Protein AF-0000000080323022 (afdb_homodimer)

Structure (mmCIF, N/CA/C/O backbone):
data_AF-0000000080323022-model_v1
#
loop_
_entity.id
_entity.type
_entity.pdbx_description
1 polymer 'RND transporter'
#
loop_
_atom_site.group_PDB
_atom_site.id
_atom_site.type_symbol
_atom_site.label_atom_id
_atom_site.label_alt_id
_atom_site.label_comp_id
_atom_site.label_asym_id
_atom_site.label_entity_id
_atom_site.label_seq_id
_atom_site.pdbx_PDB_ins_code
_atom_site.Cartn_x
_atom_site.Cartn_y
_atom_site.Cartn_z
_atom_site.occupancy
_atom_site.B_iso_or_equiv
_atom_site.auth_seq_id
_atom_site.auth_comp_id
_atom_site.auth_asym_id
_atom_site.auth_atom_id
_atom_site.pdbx_PDB_model_num
ATOM 1 N N . MET A 1 1 ? 33.219 -50.906 -39.688 1 35.19 1 MET A N 1
ATOM 2 C CA . MET A 1 1 ? 32.062 -50.125 -40.156 1 35.19 1 MET A CA 1
ATOM 3 C C . MET A 1 1 ? 31.125 -49.781 -39 1 35.19 1 MET A C 1
ATOM 5 O O . MET A 1 1 ? 30.125 -49.125 -39.188 1 35.19 1 MET A O 1
ATOM 9 N N . LYS A 1 2 ? 31.234 -50.594 -37.938 1 50.31 2 LYS A N 1
ATOM 10 C CA . LYS A 1 2 ? 30.406 -50.469 -36.75 1 50.31 2 LYS A CA 1
ATOM 11 C C . LYS A 1 2 ? 30.719 -49.219 -35.969 1 50.31 2 LYS A C 1
ATOM 13 O O . LYS A 1 2 ? 30.078 -48.906 -34.938 1 50.31 2 LYS A O 1
ATOM 18 N N . LEU A 1 3 ? 31.922 -48.719 -36.188 1 49.91 3 LEU A N 1
ATOM 19 C CA . LEU A 1 3 ? 32.406 -47.562 -35.406 1 49.91 3 LEU A CA 1
ATOM 20 C C . LEU A 1 3 ? 31.578 -46.344 -35.719 1 49.91 3 LEU A C 1
ATOM 22 O O . LEU A 1 3 ? 31.406 -45.469 -34.844 1 49.91 3 LEU A O 1
ATOM 26 N N . ASN A 1 4 ? 31.094 -46.312 -36.969 1 44.34 4 ASN A N 1
ATOM 27 C CA . ASN A 1 4 ? 30.484 -45.062 -37.375 1 44.34 4 ASN A CA 1
ATOM 28 C C . ASN A 1 4 ? 29.141 -44.844 -36.688 1 44.34 4 ASN A C 1
ATOM 30 O O . ASN A 1 4 ? 28.516 -43.781 -36.844 1 44.34 4 ASN A O 1
ATOM 34 N N . GLN A 1 5 ? 28.547 -45.938 -36.188 1 46.19 5 GLN A N 1
ATOM 35 C CA . GLN A 1 5 ? 27.203 -45.781 -35.656 1 46.19 5 GLN A CA 1
ATOM 36 C C . GLN A 1 5 ? 27.188 -45.031 -34.344 1 46.19 5 GLN A C 1
ATOM 38 O O . GLN A 1 5 ? 26.188 -44.406 -33.969 1 46.19 5 GLN A O 1
ATOM 43 N N . TYR A 1 6 ? 28.344 -45.031 -33.656 1 47.53 6 TYR A N 1
ATOM 44 C CA . TYR A 1 6 ? 28.344 -44.375 -32.344 1 47.53 6 TYR A CA 1
ATOM 45 C C . TYR A 1 6 ? 28.453 -42.844 -32.5 1 47.53 6 TYR A C 1
ATOM 47 O O . TYR A 1 6 ? 28.297 -42.125 -31.531 1 47.53 6 TYR A O 1
ATOM 55 N N . ILE A 1 7 ? 28.922 -42.406 -33.656 1 46.38 7 ILE A N 1
ATOM 56 C CA . ILE A 1 7 ? 29.172 -41 -33.812 1 46.38 7 ILE A CA 1
ATOM 57 C C . ILE A 1 7 ? 27.844 -40.219 -33.812 1 46.38 7 ILE A C 1
ATOM 59 O O . ILE A 1 7 ? 27.797 -39.062 -33.406 1 46.38 7 ILE A O 1
ATOM 63 N N . TYR A 1 8 ? 26.781 -40.875 -34.312 1 47.12 8 TYR A N 1
ATOM 64 C CA . TYR A 1 8 ? 25.547 -40.125 -34.375 1 47.12 8 TYR A CA 1
ATOM 65 C C . TYR A 1 8 ? 24.984 -39.844 -32.969 1 47.12 8 TYR A C 1
ATOM 67 O O . TYR A 1 8 ? 24.219 -38.906 -32.781 1 47.12 8 TYR A O 1
ATOM 75 N N . LEU A 1 9 ? 25.406 -40.688 -32 1 45.41 9 LEU A N 1
ATOM 76 C CA . LEU A 1 9 ? 24.828 -40.469 -30.688 1 45.41 9 LEU A CA 1
ATOM 77 C C . LEU A 1 9 ? 25.422 -39.25 -30.031 1 45.41 9 LEU A C 1
ATOM 79 O O . LEU A 1 9 ? 24.781 -38.625 -29.188 1 45.41 9 LEU A O 1
ATOM 83 N N . ILE A 1 10 ? 26.688 -38.906 -30.375 1 45.56 10 ILE A N 1
ATOM 84 C CA . ILE A 1 10 ? 27.344 -37.812 -29.656 1 45.56 10 ILE A CA 1
ATOM 85 C C . ILE A 1 10 ? 26.844 -36.469 -30.172 1 45.56 10 ILE A C 1
ATOM 87 O O . ILE A 1 10 ? 27.016 -35.438 -29.516 1 45.56 10 ILE A O 1
ATOM 91 N N . SER A 1 11 ? 26.391 -36.406 -31.359 1 46.53 11 SER A N 1
ATOM 92 C CA . SER A 1 11 ? 26.078 -35.094 -31.891 1 46.53 11 SER A CA 1
ATOM 93 C C . SER A 1 11 ? 24.781 -34.562 -31.312 1 46.53 11 SER A C 1
ATOM 95 O O . SER A 1 11 ? 24.359 -33.438 -31.609 1 46.53 11 SER A O 1
ATOM 97 N N . ILE A 1 12 ? 24.062 -35.281 -30.562 1 46.38 12 ILE A N 1
ATOM 98 C CA . ILE A 1 12 ? 22.75 -34.875 -30.125 1 46.38 12 ILE A CA 1
ATOM 99 C C . ILE A 1 12 ? 22.891 -33.781 -29.047 1 46.38 12 ILE A C 1
ATOM 101 O O . ILE A 1 12 ? 22.062 -32.875 -28.938 1 46.38 12 ILE A O 1
ATOM 105 N N . PRO A 1 13 ? 23.953 -33.938 -28.266 1 46.69 13 PRO A N 1
ATOM 106 C CA . PRO A 1 13 ? 23.891 -32.938 -27.188 1 46.69 13 PRO A CA 1
ATOM 107 C C . PRO A 1 13 ? 24.078 -31.5 -27.688 1 46.69 13 PRO A C 1
ATOM 109 O O . PRO A 1 13 ? 23.719 -30.547 -27 1 46.69 13 PRO A O 1
ATOM 112 N N . LEU A 1 14 ? 24.875 -31.344 -28.75 1 46.28 14 LEU A N 1
ATOM 113 C CA . LEU A 1 14 ? 25.25 -29.984 -29.062 1 46.28 14 LEU A CA 1
ATOM 114 C C . LEU A 1 14 ? 24.047 -29.172 -29.531 1 46.28 14 LEU A C 1
ATOM 116 O O . LEU A 1 14 ? 24.062 -27.938 -29.5 1 46.28 14 LEU A O 1
ATOM 120 N N . VAL A 1 15 ? 23.078 -29.75 -30.203 1 46.47 15 VAL A N 1
ATOM 121 C CA . VAL A 1 15 ? 21.969 -28.969 -30.734 1 46.47 15 VAL A CA 1
ATOM 122 C C . VAL A 1 15 ? 21.047 -28.516 -29.609 1 46.47 15 VAL A C 1
ATOM 124 O O . VAL A 1 15 ? 20.172 -27.672 -29.797 1 46.47 15 VAL A O 1
ATOM 127 N N . LEU A 1 16 ? 21.172 -29.062 -28.484 1 47.84 16 LEU A N 1
ATOM 128 C CA . LEU A 1 16 ? 20.172 -28.812 -27.453 1 47.84 16 LEU A CA 1
ATOM 129 C C . LEU A 1 16 ? 20.391 -27.453 -26.797 1 47.84 16 LEU A C 1
ATOM 131 O O . LEU A 1 16 ? 19.594 -27.031 -25.938 1 47.84 16 LEU A O 1
ATOM 135 N N . SER A 1 17 ? 21.547 -26.969 -26.781 1 50.53 17 SER A N 1
ATOM 136 C CA . SER A 1 17 ? 21.766 -25.734 -26.047 1 50.53 17 SER A CA 1
ATOM 137 C C . SER A 1 17 ? 20.922 -24.594 -26.609 1 50.53 17 SER A C 1
ATOM 139 O O . SER A 1 17 ? 20.719 -23.578 -25.953 1 50.53 17 SER A O 1
ATOM 141 N N . ALA A 1 18 ? 20.641 -24.594 -27.906 1 53.94 18 ALA A N 1
ATOM 142 C CA . ALA A 1 18 ? 20.203 -23.406 -28.625 1 53.94 18 ALA A CA 1
ATOM 143 C C . ALA A 1 18 ? 18.703 -23.188 -28.469 1 53.94 18 ALA A C 1
ATOM 145 O O . ALA A 1 18 ? 18.172 -22.156 -28.875 1 53.94 18 ALA A O 1
ATOM 146 N N . CYS A 1 19 ? 17.906 -24 -27.797 1 64.81 19 CYS A N 1
ATOM 147 C CA . CYS A 1 19 ? 16.469 -23.875 -28.031 1 64.81 19 CYS A CA 1
ATOM 148 C C . CYS A 1 19 ? 15.773 -23.297 -26.812 1 64.81 19 CYS A C 1
ATOM 150 O O . CYS A 1 19 ? 14.625 -23.641 -26.516 1 64.81 19 CYS A O 1
ATOM 152 N N . LYS A 1 20 ? 16.453 -22.516 -26.047 1 77.81 20 LYS A N 1
ATOM 153 C CA . LYS A 1 20 ? 15.75 -21.906 -24.922 1 77.81 20 LYS A CA 1
ATOM 154 C C . LYS A 1 20 ? 14.672 -20.938 -25.406 1 77.81 20 LYS A C 1
ATOM 156 O O . LYS A 1 20 ? 14.977 -19.922 -26.047 1 77.81 20 LYS A O 1
ATOM 161 N N . VAL A 1 21 ? 13.445 -21.219 -25.109 1 85.56 21 VAL A N 1
ATOM 162 C CA . VAL A 1 21 ? 12.328 -20.391 -25.531 1 85.56 21 VAL A CA 1
ATOM 163 C C . VAL A 1 21 ? 12.125 -19.234 -24.562 1 85.56 21 VAL A C 1
ATOM 165 O O . VAL A 1 21 ? 12.602 -19.281 -23.422 1 85.56 21 VAL A O 1
ATOM 168 N N . GLY A 1 22 ? 11.484 -18.172 -25.031 1 85.12 22 GLY A N 1
ATOM 169 C CA . GLY A 1 22 ? 11.219 -17 -24.219 1 85.12 22 GLY A CA 1
ATOM 170 C C . GLY A 1 22 ? 12.227 -15.883 -24.438 1 85.12 22 GLY A C 1
ATOM 171 O O . GLY A 1 22 ? 13.359 -16.141 -24.859 1 85.12 22 GLY A O 1
ATOM 172 N N . LYS A 1 23 ? 11.891 -14.656 -24.172 1 87.5 23 LYS A N 1
ATOM 173 C CA . LYS A 1 23 ? 12.75 -13.5 -24.375 1 87.5 23 LYS A CA 1
ATOM 174 C C . LYS A 1 23 ? 13.523 -13.148 -23.109 1 87.5 23 LYS A C 1
ATOM 176 O O . LYS A 1 23 ? 12.977 -13.234 -22.016 1 87.5 23 LYS A O 1
ATOM 181 N N . ASN A 1 24 ? 14.781 -12.852 -23.312 1 88.62 24 ASN A N 1
ATOM 182 C CA . ASN A 1 24 ? 15.57 -12.367 -22.188 1 88.62 24 ASN A CA 1
ATOM 183 C C . ASN A 1 24 ? 15.062 -11.016 -21.688 1 88.62 24 ASN A C 1
ATOM 185 O O . ASN A 1 24 ? 14.445 -10.266 -22.438 1 88.62 24 ASN A O 1
ATOM 189 N N . TYR A 1 25 ? 15.344 -10.773 -20.5 1 91.12 25 TYR A N 1
ATOM 190 C CA . TYR A 1 25 ? 14.867 -9.555 -19.844 1 91.12 25 TYR A CA 1
ATOM 191 C C . TYR A 1 25 ? 15.523 -8.32 -20.453 1 91.12 25 TYR A C 1
ATOM 193 O O . TYR A 1 25 ? 16.734 -8.312 -20.703 1 91.12 25 TYR A O 1
ATOM 201 N N . VAL A 1 26 ? 14.68 -7.301 -20.734 1 90.25 26 VAL A N 1
ATOM 202 C CA . VAL A 1 26 ? 15.094 -5.945 -21.078 1 90.25 26 VAL A CA 1
ATOM 203 C C . VAL A 1 26 ? 14.438 -4.949 -20.125 1 90.25 26 VAL A C 1
ATOM 205 O O . VAL A 1 26 ? 13.219 -4.984 -19.906 1 90.25 26 VAL A O 1
ATOM 208 N N . ARG A 1 27 ? 15.242 -4.129 -19.625 1 89 27 ARG A N 1
ATOM 209 C CA . ARG A 1 27 ? 14.703 -3.188 -18.641 1 89 27 ARG A CA 1
ATOM 210 C C . ARG A 1 27 ? 13.664 -2.27 -19.281 1 89 27 ARG A C 1
ATOM 212 O O . ARG A 1 27 ? 13.914 -1.681 -20.344 1 89 27 ARG A O 1
ATOM 219 N N . PRO A 1 28 ? 12.5 -2.07 -18.578 1 89.44 28 PRO A N 1
ATOM 220 C CA . PRO A 1 28 ? 11.5 -1.129 -19.078 1 89.44 28 PRO A CA 1
ATOM 221 C C . PRO A 1 28 ? 12.008 0.312 -19.109 1 89.44 28 PRO A C 1
ATOM 223 O O . PRO A 1 28 ? 12.742 0.729 -18.219 1 89.44 28 PRO A O 1
ATOM 226 N N . GLN A 1 29 ? 11.586 1.03 -20.109 1 84.81 29 GLN A N 1
ATOM 227 C CA . GLN A 1 29 ? 12.016 2.416 -20.266 1 84.81 29 GLN A CA 1
ATOM 228 C C . GLN A 1 29 ? 11.398 3.309 -19.188 1 84.81 29 GLN A C 1
ATOM 230 O O . GLN A 1 29 ? 10.195 3.221 -18.922 1 84.81 29 GLN A O 1
ATOM 235 N N . THR A 1 30 ? 12.328 4.016 -18.531 1 85.5 30 THR A N 1
ATOM 236 C CA . THR A 1 30 ? 11.875 5.027 -17.578 1 85.5 30 THR A CA 1
ATOM 237 C C . THR A 1 30 ? 12.328 6.418 -18.016 1 85.5 30 THR A C 1
ATOM 239 O O . THR A 1 30 ? 13.461 6.598 -18.453 1 85.5 30 THR A O 1
ATOM 242 N N . SER A 1 31 ? 11.445 7.328 -18.203 1 84.69 31 SER A N 1
ATOM 243 C CA . SER A 1 31 ? 11.797 8.695 -18.562 1 84.69 31 SER A CA 1
ATOM 244 C C . SER A 1 31 ? 12.133 9.523 -17.328 1 84.69 31 SER A C 1
ATOM 246 O O . SER A 1 31 ? 11.234 10 -16.625 1 84.69 31 SER A O 1
ATOM 248 N N . LEU A 1 32 ? 13.445 9.547 -17.062 1 90.5 32 LEU A N 1
ATOM 249 C CA . LEU A 1 32 ? 13.898 10.305 -15.898 1 90.5 32 LEU A CA 1
ATOM 250 C C . LEU A 1 32 ? 14.555 11.609 -16.312 1 90.5 32 LEU A C 1
ATOM 252 O O . LEU A 1 32 ? 15.227 11.664 -17.359 1 90.5 32 LEU A O 1
ATOM 256 N N . PRO A 1 33 ? 14.32 12.633 -15.5 1 86.19 33 PRO A N 1
ATOM 257 C CA . PRO A 1 33 ? 15.008 13.898 -15.789 1 86.19 33 PRO A CA 1
ATOM 258 C C . PRO A 1 33 ? 16.5 13.836 -15.5 1 86.19 33 PRO A C 1
ATOM 260 O O . PRO A 1 33 ? 16.984 12.891 -14.859 1 86.19 33 PRO A O 1
ATOM 263 N N . GLU A 1 34 ? 17.234 14.891 -16 1 83.12 34 GLU A N 1
ATOM 264 C CA . GLU A 1 34 ? 18.672 14.938 -15.82 1 83.12 34 GLU A CA 1
ATOM 265 C C . GLU A 1 34 ? 19.031 15.281 -14.375 1 83.12 34 GLU A C 1
ATOM 267 O O . GLU A 1 34 ? 20.031 14.789 -13.844 1 83.12 34 GLU A O 1
ATOM 272 N N . GLN A 1 35 ? 18.234 16.188 -13.836 1 85.44 35 GLN A N 1
ATOM 273 C CA . GLN A 1 35 ? 18.469 16.609 -12.461 1 85.44 35 GLN A CA 1
ATOM 274 C C . GLN A 1 35 ? 17.172 16.641 -11.664 1 85.44 35 GLN A C 1
ATOM 276 O O . GLN A 1 35 ? 16.078 16.703 -12.242 1 85.44 35 GLN A O 1
ATOM 281 N N . PHE A 1 36 ? 17.406 16.422 -10.391 1 85.88 36 PHE A N 1
ATOM 282 C CA . PHE A 1 36 ? 16.234 16.562 -9.531 1 85.88 36 PHE A CA 1
ATOM 283 C C . PHE A 1 36 ? 15.727 18 -9.555 1 85.88 36 PHE A C 1
ATOM 285 O O . PHE A 1 36 ? 16.516 18.953 -9.578 1 85.88 36 PHE A O 1
ATOM 292 N N . ASN A 1 37 ? 14.438 18.109 -9.844 1 71.06 37 ASN A N 1
ATOM 293 C CA . ASN A 1 37 ? 13.836 19.438 -9.883 1 71.06 37 ASN A CA 1
ATOM 294 C C . ASN A 1 37 ? 13.844 20.109 -8.516 1 71.06 37 ASN A C 1
ATOM 296 O O . ASN A 1 37 ? 13.125 19.688 -7.609 1 71.06 37 ASN A O 1
ATOM 300 N N . THR A 1 38 ? 14.938 20.859 -8.352 1 65.62 38 THR A N 1
ATOM 301 C CA . THR A 1 38 ? 14.969 21.625 -7.113 1 65.62 38 THR A CA 1
ATOM 302 C C . THR A 1 38 ? 14.305 22.984 -7.297 1 65.62 38 THR A C 1
ATOM 304 O O . THR A 1 38 ? 14.469 23.625 -8.336 1 65.62 38 THR A O 1
ATOM 307 N N . ARG A 1 39 ? 13.016 23.047 -7.129 1 58.16 39 ARG A N 1
ATOM 308 C CA . ARG A 1 39 ? 12.414 24.375 -7.238 1 58.16 39 ARG A CA 1
ATOM 309 C C . ARG A 1 39 ? 13.398 25.453 -6.801 1 58.16 39 ARG A C 1
ATOM 311 O O . ARG A 1 39 ? 13.242 26.625 -7.16 1 58.16 39 ARG A O 1
ATOM 318 N N . THR A 1 40 ? 14.461 25.109 -5.938 1 52.09 40 THR A N 1
ATOM 319 C CA . THR A 1 40 ? 15.523 26.031 -5.543 1 52.09 40 THR A CA 1
ATOM 320 C C . THR A 1 40 ? 16.891 25.453 -5.898 1 52.09 40 THR A C 1
ATOM 322 O O . THR A 1 40 ? 17.094 24.234 -5.883 1 52.09 40 THR A O 1
ATOM 325 N N . VAL A 1 41 ? 17.656 26.141 -6.719 1 48.94 41 VAL A N 1
ATOM 326 C CA . VAL A 1 41 ? 18.922 26 -7.406 1 48.94 41 VAL A CA 1
ATOM 327 C C . VAL A 1 41 ? 19.984 25.453 -6.43 1 48.94 41 VAL A C 1
ATOM 329 O O . VAL A 1 41 ? 20.984 24.875 -6.848 1 48.94 41 VAL A O 1
ATOM 332 N N . ALA A 1 42 ? 20.047 25.828 -5.234 1 48.47 42 ALA A N 1
ATOM 333 C CA . ALA A 1 42 ? 21.266 25.797 -4.414 1 48.47 42 ALA A CA 1
ATOM 334 C C . ALA A 1 42 ? 21.688 24.375 -4.098 1 48.47 42 ALA A C 1
ATOM 336 O O . ALA A 1 42 ? 22.844 24.125 -3.748 1 48.47 42 ALA A O 1
ATOM 337 N N . ALA A 1 43 ? 20.891 23.469 -4.105 1 51.06 43 ALA A N 1
ATOM 338 C CA . ALA A 1 43 ? 21.266 22.281 -3.359 1 51.06 43 ALA A CA 1
ATOM 339 C C . ALA A 1 43 ? 22.016 21.281 -4.246 1 51.06 43 ALA A C 1
ATOM 341 O O . ALA A 1 43 ? 22.516 20.266 -3.768 1 51.06 43 ALA A O 1
ATOM 342 N N . VAL A 1 44 ? 21.922 21.5 -5.59 1 55.03 44 VAL A N 1
ATOM 343 C CA . VAL A 1 44 ? 22.453 20.375 -6.34 1 55.03 44 VAL A CA 1
ATOM 344 C C . VAL A 1 44 ? 23.891 20.672 -6.781 1 55.03 44 VAL A C 1
ATOM 346 O O . VAL A 1 44 ? 24.125 21.609 -7.551 1 55.03 44 VAL A O 1
ATOM 349 N N . THR A 1 45 ? 24.844 20.453 -5.824 1 58.84 45 THR A N 1
ATOM 350 C CA . THR A 1 45 ? 26.234 20.469 -6.293 1 58.84 45 THR A CA 1
ATOM 351 C C . THR A 1 45 ? 26.547 19.219 -7.102 1 58.84 45 THR A C 1
ATOM 353 O O . THR A 1 45 ? 25.953 18.156 -6.871 1 58.84 45 THR A O 1
ATOM 356 N N . ALA A 1 46 ? 27.344 19.484 -8.148 1 63.41 46 ALA A N 1
ATOM 357 C CA . ALA A 1 46 ? 27.891 18.359 -8.906 1 63.41 46 ALA A CA 1
ATOM 358 C C . ALA A 1 46 ? 28.75 17.469 -8.016 1 63.41 46 ALA A C 1
ATOM 360 O O . ALA A 1 46 ? 29.453 17.953 -7.125 1 63.41 46 ALA A O 1
ATOM 361 N N . GLY A 1 47 ? 28.344 16.141 -7.789 1 74.38 47 GLY A N 1
ATOM 362 C CA . GLY A 1 47 ? 29.141 15.188 -7.035 1 74.38 47 GLY A CA 1
ATOM 363 C C . GLY A 1 47 ? 28.422 13.867 -6.801 1 74.38 47 GLY A C 1
ATOM 364 O O . GLY A 1 47 ? 27.266 13.703 -7.195 1 74.38 47 GLY A O 1
ATOM 365 N N . PRO A 1 48 ? 29.344 13.016 -6.137 1 81.56 48 PRO A N 1
ATOM 366 C CA . PRO A 1 48 ? 28.734 11.719 -5.828 1 81.56 48 PRO A CA 1
ATOM 367 C C . PRO A 1 48 ? 27.625 11.812 -4.793 1 81.56 48 PRO A C 1
ATOM 369 O O . PRO A 1 48 ? 27.703 12.625 -3.865 1 81.56 48 PRO A O 1
ATOM 372 N N . SER A 1 49 ? 26.625 11.148 -4.973 1 88 49 SER A N 1
ATOM 373 C CA . SER A 1 49 ? 25.453 11.133 -4.094 1 88 49 SER A CA 1
ATOM 374 C C . SER A 1 49 ? 25.844 10.797 -2.658 1 88 49 SER A C 1
ATOM 376 O O . SER A 1 49 ? 26.703 9.93 -2.43 1 88 49 SER A O 1
ATOM 378 N N . ILE A 1 50 ? 25.25 11.445 -1.736 1 88.88 50 ILE A N 1
ATOM 379 C CA . ILE A 1 50 ? 25.484 11.172 -0.322 1 88.88 50 ILE A CA 1
ATOM 380 C C . ILE A 1 50 ? 25.031 9.75 0.004 1 88.88 50 ILE A C 1
ATOM 382 O O . ILE A 1 50 ? 25.359 9.211 1.065 1 88.88 50 ILE A O 1
ATOM 386 N N . ALA A 1 51 ? 24.266 9.203 -0.85 1 90.5 51 ALA A N 1
ATOM 387 C CA . ALA A 1 51 ? 23.797 7.836 -0.654 1 90.5 51 ALA A CA 1
ATOM 388 C C . ALA A 1 51 ? 24.953 6.852 -0.616 1 90.5 51 ALA A C 1
ATOM 390 O O . ALA A 1 51 ? 24.828 5.746 -0.083 1 90.5 51 ALA A O 1
ATOM 391 N N . ASN A 1 52 ? 26.078 7.215 -1.175 1 90.38 52 ASN A N 1
ATOM 392 C CA . ASN A 1 52 ? 27.234 6.336 -1.246 1 90.38 52 ASN A CA 1
ATOM 393 C C . ASN A 1 52 ? 28.031 6.352 0.057 1 90.38 52 ASN A C 1
ATOM 395 O O . ASN A 1 52 ? 28.922 5.52 0.258 1 90.38 52 ASN A O 1
ATOM 399 N N . ILE A 1 53 ? 27.703 7.297 0.894 1 91.94 53 ILE A N 1
ATOM 400 C CA . ILE A 1 53 ? 28.359 7.359 2.197 1 91.94 53 ILE A CA 1
ATOM 401 C C . ILE A 1 53 ? 27.734 6.32 3.133 1 91.94 53 ILE A C 1
ATOM 403 O O . ILE A 1 53 ? 26.516 6.273 3.305 1 91.94 53 ILE A O 1
ATOM 407 N N . ALA A 1 54 ? 28.609 5.504 3.754 1 94.56 54 ALA A N 1
ATOM 408 C CA . ALA A 1 54 ? 28.109 4.531 4.727 1 94.56 54 ALA A CA 1
ATOM 409 C C . ALA A 1 54 ? 27.438 5.23 5.902 1 94.56 54 ALA A C 1
ATOM 411 O O . ALA A 1 54 ? 27.844 6.32 6.305 1 94.56 54 ALA A O 1
ATOM 412 N N . TYR A 1 55 ? 26.391 4.527 6.414 1 95.31 55 TYR A N 1
ATOM 413 C CA . TYR A 1 55 ? 25.625 5.184 7.469 1 95.31 55 TYR A CA 1
ATOM 414 C C . TYR A 1 55 ? 26.516 5.516 8.656 1 95.31 55 TYR A C 1
ATOM 416 O O . TYR A 1 55 ? 26.312 6.516 9.344 1 95.31 55 TYR A O 1
ATOM 424 N N . LYS A 1 56 ? 27.594 4.75 8.883 1 94.25 56 LYS A N 1
ATOM 425 C CA . LYS A 1 56 ? 28.516 4.977 9.992 1 94.25 56 LYS A CA 1
ATOM 426 C C . LYS A 1 56 ? 29.328 6.258 9.781 1 94.25 56 LYS A C 1
ATOM 428 O O . LYS A 1 56 ? 29.719 6.91 10.75 1 94.25 56 LYS A O 1
ATOM 433 N N . ASP A 1 57 ? 29.547 6.629 8.531 1 93.75 57 ASP A N 1
ATOM 434 C CA . ASP A 1 57 ? 30.297 7.832 8.203 1 93.75 57 ASP A CA 1
ATOM 435 C C . ASP A 1 57 ? 29.375 9.039 8.062 1 93.75 57 ASP A C 1
ATOM 437 O O . ASP A 1 57 ? 29.828 10.188 8.172 1 93.75 57 ASP A O 1
ATOM 441 N N . PHE A 1 58 ? 28.125 8.789 7.812 1 93.94 58 PHE A N 1
ATOM 442 C CA . PHE A 1 58 ? 27.156 9.867 7.703 1 93.94 58 PHE A CA 1
ATOM 443 C C . PHE A 1 58 ? 26.719 10.336 9.086 1 93.94 58 PHE A C 1
ATOM 445 O O . PHE A 1 58 ? 26.594 11.539 9.328 1 93.94 58 PHE A O 1
ATOM 452 N N . PHE A 1 59 ? 26.469 9.344 9.93 1 94.94 59 PHE A N 1
ATOM 453 C CA . PHE A 1 59 ? 26.141 9.633 11.328 1 94.94 59 PHE A CA 1
ATOM 454 C C . PHE A 1 59 ? 27.375 9.43 12.211 1 94.94 59 PHE A C 1
ATOM 456 O O . PHE A 1 59 ? 27.703 8.297 12.586 1 94.94 59 PHE A O 1
ATOM 463 N N . THR A 1 60 ? 27.922 10.5 12.711 1 91.94 60 THR A N 1
ATOM 464 C CA . THR A 1 60 ? 29.25 10.383 13.32 1 91.94 60 THR A CA 1
ATOM 465 C C . THR A 1 60 ? 29.156 10.484 14.844 1 91.94 60 THR A C 1
ATOM 467 O O . THR A 1 60 ? 30.078 10.094 15.555 1 91.94 60 THR A O 1
ATOM 470 N N . GLU A 1 61 ? 28.062 11.039 15.305 1 94.69 61 GLU A N 1
ATOM 471 C CA . GLU A 1 61 ? 27.938 11.164 16.75 1 94.69 61 GLU A CA 1
ATOM 472 C C . GLU A 1 61 ? 27.906 9.797 17.438 1 94.69 61 GLU A C 1
ATOM 474 O O . GLU A 1 61 ? 27.109 8.938 17.062 1 94.69 61 GLU A O 1
ATOM 479 N N . PRO A 1 62 ? 28.703 9.594 18.453 1 94.81 62 PRO A N 1
ATOM 480 C CA . PRO A 1 62 ? 28.938 8.258 19 1 94.81 62 PRO A CA 1
ATOM 481 C C . PRO A 1 62 ? 27.672 7.605 19.547 1 94.81 62 PRO A C 1
ATOM 483 O O . PRO A 1 62 ? 27.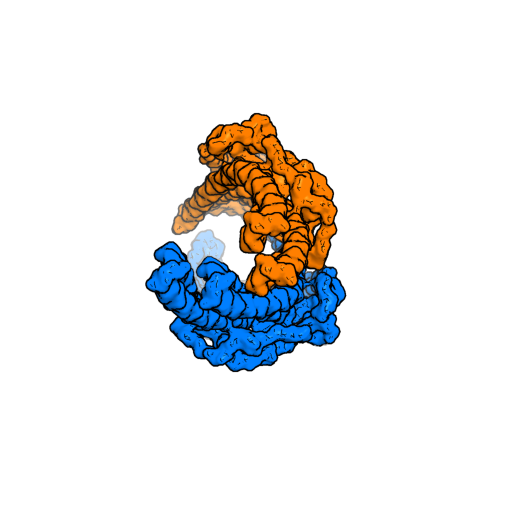438 6.418 19.312 1 94.81 62 PRO A O 1
ATOM 486 N N . THR A 1 63 ? 26.875 8.289 20.281 1 95 63 THR A N 1
ATOM 487 C CA . THR A 1 63 ? 25.672 7.703 20.844 1 95 63 THR A CA 1
ATOM 488 C C . THR A 1 63 ? 24.703 7.285 19.734 1 95 63 THR A C 1
ATOM 490 O O . THR A 1 63 ? 24.125 6.191 19.781 1 95 63 THR A O 1
ATOM 493 N N . LEU A 1 64 ? 24.531 8.148 18.766 1 96.44 64 LEU A N 1
ATOM 494 C CA . LEU A 1 64 ? 23.672 7.836 17.625 1 96.44 64 LEU A CA 1
ATOM 495 C C . LEU A 1 64 ? 24.203 6.633 16.859 1 96.44 64 LEU A C 1
ATOM 497 O O . LEU A 1 64 ? 23.438 5.73 16.5 1 96.44 64 LEU A O 1
ATOM 501 N N . LYS A 1 65 ? 25.469 6.602 16.688 1 95.56 65 LYS A N 1
ATOM 502 C CA . LYS A 1 65 ? 26.109 5.484 15.984 1 95.56 65 LYS A CA 1
ATOM 503 C C . LYS A 1 65 ? 25.844 4.168 16.703 1 95.56 65 LYS A C 1
ATOM 505 O O . LYS A 1 65 ? 25.531 3.158 16.078 1 95.56 65 LYS A O 1
ATOM 510 N N . GLN A 1 66 ? 26 4.195 17.969 1 95.12 66 GLN A N 1
ATOM 511 C CA . GLN A 1 66 ? 25.797 2.994 18.781 1 95.12 66 GLN A CA 1
ATOM 512 C C . GLN A 1 66 ? 24.344 2.527 18.703 1 95.12 66 GLN A C 1
ATOM 514 O O . GLN A 1 66 ? 24.078 1.326 18.609 1 95.12 66 GLN A O 1
ATOM 519 N N . LEU A 1 67 ? 23.406 3.43 18.734 1 96.75 67 LEU A N 1
ATOM 520 C CA . LEU A 1 67 ? 21.984 3.088 18.625 1 96.75 67 LEU A CA 1
ATOM 521 C C . LEU A 1 67 ? 21.672 2.473 17.281 1 96.75 67 LEU A C 1
ATOM 523 O O . LEU A 1 67 ? 20.953 1.477 17.188 1 96.75 67 LEU A O 1
ATOM 527 N N . ILE A 1 68 ? 22.234 3.043 16.234 1 97.75 68 ILE A N 1
ATOM 528 C CA . ILE A 1 68 ? 22.016 2.535 14.883 1 97.75 68 ILE A CA 1
ATOM 529 C C . ILE A 1 68 ? 22.609 1.141 14.75 1 97.75 68 ILE A C 1
ATOM 531 O O . ILE A 1 68 ? 21.969 0.221 14.242 1 97.75 68 ILE A O 1
ATOM 535 N N . ASP A 1 69 ? 23.812 0.966 15.281 1 96.31 69 ASP A N 1
ATOM 536 C CA . ASP A 1 69 ? 24.484 -0.331 15.211 1 96.31 69 ASP A CA 1
ATOM 537 C C . ASP A 1 69 ? 23.672 -1.399 15.945 1 96.31 69 ASP A C 1
ATOM 539 O O . ASP A 1 69 ? 23.531 -2.52 15.453 1 96.31 69 ASP A O 1
ATOM 543 N N . SER A 1 70 ? 23.219 -0.997 17.078 1 96.5 70 SER A N 1
ATOM 544 C CA . SER A 1 70 ? 22.406 -1.92 17.859 1 96.5 70 SER A CA 1
ATOM 545 C C . SER A 1 70 ? 21.125 -2.295 17.125 1 96.5 70 SER A C 1
ATOM 547 O O . SER A 1 70 ? 20.734 -3.465 17.094 1 96.5 70 SER A O 1
ATOM 549 N N . ALA A 1 71 ? 20.469 -1.35 16.516 1 97.62 71 ALA A N 1
ATOM 550 C CA . ALA A 1 71 ? 19.234 -1.608 15.781 1 97.62 71 ALA A CA 1
ATOM 551 C C . ALA A 1 71 ? 19.5 -2.473 14.547 1 97.62 71 ALA A C 1
ATOM 553 O O . ALA A 1 71 ? 18.734 -3.391 14.25 1 97.62 71 ALA A O 1
ATOM 554 N N . VAL A 1 72 ? 20.562 -2.201 13.828 1 97.31 72 VAL A N 1
ATOM 555 C CA . VAL A 1 72 ? 20.906 -2.957 12.625 1 97.31 72 VAL A CA 1
ATOM 556 C C . VAL A 1 72 ? 21.156 -4.418 12.992 1 97.31 72 VAL A C 1
ATOM 558 O O . VAL A 1 72 ? 20.828 -5.324 12.227 1 97.31 72 VAL A O 1
ATOM 561 N N . SER A 1 73 ? 21.672 -4.648 14.195 1 95.56 73 SER A N 1
ATOM 562 C CA . SER A 1 73 ? 22.031 -5.996 14.617 1 95.56 73 SER A CA 1
ATOM 563 C C . SER A 1 73 ? 20.844 -6.727 15.227 1 95.56 73 SER A C 1
ATOM 565 O O . SER A 1 73 ? 20.75 -7.953 15.148 1 95.56 73 SER A O 1
ATOM 567 N N . HIS A 1 74 ? 19.875 -5.898 15.844 1 96.56 74 HIS A N 1
ATOM 568 C CA . HIS A 1 74 ? 18.922 -6.586 16.719 1 96.56 74 HIS A CA 1
ATOM 569 C C . HIS A 1 74 ? 17.484 -6.273 16.312 1 96.56 74 HIS A C 1
ATOM 571 O O . HIS A 1 74 ? 16.547 -6.812 16.906 1 96.56 74 HIS A O 1
ATOM 577 N N . ASN A 1 75 ? 17.25 -5.441 15.359 1 97.12 75 ASN A N 1
ATOM 578 C CA . ASN A 1 75 ? 15.891 -5.133 14.938 1 97.12 75 ASN A CA 1
ATOM 579 C C . ASN A 1 75 ? 15.172 -6.367 14.406 1 97.12 75 ASN A C 1
ATOM 581 O O . ASN A 1 75 ? 15.719 -7.09 13.562 1 97.12 75 ASN A O 1
ATOM 585 N N . PHE A 1 76 ? 13.922 -6.535 14.844 1 96.38 76 PHE A N 1
ATOM 586 C CA . PHE A 1 76 ? 13.211 -7.77 14.539 1 96.38 76 PHE A CA 1
ATOM 587 C C . PHE A 1 76 ? 12.797 -7.801 13.07 1 96.38 76 PHE A C 1
ATOM 589 O O . PHE A 1 76 ? 12.773 -8.867 12.453 1 96.38 76 PHE A O 1
ATOM 596 N N . ASP A 1 77 ? 12.445 -6.691 12.531 1 96.38 77 ASP A N 1
ATOM 597 C CA . ASP A 1 77 ? 12.086 -6.656 11.117 1 96.38 77 ASP A CA 1
ATOM 598 C C . ASP A 1 77 ? 13.273 -7.047 10.242 1 96.38 77 ASP A C 1
ATOM 600 O O . ASP A 1 77 ? 13.109 -7.734 9.227 1 96.38 77 ASP A O 1
ATOM 604 N N . LEU A 1 78 ? 14.438 -6.539 10.555 1 96.5 78 LEU A N 1
ATOM 605 C CA . LEU A 1 78 ? 15.633 -6.875 9.797 1 96.5 78 LEU A CA 1
ATOM 606 C C . LEU A 1 78 ? 15.984 -8.352 9.953 1 96.5 78 LEU A C 1
ATOM 608 O O . LEU A 1 78 ? 16.375 -9.008 8.984 1 96.5 78 LEU A O 1
ATOM 612 N N . GLN A 1 79 ? 15.852 -8.906 11.125 1 96.56 79 GLN A N 1
ATOM 613 C CA . GLN A 1 79 ? 16.078 -10.328 11.344 1 96.56 79 GLN A CA 1
ATOM 614 C C . GLN A 1 79 ? 15.125 -11.172 10.5 1 96.56 79 GLN A C 1
ATOM 616 O O . GLN A 1 79 ? 15.539 -12.18 9.922 1 96.56 79 GLN A O 1
ATOM 621 N N . PHE A 1 80 ? 13.883 -10.734 10.477 1 96.25 80 PHE A N 1
ATOM 622 C CA . PHE A 1 80 ? 12.898 -11.422 9.656 1 96.25 80 PHE A CA 1
ATOM 623 C C . PHE A 1 80 ? 13.289 -11.383 8.188 1 96.25 80 PHE A C 1
ATOM 625 O O . PHE A 1 80 ? 13.18 -12.391 7.48 1 96.25 80 PHE A O 1
ATOM 632 N N . ALA A 1 81 ? 13.789 -10.25 7.711 1 96.62 81 ALA A N 1
ATOM 633 C CA . ALA A 1 81 ? 14.219 -10.102 6.324 1 96.62 81 ALA A CA 1
ATOM 634 C C . ALA A 1 81 ? 15.398 -11.016 6.004 1 96.62 81 ALA A C 1
ATOM 636 O O . ALA A 1 81 ? 15.469 -11.594 4.918 1 96.62 81 ALA A O 1
ATOM 637 N N . ILE A 1 82 ? 16.297 -11.195 6.91 1 96.75 82 ILE A N 1
ATOM 638 C CA . ILE A 1 82 ? 17.453 -12.078 6.73 1 96.75 82 ILE A CA 1
ATOM 639 C C . ILE A 1 82 ? 16.969 -13.523 6.602 1 96.75 82 ILE A C 1
ATOM 641 O O . ILE A 1 82 ? 17.484 -14.281 5.77 1 96.75 82 ILE A O 1
ATOM 645 N N . LYS A 1 83 ? 15.953 -13.914 7.414 1 97.06 83 LYS A N 1
ATOM 646 C CA . LYS A 1 83 ? 15.414 -15.266 7.328 1 97.06 83 LYS A CA 1
ATOM 647 C C . LYS A 1 83 ? 14.711 -15.492 5.992 1 97.06 83 LYS A C 1
ATOM 649 O O . LYS A 1 83 ? 14.734 -16.609 5.453 1 97.06 83 LYS A O 1
ATOM 654 N N . ASN A 1 84 ? 14.156 -14.484 5.465 1 97 84 ASN A N 1
ATOM 655 C CA . ASN A 1 84 ? 13.562 -14.594 4.137 1 97 84 ASN A CA 1
ATOM 656 C C . ASN A 1 84 ? 14.625 -14.867 3.074 1 97 84 ASN A C 1
ATOM 658 O O . ASN A 1 84 ? 14.383 -15.633 2.135 1 97 84 ASN A O 1
ATOM 662 N N . ILE A 1 85 ? 15.781 -14.227 3.172 1 97.44 85 ILE A N 1
ATOM 663 C CA . ILE A 1 85 ? 16.891 -14.492 2.264 1 97.44 85 ILE A CA 1
ATOM 664 C C . ILE A 1 85 ? 17.297 -15.961 2.348 1 97.44 85 ILE A C 1
ATOM 666 O O . ILE A 1 85 ? 17.469 -16.625 1.32 1 97.44 85 ILE A O 1
ATOM 670 N N . GLU A 1 86 ? 17.328 -16.453 3.566 1 97.31 86 GLU A N 1
ATOM 671 C CA . GLU A 1 86 ? 17.688 -17.859 3.773 1 97.31 86 GLU A CA 1
ATOM 672 C C . GLU A 1 86 ? 16.656 -18.797 3.146 1 97.31 86 GLU A C 1
ATOM 674 O O . GLU A 1 86 ? 17.016 -19.797 2.518 1 97.31 86 GLU A O 1
ATOM 679 N N . SER A 1 87 ? 15.438 -18.453 3.363 1 97.62 87 SER A N 1
ATOM 680 C CA . SER A 1 87 ? 14.367 -19.234 2.766 1 97.62 87 SER A CA 1
ATOM 681 C C . SER A 1 87 ? 14.484 -19.266 1.245 1 97.62 87 SER A C 1
ATOM 683 O O . SER A 1 87 ? 14.422 -20.328 0.633 1 97.62 87 SER A O 1
ATOM 685 N N . ALA A 1 88 ? 14.695 -18.125 0.635 1 97.56 88 ALA A N 1
ATOM 686 C CA . ALA A 1 88 ? 14.812 -18.031 -0.818 1 97.56 88 ALA A CA 1
ATOM 687 C C . ALA A 1 88 ? 16.062 -18.766 -1.314 1 97.56 88 ALA A C 1
ATOM 689 O O . ALA A 1 88 ? 16.047 -19.344 -2.4 1 97.56 88 ALA A O 1
ATOM 690 N N . ARG A 1 89 ? 17.062 -18.75 -0.507 1 96.81 89 ARG A N 1
ATOM 691 C CA . ARG A 1 89 ? 18.297 -19.469 -0.855 1 96.81 89 ARG A CA 1
ATOM 692 C C . ARG A 1 89 ? 18.047 -20.969 -0.932 1 96.81 89 ARG A C 1
ATOM 694 O O . ARG A 1 89 ? 18.562 -21.641 -1.827 1 96.81 89 ARG A O 1
ATOM 701 N N . GLN A 1 90 ? 17.266 -21.5 0.044 1 96.62 90 GLN A N 1
ATOM 702 C CA . GLN A 1 90 ? 16.922 -22.906 0.013 1 96.62 90 GLN A CA 1
ATOM 703 C C . GLN A 1 90 ? 16.109 -23.25 -1.233 1 96.62 90 GLN A C 1
ATOM 705 O O . GLN A 1 90 ? 16.344 -24.281 -1.87 1 96.62 90 GLN A O 1
ATOM 710 N N . SER A 1 91 ? 15.211 -22.406 -1.628 1 96.75 91 SER A N 1
ATOM 711 C CA . SER A 1 91 ? 14.414 -22.625 -2.834 1 96.75 91 SER A CA 1
ATOM 712 C C . SER A 1 91 ? 15.289 -22.578 -4.086 1 96.75 91 SER A C 1
ATOM 714 O O . SER A 1 91 ? 15.062 -23.344 -5.027 1 96.75 91 SER A O 1
ATOM 716 N N . LEU A 1 92 ? 16.281 -21.688 -4.102 1 96 92 LEU A N 1
ATOM 717 C CA . LEU A 1 92 ? 17.203 -21.609 -5.219 1 96 92 LEU A CA 1
ATOM 718 C C . LEU A 1 92 ? 18.031 -22.891 -5.328 1 96 92 LEU A C 1
ATOM 720 O O . LEU A 1 92 ? 18.234 -23.406 -6.426 1 96 92 LEU A O 1
ATOM 724 N N . LYS A 1 93 ? 18.453 -23.422 -4.188 1 96.12 93 LYS A N 1
ATOM 725 C CA . LYS A 1 93 ? 19.203 -24.688 -4.18 1 96.12 93 LYS A CA 1
ATOM 726 C C . LYS A 1 93 ? 18.359 -25.828 -4.758 1 96.12 93 LYS A C 1
ATOM 728 O O . LYS A 1 93 ? 18.859 -26.641 -5.523 1 96.12 93 LYS A O 1
ATOM 733 N N . GLN A 1 94 ? 17.109 -25.812 -4.438 1 94.56 94 GLN A N 1
ATOM 734 C CA . GLN A 1 94 ? 16.203 -26.812 -4.98 1 94.56 94 GLN A CA 1
ATOM 735 C C . GLN A 1 94 ? 16.031 -26.656 -6.488 1 94.56 94 GLN A C 1
ATOM 737 O O . GLN A 1 94 ? 16.078 -27.641 -7.23 1 94.56 94 GLN A O 1
ATOM 742 N N . ALA A 1 95 ? 15.875 -25.453 -6.926 1 94.25 95 ALA A N 1
ATOM 743 C CA . ALA A 1 95 ? 15.719 -25.188 -8.352 1 94.25 95 ALA A CA 1
ATOM 744 C C . ALA A 1 95 ? 16.969 -25.609 -9.133 1 94.25 95 ALA A C 1
ATOM 746 O O . ALA A 1 95 ? 16.859 -26.172 -10.227 1 94.25 95 ALA A O 1
ATOM 747 N N . ASN A 1 96 ? 18.109 -25.406 -8.516 1 93.94 96 ASN A N 1
ATOM 748 C CA . ASN A 1 96 ? 19.375 -25.797 -9.141 1 93.94 96 ASN A CA 1
ATOM 749 C C . ASN A 1 96 ? 19.469 -27.312 -9.273 1 93.94 96 ASN A C 1
ATOM 751 O O . ASN A 1 96 ? 20.078 -27.828 -10.219 1 93.94 96 ASN A O 1
ATOM 755 N N . SER A 1 97 ? 18.797 -28.031 -8.367 1 93.62 97 SER A N 1
ATOM 756 C CA . SER A 1 97 ? 18.875 -29.484 -8.352 1 93.62 97 SER A CA 1
ATOM 757 C C . SER A 1 97 ? 17.828 -30.109 -9.266 1 93.62 97 SER A C 1
ATOM 759 O O . SER A 1 97 ? 17.812 -31.328 -9.469 1 93.62 97 SER A O 1
ATOM 761 N N . SER A 1 98 ? 16.969 -29.266 -9.852 1 91.38 98 SER A N 1
ATOM 762 C CA . SER A 1 98 ? 15.883 -29.766 -10.68 1 91.38 98 SER A CA 1
ATOM 763 C C . SER A 1 98 ? 16.406 -30.281 -12.016 1 91.38 98 SER A C 1
ATOM 765 O O . SER A 1 98 ? 15.68 -30.953 -12.758 1 91.38 98 SER A O 1
ATOM 767 N N . LEU A 1 99 ? 17.672 -30.047 -12.32 1 90.31 99 LEU A N 1
ATOM 768 C CA . LEU A 1 99 ? 18.281 -30.516 -13.555 1 90.31 99 LEU A CA 1
ATOM 769 C C . LEU A 1 99 ? 18.703 -31.969 -13.438 1 90.31 99 LEU A C 1
ATOM 771 O O . LEU A 1 99 ? 18.984 -32.625 -14.445 1 90.31 99 LEU A O 1
ATOM 775 N N . PHE A 1 100 ? 18.672 -32.469 -12.18 1 90.62 100 PHE A N 1
ATOM 776 C CA . PHE A 1 100 ? 19.109 -33.844 -11.961 1 90.62 100 PHE A CA 1
ATOM 777 C C . PHE A 1 100 ? 17.938 -34.812 -11.922 1 90.62 100 PHE A C 1
ATOM 779 O O . PHE A 1 100 ? 16.812 -34.406 -11.594 1 90.62 100 PHE A O 1
ATOM 786 N N . PRO A 1 101 ? 18.156 -36.094 -12.258 1 91.19 101 PRO A N 1
ATOM 787 C CA . PRO A 1 101 ? 17.078 -37.094 -12.188 1 91.19 101 PRO A CA 1
ATOM 788 C C . PRO A 1 101 ? 16.656 -37.406 -10.75 1 91.19 101 PRO A C 1
ATOM 790 O O . PRO A 1 101 ? 17.438 -37.188 -9.82 1 91.19 101 PRO A O 1
ATOM 793 N N . ASP A 1 102 ? 15.508 -37.781 -10.57 1 91.12 102 ASP A N 1
ATOM 794 C CA . ASP A 1 102 ? 15.07 -38.344 -9.289 1 91.12 102 ASP A CA 1
ATOM 795 C C . ASP A 1 102 ? 15.383 -39.812 -9.211 1 91.12 102 ASP A C 1
ATOM 797 O O . ASP A 1 102 ? 15.391 -40.5 -10.234 1 91.12 102 ASP A O 1
ATOM 801 N N . LEU A 1 103 ? 15.766 -40.312 -8.07 1 88.88 103 LEU A N 1
ATOM 802 C CA . LEU A 1 103 ? 16.062 -41.688 -7.793 1 88.88 103 LEU A CA 1
ATOM 803 C C . LEU A 1 103 ? 15.227 -42.219 -6.633 1 88.88 103 LEU A C 1
ATOM 805 O O . LEU A 1 103 ? 15.211 -41.625 -5.555 1 88.88 103 LEU A O 1
ATOM 809 N N . ASN A 1 104 ? 14.469 -43.344 -6.898 1 89.31 104 ASN A N 1
ATOM 810 C CA . ASN A 1 104 ? 13.617 -43.906 -5.871 1 89.31 104 ASN A CA 1
ATOM 811 C C . ASN A 1 104 ? 13.883 -45.406 -5.691 1 89.31 104 ASN A C 1
ATOM 813 O O . ASN A 1 104 ? 14.148 -46.094 -6.664 1 89.31 104 ASN A O 1
ATOM 817 N N . LEU A 1 105 ? 13.82 -45.844 -4.449 1 86.38 105 LEU A N 1
ATOM 818 C CA . LEU A 1 105 ? 13.852 -47.281 -4.102 1 86.38 105 LEU A CA 1
ATOM 819 C C . LEU A 1 105 ? 12.453 -47.812 -3.834 1 86.38 105 LEU A C 1
ATOM 821 O O . LEU A 1 105 ? 11.68 -47.188 -3.094 1 86.38 105 LEU A O 1
ATOM 825 N N . GLN A 1 106 ? 12.125 -48.812 -4.605 1 86.19 106 GLN A N 1
ATOM 826 C CA . GLN A 1 106 ? 10.836 -49.469 -4.387 1 86.19 106 GLN A CA 1
ATOM 827 C C . GLN A 1 106 ? 11.016 -50.938 -4.02 1 86.19 106 GLN A C 1
ATOM 829 O O . GLN A 1 106 ? 11.727 -51.688 -4.707 1 86.19 106 GLN A O 1
ATOM 834 N N . VAL A 1 107 ? 10.422 -51.406 -2.918 1 82.25 107 VAL A N 1
ATOM 835 C CA . VAL A 1 107 ? 10.383 -52.781 -2.48 1 82.25 107 VAL A CA 1
ATOM 836 C C . VAL A 1 107 ? 8.93 -53.219 -2.254 1 82.25 107 VAL A C 1
ATOM 838 O O . VAL A 1 107 ? 8.211 -52.594 -1.469 1 82.25 107 VAL A O 1
ATOM 841 N N . ASN A 1 108 ? 8.578 -54.188 -3.074 1 83.94 108 ASN A N 1
ATOM 842 C CA . ASN A 1 108 ? 7.191 -54.625 -2.998 1 83.94 108 ASN A CA 1
ATOM 843 C C . ASN A 1 108 ? 7.098 -56.156 -3.043 1 83.94 108 ASN A C 1
ATOM 845 O O . ASN A 1 108 ? 7.934 -56.812 -3.66 1 83.94 108 ASN A O 1
ATOM 849 N N . ALA A 1 109 ? 6.094 -56.812 -2.389 1 78.62 109 ALA A N 1
ATOM 850 C CA . ALA A 1 109 ? 5.66 -58.219 -2.467 1 78.62 109 ALA A CA 1
ATOM 851 C C . ALA A 1 109 ? 4.145 -58.312 -2.594 1 78.62 109 ALA A C 1
ATOM 853 O O . ALA A 1 109 ? 3.41 -57.562 -1.925 1 78.62 109 ALA A O 1
ATOM 854 N N . SER A 1 110 ? 3.783 -59.062 -3.621 1 83.12 110 SER A N 1
ATOM 855 C CA . SER A 1 110 ? 2.344 -59.219 -3.793 1 83.12 110 SER A CA 1
ATOM 856 C C . SER A 1 110 ? 1.979 -60.656 -4.152 1 83.12 110 SER A C 1
ATOM 858 O O . SER A 1 110 ? 2.832 -61.406 -4.602 1 83.12 110 SER A O 1
ATOM 860 N N . SER A 1 111 ? 0.708 -61.094 -3.91 1 79.56 111 SER A N 1
ATOM 861 C CA . SER A 1 111 ? 0.072 -62.344 -4.352 1 79.56 111 SER A CA 1
ATOM 862 C C . SER A 1 111 ? -1.268 -62.062 -5.027 1 79.56 111 SER A C 1
ATOM 864 O O . SER A 1 111 ? -2.066 -61.25 -4.531 1 79.56 111 SER A O 1
ATOM 866 N N . ASN A 1 112 ? -1.286 -62.5 -6.293 1 81.31 112 ASN A N 1
ATOM 867 C CA . ASN A 1 112 ? -2.52 -62.312 -7.055 1 81.31 112 ASN A CA 1
ATOM 868 C C . ASN A 1 112 ? -3.146 -63.656 -7.41 1 81.31 112 ASN A C 1
ATOM 870 O O . ASN A 1 112 ? -2.482 -64.562 -7.98 1 81.31 112 ASN A O 1
ATOM 874 N N . ARG A 1 113 ? -4.449 -63.844 -7.195 1 81.56 113 ARG A N 1
ATOM 875 C CA . ARG A 1 113 ? -5.195 -65 -7.609 1 81.56 113 ARG A CA 1
ATOM 876 C C . ARG A 1 113 ? -6.273 -64.688 -8.625 1 81.56 113 ARG A C 1
ATOM 878 O O . ARG A 1 113 ? -7.391 -64.312 -8.25 1 81.56 113 ARG A O 1
ATOM 885 N N . PRO A 1 114 ? -5.832 -64.625 -9.852 1 77.81 114 PRO A N 1
ATOM 886 C CA . PRO A 1 114 ? -6.852 -64.375 -10.859 1 77.81 114 PRO A CA 1
ATOM 887 C C . PRO A 1 114 ? -7.992 -65.375 -10.852 1 77.81 114 PRO A C 1
ATOM 889 O O . PRO A 1 114 ? -7.82 -66.5 -10.359 1 77.81 114 PRO A O 1
ATOM 892 N N . SER A 1 115 ? -9.047 -64.875 -11.383 1 77 115 SER A N 1
ATOM 893 C CA . SER A 1 115 ? -10.188 -65.75 -11.508 1 77 115 SER A CA 1
ATOM 894 C C . SER A 1 115 ? -9.859 -67 -12.398 1 77 115 SER A C 1
ATOM 896 O O . SER A 1 115 ? -9.188 -66.812 -13.422 1 77 115 SER A O 1
ATOM 898 N N . ASP A 1 116 ? -10.422 -68.125 -12.078 1 75.31 116 ASP A N 1
ATOM 899 C CA . ASP A 1 116 ? -10.234 -69.312 -12.875 1 75.31 116 ASP A CA 1
ATOM 900 C C . ASP A 1 116 ? -10.891 -69.188 -14.25 1 75.31 116 ASP A C 1
ATOM 902 O O . ASP A 1 116 ? -10.531 -69.938 -15.188 1 75.31 116 ASP A O 1
ATOM 906 N N . ASN A 1 117 ? -11.82 -68.188 -14.195 1 74.75 117 ASN A N 1
ATOM 907 C CA . ASN A 1 117 ? -12.562 -68 -15.438 1 74.75 117 ASN A CA 1
ATOM 908 C C . ASN A 1 117 ? -11.992 -66.875 -16.266 1 74.75 117 ASN A C 1
ATOM 910 O O . ASN A 1 117 ? -12.625 -66.438 -17.219 1 74.75 117 ASN A O 1
ATOM 914 N N . SER A 1 118 ? -10.828 -66.438 -15.883 1 68.5 118 SER A N 1
ATOM 915 C CA . SER A 1 118 ? -10.18 -65.375 -16.672 1 68.5 118 SER A CA 1
ATOM 916 C C . SER A 1 118 ? -9.016 -65.938 -17.484 1 68.5 118 SER A C 1
ATOM 918 O O . SER A 1 118 ? -8.477 -67 -17.141 1 68.5 118 SER A O 1
ATOM 920 N N . LEU A 1 119 ? -8.625 -65.25 -18.641 1 65.81 119 LEU A N 1
ATOM 921 C CA . LEU A 1 119 ? -7.488 -65.688 -19.453 1 65.81 119 LEU A CA 1
ATOM 922 C C . LEU A 1 119 ? -6.215 -65.75 -18.625 1 65.81 119 LEU A C 1
ATOM 924 O O . LEU A 1 119 ? -5.406 -66.625 -18.797 1 65.81 119 LEU A O 1
ATOM 928 N N . ASN A 1 120 ? -6.074 -64.875 -17.734 1 71 120 ASN A N 1
ATOM 929 C CA . ASN A 1 120 ? -4.891 -64.812 -16.875 1 71 120 ASN A CA 1
ATOM 930 C C . ASN A 1 120 ? -4.859 -66 -15.914 1 71 120 ASN A C 1
ATOM 932 O O . ASN A 1 120 ? -3.793 -66.562 -15.625 1 71 120 ASN A O 1
ATOM 936 N N . GLY A 1 121 ? -6.039 -66.312 -15.414 1 68.12 121 GLY A N 1
ATOM 937 C CA . GLY A 1 121 ? -6.109 -67.5 -14.562 1 68.12 121 GLY A CA 1
ATOM 938 C C . GLY A 1 121 ? -5.758 -68.75 -15.281 1 68.12 121 GLY A C 1
ATOM 939 O O . GLY A 1 121 ? -5.008 -69.562 -14.75 1 68.12 121 GLY A O 1
ATOM 940 N N . MET A 1 122 ? -6.312 -68.812 -16.484 1 70.69 122 MET A N 1
ATOM 941 C CA . MET A 1 122 ? -6.012 -70.062 -17.266 1 70.69 122 MET A CA 1
ATOM 942 C C . MET A 1 122 ? -4.523 -70.125 -17.578 1 70.69 122 MET A C 1
ATOM 944 O O . MET A 1 122 ? -3.926 -71.188 -17.469 1 70.69 122 MET A O 1
ATOM 948 N N . SER A 1 123 ? -3.93 -69 -17.906 1 71.81 123 SER A N 1
ATOM 949 C CA . SER A 1 123 ? -2.512 -69 -18.234 1 71.81 123 SER A CA 1
ATOM 950 C C . SER A 1 123 ? -1.644 -69.25 -17.016 1 71.81 123 SER A C 1
ATOM 952 O O . SER A 1 123 ? -0.632 -69.938 -17.109 1 71.81 123 SER A O 1
ATOM 954 N N . THR A 1 124 ? -2.043 -68.75 -15.945 1 73 124 THR A N 1
ATOM 955 C CA . THR A 1 124 ? -1.298 -68.938 -14.703 1 73 124 THR A CA 1
ATOM 956 C C . THR A 1 124 ? -1.278 -70.375 -14.32 1 73 124 THR A C 1
ATOM 958 O O . THR A 1 124 ? -0.237 -70.938 -13.938 1 73 124 THR A O 1
ATOM 961 N N . ALA A 1 125 ? -2.492 -71 -14.406 1 71.75 125 ALA A N 1
ATOM 962 C CA . ALA A 1 125 ? -2.582 -72.438 -14.094 1 71.75 125 ALA A CA 1
ATOM 963 C C . ALA A 1 125 ? -1.694 -73.25 -15.031 1 71.75 125 ALA A C 1
ATOM 965 O O . ALA A 1 125 ? -1.013 -74.188 -14.586 1 71.75 125 ALA A O 1
ATOM 966 N N . MET A 1 126 ? -1.628 -72.875 -16.234 1 69.62 126 MET A N 1
ATOM 967 C CA . MET A 1 126 ? -0.876 -73.625 -17.234 1 69.62 126 MET A CA 1
ATOM 968 C C . MET A 1 126 ? 0.623 -73.375 -17.078 1 69.62 126 MET A C 1
ATOM 970 O O . MET A 1 126 ? 1.412 -74.312 -17.141 1 69.62 126 MET A O 1
ATOM 974 N N . PHE A 1 127 ? 0.981 -72.125 -16.781 1 66.75 127 PHE A N 1
ATOM 975 C CA . PHE A 1 127 ? 2.4 -71.812 -16.844 1 66.75 127 PHE A CA 1
ATOM 976 C C . PHE A 1 127 ? 3.039 -71.875 -15.461 1 66.75 127 PHE A C 1
ATOM 978 O O . PHE A 1 127 ? 4.195 -72.312 -15.336 1 66.75 127 PHE A O 1
ATOM 985 N N . ALA A 1 128 ? 2.301 -71.438 -14.43 1 67 128 ALA A N 1
ATOM 986 C CA . ALA A 1 128 ? 2.906 -71.438 -13.102 1 67 128 ALA A CA 1
ATOM 987 C C . ALA A 1 128 ? 2.521 -72.625 -12.273 1 67 128 ALA A C 1
ATOM 989 O O . ALA A 1 128 ? 3.146 -72.938 -11.258 1 67 128 ALA A O 1
ATOM 990 N N . GLY A 1 129 ? 1.577 -73.562 -12.773 1 70.75 129 GLY A N 1
ATOM 991 C CA . GLY A 1 129 ? 1.095 -74.75 -12.031 1 70.75 129 GLY A CA 1
ATOM 992 C C . GLY A 1 129 ? 0.459 -74.375 -10.703 1 70.75 129 GLY A C 1
ATOM 993 O O . GLY A 1 129 ? 0.489 -75.125 -9.758 1 70.75 129 GLY A O 1
ATOM 994 N N . SER A 1 130 ? 0.146 -73.062 -10.547 1 76.38 130 SER A N 1
ATOM 995 C CA . SER A 1 130 ? -0.466 -72.562 -9.32 1 76.38 130 SER A CA 1
ATOM 996 C C . SER A 1 130 ? -1.682 -71.688 -9.633 1 76.38 130 SER A C 1
ATOM 998 O O . SER A 1 130 ? -1.864 -71.25 -10.766 1 76.38 130 SER A O 1
ATOM 1000 N N . LYS A 1 131 ? -2.645 -71.625 -8.562 1 79 131 LYS A N 1
ATOM 1001 C CA . LYS A 1 131 ? -3.836 -70.812 -8.734 1 79 131 LYS A CA 1
ATOM 1002 C C . LYS A 1 131 ? -3.564 -69.375 -8.344 1 79 131 LYS A C 1
ATOM 1004 O O . LYS A 1 131 ? -4.418 -68.5 -8.531 1 79 131 LYS A O 1
ATOM 1009 N N . HIS A 1 132 ? -2.406 -69.25 -7.637 1 81.25 132 HIS A N 1
ATOM 1010 C CA . HIS A 1 132 ? -2.027 -67.875 -7.324 1 81.25 132 HIS A CA 1
ATOM 1011 C C . HIS A 1 132 ? -0.632 -67.562 -7.852 1 81.25 132 HIS A C 1
ATOM 1013 O O . HIS A 1 132 ? 0.159 -68.438 -8.117 1 81.25 132 HIS A O 1
ATOM 1019 N N . ILE A 1 133 ? -0.382 -66.25 -8.172 1 79.12 133 ILE A N 1
ATOM 1020 C CA . ILE A 1 133 ? 0.916 -65.75 -8.641 1 79.12 133 ILE A CA 1
ATOM 1021 C C . ILE A 1 133 ? 1.492 -64.75 -7.645 1 79.12 133 ILE A C 1
ATOM 1023 O O . ILE A 1 133 ? 0.812 -63.812 -7.242 1 79.12 133 ILE A O 1
ATOM 1027 N N . GLU A 1 134 ? 2.674 -65.125 -7.074 1 80.38 134 GLU A N 1
ATOM 1028 C CA . GLU A 1 134 ? 3.398 -64.188 -6.23 1 80.38 134 GLU A CA 1
ATOM 1029 C C . GLU A 1 134 ? 4.332 -63.281 -7.062 1 80.38 134 GLU A C 1
ATOM 1031 O O . GLU A 1 134 ? 4.695 -63.656 -8.18 1 80.38 134 GLU A O 1
ATOM 1036 N N . ASP A 1 135 ? 4.547 -62.094 -6.625 1 82.62 135 ASP A N 1
ATOM 1037 C CA . ASP A 1 135 ? 5.48 -61.156 -7.273 1 82.62 135 ASP A CA 1
ATOM 1038 C C . ASP A 1 135 ? 6.336 -60.438 -6.242 1 82.62 135 ASP A C 1
ATOM 1040 O O . ASP A 1 135 ? 5.82 -59.656 -5.43 1 82.62 135 ASP A O 1
ATOM 1044 N N . TYR A 1 136 ? 7.668 -60.812 -6.16 1 80.19 136 TYR A N 1
ATOM 1045 C CA . TYR A 1 136 ? 8.648 -60.156 -5.309 1 80.19 136 TYR A CA 1
ATOM 1046 C C . TYR A 1 136 ? 9.547 -59.219 -6.125 1 80.19 136 TYR A C 1
ATOM 1048 O O . TYR A 1 136 ? 10.266 -59.688 -7.02 1 80.19 136 TYR A O 1
ATOM 1056 N N . ASN A 1 137 ? 9.453 -57.938 -5.711 1 84.06 137 ASN A N 1
ATOM 1057 C CA . ASN A 1 137 ? 10.172 -56.938 -6.512 1 84.06 137 ASN A CA 1
ATOM 1058 C C . ASN A 1 137 ? 10.992 -56 -5.641 1 84.06 137 ASN A C 1
ATOM 1060 O O . ASN A 1 137 ? 10.516 -55.562 -4.59 1 84.06 137 ASN A O 1
ATOM 1064 N N . ALA A 1 138 ? 12.32 -55.781 -5.867 1 83.12 138 ALA A N 1
ATOM 1065 C CA . ALA A 1 138 ? 13.188 -54.688 -5.375 1 83.12 138 ALA A CA 1
ATOM 1066 C C . ALA A 1 138 ? 13.875 -53.969 -6.527 1 83.12 138 ALA A C 1
ATOM 1068 O O . ALA A 1 138 ? 14.664 -54.562 -7.258 1 83.12 138 ALA A O 1
ATOM 1069 N N . SER A 1 139 ? 13.523 -52.719 -6.602 1 88.5 139 SER A N 1
ATOM 1070 C CA . SER A 1 139 ? 14.031 -52.031 -7.789 1 88.5 139 SER A CA 1
ATOM 1071 C C . SER A 1 139 ? 14.406 -50.594 -7.492 1 88.5 139 SER A C 1
ATOM 1073 O O . SER A 1 139 ? 13.867 -50 -6.559 1 88.5 139 SER A O 1
ATOM 1075 N N . LEU A 1 140 ? 15.445 -50.031 -8.211 1 86.62 140 LEU A N 1
ATOM 1076 C CA . LEU A 1 140 ? 15.773 -48.625 -8.289 1 86.62 140 LEU A CA 1
ATOM 1077 C C . LEU A 1 140 ? 15.188 -48 -9.555 1 86.62 140 LEU A C 1
ATOM 1079 O O . LEU A 1 140 ? 15.375 -48.5 -10.656 1 86.62 140 LEU A O 1
ATOM 1083 N N . GLY A 1 141 ? 14.367 -47.031 -9.281 1 87.5 141 GLY A N 1
ATOM 1084 C CA . GLY A 1 141 ? 13.766 -46.312 -10.398 1 87.5 141 GLY A CA 1
ATOM 1085 C C . GLY A 1 141 ? 14.32 -44.906 -10.578 1 87.5 141 GLY A C 1
ATOM 1086 O O . GLY A 1 141 ? 14.453 -44.156 -9.609 1 87.5 141 GLY A O 1
ATOM 1087 N N . LEU A 1 142 ? 14.766 -44.562 -11.766 1 87.69 142 LEU A N 1
ATOM 1088 C CA . LEU A 1 142 ? 15.281 -43.25 -12.156 1 87.69 142 LEU A CA 1
ATOM 1089 C C . LEU A 1 142 ? 14.32 -42.531 -13.109 1 87.69 142 LEU A C 1
ATOM 1091 O O . LEU A 1 142 ? 13.766 -43.188 -14.008 1 87.69 142 LEU A O 1
ATOM 1095 N N . SER A 1 143 ? 13.984 -41.344 -12.828 1 90.5 143 SER A N 1
ATOM 1096 C CA . SER A 1 143 ? 13.195 -40.5 -13.727 1 90.5 143 SER A CA 1
ATOM 1097 C C . SER A 1 143 ? 13.875 -39.156 -13.977 1 90.5 143 SER A C 1
ATOM 1099 O O . SER A 1 143 ? 14.344 -38.5 -13.031 1 90.5 143 SER A O 1
ATOM 1101 N N . TRP A 1 144 ? 14.008 -38.688 -15.219 1 89.94 144 TRP A N 1
ATOM 1102 C CA . TRP A 1 144 ? 14.727 -37.469 -15.602 1 89.94 144 TRP A CA 1
ATOM 1103 C C . TRP A 1 144 ? 14.016 -36.75 -16.75 1 89.94 144 TRP A C 1
ATOM 1105 O O . TRP A 1 144 ? 13.539 -37.406 -17.688 1 89.94 144 TRP A O 1
ATOM 1115 N N . GLU A 1 145 ? 13.914 -35.5 -16.641 1 89 145 GLU A N 1
ATOM 1116 C CA . GLU A 1 145 ? 13.43 -34.656 -17.75 1 89 145 GLU A CA 1
ATOM 1117 C C . GLU A 1 145 ? 14.562 -33.844 -18.344 1 89 145 GLU A C 1
ATOM 1119 O O . GLU A 1 145 ? 15.234 -33.094 -17.641 1 89 145 GLU A O 1
ATOM 1124 N N . ALA A 1 146 ? 14.742 -34 -19.672 1 88.31 146 ALA A N 1
ATOM 1125 C CA . ALA A 1 146 ? 15.734 -33.188 -20.359 1 88.31 146 ALA A CA 1
ATOM 1126 C C . ALA A 1 146 ? 15.227 -31.766 -20.562 1 88.31 146 ALA A C 1
ATOM 1128 O O . ALA A 1 146 ? 14.086 -31.562 -20.984 1 88.31 146 ALA A O 1
ATOM 1129 N N . ASP A 1 147 ? 16.047 -30.812 -20.266 1 89.75 147 ASP A N 1
ATOM 1130 C CA . ASP A 1 147 ? 15.648 -29.422 -20.406 1 89.75 147 ASP A CA 1
ATOM 1131 C C . ASP A 1 147 ? 15.93 -28.906 -21.812 1 89.75 147 ASP A C 1
ATOM 1133 O O . ASP A 1 147 ? 16.688 -27.938 -21.984 1 89.75 147 ASP A O 1
ATOM 1137 N N . ILE A 1 148 ? 15.234 -29.359 -22.688 1 88.5 148 ILE A N 1
ATOM 1138 C CA . ILE A 1 148 ? 15.469 -29.109 -24.109 1 88.5 148 ILE A CA 1
ATOM 1139 C C . ILE A 1 148 ? 15.062 -27.688 -24.453 1 88.5 148 ILE A C 1
ATOM 1141 O O . ILE A 1 148 ? 15.781 -26.984 -25.156 1 88.5 148 ILE A O 1
ATOM 1145 N N . TRP A 1 149 ? 13.992 -27.188 -23.906 1 90.88 149 TRP A N 1
ATOM 1146 C CA . TRP A 1 149 ? 13.43 -25.906 -24.281 1 90.88 149 TRP A CA 1
ATOM 1147 C C . TRP A 1 149 ? 13.734 -24.844 -23.234 1 90.88 149 TRP A C 1
ATOM 1149 O O . TRP A 1 149 ? 13.281 -23.703 -23.359 1 90.88 149 TRP A O 1
ATOM 1159 N N . GLY A 1 150 ? 14.453 -25.203 -22.141 1 92.31 150 GLY A N 1
ATOM 1160 C CA . GLY A 1 150 ? 14.891 -24.25 -21.141 1 92.31 150 GLY A CA 1
ATOM 1161 C C . GLY A 1 150 ? 13.875 -24.031 -20.031 1 92.31 150 GLY A C 1
ATOM 1162 O O . GLY A 1 150 ? 13.898 -23 -19.359 1 92.31 150 GLY A O 1
ATOM 1163 N N . LYS A 1 151 ? 12.914 -24.938 -19.875 1 93.44 151 LYS A N 1
ATOM 1164 C CA . LYS A 1 151 ? 11.93 -24.844 -18.797 1 93.44 151 LYS A CA 1
ATOM 1165 C C . LYS A 1 151 ? 12.602 -24.781 -17.438 1 93.44 151 LYS A C 1
ATOM 1167 O O . LYS A 1 151 ? 12.359 -23.859 -16.656 1 93.44 151 LYS A O 1
ATOM 1172 N N . ILE A 1 152 ? 13.43 -25.719 -17.141 1 93.19 152 ILE A N 1
ATOM 1173 C CA . ILE A 1 152 ? 14.117 -25.812 -15.859 1 93.19 152 ILE A CA 1
ATOM 1174 C C . ILE A 1 152 ? 15.094 -24.641 -15.727 1 93.19 152 ILE A C 1
ATOM 1176 O O . ILE A 1 152 ? 15.242 -24.078 -14.641 1 93.19 152 ILE A O 1
ATOM 1180 N N . GLY A 1 153 ? 15.75 -24.344 -16.859 1 94.06 153 GLY A N 1
ATOM 1181 C CA . GLY A 1 153 ? 16.609 -23.172 -16.859 1 94.06 153 GLY A CA 1
ATOM 1182 C C . GLY A 1 153 ? 15.883 -21.891 -16.453 1 94.06 153 GLY A C 1
ATOM 1183 O O . GLY A 1 153 ? 16.406 -21.109 -15.664 1 94.06 153 GLY A O 1
ATOM 1184 N N . ARG A 1 154 ? 14.703 -21.719 -17 1 95.56 154 ARG A N 1
ATOM 1185 C CA . ARG A 1 154 ? 13.914 -20.531 -16.688 1 95.56 154 ARG A CA 1
ATOM 1186 C C . ARG A 1 154 ? 13.438 -20.578 -15.234 1 95.56 154 ARG A C 1
ATOM 1188 O O . ARG A 1 154 ? 13.367 -19.547 -14.562 1 95.56 154 ARG A O 1
ATOM 1195 N N . GLN A 1 155 ? 13.086 -21.719 -14.703 1 95.06 155 GLN A N 1
ATOM 1196 C CA . GLN A 1 155 ? 12.719 -21.875 -13.305 1 95.06 155 GLN A CA 1
ATOM 1197 C C . GLN A 1 155 ? 13.875 -21.484 -12.383 1 95.06 155 GLN A C 1
ATOM 1199 O O . GLN A 1 155 ? 13.656 -20.797 -11.375 1 95.06 155 GLN A O 1
ATOM 1204 N N . LYS A 1 156 ? 15.055 -21.922 -12.727 1 95.88 156 LYS A N 1
ATOM 1205 C CA . LYS A 1 156 ? 16.25 -21.547 -11.977 1 95.88 156 LYS A CA 1
ATOM 1206 C C . LYS A 1 156 ? 16.469 -20.031 -12.016 1 95.88 156 LYS A C 1
ATOM 1208 O O . LYS A 1 156 ? 16.797 -19.422 -10.992 1 95.88 156 LYS A O 1
ATOM 1213 N N . GLU A 1 157 ? 16.328 -19.5 -13.195 1 96.12 157 GLU A N 1
ATOM 1214 C CA . GLU A 1 157 ? 16.484 -18.062 -13.367 1 96.12 157 GLU A CA 1
ATOM 1215 C C . GLU A 1 157 ? 15.492 -17.281 -12.5 1 96.12 157 GLU A C 1
ATOM 1217 O O . GLU A 1 157 ? 15.859 -16.312 -11.852 1 96.12 157 GLU A O 1
ATOM 1222 N N . ALA A 1 158 ? 14.195 -17.719 -12.484 1 97 158 ALA A N 1
ATOM 1223 C CA . ALA A 1 158 ? 13.172 -17.094 -11.641 1 97 158 ALA A CA 1
ATOM 1224 C C . ALA A 1 158 ? 13.547 -17.172 -10.164 1 97 158 ALA A C 1
ATOM 1226 O O . ALA A 1 158 ? 13.43 -16.188 -9.43 1 97 158 ALA A O 1
ATOM 1227 N N . ALA A 1 159 ? 14.008 -18.328 -9.75 1 96.56 159 ALA A N 1
ATOM 1228 C CA . ALA A 1 159 ? 14.406 -18.531 -8.359 1 96.56 159 ALA A CA 1
ATOM 1229 C C . ALA A 1 159 ? 15.586 -17.641 -7.992 1 96.56 159 ALA A C 1
ATOM 1231 O O . ALA A 1 159 ? 15.641 -17.078 -6.891 1 96.56 159 ALA A O 1
ATOM 1232 N N . LEU A 1 160 ? 16.594 -17.562 -8.875 1 97.31 160 LEU A N 1
ATOM 1233 C CA . LEU A 1 160 ? 17.75 -16.703 -8.656 1 97.31 160 LEU A CA 1
ATOM 1234 C C . LEU A 1 160 ? 17.328 -15.25 -8.438 1 97.31 160 LEU A C 1
ATOM 1236 O O . LEU A 1 160 ? 17.75 -14.617 -7.469 1 97.31 160 LEU A O 1
ATOM 1240 N N . HIS A 1 161 ? 16.5 -14.758 -9.344 1 97.94 161 HIS A N 1
ATOM 1241 C CA . HIS A 1 161 ? 16.062 -13.375 -9.234 1 97.94 161 HIS A CA 1
ATOM 1242 C C . HIS A 1 161 ? 15.219 -13.148 -7.988 1 97.94 161 HIS A C 1
ATOM 1244 O O . HIS A 1 161 ? 15.281 -12.086 -7.371 1 97.94 161 HIS A O 1
ATOM 1250 N N . THR A 1 162 ? 14.414 -14.156 -7.582 1 97.88 162 THR A N 1
ATOM 1251 C CA . THR A 1 162 ? 13.664 -14.062 -6.336 1 97.88 162 THR A CA 1
ATOM 1252 C C . THR A 1 162 ? 14.602 -13.992 -5.137 1 97.88 162 THR A C 1
ATOM 1254 O O . THR A 1 162 ? 14.391 -13.195 -4.219 1 97.88 162 THR A O 1
ATOM 1257 N N . TYR A 1 163 ? 15.695 -14.781 -5.176 1 97.62 163 TYR A N 1
ATOM 1258 C CA . TYR A 1 163 ? 16.703 -14.758 -4.129 1 97.62 163 TYR A CA 1
ATOM 1259 C C . TYR A 1 163 ? 17.375 -13.383 -4.047 1 97.62 163 TYR A C 1
ATOM 1261 O O . TYR A 1 163 ? 17.469 -12.797 -2.967 1 97.62 163 TYR A O 1
ATOM 1269 N N . LEU A 1 164 ? 17.766 -12.844 -5.145 1 97.94 164 LEU A N 1
ATOM 1270 C CA . LEU A 1 164 ? 18.391 -11.531 -5.195 1 97.94 164 LEU A CA 1
ATOM 1271 C C . LEU A 1 164 ? 17.438 -10.438 -4.734 1 97.94 164 LEU A C 1
ATOM 1273 O O . LEU A 1 164 ? 17.844 -9.469 -4.094 1 97.94 164 LEU A O 1
ATOM 1277 N N . GLN A 1 165 ? 16.109 -10.57 -5.09 1 97.81 165 GLN A N 1
ATOM 1278 C CA . GLN A 1 165 ? 15.062 -9.641 -4.676 1 97.81 165 GLN A CA 1
ATOM 1279 C C . GLN A 1 165 ? 14.977 -9.555 -3.154 1 97.81 165 GLN A C 1
ATOM 1281 O O . GLN A 1 165 ? 14.828 -8.461 -2.596 1 97.81 165 GLN A O 1
ATOM 1286 N N . THR A 1 166 ? 15.047 -10.719 -2.461 1 97.62 166 THR A N 1
ATOM 1287 C CA . THR A 1 166 ? 14.977 -10.734 -1.004 1 97.62 166 THR A CA 1
ATOM 1288 C C . THR A 1 166 ? 16.188 -10.016 -0.401 1 97.62 166 THR A C 1
ATOM 1290 O O . THR A 1 166 ? 16.062 -9.375 0.644 1 97.62 166 THR A O 1
ATOM 1293 N N . GLY A 1 167 ? 17.344 -10.133 -1.03 1 97.5 167 GLY A N 1
ATOM 1294 C CA . GLY A 1 167 ? 18.5 -9.367 -0.596 1 97.5 167 GLY A CA 1
ATOM 1295 C C . GLY A 1 167 ? 18.281 -7.867 -0.688 1 97.5 167 GLY A C 1
ATOM 1296 O O . GLY A 1 167 ? 18.578 -7.133 0.255 1 97.5 167 GLY A O 1
ATOM 1297 N N . ALA A 1 168 ? 17.797 -7.406 -1.824 1 97.06 168 ALA A N 1
ATOM 1298 C CA . ALA A 1 168 ? 17.484 -5.992 -2.012 1 97.06 168 ALA A CA 1
ATOM 1299 C C . ALA A 1 168 ? 16.438 -5.52 -1.016 1 97.06 168 ALA A C 1
ATOM 1301 O O . ALA A 1 168 ? 16.531 -4.418 -0.474 1 97.06 168 ALA A O 1
ATOM 1302 N N . ALA A 1 169 ? 15.453 -6.344 -0.727 1 97.06 169 ALA A N 1
ATOM 1303 C CA . ALA A 1 169 ? 14.398 -6.016 0.229 1 97.06 169 ALA A CA 1
ATOM 1304 C C . ALA A 1 169 ? 14.961 -5.863 1.638 1 97.06 169 ALA A C 1
ATOM 1306 O O . ALA A 1 169 ? 14.539 -4.984 2.391 1 97.06 169 ALA A O 1
ATOM 1307 N N . ALA A 1 170 ? 15.867 -6.688 1.959 1 97.5 170 ALA A N 1
ATOM 1308 C CA . ALA A 1 170 ? 16.516 -6.59 3.266 1 97.5 170 ALA A CA 1
ATOM 1309 C C . ALA A 1 170 ? 17.281 -5.277 3.402 1 97.5 170 ALA A C 1
ATOM 1311 O O . ALA A 1 170 ? 17.25 -4.645 4.461 1 97.5 170 ALA A O 1
ATOM 1312 N N . ARG A 1 171 ? 17.984 -4.895 2.398 1 97 171 ARG A N 1
ATOM 1313 C CA . ARG A 1 171 ? 18.703 -3.619 2.404 1 97 171 ARG A CA 1
ATOM 1314 C C . ARG A 1 171 ? 17.719 -2.455 2.576 1 97 171 ARG A C 1
ATOM 1316 O O . ARG A 1 171 ? 18.031 -1.475 3.256 1 97 171 ARG A O 1
ATOM 1323 N N . ALA A 1 172 ? 16.547 -2.498 1.909 1 96.94 172 ALA A N 1
ATOM 1324 C CA . ALA A 1 172 ? 15.516 -1.468 2.066 1 96.94 172 ALA A CA 1
ATOM 1325 C C . ALA A 1 172 ? 15.047 -1.376 3.516 1 96.94 172 ALA A C 1
ATOM 1327 O O . ALA A 1 172 ? 14.859 -0.278 4.043 1 96.94 172 ALA A O 1
ATOM 1328 N N . VAL A 1 173 ? 14.891 -2.516 4.164 1 97.31 173 VAL A N 1
ATOM 1329 C CA . VAL A 1 173 ? 14.492 -2.549 5.566 1 97.31 173 VAL A CA 1
ATOM 1330 C C . VAL A 1 173 ? 15.57 -1.901 6.426 1 97.31 173 VAL A C 1
ATOM 1332 O O . VAL A 1 173 ? 15.273 -1.105 7.32 1 97.31 173 VAL A O 1
ATOM 1335 N N . GLN A 1 174 ? 16.812 -2.227 6.152 1 97.56 174 GLN A N 1
ATOM 1336 C CA . GLN A 1 174 ? 17.906 -1.649 6.914 1 97.56 174 GLN A CA 1
ATOM 1337 C C . GLN A 1 174 ? 17.938 -0.13 6.773 1 97.56 174 GLN A C 1
ATOM 1339 O O . GLN A 1 174 ? 18.109 0.587 7.762 1 97.56 174 GLN A O 1
ATOM 1344 N N . THR A 1 175 ? 17.844 0.335 5.535 1 97.25 175 THR A N 1
ATOM 1345 C CA . THR A 1 175 ? 17.797 1.769 5.273 1 97.25 175 THR A CA 1
ATOM 1346 C C . THR A 1 175 ? 16.703 2.434 6.105 1 97.25 175 THR A C 1
ATOM 1348 O O . THR A 1 175 ? 16.922 3.486 6.703 1 97.25 175 THR A O 1
ATOM 1351 N N . GLN A 1 176 ? 15.547 1.807 6.211 1 97.62 176 GLN A N 1
ATOM 1352 C CA . GLN A 1 176 ? 14.422 2.344 6.969 1 97.62 176 GLN A CA 1
ATOM 1353 C C . GLN A 1 176 ? 14.711 2.332 8.469 1 97.62 176 GLN A C 1
ATOM 1355 O O . GLN A 1 176 ? 14.398 3.291 9.172 1 97.62 176 GLN A O 1
ATOM 1360 N N . VAL A 1 177 ? 15.289 1.306 8.922 1 97.88 177 VAL A N 1
ATOM 1361 C CA . VAL A 1 177 ? 15.625 1.181 10.336 1 97.88 177 VAL A CA 1
ATOM 1362 C C . VAL A 1 177 ? 16.625 2.27 10.734 1 97.88 177 VAL A C 1
ATOM 1364 O O . VAL A 1 177 ? 16.438 2.945 11.75 1 97.88 177 VAL A O 1
ATOM 1367 N N . VAL A 1 178 ? 17.609 2.453 9.914 1 98.12 178 VAL A N 1
ATOM 1368 C CA . VAL A 1 178 ? 18.625 3.467 10.172 1 98.12 178 VAL A CA 1
ATOM 1369 C C . VAL A 1 178 ? 17.969 4.848 10.234 1 98.12 178 VAL A C 1
ATOM 1371 O O . VAL A 1 178 ? 18.234 5.621 11.164 1 98.12 178 VAL A O 1
ATOM 1374 N N . ALA A 1 179 ? 17.094 5.156 9.305 1 98.12 179 ALA A N 1
ATOM 1375 C CA . ALA A 1 179 ? 16.422 6.445 9.258 1 98.12 179 ALA A CA 1
ATOM 1376 C C . ALA A 1 179 ? 15.516 6.633 10.477 1 98.12 179 ALA A C 1
ATOM 1378 O O . ALA A 1 179 ? 15.5 7.703 11.094 1 98.12 179 ALA A O 1
ATOM 1379 N N . ASN A 1 180 ? 14.789 5.594 10.859 1 98.19 180 ASN A N 1
ATOM 1380 C CA . ASN A 1 180 ? 13.875 5.668 11.992 1 98.19 180 ASN A CA 1
ATOM 1381 C C . ASN A 1 180 ? 14.617 5.926 13.297 1 98.19 180 ASN A C 1
ATOM 1383 O O . ASN A 1 180 ? 14.164 6.711 14.133 1 98.19 180 ASN A O 1
ATOM 1387 N N . VAL A 1 181 ? 15.734 5.293 13.461 1 98.31 181 VAL A N 1
ATOM 1388 C CA . VAL A 1 181 ? 16.531 5.492 14.664 1 98.31 181 VAL A CA 1
ATOM 1389 C C . VAL A 1 181 ? 17.062 6.922 14.703 1 98.31 181 VAL A C 1
ATOM 1391 O O . VAL A 1 181 ? 16.969 7.598 15.727 1 98.31 181 VAL A O 1
ATOM 1394 N N . ALA A 1 182 ? 17.625 7.359 13.609 1 98.19 182 ALA A N 1
ATOM 1395 C CA . ALA A 1 182 ? 18.172 8.711 13.547 1 98.19 182 ALA A CA 1
ATOM 1396 C C . ALA A 1 182 ? 17.094 9.758 13.844 1 98.19 182 ALA A C 1
ATOM 1398 O O . ALA A 1 182 ? 17.297 10.648 14.68 1 98.19 182 ALA A O 1
ATOM 1399 N N . GLN A 1 183 ? 15.945 9.625 13.211 1 98.38 183 GLN A N 1
ATOM 1400 C CA . GLN A 1 183 ? 14.852 10.57 13.422 1 98.38 183 GLN A CA 1
ATOM 1401 C C . GLN A 1 183 ? 14.336 10.5 14.852 1 98.38 183 GLN A C 1
ATOM 1403 O O . GLN A 1 183 ? 14.008 11.523 15.453 1 98.38 183 GLN A O 1
ATOM 1408 N N . GLY A 1 184 ? 14.258 9.289 15.336 1 98.31 184 GLY A N 1
ATOM 1409 C CA . GLY A 1 184 ? 13.859 9.133 16.719 1 98.31 184 GLY A CA 1
ATOM 1410 C C . GLY A 1 184 ? 14.828 9.766 17.703 1 98.31 184 GLY A C 1
ATOM 1411 O O . GLY A 1 184 ? 14.422 10.367 18.688 1 98.31 184 GLY A O 1
ATOM 1412 N N . PHE A 1 185 ? 16.094 9.672 17.438 1 98.12 185 PHE A N 1
ATOM 1413 C CA . PHE A 1 185 ? 17.125 10.266 18.297 1 98.12 185 PHE A CA 1
ATOM 1414 C C . PHE A 1 185 ? 17.047 11.789 18.25 1 98.12 185 PHE A C 1
ATOM 1416 O O . PHE A 1 185 ? 17.141 12.445 19.297 1 98.12 185 PHE A O 1
ATOM 1423 N N . PHE A 1 186 ? 16.875 12.352 17.094 1 98.44 186 PHE A N 1
ATOM 1424 C CA . PHE A 1 186 ? 16.734 13.797 16.984 1 98.44 186 PHE A CA 1
ATOM 1425 C C . PHE A 1 186 ? 15.477 14.281 17.703 1 98.44 186 PHE A C 1
ATOM 1427 O O . PHE A 1 186 ? 15.469 15.359 18.297 1 98.44 186 PHE A O 1
ATOM 1434 N N . ASN A 1 187 ? 14.406 13.492 17.609 1 98.5 187 ASN A N 1
ATOM 1435 C CA . ASN A 1 187 ? 13.211 13.828 18.375 1 98.5 187 ASN A CA 1
ATOM 1436 C C . ASN A 1 187 ? 13.477 13.828 19.875 1 98.5 187 ASN A C 1
ATOM 1438 O O . ASN A 1 187 ? 13.008 14.719 20.594 1 98.5 187 ASN A O 1
ATOM 1442 N N . LEU A 1 188 ? 14.227 12.875 20.312 1 98.44 188 LEU A N 1
ATOM 1443 C CA . LEU A 1 188 ? 14.586 12.781 21.719 1 98.44 188 LEU A CA 1
ATOM 1444 C C . LEU A 1 188 ? 15.383 14.008 22.156 1 98.44 188 LEU A C 1
ATOM 1446 O O . LEU A 1 188 ? 15.102 14.594 23.203 1 98.44 188 LEU A O 1
ATOM 1450 N N . LEU A 1 189 ? 16.328 14.422 21.359 1 98.5 189 LEU A N 1
ATOM 1451 C CA . LEU A 1 189 ? 17.141 15.586 21.688 1 98.5 189 LEU A CA 1
ATOM 1452 C C . LEU A 1 189 ? 16.297 16.859 21.672 1 98.5 189 LEU A C 1
ATOM 1454 O O . LEU A 1 189 ? 16.531 17.766 22.469 1 98.5 189 LEU A O 1
ATOM 1458 N N . MET A 1 190 ? 15.336 16.922 20.719 1 98.56 190 MET A N 1
ATOM 1459 C CA . MET A 1 190 ? 14.414 18.062 20.703 1 98.56 190 MET A CA 1
ATOM 1460 C C . MET A 1 190 ? 13.617 18.125 22 1 98.56 190 MET A C 1
ATOM 1462 O O . MET A 1 190 ? 13.492 19.203 22.594 1 98.56 190 MET A O 1
ATOM 1466 N N . LEU A 1 191 ? 13.125 16.984 22.453 1 98.56 191 LEU A N 1
ATOM 1467 C CA . LEU A 1 191 ? 12.352 16.938 23.688 1 98.56 191 LEU A CA 1
ATOM 1468 C C . LEU A 1 191 ? 13.211 17.328 24.891 1 98.56 191 LEU A C 1
ATOM 1470 O O . LEU A 1 191 ? 12.742 18.031 25.781 1 98.56 191 LEU A O 1
ATOM 1474 N N . ASP A 1 192 ? 14.461 16.984 24.922 1 98.38 192 ASP A N 1
ATOM 1475 C CA . ASP A 1 192 ? 15.398 17.422 25.969 1 98.38 192 ASP A CA 1
ATOM 1476 C C . ASP A 1 192 ? 15.555 18.938 25.969 1 98.38 192 ASP A C 1
ATOM 1478 O O . ASP A 1 192 ? 15.508 19.562 27.031 1 98.38 192 ASP A O 1
ATOM 1482 N N . ALA A 1 193 ? 15.781 19.422 24.781 1 98.19 193 ALA A N 1
ATOM 1483 C CA . ALA A 1 193 ? 15.953 20.859 24.656 1 98.19 193 ALA A CA 1
ATOM 1484 C C . ALA A 1 193 ? 14.695 21.609 25.109 1 98.19 193 ALA A C 1
ATOM 1486 O O . ALA A 1 193 ? 14.773 22.609 25.812 1 98.19 193 ALA A O 1
ATOM 1487 N N . GLN A 1 194 ? 13.531 21.094 24.75 1 98.25 194 GLN A N 1
ATOM 1488 C CA . GLN A 1 194 ? 12.266 21.703 25.141 1 98.25 194 GLN A CA 1
ATOM 1489 C C . GLN A 1 194 ? 12.039 21.578 26.656 1 98.25 194 GLN A C 1
ATOM 1491 O O . GLN A 1 194 ? 11.477 22.484 27.266 1 98.25 194 GLN A O 1
ATOM 1496 N N . LEU A 1 195 ? 12.469 20.5 27.219 1 98 195 LEU A N 1
ATOM 1497 C CA . LEU A 1 195 ? 12.359 20.328 28.672 1 98 195 LEU A CA 1
ATOM 1498 C C . LEU A 1 195 ? 13.203 21.375 29.406 1 98 195 LEU A C 1
ATOM 1500 O O . LEU A 1 195 ? 12.75 21.969 30.375 1 98 195 LEU A O 1
ATOM 1504 N N . GLU A 1 196 ? 14.367 21.625 28.938 1 97.88 196 GLU A N 1
ATOM 1505 C CA . GLU A 1 196 ? 15.227 22.641 29.547 1 97.88 196 GLU A CA 1
ATOM 1506 C C . GLU A 1 196 ? 14.594 24.031 29.438 1 97.88 196 GLU A C 1
ATOM 1508 O O . GLU A 1 196 ? 14.633 24.812 30.391 1 97.88 196 GLU A O 1
ATOM 1513 N N . ILE A 1 197 ? 14.047 24.234 28.281 1 97.44 197 ILE A N 1
ATOM 1514 C CA . ILE A 1 197 ? 13.359 25.516 28.062 1 97.44 197 ILE A CA 1
ATOM 1515 C C . ILE A 1 197 ? 12.172 25.625 29.016 1 97.44 197 ILE A C 1
ATOM 1517 O O . ILE A 1 197 ? 11.961 26.672 29.625 1 97.44 197 ILE A O 1
ATOM 1521 N N . ALA A 1 198 ? 11.438 24.578 29.156 1 96.88 198 ALA A N 1
ATOM 1522 C CA . ALA A 1 198 ? 10.266 24.562 30.031 1 96.88 198 ALA A CA 1
ATOM 1523 C C . ALA A 1 198 ? 10.664 24.797 31.484 1 96.88 198 ALA A C 1
ATOM 1525 O O . ALA A 1 198 ? 10.031 25.578 32.188 1 96.88 198 ALA A O 1
ATOM 1526 N N . LYS A 1 199 ? 11.688 24.203 31.969 1 97.19 199 LYS A N 1
ATOM 1527 C CA . LYS A 1 199 ? 12.164 24.375 33.344 1 97.19 199 LYS A CA 1
ATOM 1528 C C . LYS A 1 199 ? 12.641 25.797 33.594 1 97.19 199 LYS A C 1
ATOM 1530 O O . LYS A 1 199 ? 12.359 26.391 34.625 1 97.19 199 LYS A O 1
ATOM 1535 N N . HIS A 1 200 ? 13.344 26.266 32.625 1 96 200 HIS A N 1
ATOM 1536 C CA . HIS A 1 200 ? 13.781 27.656 32.719 1 96 200 HIS A CA 1
ATOM 1537 C C . HIS A 1 200 ? 12.594 28.609 32.812 1 96 200 HIS A C 1
ATOM 1539 O O . HIS A 1 200 ? 12.617 29.578 33.594 1 96 200 HIS A O 1
ATOM 1545 N N . ASN A 1 201 ? 11.586 28.359 32.031 1 95.06 201 ASN A N 1
ATOM 1546 C CA . ASN A 1 201 ? 10.391 29.188 32 1 95.06 201 ASN A CA 1
ATOM 1547 C C . ASN A 1 201 ? 9.641 29.125 33.344 1 95.06 201 ASN A C 1
ATOM 1549 O O . ASN A 1 201 ? 9.062 30.109 33.781 1 95.06 201 ASN A O 1
ATOM 1553 N N . VAL A 1 202 ? 9.602 28 33.969 1 95.12 202 VAL A N 1
ATOM 1554 C CA . VAL A 1 202 ? 8.984 27.875 35.281 1 95.12 202 VAL A CA 1
ATOM 1555 C C . VAL A 1 202 ? 9.695 28.766 36.281 1 95.12 202 VAL A C 1
ATOM 1557 O O . VAL A 1 202 ? 9.055 29.5 37.031 1 95.12 202 VAL A O 1
ATOM 1560 N N . ARG A 1 203 ? 10.945 28.797 36.281 1 95.19 203 ARG A N 1
ATOM 1561 C CA . ARG A 1 203 ? 11.719 29.625 37.188 1 95.19 203 ARG A CA 1
ATOM 1562 C C . ARG A 1 203 ? 11.461 31.109 36.938 1 95.19 203 ARG A C 1
ATOM 1564 O O . ARG A 1 203 ? 11.344 31.891 37.875 1 95.19 203 ARG A O 1
ATOM 1571 N N . LEU A 1 204 ? 11.414 31.391 35.688 1 92.12 204 LEU A N 1
ATOM 1572 C CA . LEU A 1 204 ? 11.125 32.781 35.312 1 92.12 204 LEU A CA 1
ATOM 1573 C C . LEU A 1 204 ? 9.75 33.188 35.844 1 92.12 204 LEU A C 1
ATOM 1575 O O . LEU A 1 204 ? 9.594 34.312 36.375 1 92.12 204 LEU A O 1
ATOM 1579 N N . ASN A 1 205 ? 8.758 32.375 35.656 1 93.81 205 ASN A N 1
ATOM 1580 C CA . ASN A 1 205 ? 7.402 32.656 36.125 1 93.81 205 ASN A CA 1
ATOM 1581 C C . ASN A 1 205 ? 7.332 32.719 37.656 1 93.81 205 ASN A C 1
ATOM 1583 O O . ASN A 1 205 ? 6.562 33.5 38.219 1 93.81 205 ASN A O 1
ATOM 1587 N N . ASP A 1 206 ? 8.125 31.938 38.344 1 94 206 ASP A N 1
ATOM 1588 C CA . ASP A 1 206 ? 8.227 32 39.781 1 94 206 ASP A CA 1
ATOM 1589 C C . ASP A 1 206 ? 8.719 33.375 40.25 1 94 206 ASP A C 1
ATOM 1591 O O . ASP A 1 206 ? 8.148 33.969 41.156 1 94 206 ASP A O 1
ATOM 1595 N N . SER A 1 207 ? 9.75 33.75 39.594 1 92.44 207 SER A N 1
ATOM 1596 C CA . SER A 1 207 ? 10.328 35.062 39.938 1 92.44 207 SER A CA 1
ATOM 1597 C C . SER A 1 207 ? 9.328 36.188 39.688 1 92.44 207 SER A C 1
ATOM 1599 O O . SER A 1 207 ? 9.211 37.125 40.5 1 92.44 207 SER A O 1
ATOM 1601 N N . THR A 1 208 ? 8.656 36.062 38.594 1 92.31 208 THR A N 1
ATOM 1602 C CA . THR A 1 208 ? 7.668 37.062 38.25 1 92.31 208 THR A CA 1
ATOM 1603 C C . THR A 1 208 ? 6.52 37.094 39.25 1 92.31 208 THR A C 1
ATOM 1605 O O . THR A 1 208 ? 6.047 38.156 39.656 1 92.31 208 THR A O 1
ATOM 1608 N N . LEU A 1 209 ? 6.07 35.906 39.656 1 94.12 209 LEU A N 1
ATOM 1609 C CA . LEU A 1 209 ? 4.992 35.781 40.625 1 94.12 209 LEU A CA 1
ATOM 1610 C C . LEU A 1 209 ? 5.387 36.406 41.969 1 94.12 209 LEU A C 1
ATOM 1612 O O . LEU A 1 209 ? 4.574 37.094 42.594 1 94.12 209 LEU A O 1
ATOM 1616 N N . ILE A 1 210 ? 6.574 36.281 42.375 1 94.38 210 ILE A N 1
ATOM 1617 C CA . ILE A 1 210 ? 7.074 36.844 43.625 1 94.38 210 ILE A CA 1
ATOM 1618 C C . ILE A 1 210 ? 7.016 38.375 43.531 1 94.38 210 ILE A C 1
ATOM 1620 O O . ILE A 1 210 ? 6.551 39.031 44.469 1 94.38 210 ILE A O 1
ATOM 1624 N N . VAL A 1 211 ? 7.453 38.875 42.406 1 91.88 211 VAL A N 1
ATOM 1625 C CA . VAL A 1 211 ? 7.469 40.344 42.219 1 91.88 211 VAL A CA 1
ATOM 1626 C C . VAL A 1 211 ? 6.039 40.875 42.25 1 91.88 211 VAL A C 1
ATOM 1628 O O . VAL A 1 211 ? 5.762 41.875 42.875 1 91.88 211 VAL A O 1
ATOM 1631 N N . ILE A 1 212 ? 5.098 40.188 41.625 1 93.44 212 ILE A N 1
ATOM 1632 C CA . ILE A 1 212 ? 3.713 40.656 41.531 1 93.44 212 ILE A CA 1
ATOM 1633 C C . ILE A 1 212 ? 3.059 40.594 42.906 1 93.44 212 ILE A C 1
ATOM 1635 O O . ILE A 1 212 ? 2.27 41.469 43.281 1 93.44 212 ILE A O 1
ATOM 1639 N N . ARG A 1 213 ? 3.426 39.656 43.688 1 94.31 213 ARG A N 1
ATOM 1640 C CA . ARG A 1 213 ? 2.928 39.562 45.062 1 94.31 213 ARG A CA 1
ATOM 1641 C C . ARG A 1 213 ? 3.426 40.719 45.938 1 94.31 213 ARG A C 1
ATOM 1643 O O . ARG A 1 213 ? 2.668 41.281 46.719 1 94.31 213 ARG A O 1
ATOM 1650 N N . LEU A 1 214 ? 4.652 41.031 45.719 1 92.38 214 LEU A N 1
ATOM 1651 C CA . LEU A 1 214 ? 5.223 42.156 46.438 1 92.38 214 LEU A CA 1
ATOM 1652 C C . LEU A 1 214 ? 4.539 43.469 46.031 1 92.38 214 LEU A C 1
ATOM 1654 O O . LEU A 1 214 ? 4.273 44.312 46.875 1 92.38 214 LEU A O 1
ATOM 1658 N N . GLN A 1 215 ? 4.262 43.562 44.812 1 92.19 215 GLN A N 1
ATOM 1659 C CA . GLN A 1 215 ? 3.58 44.75 44.344 1 92.19 215 GLN A CA 1
ATOM 1660 C C . GLN A 1 215 ? 2.15 44.844 44.875 1 92.19 215 GLN A C 1
ATOM 1662 O O . GLN A 1 215 ? 1.634 45.906 45.125 1 92.19 215 GLN A O 1
ATOM 1667 N N . LYS A 1 216 ? 1.479 43.688 44.938 1 92.56 216 LYS A N 1
ATOM 1668 C CA . LYS A 1 216 ? 0.144 43.656 45.531 1 92.56 216 LYS A CA 1
ATOM 1669 C C . LYS A 1 216 ? 0.172 44.094 47 1 92.56 216 LYS A C 1
ATOM 1671 O O . LYS A 1 216 ? -0.665 44.906 47.438 1 92.56 216 LYS A O 1
ATOM 1676 N N . ASP A 1 217 ? 1.128 43.688 47.656 1 93.75 217 ASP A N 1
ATOM 1677 C CA . ASP A 1 217 ? 1.27 44.031 49.062 1 93.75 217 ASP A CA 1
ATOM 1678 C C . ASP A 1 217 ? 1.562 45.531 49.25 1 93.75 217 ASP A C 1
ATOM 1680 O O . ASP A 1 217 ? 1.173 46.125 50.25 1 93.75 217 ASP A O 1
ATOM 1684 N N . ALA A 1 218 ? 2.174 46.094 48.219 1 92.56 218 ALA A N 1
ATOM 1685 C CA . ALA A 1 218 ? 2.49 47.5 48.219 1 92.56 218 ALA A CA 1
ATOM 1686 C C . ALA A 1 218 ? 1.327 48.312 47.656 1 92.56 218 ALA A C 1
ATOM 1688 O O . ALA A 1 218 ? 1.4 49.562 47.594 1 92.56 218 ALA A O 1
ATOM 1689 N N . GLY A 1 219 ? 0.208 47.625 47.219 1 90.94 219 GLY A N 1
ATOM 1690 C CA . GLY A 1 219 ? -0.993 48.281 46.719 1 90.94 219 GLY A CA 1
ATOM 1691 C C . GLY A 1 219 ? -0.865 48.781 45.312 1 90.94 219 GLY A C 1
ATOM 1692 O O . GLY A 1 219 ? -1.654 49.625 44.844 1 90.94 219 GLY A O 1
ATOM 1693 N N . GLN A 1 220 ? 0.074 48.219 44.656 1 89.06 220 GLN A N 1
ATOM 1694 C CA . GLN A 1 220 ? 0.358 48.719 43.312 1 89.06 220 GLN A CA 1
ATOM 1695 C C . GLN A 1 220 ? -0.394 47.906 42.25 1 89.06 220 GLN A C 1
ATOM 1697 O O . GLN A 1 220 ? -0.613 48.375 41.125 1 89.06 220 GLN A O 1
ATOM 1702 N N . VAL A 1 221 ? -0.666 46.625 42.531 1 90.62 221 VAL A N 1
ATOM 1703 C CA . VAL A 1 221 ? -1.484 45.781 41.688 1 90.62 221 VAL A CA 1
ATOM 1704 C C . VAL A 1 221 ? -2.582 45.125 42.5 1 90.62 221 VAL A C 1
ATOM 1706 O O . VAL A 1 221 ? -2.588 45.188 43.719 1 90.62 221 VAL A O 1
ATOM 1709 N N . ASN A 1 222 ? -3.613 44.594 41.844 1 91.62 222 ASN A N 1
ATOM 1710 C CA . ASN A 1 222 ? -4.727 43.969 42.562 1 91.62 222 ASN A CA 1
ATOM 1711 C C . ASN A 1 222 ? -4.594 42.469 42.594 1 91.62 222 ASN A C 1
ATOM 1713 O O . ASN A 1 222 ? -3.592 41.906 42.125 1 91.62 222 ASN A O 1
ATOM 1717 N N . ILE A 1 223 ? -5.613 41.875 43.188 1 92.44 223 ILE A N 1
ATOM 1718 C CA . ILE A 1 223 ? -5.574 40.438 43.438 1 92.44 223 ILE A CA 1
ATOM 1719 C C . ILE A 1 223 ? -5.695 39.688 42.094 1 92.44 223 ILE A C 1
ATOM 1721 O O . ILE A 1 223 ? -5.207 38.562 41.969 1 92.44 223 ILE A O 1
ATOM 1725 N N . LEU A 1 224 ? -6.355 40.219 41.156 1 91 224 LEU A N 1
ATOM 1726 C CA . LEU A 1 224 ? -6.488 39.625 39.844 1 91 224 LEU A CA 1
ATOM 1727 C C . LEU A 1 224 ? -5.117 39.438 39.188 1 91 224 LEU A C 1
ATOM 1729 O O . LEU A 1 224 ? -4.883 38.406 38.531 1 91 224 LEU A O 1
ATOM 1733 N N . ALA A 1 225 ? -4.211 40.375 39.375 1 92.12 225 ALA A N 1
ATOM 1734 C CA . ALA A 1 225 ? -2.857 40.281 38.844 1 92.12 225 ALA A CA 1
ATOM 1735 C C . ALA A 1 225 ? -2.135 39.062 39.406 1 92.12 225 ALA A C 1
ATOM 1737 O O . ALA A 1 225 ? -1.462 38.344 38.688 1 92.12 225 ALA A O 1
ATOM 1738 N N . VAL A 1 226 ? -2.258 38.875 40.688 1 93.69 226 VAL A N 1
ATOM 1739 C CA . VAL A 1 226 ? -1.619 37.719 41.344 1 93.69 226 VAL A CA 1
ATOM 1740 C C . VAL A 1 226 ? -2.209 36.438 40.812 1 93.69 226 VAL A C 1
ATOM 1742 O O . VAL A 1 226 ? -1.474 35.5 40.5 1 93.69 226 VAL A O 1
ATOM 1745 N N . GLN A 1 227 ? -3.492 36.375 40.656 1 94.25 227 GLN A N 1
ATOM 1746 C CA . GLN A 1 227 ? -4.164 35.156 40.219 1 94.25 227 GLN A CA 1
ATOM 1747 C C . GLN A 1 227 ? -3.789 34.844 38.75 1 94.25 227 GLN A C 1
ATOM 1749 O O . GLN A 1 227 ? -3.609 33.656 38.406 1 94.25 227 GLN A O 1
ATOM 1754 N N . GLN A 1 228 ? -3.676 35.781 37.938 1 92.56 228 GLN A N 1
ATOM 1755 C CA . GLN A 1 228 ? -3.266 35.594 36.531 1 92.56 228 GLN A CA 1
ATOM 1756 C C . GLN A 1 228 ? -1.821 35.125 36.469 1 92.56 228 GLN A C 1
ATOM 1758 O O . GLN A 1 228 ? -1.5 34.25 35.656 1 92.56 228 GLN A O 1
ATOM 1763 N N . ALA A 1 229 ? -1.003 35.688 37.281 1 93.12 229 ALA A N 1
ATOM 1764 C CA . ALA A 1 229 ? 0.394 35.25 37.312 1 93.12 229 ALA A CA 1
ATOM 1765 C C . ALA A 1 229 ? 0.517 33.812 37.812 1 93.12 229 ALA A C 1
ATOM 1767 O O . ALA A 1 229 ? 1.335 33.031 37.312 1 93.12 229 ALA A O 1
ATOM 1768 N N . GLU A 1 230 ? -0.294 33.5 38.781 1 94.56 230 GLU A N 1
ATOM 1769 C CA . GLU A 1 230 ? -0.312 32.156 39.281 1 94.56 230 GLU A CA 1
ATOM 1770 C C . GLU A 1 230 ? -0.775 31.156 38.219 1 94.56 230 GLU A C 1
ATOM 1772 O O . GLU A 1 230 ? -0.202 30.078 38.094 1 94.56 230 GLU A O 1
ATOM 1777 N N . ALA A 1 231 ? -1.834 31.469 37.562 1 93.56 231 ALA A N 1
ATOM 1778 C CA . ALA A 1 231 ? -2.34 30.641 36.469 1 93.56 231 ALA A CA 1
ATOM 1779 C C . ALA A 1 231 ? -1.275 30.422 35.406 1 93.56 231 ALA A C 1
ATOM 1781 O O . ALA A 1 231 ? -1.139 29.328 34.844 1 93.56 231 ALA A O 1
ATOM 1782 N N . GLN A 1 232 ? -0.548 31.438 35.062 1 92.31 232 GLN A N 1
ATOM 1783 C CA . GLN A 1 232 ? 0.513 31.359 34.062 1 92.31 232 GLN A CA 1
ATOM 1784 C C . GLN A 1 232 ? 1.655 30.469 34.531 1 92.31 232 GLN A C 1
ATOM 1786 O O . GLN A 1 232 ? 2.219 29.688 33.781 1 92.31 232 GLN A O 1
ATOM 1791 N N . GLN A 1 233 ? 2.049 30.688 35.812 1 93.62 233 GLN A N 1
ATOM 1792 C CA . GLN A 1 233 ? 3.08 29.844 36.406 1 93.62 233 GLN A CA 1
ATOM 1793 C C . GLN A 1 233 ? 2.676 28.359 36.344 1 93.62 233 GLN A C 1
ATOM 1795 O O . GLN A 1 233 ? 3.496 27.5 36.031 1 93.62 233 GLN A O 1
ATOM 1800 N N . LEU A 1 234 ? 1.441 28.062 36.594 1 94.38 234 LEU A N 1
ATOM 1801 C CA . LEU A 1 234 ? 0.952 26.688 36.562 1 94.38 234 LEU A CA 1
ATOM 1802 C C . LEU A 1 234 ? 0.933 26.141 35.156 1 94.38 234 LEU A C 1
ATOM 1804 O O . LEU A 1 234 ? 1.206 24.969 34.938 1 94.38 234 LEU A O 1
ATOM 1808 N N . SER A 1 235 ? 0.548 26.969 34.188 1 92.69 235 SER A N 1
ATOM 1809 C CA . SER A 1 235 ? 0.602 26.578 32.781 1 92.69 235 SER A CA 1
ATOM 1810 C C . SER A 1 235 ? 2.018 26.188 32.375 1 92.69 235 SER A C 1
ATOM 1812 O O . SER A 1 235 ? 2.215 25.219 31.656 1 92.69 235 SER A O 1
ATOM 1814 N N . ALA A 1 236 ? 3.008 26.969 32.781 1 92.44 236 ALA A N 1
ATOM 1815 C CA . ALA A 1 236 ? 4.41 26.656 32.5 1 92.44 236 ALA A CA 1
ATOM 1816 C C . ALA A 1 236 ? 4.832 25.359 33.188 1 92.44 236 ALA A C 1
ATOM 1818 O O . ALA A 1 236 ? 5.531 24.531 32.594 1 92.44 236 ALA A O 1
ATOM 1819 N N . ALA A 1 237 ? 4.383 25.188 34.406 1 94.56 237 ALA A N 1
ATOM 1820 C CA . ALA A 1 237 ? 4.75 24.016 35.188 1 94.56 237 ALA A CA 1
ATOM 1821 C C . ALA A 1 237 ? 4.168 22.75 3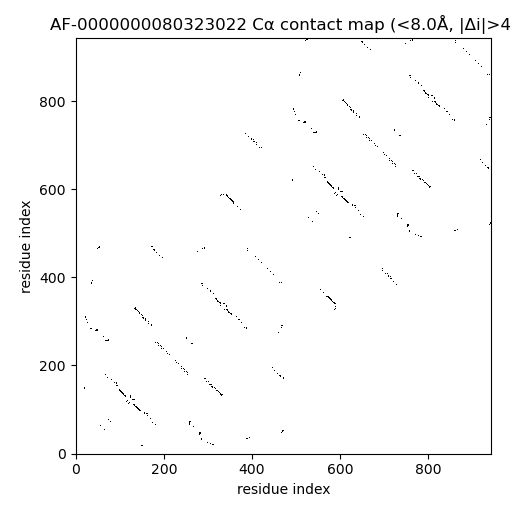4.562 1 94.56 237 ALA A C 1
ATOM 1823 O O . ALA A 1 237 ? 4.777 21.672 34.656 1 94.56 237 ALA A O 1
ATOM 1824 N N . LEU A 1 238 ? 3.002 22.844 33.969 1 95.56 238 LEU A N 1
ATOM 1825 C CA . LEU A 1 238 ? 2.312 21.719 33.375 1 95.56 238 LEU A CA 1
ATOM 1826 C C . LEU A 1 238 ? 3.121 21.141 32.219 1 95.56 238 LEU A C 1
ATOM 1828 O O . LEU A 1 238 ? 3.035 19.953 31.906 1 95.56 238 LEU A O 1
ATOM 1832 N N . LEU A 1 239 ? 3.918 21.922 31.531 1 96.62 239 LEU A N 1
ATOM 1833 C CA . LEU A 1 239 ? 4.684 21.516 30.359 1 96.62 239 LEU A CA 1
ATOM 1834 C C . LEU A 1 239 ? 5.801 20.547 30.75 1 96.62 239 LEU A C 1
ATOM 1836 O O . LEU A 1 239 ? 6.18 19.688 29.953 1 96.62 239 LEU A O 1
ATOM 1840 N N . VAL A 1 240 ? 6.34 20.703 31.969 1 97.12 240 VAL A N 1
ATOM 1841 C CA . VAL A 1 240 ? 7.484 19.922 32.406 1 97.12 240 VAL A CA 1
ATOM 1842 C C . VAL A 1 240 ? 7.105 18.438 32.469 1 97.12 240 VAL A C 1
ATOM 1844 O O . VAL A 1 240 ? 7.711 17.609 31.766 1 97.12 240 VAL A O 1
ATOM 1847 N N . PRO A 1 241 ? 6.016 18.016 33.188 1 97.56 241 PRO A N 1
ATOM 1848 C CA . PRO A 1 241 ? 5.66 16.594 33.188 1 97.56 241 PRO A CA 1
ATOM 1849 C C . PRO A 1 241 ? 5.191 16.109 31.828 1 97.56 241 PRO A C 1
ATOM 1851 O O . PRO A 1 241 ? 5.367 14.93 31.5 1 97.56 241 PRO A O 1
ATOM 1854 N N . GLN A 1 242 ? 4.625 16.938 31.016 1 97 242 GLN A N 1
ATOM 1855 C CA . GLN A 1 242 ? 4.238 16.578 29.656 1 97 242 GLN A CA 1
ATOM 1856 C C . GLN A 1 242 ? 5.453 16.172 28.828 1 97 242 GLN A C 1
ATOM 1858 O O . GLN A 1 242 ? 5.426 15.148 28.125 1 97 242 GLN A O 1
ATOM 1863 N N . LEU A 1 243 ? 6.504 16.953 28.922 1 98.25 243 LEU A N 1
ATOM 1864 C CA . LEU A 1 243 ? 7.719 16.688 28.156 1 98.25 243 LEU A CA 1
ATOM 1865 C C . LEU A 1 243 ? 8.461 15.477 28.734 1 98.25 243 LEU A C 1
ATOM 1867 O O . LEU A 1 243 ? 9.023 14.68 27.969 1 98.25 243 LEU A O 1
ATOM 1871 N N . GLU A 1 244 ? 8.461 15.359 30.031 1 97.81 244 GLU A N 1
ATOM 1872 C CA . GLU A 1 244 ? 9.078 14.195 30.656 1 97.81 244 GLU A CA 1
ATOM 1873 C C . GLU A 1 244 ? 8.406 12.898 30.203 1 97.81 244 GLU A C 1
ATOM 1875 O O . GLU A 1 244 ? 9.078 11.898 29.953 1 97.81 244 GLU A O 1
ATOM 1880 N N . GLN A 1 245 ? 7.113 12.922 30.109 1 97.38 245 GLN A N 1
ATOM 1881 C CA . GLN A 1 245 ? 6.359 11.781 29.594 1 97.38 245 GLN A CA 1
ATOM 1882 C C . GLN A 1 245 ? 6.785 11.445 28.172 1 97.38 245 GLN A C 1
ATOM 1884 O O . GLN A 1 245 ? 7.023 10.281 27.844 1 97.38 245 GLN A O 1
ATOM 1889 N N . GLN A 1 246 ? 6.887 12.422 27.328 1 98.06 246 GLN A N 1
ATOM 1890 C CA . GLN A 1 246 ? 7.25 12.227 25.922 1 98.06 246 GLN A CA 1
ATOM 1891 C C . GLN A 1 246 ? 8.672 11.688 25.797 1 98.06 246 GLN A C 1
ATOM 1893 O O . GLN A 1 246 ? 8.953 10.867 24.922 1 98.06 246 GLN A O 1
ATOM 1898 N N . ILE A 1 247 ? 9.531 12.203 26.641 1 98.38 247 ILE A N 1
ATOM 1899 C CA . ILE A 1 247 ? 10.922 11.758 26.641 1 98.38 247 ILE A CA 1
ATOM 1900 C C . ILE A 1 247 ? 10.992 10.266 26.969 1 98.38 247 ILE A C 1
ATOM 1902 O O . ILE A 1 247 ? 11.633 9.492 26.266 1 98.38 247 ILE A O 1
ATOM 1906 N N . ALA A 1 248 ? 10.289 9.859 28.016 1 97.75 248 ALA A N 1
ATOM 1907 C CA . ALA A 1 248 ? 10.297 8.461 28.422 1 97.75 248 ALA A CA 1
ATOM 1908 C C . ALA A 1 248 ? 9.734 7.562 27.328 1 97.75 248 ALA A C 1
ATOM 1910 O O . ALA A 1 248 ? 10.297 6.5 27.047 1 97.75 248 ALA A O 1
ATOM 1911 N N . ILE A 1 249 ? 8.68 7.953 26.719 1 97.62 249 ILE A N 1
ATOM 1912 C CA . ILE A 1 249 ? 8.039 7.184 25.656 1 97.62 249 ILE A CA 1
ATOM 1913 C C . ILE A 1 249 ? 8.984 7.074 24.453 1 97.62 249 ILE A C 1
ATOM 1915 O O . ILE A 1 249 ? 9.109 6.008 23.844 1 97.62 249 ILE A O 1
ATOM 1919 N N . GLN A 1 250 ? 9.664 8.172 24.109 1 98.25 250 GLN A N 1
ATOM 1920 C CA . GLN A 1 250 ? 10.594 8.18 22.984 1 98.25 250 GLN A CA 1
ATOM 1921 C C . GLN A 1 250 ? 11.789 7.277 23.266 1 98.25 250 GLN A C 1
ATOM 1923 O O . GLN A 1 250 ? 12.281 6.598 22.359 1 98.25 250 GLN A O 1
ATOM 1928 N N . GLU A 1 251 ? 12.258 7.316 24.484 1 98.06 251 GLU A N 1
ATOM 1929 C CA . GLU A 1 251 ? 13.344 6.41 24.859 1 98.06 251 GLU A CA 1
ATOM 1930 C C . GLU A 1 251 ? 12.93 4.953 24.688 1 98.06 251 GLU A C 1
ATOM 1932 O O . GLU A 1 251 ? 13.688 4.156 24.125 1 98.06 251 GLU A O 1
ATOM 1937 N N . ASN A 1 252 ? 11.734 4.605 25.141 1 97.69 252 ASN A N 1
ATOM 1938 C CA . ASN A 1 252 ? 11.219 3.252 24.969 1 97.69 252 ASN A CA 1
ATOM 1939 C C . ASN A 1 252 ? 11.094 2.871 23.5 1 97.69 252 ASN A C 1
ATOM 1941 O O . ASN A 1 252 ? 11.414 1.745 23.125 1 97.69 252 ASN A O 1
ATOM 1945 N N . ALA A 1 253 ? 10.641 3.787 22.703 1 97.75 253 ALA A N 1
ATOM 1946 C CA . ALA A 1 253 ? 10.469 3.525 21.281 1 97.75 253 ALA A CA 1
ATOM 1947 C C . ALA A 1 253 ? 11.805 3.217 20.625 1 97.75 253 ALA A C 1
ATOM 1949 O O . ALA A 1 253 ? 11.898 2.312 19.781 1 97.75 253 ALA A O 1
ATOM 1950 N N . LEU A 1 254 ? 12.836 3.975 20.969 1 98 254 LEU A N 1
ATOM 1951 C CA . LEU A 1 254 ? 14.164 3.76 20.406 1 98 254 LEU A CA 1
ATOM 1952 C C . LEU A 1 254 ? 14.727 2.408 20.828 1 98 254 LEU A C 1
ATOM 1954 O O . LEU A 1 254 ? 15.336 1.702 20.031 1 98 254 LEU A O 1
ATOM 1958 N N . ARG A 1 255 ? 14.5 2.072 22.109 1 97.12 255 ARG A N 1
ATOM 1959 C CA . ARG A 1 255 ? 14.945 0.775 22.609 1 97.12 255 ARG A CA 1
ATOM 1960 C C . ARG A 1 255 ? 14.25 -0.365 21.875 1 97.12 255 ARG A C 1
ATOM 1962 O O . ARG A 1 255 ? 14.883 -1.352 21.5 1 97.12 255 ARG A O 1
ATOM 1969 N N . THR A 1 256 ? 12.992 -0.235 21.672 1 96.38 256 THR A N 1
ATOM 1970 C CA . THR A 1 256 ? 12.219 -1.249 20.969 1 96.38 256 THR A CA 1
ATOM 1971 C C . THR A 1 256 ? 12.727 -1.425 19.531 1 96.38 256 THR A C 1
ATOM 1973 O O . THR A 1 256 ? 12.82 -2.549 19.031 1 96.38 256 THR A O 1
ATOM 1976 N N . LEU A 1 257 ? 13.07 -0.309 18.812 1 96.44 257 LEU A N 1
ATOM 1977 C CA . LEU A 1 257 ? 13.625 -0.376 17.469 1 96.44 257 LEU A CA 1
ATOM 1978 C C . LEU A 1 257 ? 14.914 -1.192 17.453 1 96.44 257 LEU A C 1
ATOM 1980 O O . LEU A 1 257 ? 15.242 -1.828 16.453 1 96.44 257 LEU A O 1
ATOM 1984 N N . ALA A 1 258 ? 15.609 -1.154 18.594 1 94.56 258 ALA A N 1
ATOM 1985 C CA . ALA A 1 258 ? 16.875 -1.866 18.703 1 94.56 258 ALA A CA 1
ATOM 1986 C C . ALA A 1 258 ? 16.672 -3.273 19.266 1 94.56 258 ALA A C 1
ATOM 1988 O O . ALA A 1 258 ? 17.641 -3.951 19.625 1 94.56 258 ALA A O 1
ATOM 1989 N N . GLY A 1 259 ? 15.383 -3.732 19.453 1 93.69 259 GLY A N 1
ATOM 1990 C CA . GLY A 1 259 ? 15.094 -5.07 19.938 1 93.69 259 GLY A CA 1
ATOM 1991 C C . GLY A 1 259 ? 15.414 -5.254 21.406 1 93.69 259 GLY A C 1
ATOM 1992 O O . GLY A 1 259 ? 15.773 -6.352 21.844 1 93.69 259 GLY A O 1
ATOM 1993 N N . ALA A 1 260 ? 15.438 -4.164 22.094 1 95 260 ALA A N 1
ATOM 1994 C CA . ALA A 1 260 ? 15.789 -4.191 23.516 1 95 260 ALA A CA 1
ATOM 1995 C C . ALA A 1 260 ? 14.602 -3.789 24.391 1 95 260 ALA A C 1
ATOM 1997 O O . ALA A 1 260 ? 13.672 -3.131 23.906 1 95 260 ALA A O 1
ATOM 1998 N N . LEU A 1 261 ? 14.609 -4.137 25.594 1 96.44 261 LEU A N 1
ATOM 1999 C CA . LEU A 1 261 ? 13.586 -3.758 26.562 1 96.44 261 LEU A CA 1
ATOM 2000 C C . LEU A 1 261 ? 13.68 -2.277 26.906 1 96.44 261 LEU A C 1
ATOM 2002 O O . LEU A 1 261 ? 14.766 -1.688 26.828 1 96.44 261 LEU A O 1
ATOM 2006 N N . PRO A 1 262 ? 12.586 -1.625 27.312 1 96.31 262 PRO A N 1
ATOM 2007 C CA . PRO A 1 262 ? 12.578 -0.199 27.641 1 96.31 262 PRO A CA 1
ATOM 2008 C C . PRO A 1 262 ? 13.57 0.157 28.75 1 96.31 262 PRO A C 1
ATOM 2010 O O . PRO A 1 262 ? 13.719 -0.591 29.719 1 96.31 262 PRO A O 1
ATOM 2013 N N . SER A 1 263 ? 14.328 1.201 28.547 1 94.62 263 SER A N 1
ATOM 2014 C CA . SER A 1 263 ? 15.281 1.767 29.5 1 94.62 263 SER A CA 1
ATOM 2015 C C . SER A 1 263 ? 15.719 3.164 29.078 1 94.62 263 SER A C 1
ATOM 2017 O O . SER A 1 263 ? 15.508 3.568 27.938 1 94.62 263 SER A O 1
ATOM 2019 N N . LYS A 1 264 ? 16.344 3.828 29.984 1 96 264 LYS A N 1
ATOM 2020 C CA . LYS A 1 264 ? 16.859 5.164 29.703 1 96 264 LYS A CA 1
ATOM 2021 C C . LYS A 1 264 ? 18 5.105 28.688 1 96 264 LYS A C 1
ATOM 2023 O O . LYS A 1 264 ? 18.75 4.129 28.625 1 96 264 LYS A O 1
ATOM 2028 N N . ILE A 1 265 ? 18.094 6.043 27.828 1 96.31 265 ILE A N 1
ATOM 2029 C CA . ILE A 1 265 ? 19.188 6.207 26.891 1 96.31 265 ILE A CA 1
ATOM 2030 C C . ILE A 1 265 ? 20.109 7.336 27.359 1 96.31 265 ILE A C 1
ATOM 2032 O O . ILE A 1 265 ? 19.688 8.492 27.422 1 96.31 265 ILE A O 1
ATOM 2036 N N . GLU A 1 266 ? 21.312 6.98 27.656 1 93.62 266 GLU A N 1
ATOM 2037 C CA . GLU A 1 266 ? 22.281 7.992 28.094 1 93.62 266 GLU A CA 1
ATOM 2038 C C . GLU A 1 266 ? 22.766 8.82 26.906 1 93.62 266 GLU A C 1
ATOM 2040 O O . GLU A 1 266 ? 23.094 8.266 25.844 1 93.62 266 GLU A O 1
ATOM 2045 N N . ARG A 1 267 ? 22.641 10.086 27.094 1 92.06 267 ARG A N 1
ATOM 2046 C CA . ARG A 1 267 ? 23.109 10.992 26.047 1 92.06 267 ARG A CA 1
ATOM 2047 C C . ARG A 1 267 ? 23.672 12.273 26.656 1 92.06 267 ARG A C 1
ATOM 2049 O O . ARG A 1 267 ? 23.156 12.773 27.656 1 92.06 267 ARG A O 1
ATOM 2056 N N . LYS A 1 268 ? 24.797 12.703 26.078 1 90.62 268 LYS A N 1
ATOM 2057 C CA . LYS A 1 268 ? 25.469 13.906 26.578 1 90.62 268 LYS A CA 1
ATOM 2058 C C . LYS A 1 268 ? 25.422 15.023 25.531 1 90.62 268 LYS A C 1
ATOM 2060 O O . LYS A 1 268 ? 25.719 16.172 25.828 1 90.62 268 LYS A O 1
ATOM 2065 N N . VAL A 1 269 ? 25 14.695 24.391 1 93.56 269 VAL A N 1
ATOM 2066 C CA . VAL A 1 269 ? 25 15.656 23.297 1 93.56 269 VAL A CA 1
ATOM 2067 C C . VAL A 1 269 ? 23.656 16.375 23.25 1 93.56 269 VAL A C 1
ATOM 2069 O O . VAL A 1 269 ? 22.625 15.805 23.625 1 93.56 269 VAL A O 1
ATOM 2072 N N . SER A 1 270 ? 23.672 17.641 22.781 1 95.81 270 SER A N 1
ATOM 2073 C CA . SER A 1 270 ? 22.453 18.422 22.625 1 95.81 270 SER A CA 1
ATOM 2074 C C . SER A 1 270 ? 22.078 18.562 21.141 1 95.81 270 SER A C 1
ATOM 2076 O O . SER A 1 270 ? 22.875 18.25 20.266 1 95.81 270 SER A O 1
ATOM 2078 N N . LEU A 1 271 ? 20.812 18.938 20.953 1 96.25 271 LEU A N 1
ATOM 2079 C CA . LEU A 1 271 ? 20.297 19.094 19.609 1 96.25 271 LEU A CA 1
ATOM 2080 C C . LEU A 1 271 ? 21.125 20.109 18.812 1 96.25 271 LEU A C 1
ATOM 2082 O O . LEU A 1 271 ? 21.344 19.938 17.625 1 96.25 271 LEU A O 1
ATOM 2086 N N . SER A 1 272 ? 21.609 21.141 19.5 1 92.62 272 SER A N 1
ATOM 2087 C CA . SER A 1 272 ? 22.328 22.25 18.875 1 92.62 272 SER A CA 1
ATOM 2088 C C . SER A 1 272 ? 23.688 21.797 18.359 1 92.62 272 SER A C 1
ATOM 2090 O O . SER A 1 272 ? 24.328 22.5 17.578 1 92.62 272 SER A O 1
ATOM 2092 N N . ALA A 1 273 ? 24.109 20.641 18.812 1 92.5 273 ALA A N 1
ATOM 2093 C CA . ALA A 1 273 ? 25.406 20.109 18.375 1 92.5 273 ALA A CA 1
ATOM 2094 C C . ALA A 1 273 ? 25.312 19.562 16.953 1 92.5 273 ALA A C 1
ATOM 2096 O O . ALA A 1 273 ? 26.344 19.312 16.312 1 92.5 273 ALA A O 1
ATOM 2097 N N . PHE A 1 274 ? 24.156 19.391 16.5 1 93.38 274 PHE A N 1
ATOM 2098 C CA . PHE A 1 274 ? 23.953 18.875 15.156 1 93.38 274 PHE A CA 1
ATOM 2099 C C . PHE A 1 274 ? 23.609 19.984 14.188 1 93.38 274 PHE A C 1
ATOM 2101 O O . PHE A 1 274 ? 22.875 20.922 14.523 1 93.38 274 PHE A O 1
ATOM 2108 N N . ALA A 1 275 ? 24.25 19.922 13.039 1 88.88 275 ALA A N 1
ATOM 2109 C CA . ALA A 1 275 ? 23.938 20.875 11.969 1 88.88 275 ALA A CA 1
ATOM 2110 C C . ALA A 1 275 ? 23.641 20.141 10.664 1 88.88 275 ALA A C 1
ATOM 2112 O O . ALA A 1 275 ? 24.156 19.047 10.43 1 88.88 275 ALA A O 1
ATOM 2113 N N . VAL A 1 276 ? 22.703 20.766 9.977 1 88.69 276 VAL A N 1
ATOM 2114 C CA . VAL A 1 276 ? 22.484 20.25 8.625 1 88.69 276 VAL A CA 1
ATOM 2115 C C . VAL A 1 276 ? 23.703 20.562 7.758 1 88.69 276 VAL A C 1
ATOM 2117 O O . VAL A 1 276 ? 24.219 21.672 7.777 1 88.69 276 VAL A O 1
ATOM 2120 N N . ALA A 1 277 ? 24.062 19.547 7.062 1 83.19 277 ALA A N 1
ATOM 2121 C CA . ALA A 1 277 ? 25.219 19.75 6.191 1 83.19 277 ALA A CA 1
ATOM 2122 C C . ALA A 1 277 ? 24.938 20.828 5.141 1 83.19 277 ALA A C 1
ATOM 2124 O O . ALA A 1 277 ? 23.828 20.906 4.609 1 83.19 277 ALA A O 1
ATOM 2125 N N . GLU A 1 278 ? 25.906 21.656 4.898 1 76.81 278 GLU A N 1
ATOM 2126 C CA . GLU A 1 278 ? 25.75 22.766 3.969 1 76.81 278 GLU A CA 1
ATOM 2127 C C . GLU A 1 278 ? 25.641 22.281 2.529 1 76.81 278 GLU A C 1
ATOM 2129 O O . GLU A 1 278 ? 24.906 22.859 1.722 1 76.81 278 GLU A O 1
ATOM 2134 N N . HIS A 1 279 ? 26.438 21.203 2.328 1 79.5 279 HIS A N 1
ATOM 2135 C CA . HIS A 1 279 ? 26.438 20.688 0.964 1 79.5 279 HIS A CA 1
ATOM 2136 C C . HIS A 1 279 ? 26.031 19.219 0.929 1 79.5 279 HIS A C 1
ATOM 2138 O O . HIS A 1 279 ? 26.719 18.359 1.487 1 79.5 279 HIS A O 1
ATOM 2144 N N . LEU A 1 280 ? 24.844 18.969 0.458 1 86.12 280 LEU A N 1
ATOM 2145 C CA . LEU A 1 280 ? 24.344 17.609 0.261 1 86.12 280 LEU A CA 1
ATOM 2146 C C . LEU A 1 280 ? 24.219 17.281 -1.225 1 86.12 280 LEU A C 1
ATOM 2148 O O . LEU A 1 280 ? 23.375 17.875 -1.923 1 86.12 280 LEU A O 1
ATOM 2152 N N . THR A 1 281 ? 25.094 16.406 -1.707 1 87.38 281 THR A N 1
ATOM 2153 C CA . THR A 1 281 ? 25.078 16.031 -3.115 1 87.38 281 THR A CA 1
ATOM 2154 C C . THR A 1 281 ? 24.047 14.938 -3.367 1 87.38 281 THR A C 1
ATOM 2156 O O . THR A 1 281 ? 24.047 13.906 -2.697 1 87.38 281 THR A O 1
ATOM 2159 N N . THR A 1 282 ? 23.219 15.148 -4.309 1 88.44 282 THR A N 1
ATOM 2160 C CA . THR A 1 282 ? 22.125 14.211 -4.551 1 88.44 282 THR A CA 1
ATOM 2161 C C . THR A 1 282 ? 22.484 13.242 -5.672 1 88.44 282 THR A C 1
ATOM 2163 O O . THR A 1 282 ? 21.844 12.203 -5.832 1 88.44 282 THR A O 1
ATOM 2166 N N . GLY A 1 283 ? 23.484 13.531 -6.461 1 88.5 283 GLY A N 1
ATOM 2167 C CA . GLY A 1 283 ? 23.656 12.812 -7.711 1 88.5 283 GLY A CA 1
ATOM 2168 C C . GLY A 1 283 ? 22.562 13.102 -8.719 1 88.5 283 GLY A C 1
ATOM 2169 O O . GLY A 1 283 ? 22.016 14.211 -8.758 1 88.5 283 GLY A O 1
ATOM 2170 N N . ILE A 1 284 ? 22.344 12.102 -9.664 1 87.44 284 ILE A N 1
ATOM 2171 C CA . ILE A 1 284 ? 21.344 12.297 -10.703 1 87.44 284 ILE A CA 1
ATOM 2172 C C . ILE A 1 284 ? 20.234 11.266 -10.539 1 87.44 284 ILE A C 1
ATOM 2174 O O . ILE A 1 284 ? 20.453 10.188 -9.977 1 87.44 284 ILE A O 1
ATOM 2178 N N . PRO A 1 285 ? 19.031 11.586 -11.031 1 90.38 285 PRO A N 1
ATOM 2179 C CA . PRO A 1 285 ? 17.891 10.68 -10.875 1 90.38 285 PRO A CA 1
ATOM 2180 C C . PRO A 1 285 ? 18.172 9.281 -11.406 1 90.38 285 PRO A C 1
ATOM 2182 O O . PRO A 1 285 ? 17.703 8.289 -10.836 1 90.38 285 PRO A O 1
ATOM 2185 N N . ALA A 1 286 ? 18.953 9.141 -12.375 1 88.19 286 ALA A N 1
ATOM 2186 C CA . ALA A 1 286 ? 19.25 7.84 -12.969 1 88.19 286 ALA A CA 1
ATOM 2187 C C . ALA A 1 286 ? 19.938 6.918 -11.961 1 88.19 286 ALA A C 1
ATOM 2189 O O . ALA A 1 286 ? 19.812 5.695 -12.039 1 88.19 286 ALA A O 1
ATOM 2190 N N . ASP A 1 287 ? 20.625 7.496 -10.961 1 87.75 287 ASP A N 1
ATOM 2191 C CA . ASP A 1 287 ? 21.312 6.73 -9.93 1 87.75 287 ASP A CA 1
ATOM 2192 C C . ASP A 1 287 ? 20.328 5.945 -9.07 1 87.75 287 ASP A C 1
ATOM 2194 O O . ASP A 1 287 ? 20.688 4.926 -8.484 1 87.75 287 ASP A O 1
ATOM 2198 N N . ILE A 1 288 ? 19.125 6.418 -9.016 1 88.25 288 ILE A N 1
ATOM 2199 C CA . ILE A 1 288 ? 18.109 5.824 -8.172 1 88.25 288 ILE A CA 1
ATOM 2200 C C . ILE A 1 288 ? 17.828 4.391 -8.609 1 88.25 288 ILE A C 1
ATOM 2202 O O . ILE A 1 288 ? 17.578 3.512 -7.781 1 88.25 288 ILE A O 1
ATOM 2206 N N . LEU A 1 289 ? 18 4.164 -9.859 1 87.69 289 LEU A N 1
ATOM 2207 C CA . LEU A 1 289 ? 17.703 2.859 -10.445 1 87.69 289 LEU A CA 1
ATOM 2208 C C . LEU A 1 289 ? 18.688 1.807 -9.945 1 87.69 289 LEU A C 1
ATOM 2210 O O . LEU A 1 289 ? 18.344 0.631 -9.828 1 87.69 289 LEU A O 1
ATOM 2214 N N . SER A 1 290 ? 19.891 2.236 -9.594 1 86.06 290 SER A N 1
ATOM 2215 C CA . SER A 1 290 ? 20.922 1.281 -9.219 1 86.06 290 SER A CA 1
ATOM 2216 C C . SER A 1 290 ? 21.172 1.299 -7.715 1 86.06 290 SER A C 1
ATOM 2218 O O . SER A 1 290 ? 21.547 0.279 -7.129 1 86.06 290 SER A O 1
ATOM 2220 N N . ILE A 1 291 ? 20.859 2.379 -7.098 1 89 291 ILE A N 1
ATOM 2221 C CA . ILE A 1 291 ? 21.328 2.547 -5.727 1 89 291 ILE A CA 1
ATOM 2222 C C . ILE A 1 291 ? 20.188 2.258 -4.754 1 89 291 ILE A C 1
ATOM 2224 O O . ILE A 1 291 ? 20.406 1.655 -3.699 1 89 291 ILE A O 1
ATOM 2228 N N . ARG A 1 292 ? 18.953 2.68 -5.051 1 94.44 292 ARG A N 1
ATOM 2229 C CA . ARG A 1 292 ? 17.844 2.551 -4.105 1 94.44 292 ARG A CA 1
ATOM 2230 C C . ARG A 1 292 ? 17.359 1.106 -4.023 1 94.44 292 ARG A C 1
ATOM 2232 O O . ARG A 1 292 ? 16.875 0.548 -5.012 1 94.44 292 ARG A O 1
ATOM 2239 N N . PRO A 1 293 ? 17.359 0.527 -2.799 1 96.62 293 PRO A N 1
ATOM 2240 C CA . PRO A 1 293 ? 17.094 -0.908 -2.658 1 96.62 293 PRO A CA 1
ATOM 2241 C C . PRO A 1 293 ? 15.672 -1.29 -3.039 1 96.62 293 PRO A C 1
ATOM 2243 O O . PRO A 1 293 ? 15.445 -2.352 -3.625 1 96.62 293 PRO A O 1
ATOM 2246 N N . ASP A 1 294 ? 14.695 -0.488 -2.732 1 96.5 294 ASP A N 1
ATOM 2247 C CA . ASP A 1 294 ? 13.312 -0.834 -3.047 1 96.5 294 ASP A CA 1
ATOM 2248 C C . ASP A 1 294 ? 13.07 -0.821 -4.555 1 96.5 294 ASP A C 1
ATOM 2250 O O . ASP A 1 294 ? 12.305 -1.642 -5.074 1 96.5 294 ASP A O 1
ATOM 2254 N N . VAL A 1 295 ? 13.688 0.113 -5.289 1 96.94 295 VAL A N 1
ATOM 2255 C CA . VAL A 1 295 ? 13.594 0.161 -6.742 1 96.94 295 VAL A CA 1
ATOM 2256 C C . VAL A 1 295 ? 14.273 -1.068 -7.348 1 96.94 295 VAL A C 1
ATOM 2258 O O . VAL A 1 295 ? 13.727 -1.697 -8.258 1 96.94 295 VAL A O 1
ATOM 2261 N N . LYS A 1 296 ? 15.438 -1.417 -6.781 1 96.62 296 LYS A N 1
ATOM 2262 C CA . LYS A 1 296 ? 16.141 -2.609 -7.238 1 96.62 296 LYS A CA 1
ATOM 2263 C C . LYS A 1 296 ? 15.312 -3.867 -7.004 1 96.62 296 LYS A C 1
ATOM 2265 O O . LYS A 1 296 ? 15.234 -4.738 -7.871 1 96.62 296 LYS A O 1
ATOM 2270 N N . ALA A 1 297 ? 14.688 -3.971 -5.832 1 97.5 297 ALA A N 1
ATOM 2271 C CA . ALA A 1 297 ? 13.828 -5.113 -5.527 1 97.5 297 ALA A CA 1
ATOM 2272 C C . ALA A 1 297 ? 12.688 -5.223 -6.535 1 97.5 297 ALA A C 1
ATOM 2274 O O . ALA A 1 297 ? 12.367 -6.316 -7 1 97.5 297 ALA A O 1
ATOM 2275 N N . ALA A 1 298 ? 12.07 -4.086 -6.879 1 97.31 298 ALA A N 1
ATOM 2276 C CA . ALA A 1 298 ? 10.977 -4.074 -7.844 1 97.31 298 ALA A CA 1
ATOM 2277 C C . ALA A 1 298 ? 11.453 -4.52 -9.219 1 97.31 298 ALA A C 1
ATOM 2279 O O . ALA A 1 298 ? 10.75 -5.246 -9.93 1 97.31 298 ALA A O 1
ATOM 2280 N N . GLU A 1 299 ? 12.672 -4.066 -9.633 1 96.81 299 GLU A N 1
ATOM 2281 C CA . GLU A 1 299 ? 13.227 -4.484 -10.922 1 96.81 299 GLU A CA 1
ATOM 2282 C C . GLU A 1 299 ? 13.484 -5.988 -10.945 1 96.81 299 GLU A C 1
ATOM 2284 O O . GLU A 1 299 ? 13.172 -6.66 -11.93 1 96.81 299 GLU A O 1
ATOM 2289 N N . LEU A 1 300 ? 14.023 -6.527 -9.828 1 97.62 300 LEU A N 1
ATOM 2290 C CA . LEU A 1 300 ? 14.297 -7.953 -9.734 1 97.62 300 LEU A CA 1
ATOM 2291 C C . LEU A 1 300 ? 13.008 -8.766 -9.797 1 97.62 300 LEU A C 1
ATOM 2293 O O . LEU A 1 300 ? 12.992 -9.875 -10.336 1 97.62 300 LEU A O 1
ATOM 2297 N N . ASN A 1 301 ? 11.945 -8.219 -9.305 1 97.5 301 ASN A N 1
ATOM 2298 C CA . ASN A 1 301 ? 10.641 -8.867 -9.438 1 97.5 301 ASN A CA 1
ATOM 2299 C C . ASN A 1 301 ? 10.203 -8.969 -10.891 1 97.5 301 ASN A C 1
ATOM 2301 O O . ASN A 1 301 ? 9.609 -9.961 -11.305 1 97.5 301 ASN A O 1
ATOM 2305 N N . VAL A 1 302 ? 10.477 -7.891 -11.734 1 97.62 302 VAL A N 1
ATOM 2306 C CA . VAL A 1 302 ? 10.18 -7.926 -13.164 1 97.62 302 VAL A CA 1
ATOM 2307 C C . VAL A 1 302 ? 11 -9.031 -13.828 1 97.62 302 VAL A C 1
ATOM 2309 O O . VAL A 1 302 ? 10.477 -9.773 -14.664 1 97.62 302 VAL A O 1
ATOM 2312 N N . MET A 1 303 ? 12.234 -9.164 -13.422 1 97.75 303 MET A N 1
ATOM 2313 C CA . MET A 1 303 ? 13.109 -10.18 -14 1 97.75 303 MET A CA 1
ATOM 2314 C C . MET A 1 303 ? 12.609 -11.578 -13.664 1 97.75 303 MET A C 1
ATOM 2316 O O . MET A 1 303 ? 12.594 -12.461 -14.531 1 97.75 303 MET A O 1
ATOM 2320 N N . ALA A 1 304 ? 12.195 -11.773 -12.406 1 98 304 ALA A N 1
ATOM 2321 C CA . ALA A 1 304 ? 11.633 -13.062 -12.008 1 98 304 ALA A CA 1
ATOM 2322 C C . ALA A 1 304 ? 10.375 -13.375 -12.805 1 98 304 ALA A C 1
ATOM 2324 O O . ALA A 1 304 ? 10.203 -14.5 -13.289 1 98 304 ALA A O 1
ATOM 2325 N N . ALA A 1 305 ? 9.5 -12.383 -12.938 1 97.44 305 ALA A N 1
ATOM 2326 C CA . ALA A 1 305 ? 8.258 -12.562 -13.688 1 97.44 305 ALA A CA 1
ATOM 2327 C C . ALA A 1 305 ? 8.547 -12.867 -15.156 1 97.44 305 ALA A C 1
ATOM 2329 O O . ALA A 1 305 ? 7.844 -13.664 -15.781 1 97.44 305 ALA A O 1
ATOM 2330 N N . ASN A 1 306 ? 9.57 -12.195 -15.727 1 97.06 306 ASN A N 1
ATOM 2331 C CA . ASN A 1 306 ? 9.977 -12.461 -17.109 1 97.06 306 ASN A CA 1
ATOM 2332 C C . ASN A 1 306 ? 10.406 -13.914 -17.297 1 97.06 306 ASN A C 1
ATOM 2334 O O . ASN A 1 306 ? 10.055 -14.547 -18.281 1 97.06 306 ASN A O 1
ATOM 2338 N N . ALA A 1 307 ? 11.156 -14.398 -16.328 1 96.94 307 ALA A N 1
ATOM 2339 C CA . ALA A 1 307 ? 11.578 -15.797 -16.375 1 96.94 307 ALA A CA 1
ATOM 2340 C C . ALA A 1 307 ? 10.383 -16.734 -16.297 1 96.94 307 ALA A C 1
ATOM 2342 O O . ALA A 1 307 ? 10.352 -17.766 -16.984 1 96.94 307 ALA A O 1
ATOM 2343 N N . LYS A 1 308 ? 9.422 -16.422 -15.547 1 97.19 308 LYS A N 1
ATOM 2344 C CA . LYS A 1 308 ? 8.219 -17.234 -15.406 1 97.19 308 LYS A CA 1
ATOM 2345 C C . LYS A 1 308 ? 7.426 -17.266 -16.719 1 97.19 308 LYS A C 1
ATOM 2347 O O . LYS A 1 308 ? 6.793 -18.281 -17.031 1 97.19 308 LYS A O 1
ATOM 2352 N N . VAL A 1 309 ? 7.445 -16.141 -17.469 1 96.75 309 VAL A N 1
ATOM 2353 C CA . VAL A 1 309 ? 6.84 -16.141 -18.797 1 96.75 309 VAL A CA 1
ATOM 2354 C C . VAL A 1 309 ? 7.551 -17.156 -19.688 1 96.75 309 VAL A C 1
ATOM 2356 O O . VAL A 1 309 ? 6.906 -17.938 -20.406 1 96.75 309 VAL A O 1
ATOM 2359 N N . GLY A 1 310 ? 8.883 -17.172 -19.609 1 95.94 310 GLY A N 1
ATOM 2360 C CA . GLY A 1 310 ? 9.641 -18.156 -20.359 1 95.94 310 GLY A CA 1
ATOM 2361 C C . GLY A 1 310 ? 9.328 -19.578 -19.953 1 95.94 310 GLY A C 1
ATOM 2362 O O . GLY A 1 310 ? 9.211 -20.469 -20.812 1 95.94 310 GLY A O 1
ATOM 2363 N N . GLU A 1 311 ? 9.172 -19.797 -18.672 1 95.19 311 GLU A N 1
ATOM 2364 C CA . GLU A 1 311 ? 8.781 -21.109 -18.172 1 95.19 311 GLU A CA 1
ATOM 2365 C C . GLU A 1 311 ? 7.422 -21.531 -18.703 1 95.19 311 GLU A C 1
ATOM 2367 O O . GLU A 1 311 ? 7.258 -22.672 -19.172 1 95.19 311 GLU A O 1
ATOM 2372 N N . ALA A 1 312 ? 6.457 -20.672 -18.609 1 95.12 312 ALA A N 1
ATOM 2373 C CA . ALA A 1 312 ? 5.113 -20.969 -19.109 1 95.12 312 ALA A CA 1
ATOM 2374 C C . ALA A 1 312 ? 5.137 -21.234 -20.609 1 95.12 312 ALA A C 1
ATOM 2376 O O . ALA A 1 312 ? 4.414 -22.109 -21.094 1 95.12 312 ALA A O 1
ATOM 2377 N N . GLN A 1 313 ? 5.961 -20.5 -21.375 1 94.5 313 GLN A N 1
ATOM 2378 C CA . GLN A 1 313 ? 6.098 -20.734 -22.797 1 94.5 313 GLN A CA 1
ATOM 2379 C C . GLN A 1 313 ? 6.711 -22.109 -23.062 1 94.5 313 GLN A C 1
ATOM 2381 O O . GLN A 1 313 ? 6.254 -22.844 -23.953 1 94.5 313 GLN A O 1
ATOM 2386 N N . ALA A 1 314 ? 7.707 -22.453 -22.281 1 92.94 314 ALA A N 1
ATOM 2387 C CA . ALA A 1 314 ? 8.359 -23.75 -22.438 1 92.94 314 ALA A CA 1
ATOM 2388 C C . ALA A 1 314 ? 7.391 -24.891 -22.156 1 92.94 314 ALA A C 1
ATOM 2390 O O . ALA A 1 314 ? 7.488 -25.953 -22.766 1 92.94 314 ALA A O 1
ATOM 2391 N N . ASN A 1 315 ? 6.438 -24.703 -21.297 1 91.5 315 ASN A N 1
ATOM 2392 C CA . ASN A 1 315 ? 5.457 -25.734 -20.953 1 91.5 315 ASN A CA 1
ATOM 2393 C C . ASN A 1 315 ? 4.559 -26.078 -22.141 1 91.5 315 ASN A C 1
ATOM 2395 O O . ASN A 1 315 ? 3.883 -27.109 -22.141 1 91.5 315 ASN A O 1
ATOM 2399 N N . MET A 1 316 ? 4.535 -25.234 -23.188 1 90.62 316 MET A N 1
ATOM 2400 C CA . MET A 1 316 ? 3.693 -25.469 -24.359 1 90.62 316 MET A CA 1
ATOM 2401 C C . MET A 1 316 ? 4.387 -26.391 -25.359 1 90.62 316 MET A C 1
ATOM 2403 O O . MET A 1 316 ? 3.77 -26.859 -26.312 1 90.62 316 MET A O 1
ATOM 2407 N N . TYR A 1 317 ? 5.652 -26.688 -25.094 1 88.19 317 TYR A N 1
ATOM 2408 C CA . TYR A 1 317 ? 6.43 -27.547 -25.984 1 88.19 317 TYR A CA 1
ATOM 2409 C C . TYR A 1 317 ? 6.527 -28.969 -25.438 1 88.19 317 TYR A C 1
ATOM 2411 O O . TYR A 1 317 ? 6.219 -29.203 -24.281 1 88.19 317 TYR A O 1
ATOM 2419 N N . PRO A 1 318 ? 6.91 -30 -26.25 1 88.44 318 PRO A N 1
ATOM 2420 C CA . PRO A 1 318 ? 6.977 -31.391 -25.781 1 88.44 318 PRO A CA 1
ATOM 2421 C C . PRO A 1 318 ? 7.973 -31.594 -24.641 1 88.44 318 PRO A C 1
ATOM 2423 O O . PRO A 1 318 ? 9.008 -30.922 -24.609 1 88.44 318 PRO A O 1
ATOM 2426 N N . SER A 1 319 ? 7.652 -32.438 -23.797 1 87.5 319 SER A N 1
ATOM 2427 C CA . SER A 1 319 ? 8.57 -32.812 -22.734 1 87.5 319 SER A CA 1
ATOM 2428 C C . SER A 1 319 ? 9.211 -34.156 -23 1 87.5 319 SER A C 1
ATOM 2430 O O . SER A 1 319 ? 8.523 -35.125 -23.391 1 87.5 319 SER A O 1
ATOM 2432 N N . LEU A 1 320 ? 10.477 -34.188 -22.891 1 86.69 320 LEU A N 1
ATOM 2433 C CA . LEU A 1 320 ? 11.219 -35.438 -23.016 1 86.69 320 LEU A CA 1
ATOM 2434 C C . LEU A 1 320 ? 11.547 -36 -21.656 1 86.69 320 LEU A C 1
ATOM 2436 O O . LEU A 1 320 ? 12.312 -35.406 -20.891 1 86.69 320 LEU A O 1
ATOM 2440 N N . ASN A 1 321 ? 10.969 -37.125 -21.438 1 87.56 321 ASN A N 1
ATOM 2441 C CA . ASN A 1 321 ? 11.195 -37.812 -20.172 1 87.56 321 ASN A CA 1
ATOM 2442 C C . ASN A 1 321 ? 11.914 -39.125 -20.391 1 87.56 321 ASN A C 1
ATOM 2444 O O . ASN A 1 321 ? 11.594 -39.875 -21.312 1 87.56 321 ASN A O 1
ATOM 2448 N N . ILE A 1 322 ? 12.891 -39.344 -19.594 1 85.94 322 ILE A N 1
ATOM 2449 C CA . ILE A 1 322 ? 13.633 -40.594 -19.594 1 85.94 322 ILE A CA 1
ATOM 2450 C C . ILE A 1 322 ? 13.453 -41.281 -18.25 1 85.94 322 ILE A C 1
ATOM 2452 O O . ILE A 1 322 ? 13.633 -40.688 -17.203 1 85.94 322 ILE A O 1
ATOM 2456 N N . THR A 1 323 ? 13.055 -42.5 -18.312 1 87.19 323 THR A N 1
ATOM 2457 C CA . THR A 1 323 ? 12.914 -43.312 -17.109 1 87.19 323 THR A CA 1
ATOM 2458 C C . THR A 1 323 ? 13.727 -44.594 -17.219 1 87.19 323 THR A C 1
ATOM 2460 O O . THR A 1 323 ? 13.938 -45.125 -18.312 1 87.19 323 THR A O 1
ATOM 2463 N N . ALA A 1 324 ? 14.281 -45.031 -16.188 1 82.75 324 ALA A N 1
ATOM 2464 C CA . ALA A 1 324 ? 14.992 -46.312 -16.078 1 82.75 324 ALA A CA 1
ATOM 2465 C C . ALA A 1 324 ? 14.727 -46.969 -14.734 1 82.75 324 ALA A C 1
ATOM 2467 O O . ALA A 1 324 ? 14.5 -46.281 -13.734 1 82.75 324 ALA A O 1
ATOM 2468 N N . SER A 1 325 ? 14.586 -48.25 -14.75 1 87.06 325 SER A N 1
ATOM 2469 C CA . SER A 1 325 ? 14.445 -49.031 -13.523 1 87.06 325 SER A CA 1
ATOM 2470 C C . SER A 1 325 ? 15.188 -50.375 -13.609 1 87.06 325 SER A C 1
ATOM 2472 O O . SER A 1 325 ? 15.305 -50.938 -14.695 1 87.06 325 SER A O 1
ATOM 2474 N N . GLY A 1 326 ? 15.867 -50.75 -12.57 1 83.81 326 GLY A N 1
ATOM 2475 C CA . GLY A 1 326 ? 16.547 -52 -12.461 1 83.81 326 GLY A CA 1
ATOM 2476 C C . GLY A 1 326 ? 16.531 -52.562 -11.047 1 83.81 326 GLY A C 1
ATOM 2477 O O . GLY A 1 326 ? 16.406 -51.812 -10.078 1 83.81 326 GLY A O 1
ATOM 2478 N N . GLY A 1 327 ? 16.531 -53.969 -11.047 1 88.19 327 GLY A N 1
ATOM 2479 C CA . GLY A 1 327 ? 16.531 -54.625 -9.75 1 88.19 327 GLY A CA 1
ATOM 2480 C C . GLY A 1 327 ? 16.359 -56.125 -9.852 1 88.19 327 GLY A C 1
ATOM 2481 O O . GLY A 1 327 ? 16.906 -56.75 -10.766 1 88.19 327 GLY A O 1
ATOM 2482 N N . ILE A 1 328 ? 15.758 -56.75 -8.82 1 80.94 328 ILE A N 1
ATOM 2483 C CA . ILE A 1 328 ? 15.516 -58.188 -8.766 1 80.94 328 ILE A CA 1
ATOM 2484 C C . ILE A 1 328 ? 14.016 -58.438 -8.664 1 80.94 328 ILE A C 1
ATOM 2486 O O . ILE A 1 328 ? 13.289 -57.719 -7.984 1 80.94 328 ILE A O 1
ATOM 2490 N N . ASN A 1 329 ? 13.562 -59.344 -9.438 1 85.06 329 ASN A N 1
ATOM 2491 C CA . ASN A 1 329 ? 12.156 -59.75 -9.477 1 85.06 329 ASN A CA 1
ATOM 2492 C C . ASN A 1 329 ? 12.008 -61.25 -9.625 1 85.06 329 ASN A C 1
ATOM 2494 O O . ASN A 1 329 ? 12.742 -61.875 -10.375 1 85.06 329 ASN A O 1
ATOM 2498 N N . ALA A 1 330 ? 11.156 -61.844 -8.82 1 73 330 ALA A N 1
ATOM 2499 C CA . ALA A 1 330 ? 10.852 -63.281 -8.906 1 73 330 ALA A CA 1
ATOM 2500 C C . ALA A 1 330 ? 9.406 -63.562 -8.516 1 73 330 ALA A C 1
ATOM 2502 O O . ALA A 1 330 ? 8.812 -62.812 -7.738 1 73 330 ALA A O 1
ATOM 2503 N N . PHE A 1 331 ? 8.836 -64.562 -9.117 1 76.88 331 PHE A N 1
ATOM 2504 C CA . PHE A 1 331 ? 7.473 -64.938 -8.758 1 76.88 331 PHE A CA 1
ATOM 2505 C C . PHE A 1 331 ? 7.469 -65.938 -7.625 1 76.88 331 PHE A C 1
ATOM 2507 O O . PHE A 1 331 ? 6.406 -66.375 -7.211 1 76.88 331 PHE A O 1
ATOM 2514 N N . LYS A 1 332 ? 8.555 -66.438 -7.219 1 74.25 332 LYS A N 1
ATOM 2515 C CA . LYS A 1 332 ? 8.711 -67.312 -6.047 1 74.25 332 LYS A CA 1
ATOM 2516 C C . LYS A 1 332 ? 9.711 -66.688 -5.059 1 74.25 332 LYS A C 1
ATOM 2518 O O . LYS A 1 332 ? 10.742 -66.125 -5.461 1 74.25 332 LYS A O 1
ATOM 2523 N N . ALA A 1 333 ? 9.375 -66.875 -3.857 1 78.06 333 ALA A N 1
ATOM 2524 C CA . ALA A 1 333 ? 10.211 -66.312 -2.797 1 78.06 333 ALA A CA 1
ATOM 2525 C C . ALA A 1 333 ? 11.609 -66.875 -2.814 1 78.06 333 ALA A C 1
ATOM 2527 O O . ALA A 1 333 ? 12.594 -66.188 -2.576 1 78.06 333 ALA A O 1
ATOM 2528 N N . SER A 1 334 ? 11.766 -68.188 -3.059 1 78.56 334 SER A N 1
ATOM 2529 C CA . SER A 1 334 ? 13.031 -68.875 -3.004 1 78.56 334 SER A CA 1
ATOM 2530 C C . SER A 1 334 ? 14.008 -68.375 -4.055 1 78.56 334 SER A C 1
ATOM 2532 O O . SER A 1 334 ? 15.227 -68.5 -3.9 1 78.56 334 SER A O 1
ATOM 2534 N N . ASN A 1 335 ? 13.461 -67.688 -5.051 1 77.75 335 ASN A N 1
ATOM 2535 C CA . ASN A 1 335 ? 14.297 -67.25 -6.156 1 77.75 335 ASN A CA 1
ATOM 2536 C C . ASN A 1 335 ? 14.508 -65.75 -6.125 1 77.75 335 ASN A C 1
ATOM 2538 O O . ASN A 1 335 ? 15.125 -65.188 -7.027 1 77.75 335 ASN A O 1
ATOM 2542 N N . TRP A 1 336 ? 13.984 -65.062 -5.262 1 79.88 336 TRP A N 1
ATOM 2543 C CA . TRP A 1 336 ? 13.953 -63.625 -5.262 1 79.88 336 TRP A CA 1
ATOM 2544 C C . TRP A 1 336 ? 15.359 -63.031 -5.395 1 79.88 336 TRP A C 1
ATOM 2546 O O . TRP A 1 336 ? 15.609 -62.188 -6.242 1 79.88 336 TRP A O 1
ATOM 2556 N N . PHE A 1 337 ? 16.391 -63.656 -4.66 1 82.12 337 PHE A N 1
ATOM 2557 C CA . PHE A 1 337 ? 17.734 -63.094 -4.699 1 82.12 337 PHE A CA 1
ATOM 2558 C C . PHE A 1 337 ? 18.672 -64 -5.496 1 82.12 337 PHE A C 1
ATOM 2560 O O . PHE A 1 337 ? 19.891 -63.969 -5.297 1 82.12 337 PHE A O 1
ATOM 2567 N N . ASN A 1 338 ? 18 -64.75 -6.316 1 78.62 338 ASN A N 1
ATOM 2568 C CA . ASN A 1 338 ? 18.812 -65.625 -7.195 1 78.62 338 ASN A CA 1
ATOM 2569 C C . ASN A 1 338 ? 19.422 -64.812 -8.344 1 78.62 338 ASN A C 1
ATOM 2571 O O . ASN A 1 338 ? 18.75 -64.562 -9.344 1 78.62 338 ASN A O 1
ATOM 2575 N N . ILE A 1 339 ? 20.641 -64.438 -8.305 1 82.38 339 ILE A N 1
ATOM 2576 C CA . ILE A 1 339 ? 21.359 -63.625 -9.305 1 82.38 339 ILE A CA 1
ATOM 2577 C C . ILE A 1 339 ? 22.234 -64.562 -10.156 1 82.38 339 ILE A C 1
ATOM 2579 O O . ILE A 1 339 ? 22.938 -65.375 -9.625 1 82.38 339 ILE A O 1
ATOM 2583 N N . PRO A 1 340 ? 22.219 -64.312 -11.461 1 79.5 340 PRO A N 1
ATOM 2584 C CA . PRO A 1 340 ? 21.656 -63.219 -12.227 1 79.5 340 PRO A CA 1
ATOM 2585 C C . PRO A 1 340 ? 20.219 -63.469 -12.68 1 79.5 340 PRO A C 1
ATOM 2587 O O . PRO A 1 340 ? 19.625 -62.625 -13.336 1 79.5 340 PRO A O 1
ATOM 2590 N N . GLY A 1 341 ? 19.719 -64.625 -12.414 1 75.75 341 GLY A N 1
ATOM 2591 C CA . GLY A 1 341 ? 18.422 -65 -12.953 1 75.75 341 GLY A CA 1
ATOM 2592 C C . GLY A 1 341 ? 17.312 -64.062 -12.594 1 75.75 341 GLY A C 1
ATOM 2593 O O . GLY A 1 341 ? 16.375 -63.875 -13.367 1 75.75 341 GLY A O 1
ATOM 2594 N N . SER A 1 342 ? 17.391 -63.406 -11.492 1 79.06 342 SER A N 1
ATOM 2595 C CA . SER A 1 342 ? 16.312 -62.562 -11.008 1 79.06 342 SER A CA 1
ATOM 2596 C C . SER A 1 342 ? 16.516 -61.094 -11.406 1 79.06 342 SER A C 1
ATOM 2598 O O . SER A 1 342 ? 15.648 -60.25 -11.172 1 79.06 342 SER A O 1
ATOM 2600 N N . LEU A 1 343 ? 17.578 -60.812 -12.078 1 80.94 343 LEU A N 1
ATOM 2601 C CA . LEU A 1 343 ? 17.828 -59.438 -12.484 1 80.94 343 LEU A CA 1
ATOM 2602 C C . LEU A 1 343 ? 16.875 -59 -13.594 1 80.94 343 LEU A C 1
ATOM 2604 O O . LEU A 1 343 ? 16.578 -59.781 -14.492 1 80.94 343 LEU A O 1
ATOM 2608 N N . PHE A 1 344 ? 16.359 -57.812 -13.43 1 77.06 344 PHE A N 1
ATOM 2609 C CA . PHE A 1 344 ? 15.594 -57.188 -14.516 1 77.06 344 PHE A CA 1
ATOM 2610 C C . PHE A 1 344 ? 16.031 -55.75 -14.727 1 77.06 344 PHE A C 1
ATOM 2612 O O . PHE A 1 344 ? 16.719 -55.188 -13.883 1 77.06 344 PHE A O 1
ATOM 2619 N N . GLY A 1 345 ? 15.797 -55.125 -15.914 1 82 345 GLY A N 1
ATOM 2620 C CA . GLY A 1 345 ? 16.047 -53.719 -16.25 1 82 345 GLY A CA 1
ATOM 2621 C C . GLY A 1 345 ? 15.109 -53.188 -17.312 1 82 345 GLY A C 1
ATOM 2622 O O . GLY A 1 345 ? 14.695 -53.938 -18.203 1 82 345 GLY A O 1
ATOM 2623 N N . THR A 1 346 ? 14.688 -52.094 -17.078 1 84.38 346 THR A N 1
ATOM 2624 C CA . THR A 1 346 ? 13.883 -51.406 -18.078 1 84.38 346 THR A CA 1
ATOM 2625 C C . THR A 1 346 ? 14.406 -50 -18.312 1 84.38 346 THR A C 1
ATOM 2627 O O . THR A 1 346 ? 14.852 -49.312 -17.375 1 84.38 346 THR A O 1
ATOM 2630 N N . VAL A 1 347 ? 14.492 -49.5 -19.547 1 81.94 347 VAL A N 1
ATOM 2631 C CA . VAL A 1 347 ? 14.781 -48.094 -19.938 1 81.94 347 VAL A CA 1
ATOM 2632 C C . VAL A 1 347 ? 13.734 -47.625 -20.938 1 81.94 347 VAL A C 1
ATOM 2634 O O . VAL A 1 347 ? 13.305 -48.375 -21.812 1 81.94 347 VAL A O 1
ATOM 2637 N N . ALA A 1 348 ? 13.242 -46.469 -20.703 1 83.06 348 ALA A N 1
ATOM 2638 C CA . ALA A 1 348 ? 12.234 -45.906 -21.594 1 83.06 348 ALA A CA 1
ATOM 2639 C C . ALA A 1 348 ? 12.453 -44.406 -21.797 1 83.06 348 ALA A C 1
ATOM 2641 O O . ALA A 1 348 ? 12.891 -43.719 -20.875 1 83.06 348 ALA A O 1
ATOM 2642 N N . GLY A 1 349 ? 12.234 -43.938 -22.984 1 82.62 349 GLY A N 1
ATOM 2643 C CA . GLY A 1 349 ? 12.141 -42.531 -23.359 1 82.62 349 GLY A CA 1
ATOM 2644 C C . GLY A 1 349 ? 10.797 -42.156 -23.938 1 82.62 349 GLY A C 1
ATOM 2645 O O . GLY A 1 349 ? 10.211 -42.938 -24.703 1 82.62 349 GLY A O 1
ATOM 2646 N N . GLY A 1 350 ? 10.336 -41.125 -23.469 1 86.62 350 GLY A N 1
ATOM 2647 C CA . GLY A 1 350 ? 9.031 -40.688 -23.953 1 86.62 350 GLY A CA 1
ATOM 2648 C C . GLY A 1 350 ? 8.938 -39.188 -24.203 1 86.62 350 GLY A C 1
ATOM 2649 O O . GLY A 1 350 ? 9.516 -38.406 -23.469 1 86.62 350 GLY A O 1
ATOM 2650 N N . LEU A 1 351 ? 8.297 -38.844 -25.344 1 84.56 351 LEU A N 1
ATOM 2651 C CA . LEU A 1 351 ? 7.973 -37.469 -25.703 1 84.56 351 LEU A CA 1
ATOM 2652 C C . LEU A 1 351 ? 6.469 -37.25 -25.609 1 84.56 351 LEU A C 1
ATOM 2654 O O . LEU A 1 351 ? 5.68 -37.969 -26.203 1 84.56 351 LEU A O 1
ATOM 2658 N N . THR A 1 352 ? 6.098 -36.312 -24.797 1 85.19 352 THR A N 1
ATOM 2659 C CA . THR A 1 352 ? 4.691 -35.969 -24.672 1 85.19 352 THR A CA 1
ATOM 2660 C C . THR A 1 352 ? 4.473 -34.5 -25.062 1 85.19 352 THR A C 1
ATOM 2662 O O . THR A 1 352 ? 5.211 -33.625 -24.625 1 85.19 352 THR A O 1
ATOM 2665 N N . GLN A 1 353 ? 3.516 -34.219 -25.922 1 85.25 353 GLN A N 1
ATOM 2666 C CA . GLN A 1 353 ? 3.158 -32.875 -26.359 1 85.25 353 GLN A CA 1
ATOM 2667 C C . GLN A 1 353 ? 1.658 -32.656 -26.219 1 85.25 353 GLN A C 1
ATOM 2669 O O . GLN A 1 353 ? 0.857 -33.25 -26.938 1 85.25 353 GLN A O 1
ATOM 2674 N N . PRO A 1 354 ? 1.318 -31.812 -25.281 1 83.5 354 PRO A N 1
ATOM 2675 C CA . PRO A 1 354 ? -0.091 -31.406 -25.266 1 83.5 354 PRO A CA 1
ATOM 2676 C C . PRO A 1 354 ? -0.501 -30.672 -26.531 1 83.5 354 PRO A C 1
ATOM 2678 O O . PRO A 1 354 ? 0.136 -29.672 -26.906 1 83.5 354 PRO A O 1
ATOM 2681 N N . LEU A 1 355 ? -1.487 -31.188 -27.219 1 85.19 355 LEU A N 1
ATOM 2682 C CA . LEU A 1 355 ? -1.957 -30.562 -28.453 1 85.19 355 LEU A CA 1
ATOM 2683 C C . LEU A 1 355 ? -3.121 -29.625 -28.172 1 85.19 355 LEU A C 1
ATOM 2685 O O . LEU A 1 355 ? -3.172 -28.516 -28.719 1 85.19 355 LEU A O 1
ATOM 2689 N N . PHE A 1 356 ? -4.051 -30.125 -27.406 1 86.94 356 PHE A N 1
ATOM 2690 C CA . PHE A 1 356 ? -5.203 -29.328 -27 1 86.94 356 PHE A CA 1
ATOM 2691 C C . PHE A 1 356 ? -5.559 -29.594 -25.531 1 86.94 356 PHE A C 1
ATOM 2693 O O . PHE A 1 356 ? -5.969 -30.688 -25.188 1 86.94 356 PHE A O 1
ATOM 2700 N N . GLN A 1 357 ? -5.406 -28.594 -24.641 1 89.62 357 GLN A N 1
ATOM 2701 C CA . GLN A 1 357 ? -5.641 -28.719 -23.203 1 89.62 357 GLN A CA 1
ATOM 2702 C C . GLN A 1 357 ? -6.664 -27.688 -22.719 1 89.62 357 GLN A C 1
ATOM 2704 O O . GLN A 1 357 ? -6.461 -27.031 -21.703 1 89.62 357 GLN A O 1
ATOM 2709 N N . ARG A 1 358 ? -7.676 -27.484 -23.578 1 92.12 358 ARG A N 1
ATOM 2710 C CA . ARG A 1 358 ? -8.789 -26.609 -23.219 1 92.12 358 ARG A CA 1
ATOM 2711 C C . ARG A 1 358 ? -8.281 -25.25 -22.75 1 92.12 358 ARG A C 1
ATOM 2713 O O . ARG A 1 358 ? -8.742 -24.719 -21.734 1 92.12 358 ARG A O 1
ATOM 2720 N N . ARG A 1 359 ? -7.242 -24.781 -23.422 1 92.06 359 ARG A N 1
ATOM 2721 C CA . ARG A 1 359 ? -6.668 -23.453 -23.297 1 92.06 359 ARG A CA 1
ATOM 2722 C C . ARG A 1 359 ? -5.906 -23.297 -21.984 1 92.06 359 ARG A C 1
ATOM 2724 O O . ARG A 1 359 ? -5.57 -22.188 -21.578 1 92.06 359 ARG A O 1
ATOM 2731 N N . GLN A 1 360 ? -5.719 -24.312 -21.172 1 93 360 GLN A N 1
ATOM 2732 C CA . GLN A 1 360 ? -5.047 -24.234 -19.875 1 93 360 GLN A CA 1
ATOM 2733 C C . GLN A 1 360 ? -3.635 -23.672 -20.031 1 93 360 GLN A C 1
ATOM 2735 O O . GLN A 1 360 ? -3.271 -22.703 -19.359 1 93 360 GLN A O 1
ATOM 2740 N N . LEU A 1 361 ? -2.844 -24.266 -20.953 1 92.94 361 LEU A N 1
ATOM 2741 C CA . LEU A 1 361 ? -1.458 -23.844 -21.125 1 92.94 361 LEU A CA 1
ATOM 2742 C C . LEU A 1 361 ? -1.384 -22.438 -21.703 1 92.94 361 LEU A C 1
ATOM 2744 O O . LEU A 1 361 ? -0.552 -21.625 -21.297 1 92.94 361 LEU A O 1
ATOM 2748 N N . LYS A 1 362 ? -2.236 -22.156 -22.719 1 93.69 362 LYS A N 1
ATOM 2749 C CA . LYS A 1 362 ? -2.281 -20.812 -23.297 1 93.69 362 LYS A CA 1
ATOM 2750 C C . LYS A 1 362 ? -2.66 -19.766 -22.25 1 93.69 362 LYS A C 1
ATOM 2752 O O . LYS A 1 362 ? -2.066 -18.688 -22.203 1 93.69 362 LYS A O 1
ATOM 2757 N N . THR A 1 363 ? -3.68 -20.078 -21.453 1 95.69 363 THR A N 1
ATOM 2758 C CA . THR A 1 363 ? -4.102 -19.172 -20.391 1 95.69 363 THR A CA 1
ATOM 2759 C C . THR A 1 363 ? -2.967 -18.953 -19.391 1 95.69 363 THR A C 1
ATOM 2761 O O . THR A 1 363 ? -2.727 -17.812 -18.953 1 95.69 363 THR A O 1
ATOM 2764 N N . GLN A 1 364 ? -2.283 -20.016 -19.047 1 95.69 364 GLN A N 1
ATOM 2765 C CA . GLN A 1 364 ? -1.162 -19.891 -18.109 1 95.69 364 GLN A CA 1
ATOM 2766 C C . GLN A 1 364 ? -0.095 -18.953 -18.672 1 95.69 364 GLN A C 1
ATOM 2768 O O . GLN A 1 364 ? 0.458 -18.125 -17.938 1 95.69 364 GLN A O 1
ATOM 2773 N N . LEU A 1 365 ? 0.222 -19.062 -19.938 1 95.75 365 LEU A N 1
ATOM 2774 C CA . LEU A 1 365 ? 1.192 -18.188 -20.578 1 95.75 365 LEU A CA 1
ATOM 2775 C C . LEU A 1 365 ? 0.714 -16.734 -20.562 1 95.75 365 LEU A C 1
ATOM 2777 O O . LEU A 1 365 ? 1.471 -15.836 -20.188 1 95.75 365 LEU A O 1
ATOM 2781 N N . GLU A 1 366 ? -0.559 -16.547 -20.938 1 96.94 366 GLU A N 1
ATOM 2782 C CA . GLU A 1 366 ? -1.104 -15.195 -20.953 1 96.94 366 GLU A CA 1
ATOM 2783 C C . GLU A 1 366 ? -1.135 -14.594 -19.547 1 96.94 366 GLU A C 1
ATOM 2785 O O . GLU A 1 366 ? -0.854 -13.406 -19.359 1 96.94 366 GLU A O 1
ATOM 2790 N N . LEU A 1 367 ? -1.522 -15.398 -18.531 1 97.06 367 LEU A N 1
ATOM 2791 C CA . LEU A 1 367 ? -1.512 -14.938 -17.141 1 97.06 367 LEU A CA 1
ATOM 2792 C C . LEU A 1 367 ? -0.098 -14.562 -16.703 1 97.06 367 LEU A C 1
ATOM 2794 O O . LEU A 1 367 ? 0.097 -13.57 -16 1 97.06 367 LEU A O 1
ATOM 2798 N N . ALA A 1 368 ? 0.878 -15.352 -17.078 1 97.06 368 ALA A N 1
ATOM 2799 C CA . ALA A 1 368 ? 2.27 -15.031 -16.766 1 97.06 368 ALA A CA 1
ATOM 2800 C C . ALA A 1 368 ? 2.678 -13.695 -17.375 1 97.06 368 ALA A C 1
ATOM 2802 O O . ALA A 1 368 ? 3.371 -12.898 -16.75 1 97.06 368 ALA A O 1
ATOM 2803 N N . ARG A 1 369 ? 2.275 -13.469 -18.625 1 97.44 369 ARG A N 1
ATOM 2804 C CA . ARG A 1 369 ? 2.568 -12.211 -19.297 1 97.44 369 ARG A CA 1
ATOM 2805 C C . ARG A 1 369 ? 1.927 -11.039 -18.562 1 97.44 369 ARG A C 1
ATOM 2807 O O . ARG A 1 369 ? 2.557 -9.992 -18.391 1 97.44 369 ARG A O 1
ATOM 2814 N N . ILE A 1 370 ? 0.682 -11.219 -18.188 1 97.81 370 ILE A N 1
ATOM 2815 C CA . ILE A 1 370 ? -0.039 -10.172 -17.469 1 97.81 370 ILE A CA 1
ATOM 2816 C C . ILE A 1 370 ? 0.639 -9.898 -16.125 1 97.81 370 ILE A C 1
ATOM 2818 O O . ILE A 1 370 ? 0.771 -8.742 -15.719 1 97.81 370 ILE A O 1
ATOM 2822 N N . GLU A 1 371 ? 1.109 -10.945 -15.453 1 97.31 371 GLU A N 1
ATOM 2823 C CA . GLU A 1 371 ? 1.823 -10.773 -14.188 1 97.31 371 GLU A CA 1
ATOM 2824 C C . GLU A 1 371 ? 3.127 -10.008 -14.391 1 97.31 371 GLU A C 1
ATOM 2826 O O . GLU A 1 371 ? 3.51 -9.195 -13.555 1 97.31 371 GLU A O 1
ATOM 2831 N N . LYS A 1 372 ? 3.811 -10.281 -15.461 1 97.44 372 LYS A N 1
ATOM 2832 C CA . LYS A 1 372 ? 5 -9.5 -15.789 1 97.44 372 LYS A CA 1
ATOM 2833 C C . LYS A 1 372 ? 4.648 -8.031 -15.992 1 97.44 372 LYS A C 1
ATOM 2835 O O . LYS A 1 372 ? 5.316 -7.145 -15.453 1 97.44 372 LYS A O 1
ATOM 2840 N N . ASP A 1 373 ? 3.568 -7.777 -16.766 1 97.19 373 ASP A N 1
ATOM 2841 C CA . ASP A 1 373 ? 3.123 -6.406 -16.984 1 97.19 373 ASP A CA 1
ATOM 2842 C C . ASP A 1 373 ? 2.805 -5.711 -15.664 1 97.19 373 ASP A C 1
ATOM 2844 O O . ASP A 1 373 ? 3.143 -4.539 -15.477 1 97.19 373 ASP A O 1
ATOM 2848 N N . LYS A 1 374 ? 2.135 -6.406 -14.781 1 97.62 374 LYS A N 1
ATOM 2849 C CA . LYS A 1 374 ? 1.827 -5.867 -13.453 1 97.62 374 LYS A CA 1
ATOM 2850 C C . LYS A 1 374 ? 3.102 -5.52 -12.695 1 97.62 374 LYS A C 1
ATOM 2852 O O . LYS A 1 374 ? 3.166 -4.488 -12.023 1 97.62 374 LYS A O 1
ATOM 2857 N N . SER A 1 375 ? 4.094 -6.391 -12.773 1 97.5 375 SER A N 1
ATOM 2858 C CA . SER A 1 375 ? 5.363 -6.129 -12.109 1 97.5 375 SER A CA 1
ATOM 2859 C C . SER A 1 375 ? 6.059 -4.906 -12.703 1 97.5 375 SER A C 1
ATOM 2861 O O . SER A 1 375 ? 6.727 -4.156 -11.984 1 97.5 375 SER A O 1
ATOM 2863 N N . VAL A 1 376 ? 5.914 -4.707 -14.039 1 97.06 376 VAL A N 1
ATOM 2864 C CA . VAL A 1 376 ? 6.469 -3.527 -14.703 1 97.06 376 VAL A CA 1
ATOM 2865 C C . VAL A 1 376 ? 5.789 -2.27 -14.164 1 97.06 376 VAL A C 1
ATOM 2867 O O . VAL A 1 376 ? 6.449 -1.264 -13.898 1 97.06 376 VAL A O 1
ATOM 2870 N N . ILE A 1 377 ? 4.496 -2.275 -14 1 96.56 377 ILE A N 1
ATOM 2871 C CA . ILE A 1 377 ? 3.738 -1.158 -13.453 1 96.56 377 ILE A CA 1
ATOM 2872 C C . ILE A 1 377 ? 4.25 -0.829 -12.047 1 96.56 377 ILE A C 1
ATOM 2874 O O . ILE A 1 377 ? 4.48 0.338 -11.727 1 96.56 377 ILE A O 1
ATOM 2878 N N . GLU A 1 378 ? 4.477 -1.827 -11.227 1 96.5 378 GLU A N 1
ATOM 2879 C CA . GLU A 1 378 ? 4.984 -1.639 -9.875 1 96.5 378 GLU A CA 1
ATOM 2880 C C . GLU A 1 378 ? 6.391 -1.05 -9.883 1 96.5 378 GLU A C 1
ATOM 2882 O O . GLU A 1 378 ? 6.738 -0.241 -9.023 1 96.5 378 GLU A O 1
ATOM 2887 N N . PHE A 1 379 ? 7.199 -1.519 -10.852 1 96.81 379 PHE A N 1
ATOM 2888 C CA . PHE A 1 379 ? 8.547 -0.981 -11.008 1 96.81 379 PHE A CA 1
ATOM 2889 C C . PHE A 1 379 ? 8.5 0.501 -11.359 1 96.81 379 PHE A C 1
ATOM 2891 O O . PHE A 1 379 ? 9.148 1.318 -10.703 1 96.81 379 PHE A O 1
ATOM 2898 N N . LYS A 1 380 ? 7.707 0.899 -12.289 1 96 380 LYS A N 1
ATOM 2899 C CA . LYS A 1 380 ? 7.559 2.297 -12.68 1 96 380 LYS A CA 1
ATOM 2900 C C . LYS A 1 380 ? 7.043 3.145 -11.523 1 96 380 LYS A C 1
ATOM 2902 O O . LYS A 1 380 ? 7.512 4.262 -11.305 1 96 380 LYS A O 1
ATOM 2907 N N . ARG A 1 381 ? 6.086 2.643 -10.781 1 95.94 381 ARG A N 1
ATOM 2908 C CA . ARG A 1 381 ? 5.562 3.316 -9.602 1 95.94 381 ARG A CA 1
ATOM 2909 C C . ARG A 1 381 ? 6.672 3.578 -8.586 1 95.94 381 ARG A C 1
ATOM 2911 O O . ARG A 1 381 ? 6.766 4.676 -8.031 1 95.94 381 ARG A O 1
ATOM 2918 N N . SER A 1 382 ? 7.512 2.531 -8.344 1 96.5 382 SER A N 1
ATOM 2919 C CA . SER A 1 382 ? 8.594 2.664 -7.371 1 96.5 382 SER A CA 1
ATOM 2920 C C . SER A 1 382 ? 9.586 3.736 -7.793 1 96.5 382 SER A C 1
ATOM 2922 O O . SER A 1 382 ? 10.117 4.465 -6.953 1 96.5 382 SER A O 1
ATOM 2924 N N . VAL A 1 383 ? 9.812 3.85 -9.07 1 95.5 383 VAL A N 1
ATOM 2925 C CA . VAL A 1 383 ? 10.742 4.848 -9.594 1 95.5 383 VAL A CA 1
ATOM 2926 C C . VAL A 1 383 ? 10.172 6.25 -9.367 1 95.5 383 VAL A C 1
ATOM 2928 O O . VAL A 1 383 ? 10.859 7.133 -8.852 1 95.5 383 VAL A O 1
ATOM 2931 N N . ILE A 1 384 ? 8.93 6.527 -9.734 1 95 384 ILE A N 1
ATOM 2932 C CA . ILE A 1 384 ? 8.289 7.828 -9.578 1 95 384 ILE A CA 1
ATOM 2933 C C . ILE A 1 384 ? 8.234 8.211 -8.102 1 95 384 ILE A C 1
ATOM 2935 O O . ILE A 1 384 ? 8.555 9.344 -7.734 1 95 384 ILE A O 1
ATOM 2939 N N . ASN A 1 385 ? 7.895 7.23 -7.223 1 95.94 385 ASN A N 1
ATOM 2940 C CA . ASN A 1 385 ? 7.871 7.48 -5.785 1 95.94 385 ASN A CA 1
ATOM 2941 C C . ASN A 1 385 ? 9.25 7.863 -5.262 1 95.94 385 ASN A C 1
ATOM 2943 O O . ASN A 1 385 ? 9.375 8.766 -4.434 1 95.94 385 ASN A O 1
ATOM 2947 N N . ALA A 1 386 ? 10.227 7.16 -5.734 1 95.69 386 ALA A N 1
ATOM 2948 C CA . ALA A 1 386 ? 11.594 7.434 -5.297 1 95.69 386 ALA A CA 1
ATOM 2949 C C . ALA A 1 386 ? 12.008 8.859 -5.652 1 95.69 386 ALA A C 1
ATOM 2951 O O . ALA A 1 386 ? 12.531 9.586 -4.809 1 95.69 386 ALA A O 1
ATOM 2952 N N . VAL A 1 387 ? 11.75 9.297 -6.855 1 94.31 387 VAL A N 1
ATOM 2953 C CA . VAL A 1 387 ? 12.109 10.641 -7.301 1 94.31 387 VAL A CA 1
ATOM 2954 C C . VAL A 1 387 ? 11.305 11.68 -6.516 1 94.31 387 VAL A C 1
ATOM 2956 O O . VAL A 1 387 ? 11.836 12.719 -6.117 1 94.31 387 VAL A O 1
ATOM 2959 N N . THR A 1 388 ? 10.062 11.43 -6.277 1 95.5 388 THR A N 1
ATOM 2960 C CA . THR A 1 388 ? 9.188 12.328 -5.539 1 95.5 388 THR A CA 1
ATOM 2961 C C . THR A 1 388 ? 9.672 12.5 -4.105 1 95.5 388 THR A C 1
ATOM 2963 O O . THR A 1 388 ? 9.703 13.617 -3.58 1 95.5 388 THR A O 1
ATOM 2966 N N . GLU A 1 389 ? 10.086 11.414 -3.492 1 96.19 389 GLU A N 1
ATOM 2967 C CA . GLU A 1 389 ? 10.57 11.469 -2.117 1 96.19 389 GLU A CA 1
ATOM 2968 C C . GLU A 1 389 ? 11.828 12.328 -2.012 1 96.19 389 GLU A C 1
ATOM 2970 O O . GLU A 1 389 ? 11.984 13.102 -1.064 1 96.19 389 GLU A O 1
ATOM 2975 N N . VAL A 1 390 ? 12.719 12.188 -2.965 1 94.62 390 VAL A N 1
ATOM 2976 C CA . VAL A 1 390 ? 13.922 13.008 -2.988 1 94.62 390 VAL A CA 1
ATOM 2977 C C . VAL A 1 390 ? 13.547 14.477 -3.158 1 94.62 390 VAL A C 1
ATOM 2979 O O . VAL A 1 390 ? 14.023 15.336 -2.414 1 94.62 390 VAL A O 1
ATOM 2982 N N . THR A 1 391 ? 12.68 14.773 -4.082 1 93.94 391 THR A N 1
ATOM 2983 C CA . THR A 1 391 ? 12.25 16.141 -4.367 1 93.94 391 THR A CA 1
ATOM 2984 C C . THR A 1 391 ? 11.562 16.766 -3.156 1 93.94 391 THR A C 1
ATOM 2986 O O . THR A 1 391 ? 11.812 17.922 -2.811 1 93.94 391 THR A O 1
ATOM 2989 N N . ASP A 1 392 ? 10.742 16.016 -2.479 1 95.5 392 ASP A N 1
ATOM 2990 C CA . ASP A 1 392 ? 10.062 16.484 -1.271 1 95.5 392 ASP A CA 1
ATOM 2991 C C . ASP A 1 392 ? 11.07 16.828 -0.175 1 95.5 392 ASP A C 1
ATOM 2993 O O . ASP A 1 392 ? 10.938 17.844 0.502 1 95.5 392 ASP A O 1
ATOM 2997 N N . ALA A 1 393 ? 12.031 15.922 0.004 1 94.94 393 ALA A N 1
ATOM 2998 C CA . ALA A 1 393 ? 13.047 16.156 1.023 1 94.94 393 ALA A CA 1
ATOM 2999 C C . ALA A 1 393 ? 13.844 17.422 0.725 1 94.94 393 ALA A C 1
ATOM 3001 O O . ALA A 1 393 ? 14.156 18.188 1.633 1 94.94 393 ALA A O 1
ATOM 3002 N N . LEU A 1 394 ? 14.141 17.641 -0.501 1 93.06 394 LEU A N 1
ATOM 3003 C CA . LEU A 1 394 ? 14.883 18.844 -0.911 1 93.06 394 LEU A CA 1
ATOM 3004 C C . LEU A 1 394 ? 14.055 20.094 -0.658 1 93.06 394 LEU A C 1
ATOM 3006 O O . LEU A 1 394 ? 14.578 21.094 -0.156 1 93.06 394 LEU A O 1
ATOM 3010 N N . VAL A 1 395 ? 12.789 20.062 -0.979 1 94.31 395 VAL A N 1
ATOM 3011 C CA . VAL A 1 395 ? 11.891 21.172 -0.727 1 94.31 395 VAL A CA 1
ATOM 3012 C C . VAL A 1 395 ? 11.82 21.469 0.771 1 94.31 395 VAL A C 1
ATOM 3014 O O . VAL A 1 395 ? 11.914 22.609 1.194 1 94.31 395 VAL A O 1
ATOM 3017 N N . LYS A 1 396 ? 11.719 20.453 1.568 1 95.25 396 LYS A N 1
ATOM 3018 C CA . LYS A 1 396 ? 11.664 20.609 3.02 1 95.25 396 LYS A CA 1
ATOM 3019 C C . LYS A 1 396 ? 12.945 21.25 3.553 1 95.25 396 LYS A C 1
ATOM 3021 O O . LYS A 1 396 ? 12.883 22.156 4.375 1 95.25 396 LYS A O 1
ATOM 3026 N N . LEU A 1 397 ? 14.094 20.797 3.068 1 94.06 397 LEU A N 1
ATOM 3027 C CA . LEU A 1 397 ? 15.359 21.344 3.529 1 94.06 397 LEU A CA 1
ATOM 3028 C C . LEU A 1 397 ? 15.469 22.828 3.197 1 94.06 397 LEU A C 1
ATOM 3030 O O . LEU A 1 397 ? 15.867 23.625 4.043 1 94.06 397 LEU A O 1
ATOM 3034 N N . GLU A 1 398 ? 15.055 23.188 2.084 1 92.88 398 GLU A N 1
ATOM 3035 C CA . GLU A 1 398 ? 15.133 24.578 1.646 1 92.88 398 GLU A CA 1
ATOM 3036 C C . GLU A 1 398 ? 14.203 25.469 2.461 1 92.88 398 GLU A C 1
ATOM 3038 O O . GLU A 1 398 ? 14.625 26.484 3.002 1 92.88 398 GLU A O 1
ATOM 3043 N N . GLN A 1 399 ? 12.977 25.047 2.572 1 95.56 399 GLN A N 1
ATOM 3044 C CA . GLN A 1 399 ? 11.969 25.875 3.23 1 95.56 399 GLN A CA 1
ATOM 3045 C C . GLN A 1 399 ? 12.188 25.906 4.742 1 95.56 399 GLN A C 1
ATOM 3047 O O . GLN A 1 399 ? 11.953 26.938 5.387 1 95.56 399 GLN A O 1
ATOM 3052 N N . LEU A 1 400 ? 12.672 24.812 5.305 1 96.06 400 LEU A N 1
ATOM 3053 C CA . LEU A 1 400 ? 12.938 24.766 6.738 1 96.06 400 LEU A CA 1
ATOM 3054 C C . LEU A 1 400 ? 14.141 25.625 7.098 1 96.06 400 LEU A C 1
ATOM 3056 O O . LEU A 1 400 ? 14.195 26.188 8.188 1 96.06 400 LEU A O 1
ATOM 3060 N N . LYS A 1 401 ? 15.094 25.75 6.211 1 94.69 401 LYS A N 1
ATOM 3061 C CA . LYS A 1 401 ? 16.203 26.672 6.441 1 94.69 401 LYS A CA 1
ATOM 3062 C C . LYS A 1 401 ? 15.703 28.109 6.578 1 94.69 401 LYS A C 1
ATOM 3064 O O . LYS A 1 401 ? 16.094 28.812 7.504 1 94.69 401 LYS A O 1
ATOM 3069 N N . LYS A 1 402 ? 14.812 28.531 5.711 1 95.5 402 LYS A N 1
ATOM 3070 C CA . LYS A 1 402 ? 14.219 29.859 5.785 1 95.5 402 LYS A CA 1
ATOM 3071 C C . LYS A 1 402 ? 13.438 30.047 7.082 1 95.5 402 LYS A C 1
ATOM 3073 O O . LYS A 1 402 ? 13.547 31.078 7.742 1 95.5 402 LYS A O 1
ATOM 3078 N N . GLN A 1 403 ? 12.703 29.031 7.469 1 96.94 403 GLN A N 1
ATOM 3079 C CA . GLN A 1 403 ? 11.93 29.062 8.703 1 96.94 403 GLN A CA 1
ATOM 3080 C C . GLN A 1 403 ? 12.844 29.188 9.922 1 96.94 403 GLN A C 1
ATOM 3082 O O . GLN A 1 403 ? 12.555 29.953 10.844 1 96.94 403 GLN A O 1
ATOM 3087 N N . HIS A 1 404 ? 13.906 28.453 9.883 1 96.44 404 HIS A N 1
ATOM 3088 C CA . HIS A 1 404 ? 14.859 28.469 10.984 1 96.44 404 HIS A CA 1
ATOM 3089 C C . HIS A 1 404 ? 15.461 29.859 11.172 1 96.44 404 HIS A C 1
ATOM 3091 O O . HIS A 1 404 ? 15.531 30.375 12.289 1 96.44 404 HIS A O 1
ATOM 3097 N N . GLU A 1 405 ? 15.852 30.5 10.102 1 96.56 405 GLU A N 1
ATOM 3098 C CA . GLU A 1 405 ? 16.453 31.828 10.156 1 96.56 405 GLU A CA 1
ATOM 3099 C C . GLU A 1 405 ? 15.469 32.844 10.70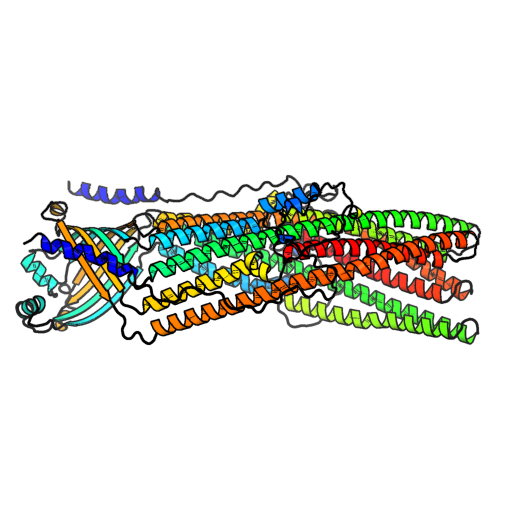3 1 96.56 405 GLU A C 1
ATOM 3101 O O . GLU A 1 405 ? 15.812 33.656 11.586 1 96.56 405 GLU A O 1
ATOM 3106 N N . LEU A 1 406 ? 14.266 32.781 10.266 1 96.94 406 LEU A N 1
ATOM 3107 C CA . LEU A 1 406 ? 13.234 33.719 10.719 1 96.94 406 LEU A CA 1
ATOM 3108 C C . LEU A 1 406 ? 12.906 33.469 12.188 1 96.94 406 LEU A C 1
ATOM 3110 O O . LEU A 1 406 ? 12.766 34.438 12.953 1 96.94 406 LEU A O 1
ATOM 3114 N N . GLN A 1 407 ? 12.828 32.25 12.578 1 97.25 407 GLN A N 1
ATOM 3115 C CA . GLN A 1 407 ? 12.484 31.906 13.953 1 97.25 407 GLN A CA 1
ATOM 3116 C C . GLN A 1 407 ? 13.602 32.281 14.914 1 97.25 407 GLN A C 1
ATOM 3118 O O . GLN A 1 407 ? 13.344 32.688 16.047 1 97.25 407 GLN A O 1
ATOM 3123 N N . GLU A 1 408 ? 14.844 32.188 14.492 1 96.56 408 GLU A N 1
ATOM 3124 C CA . GLU A 1 408 ? 15.977 32.594 15.32 1 96.56 408 GLU A CA 1
ATOM 3125 C C . GLU A 1 408 ? 15.922 34.094 15.609 1 96.56 408 GLU A C 1
ATOM 3127 O O . GLU A 1 408 ? 16.156 34.531 16.75 1 96.56 408 GLU A O 1
ATOM 3132 N N . ILE A 1 409 ? 15.633 34.875 14.617 1 96.88 409 ILE A N 1
ATOM 3133 C CA . ILE A 1 409 ? 15.508 36.312 14.789 1 96.88 409 ILE A CA 1
ATOM 3134 C C . ILE A 1 409 ? 14.359 36.625 15.742 1 96.88 409 ILE A C 1
ATOM 3136 O O . ILE A 1 409 ? 14.484 37.5 16.609 1 96.88 409 ILE A O 1
ATOM 3140 N N . ARG A 1 410 ? 13.289 35.875 15.625 1 96.19 410 ARG A N 1
ATOM 3141 C CA . ARG A 1 410 ? 12.125 36.094 16.484 1 96.19 410 ARG A CA 1
ATOM 3142 C C . ARG A 1 410 ? 12.461 35.781 17.938 1 96.19 410 ARG A C 1
ATOM 3144 O O . ARG A 1 410 ? 12.102 36.562 18.828 1 96.19 410 ARG A O 1
ATOM 3151 N N . VAL A 1 411 ? 13.141 34.719 18.172 1 96.38 411 VAL A N 1
ATOM 3152 C CA . VAL A 1 411 ? 13.531 34.344 19.531 1 96.38 411 VAL A CA 1
ATOM 3153 C C . VAL A 1 411 ? 14.438 35.438 20.109 1 96.38 411 VAL A C 1
ATOM 3155 O O . VAL A 1 411 ? 14.242 35.844 21.266 1 96.38 411 VAL A O 1
ATOM 3158 N N . LYS A 1 412 ? 15.375 35.906 19.391 1 96.19 412 LYS A N 1
ATOM 3159 C CA . LYS A 1 412 ? 16.281 36.969 19.844 1 96.19 412 LYS A CA 1
ATOM 3160 C C . LYS A 1 412 ? 15.523 38.25 20.188 1 96.19 412 LYS A C 1
ATOM 3162 O O . LYS A 1 412 ? 15.758 38.844 21.25 1 96.19 412 LYS A O 1
ATOM 3167 N N . THR A 1 413 ? 14.633 38.531 19.328 1 95.44 413 THR A N 1
ATOM 3168 C CA . THR A 1 413 ? 13.82 39.75 19.516 1 95.44 413 THR A CA 1
ATOM 3169 C C . THR A 1 413 ? 12.969 39.625 20.781 1 95.44 413 THR A C 1
ATOM 3171 O O . THR A 1 413 ? 12.906 40.562 21.578 1 95.44 413 THR A O 1
ATOM 3174 N N . LEU A 1 414 ? 12.375 38.531 21.031 1 94.56 414 LEU A N 1
ATOM 3175 C CA . LEU A 1 414 ? 11.484 38.281 22.156 1 94.56 414 LEU A CA 1
ATOM 3176 C C . LEU A 1 414 ? 12.273 38.219 23.469 1 94.56 414 LEU A C 1
ATOM 3178 O O . LEU A 1 414 ? 11.781 38.625 24.516 1 94.56 414 LEU A O 1
ATOM 3182 N N . ASN A 1 415 ? 13.469 37.688 23.422 1 94.06 415 ASN A N 1
ATOM 3183 C CA . ASN A 1 415 ? 14.32 37.688 24.594 1 94.06 415 ASN A CA 1
ATOM 3184 C C . ASN A 1 415 ? 14.695 39.094 25.047 1 94.06 415 ASN A C 1
ATOM 3186 O O . ASN A 1 415 ? 14.75 39.375 26.234 1 94.06 415 ASN A O 1
ATOM 3190 N N . GLN A 1 416 ? 14.93 39.906 24.094 1 93.56 416 GLN A N 1
ATOM 3191 C CA . GLN A 1 416 ? 15.172 41.312 24.422 1 93.56 416 GLN A CA 1
ATOM 3192 C C . GLN A 1 416 ? 13.906 41.969 24.984 1 93.56 416 GLN A C 1
ATOM 3194 O O . GLN A 1 416 ? 13.984 42.781 25.906 1 93.56 416 GLN A O 1
ATOM 3199 N N . ALA A 1 417 ? 12.781 41.562 24.469 1 92.12 417 ALA A N 1
ATOM 3200 C CA . ALA A 1 417 ? 11.5 42.125 24.891 1 92.12 417 ALA A CA 1
ATOM 3201 C C . ALA A 1 417 ? 11.211 41.781 26.359 1 92.12 417 ALA A C 1
ATOM 3203 O O . ALA A 1 417 ? 10.695 42.625 27.109 1 92.12 417 ALA A O 1
ATOM 3204 N N . ILE A 1 418 ? 11.5 40.594 26.75 1 90.94 418 ILE A N 1
ATOM 3205 C CA . ILE A 1 418 ? 11.211 40.188 28.125 1 90.94 418 ILE A CA 1
ATOM 3206 C C . ILE A 1 418 ? 12.109 40.938 29.078 1 90.94 418 ILE A C 1
ATOM 3208 O O . ILE A 1 418 ? 11.68 41.344 30.172 1 90.94 418 ILE A O 1
ATOM 3212 N N . LYS A 1 419 ? 13.359 41.219 28.781 1 90.5 419 LYS A N 1
ATOM 3213 C CA . LYS A 1 419 ? 14.258 42.031 29.609 1 90.5 419 LYS A CA 1
ATOM 3214 C C . LYS A 1 419 ? 13.734 43.438 29.781 1 90.5 419 LYS A C 1
ATOM 3216 O O . LYS A 1 419 ? 13.711 43.969 30.891 1 90.5 419 LYS A O 1
ATOM 3221 N N . ASN A 1 420 ? 13.289 43.969 28.688 1 91.25 420 ASN A N 1
ATOM 3222 C CA . ASN A 1 420 ? 12.75 45.312 28.719 1 91.25 420 ASN A CA 1
ATOM 3223 C C . ASN A 1 420 ? 11.43 45.375 29.484 1 91.25 420 ASN A C 1
ATOM 3225 O O . ASN A 1 420 ? 11.18 46.312 30.234 1 91.25 420 ASN A O 1
ATOM 3229 N N . ALA A 1 421 ? 10.578 44.375 29.297 1 90.06 421 ALA A N 1
ATOM 3230 C CA . ALA A 1 421 ? 9.305 44.281 30.016 1 90.06 421 ALA A CA 1
ATOM 3231 C C . ALA A 1 421 ? 9.523 44.25 31.531 1 90.06 421 ALA A C 1
ATOM 3233 O O . ALA A 1 421 ? 8.82 44.906 32.281 1 90.06 421 ALA A O 1
ATOM 3234 N N . ASP A 1 422 ? 10.461 43.531 31.969 1 87.31 422 ASP A N 1
ATOM 3235 C CA . ASP A 1 422 ? 10.789 43.406 33.375 1 87.31 422 ASP A CA 1
ATOM 3236 C C . ASP A 1 422 ? 11.273 44.719 33.969 1 87.31 422 ASP A C 1
ATOM 3238 O O . ASP A 1 422 ? 10.836 45.125 35.062 1 87.31 422 ASP A O 1
ATOM 3242 N N . MET A 1 423 ? 12.109 45.406 33.25 1 88.88 423 MET A N 1
ATOM 3243 C CA . MET A 1 423 ? 12.641 46.688 33.688 1 88.88 423 MET A CA 1
ATOM 3244 C C . MET A 1 423 ? 11.531 47.75 33.781 1 88.88 423 MET A C 1
ATOM 3246 O O . MET A 1 423 ? 11.445 48.469 34.781 1 88.88 423 MET A O 1
ATOM 3250 N N . LEU A 1 424 ? 10.695 47.812 32.844 1 89.19 424 LEU A N 1
ATOM 3251 C CA . LEU A 1 424 ? 9.602 48.781 32.781 1 89.19 424 LEU A CA 1
ATOM 3252 C C . LEU A 1 424 ? 8.586 48.5 33.875 1 89.19 424 LEU A C 1
ATOM 3254 O O . LEU A 1 424 ? 8.039 49.438 34.469 1 89.19 424 LEU A O 1
ATOM 3258 N N . PHE A 1 425 ? 8.305 47.219 34.062 1 87.19 425 PHE A N 1
ATOM 3259 C CA . PHE A 1 425 ? 7.348 46.844 35.094 1 87.19 425 PHE A CA 1
ATOM 3260 C C . PHE A 1 425 ? 7.855 47.25 36.5 1 87.19 425 PHE A C 1
ATOM 3262 O O . PHE A 1 425 ? 7.109 47.812 37.281 1 87.19 425 PHE A O 1
ATOM 3269 N N . LYS A 1 426 ? 9.117 47.031 36.75 1 83.5 426 LYS A N 1
ATOM 3270 C CA . LYS A 1 426 ? 9.734 47.375 38.031 1 83.5 426 LYS A CA 1
ATOM 3271 C C . LYS A 1 426 ? 9.703 48.906 38.25 1 83.5 426 LYS A C 1
ATOM 3273 O O . LYS A 1 426 ? 9.664 49.344 39.406 1 83.5 426 LYS A O 1
ATOM 3278 N N . ASN A 1 427 ? 9.641 49.625 37.188 1 85.06 427 ASN A N 1
ATOM 3279 C CA . ASN A 1 427 ? 9.625 51.094 37.281 1 85.06 427 ASN A CA 1
ATOM 3280 C C . ASN A 1 427 ? 8.219 51.656 37.125 1 85.06 427 ASN A C 1
ATOM 3282 O O . ASN A 1 427 ? 8.039 52.875 37 1 85.06 427 ASN A O 1
ATOM 3286 N N . GLY A 1 428 ? 7.191 50.719 37.062 1 82.25 428 GLY A N 1
ATOM 3287 C CA . GLY A 1 428 ? 5.797 51.125 37 1 82.25 428 GLY A CA 1
ATOM 3288 C C . GLY A 1 428 ? 5.379 51.625 35.625 1 82.25 428 GLY A C 1
ATOM 3289 O O . GLY A 1 428 ? 4.348 52.281 35.5 1 82.25 428 GLY A O 1
ATOM 3290 N N . MET A 1 429 ? 6.18 51.281 34.625 1 81.69 429 MET A N 1
ATOM 3291 C CA . MET A 1 429 ? 5.941 51.812 33.281 1 81.69 429 MET A CA 1
ATOM 3292 C C . MET A 1 429 ? 5.344 50.719 32.375 1 81.69 429 MET A C 1
ATOM 3294 O O . MET A 1 429 ? 5.141 50.938 31.188 1 81.69 429 MET A O 1
ATOM 3298 N N . ALA A 1 430 ? 5.156 49.562 32.906 1 84.38 430 ALA A N 1
ATOM 3299 C CA . ALA A 1 430 ? 4.457 48.469 32.219 1 84.38 430 ALA A CA 1
ATOM 3300 C C . ALA A 1 430 ? 3.549 47.719 33.188 1 84.38 430 ALA A C 1
ATOM 3302 O O . ALA A 1 430 ? 3.764 47.75 34.406 1 84.38 430 ALA A O 1
ATOM 3303 N N . ASN A 1 431 ? 2.451 47.125 32.656 1 85.56 431 ASN A N 1
ATOM 3304 C CA . ASN A 1 431 ? 1.57 46.375 33.531 1 85.56 431 ASN A CA 1
ATOM 3305 C C . ASN A 1 431 ? 1.934 44.875 33.531 1 85.56 431 ASN A C 1
ATOM 3307 O O . ASN A 1 431 ? 2.752 44.438 32.719 1 85.56 431 ASN A O 1
ATOM 3311 N N . TYR A 1 432 ? 1.305 44.156 34.5 1 86.19 432 TYR A N 1
ATOM 3312 C CA . TYR A 1 432 ? 1.653 42.75 34.719 1 86.19 432 TYR A CA 1
ATOM 3313 C C . TYR A 1 432 ? 1.268 41.906 33.531 1 86.19 432 TYR A C 1
ATOM 3315 O O . TYR A 1 432 ? 1.919 40.906 33.219 1 86.19 432 TYR A O 1
ATOM 3323 N N . LEU A 1 433 ? 0.28 42.281 32.75 1 85.44 433 LEU A N 1
ATOM 3324 C CA . LEU A 1 433 ? -0.18 41.5 31.609 1 85.44 433 LEU A CA 1
ATOM 3325 C C . LEU A 1 433 ? 0.841 41.562 30.469 1 85.44 433 LEU A C 1
ATOM 3327 O O . LEU A 1 433 ? 1.002 40.594 29.734 1 85.44 433 LEU A O 1
ATOM 3331 N N . GLU A 1 434 ? 1.51 42.656 30.359 1 86.62 434 GLU A N 1
ATOM 3332 C CA . GLU A 1 434 ? 2.557 42.812 29.344 1 86.62 434 GLU A CA 1
ATOM 3333 C C . GLU A 1 434 ? 3.725 41.875 29.625 1 86.62 434 GLU A C 1
ATOM 3335 O O . GLU A 1 434 ? 4.293 41.281 28.703 1 86.62 434 GLU A O 1
ATOM 3340 N N . VAL A 1 435 ? 4.051 41.781 30.891 1 87.06 435 VAL A N 1
ATOM 3341 C CA . VAL A 1 435 ? 5.145 40.875 31.281 1 87.06 435 VAL A CA 1
ATOM 3342 C C . VAL A 1 435 ? 4.758 39.438 31.016 1 87.06 435 VAL A C 1
ATOM 3344 O O . VAL A 1 435 ? 5.516 38.688 30.391 1 87.06 435 VAL A O 1
ATOM 3347 N N . ILE A 1 436 ? 3.557 39.031 31.391 1 87.31 436 ILE A N 1
ATOM 3348 C CA . ILE A 1 436 ? 3.072 37.656 31.234 1 87.31 436 ILE A CA 1
ATOM 3349 C C . ILE A 1 436 ? 2.998 37.312 29.766 1 87.31 436 ILE A C 1
ATOM 3351 O O . ILE A 1 436 ? 3.402 36.219 29.359 1 87.31 436 ILE A O 1
ATOM 3355 N N . THR A 1 437 ? 2.531 38.156 28.938 1 87.56 437 THR A N 1
ATOM 3356 C CA . THR A 1 437 ? 2.41 37.938 27.5 1 87.56 437 THR A CA 1
ATOM 3357 C C . THR A 1 437 ? 3.787 37.781 26.859 1 87.56 437 THR A C 1
ATOM 3359 O O . THR A 1 437 ? 3.988 36.906 26.016 1 87.56 437 THR A O 1
ATOM 3362 N N . ALA A 1 438 ? 4.703 38.625 27.234 1 88.19 438 ALA A N 1
ATOM 3363 C CA . ALA A 1 438 ? 6.066 38.531 26.719 1 88.19 438 ALA A CA 1
ATOM 3364 C C . ALA A 1 438 ? 6.703 37.188 27.062 1 88.19 438 ALA A C 1
ATOM 3366 O O . ALA A 1 438 ? 7.371 36.594 26.234 1 88.19 438 ALA A O 1
ATOM 3367 N N . GLN A 1 439 ? 6.5 36.812 28.297 1 90.12 439 GLN A N 1
ATOM 3368 C CA . GLN A 1 439 ? 7.047 35.531 28.75 1 90.12 439 GLN A CA 1
ATOM 3369 C C . GLN A 1 439 ? 6.453 34.375 27.953 1 90.12 439 GLN A C 1
ATOM 3371 O O . GLN A 1 439 ? 7.172 33.469 27.547 1 90.12 439 GLN A O 1
ATOM 3376 N N . SER A 1 440 ? 5.172 34.375 27.75 1 90.94 440 SER A N 1
ATOM 3377 C CA . SER A 1 440 ? 4.492 33.344 26.984 1 90.94 440 SER A CA 1
ATOM 3378 C C . SER A 1 440 ? 5 33.281 25.547 1 90.94 440 SER A C 1
ATOM 3380 O O . SER A 1 440 ? 5.203 32.219 25 1 90.94 440 SER A O 1
ATOM 3382 N N . ASN A 1 441 ? 5.203 34.406 24.984 1 91.31 441 ASN A N 1
ATOM 3383 C CA . ASN A 1 441 ? 5.672 34.5 23.594 1 91.31 441 ASN A CA 1
ATOM 3384 C C . ASN A 1 441 ? 7.082 33.938 23.453 1 91.31 441 ASN A C 1
ATOM 3386 O O . ASN A 1 441 ? 7.383 33.25 22.469 1 91.31 441 ASN A O 1
ATOM 3390 N N . VAL A 1 442 ? 7.949 34.219 24.422 1 93.12 442 VAL A N 1
ATOM 3391 C CA . VAL A 1 442 ? 9.312 33.688 24.375 1 93.12 442 VAL A CA 1
ATOM 3392 C C . VAL A 1 442 ? 9.289 32.188 24.484 1 93.12 442 VAL A C 1
ATOM 3394 O O . VAL A 1 442 ? 9.961 31.484 23.719 1 93.12 442 VAL A O 1
ATOM 3397 N N . LEU A 1 443 ? 8.516 31.672 25.438 1 93.5 443 LEU A N 1
ATOM 3398 C CA . LEU A 1 443 ? 8.414 30.219 25.625 1 93.5 443 LEU A CA 1
ATOM 3399 C C . LEU A 1 443 ? 7.977 29.531 24.344 1 93.5 443 LEU A C 1
ATOM 3401 O O . LEU A 1 443 ? 8.641 28.609 23.859 1 93.5 443 LEU A O 1
ATOM 3405 N N . GLN A 1 444 ? 6.879 30 23.75 1 94.12 444 GLN A N 1
ATOM 3406 C CA . GLN A 1 444 ? 6.332 29.391 22.547 1 94.12 444 GLN A CA 1
ATOM 3407 C C . GLN A 1 444 ? 7.324 29.484 21.391 1 94.12 444 GLN A C 1
ATOM 3409 O O . GLN A 1 444 ? 7.449 28.547 20.609 1 94.12 444 GLN A O 1
ATOM 3414 N N . SER A 1 445 ? 7.969 30.562 21.25 1 95.56 445 SER A N 1
ATOM 3415 C CA . SER A 1 445 ? 8.914 30.766 20.156 1 95.56 445 SER A CA 1
ATOM 3416 C C . SER A 1 445 ? 10.133 29.859 20.297 1 95.56 445 SER A C 1
ATOM 3418 O O . SER A 1 445 ? 10.641 29.328 19.312 1 95.56 445 SER A O 1
ATOM 3420 N N . GLU A 1 446 ? 10.641 29.75 21.562 1 95.69 446 GLU A N 1
ATOM 3421 C CA . GLU A 1 446 ? 11.797 28.891 21.797 1 95.69 446 GLU A CA 1
ATOM 3422 C C . GLU A 1 446 ? 11.453 27.422 21.531 1 95.69 446 GLU A C 1
ATOM 3424 O O . GLU A 1 446 ? 12.25 26.688 20.953 1 95.69 446 GLU A O 1
ATOM 3429 N N . LEU A 1 447 ? 10.281 26.969 22 1 96.5 447 LEU A N 1
ATOM 3430 C CA . LEU A 1 447 ? 9.828 25.609 21.734 1 96.5 447 LEU A CA 1
ATOM 3431 C C . LEU A 1 447 ? 9.742 25.359 20.234 1 96.5 447 LEU A C 1
ATOM 3433 O O . LEU A 1 447 ? 10.18 24.297 19.766 1 96.5 447 LEU A O 1
ATOM 3437 N N . SER A 1 448 ? 9.203 26.312 19.516 1 96.94 448 SER A N 1
ATOM 3438 C CA . SER A 1 448 ? 9.039 26.188 18.062 1 96.94 448 SER A CA 1
ATOM 3439 C C . SER A 1 448 ? 10.391 26.125 17.359 1 96.94 448 SER A C 1
ATOM 3441 O O . SER A 1 448 ? 10.547 25.406 16.375 1 96.94 448 SER A O 1
ATOM 3443 N N . LEU A 1 449 ? 11.359 26.891 17.844 1 96.94 449 LEU A N 1
ATOM 3444 C CA . LEU A 1 449 ? 12.695 26.875 17.25 1 96.94 449 LEU A CA 1
ATOM 3445 C C . LEU A 1 449 ? 13.305 25.484 17.344 1 96.94 449 LEU A C 1
ATOM 3447 O O . LEU A 1 449 ? 13.898 25 16.375 1 96.94 449 LEU A O 1
ATOM 3451 N N . MET A 1 450 ? 13.109 24.828 18.5 1 97.62 450 MET A N 1
ATOM 3452 C CA . MET A 1 450 ? 13.648 23.469 18.656 1 97.62 450 MET A CA 1
ATOM 3453 C C . MET A 1 450 ? 12.945 22.484 17.719 1 97.62 450 MET A C 1
ATOM 3455 O O . MET A 1 450 ? 13.586 21.594 17.172 1 97.62 450 MET A O 1
ATOM 3459 N N . ASP A 1 451 ? 11.695 22.641 17.516 1 97.62 451 ASP A N 1
ATOM 3460 C CA . ASP A 1 451 ? 10.938 21.781 16.625 1 97.62 451 ASP A CA 1
ATOM 3461 C C . ASP A 1 451 ? 11.391 21.953 15.172 1 97.62 451 ASP A C 1
ATOM 3463 O O . ASP A 1 451 ? 11.516 20.984 14.43 1 97.62 451 ASP A O 1
ATOM 3467 N N . ILE A 1 452 ? 11.594 23.203 14.734 1 97.81 452 ILE A N 1
ATOM 3468 C CA . ILE A 1 452 ? 12.055 23.5 13.383 1 97.81 452 ILE A CA 1
ATOM 3469 C C . ILE A 1 452 ? 13.43 22.891 13.164 1 97.81 452 ILE A C 1
ATOM 3471 O O . ILE A 1 452 ? 13.695 22.297 12.109 1 97.81 452 ILE A O 1
ATOM 3475 N N . GLN A 1 453 ? 14.281 23.031 14.164 1 97.19 453 GLN A N 1
ATOM 3476 C CA . GLN A 1 453 ? 15.609 22.438 14.062 1 97.19 453 GLN A CA 1
ATOM 3477 C C . GLN A 1 453 ? 15.523 20.922 13.914 1 97.19 453 GLN A C 1
ATOM 3479 O O . GLN A 1 453 ? 16.219 20.328 13.086 1 97.19 453 GLN A O 1
ATOM 3484 N N . ARG A 1 454 ? 14.742 20.25 14.688 1 98 454 ARG A N 1
ATOM 3485 C CA . ARG A 1 454 ? 14.523 18.812 14.57 1 98 454 ARG A CA 1
ATOM 3486 C C . ARG A 1 454 ? 14 18.453 13.188 1 98 454 ARG A C 1
ATOM 3488 O O . ARG A 1 454 ? 14.445 17.469 12.594 1 98 454 ARG A O 1
ATOM 3495 N N . GLN A 1 455 ? 13.047 19.25 12.656 1 97.88 455 GLN A N 1
ATOM 3496 C CA . GLN A 1 455 ? 12.492 19 11.328 1 97.88 455 GLN A CA 1
ATOM 3497 C C . GLN A 1 455 ? 13.57 19.078 10.258 1 97.88 455 GLN A C 1
ATOM 3499 O O . GLN A 1 455 ? 13.547 18.312 9.289 1 97.88 455 GLN A O 1
ATOM 3504 N N . GLN A 1 456 ? 14.477 20.031 10.414 1 96.81 456 GLN A N 1
ATOM 3505 C CA . GLN A 1 456 ? 15.586 20.156 9.469 1 96.81 456 GLN A CA 1
ATOM 3506 C C . GLN A 1 456 ? 16.453 18.906 9.477 1 96.81 456 GLN A C 1
ATOM 3508 O O . GLN A 1 456 ? 16.781 18.375 8.414 1 96.81 456 GLN A O 1
ATOM 3513 N N . LEU A 1 457 ? 16.781 18.469 10.641 1 97.5 457 LEU A N 1
ATOM 3514 C CA . LEU A 1 457 ? 17.594 17.266 10.758 1 97.5 457 LEU A CA 1
ATOM 3515 C C . LEU A 1 457 ? 16.859 16.047 10.211 1 97.5 457 LEU A C 1
ATOM 3517 O O . LEU A 1 457 ? 17.453 15.211 9.539 1 97.5 457 LEU A O 1
ATOM 3521 N N . SER A 1 458 ? 15.586 15.992 10.477 1 97.81 458 SER A N 1
ATOM 3522 C CA . SER A 1 458 ? 14.766 14.906 9.953 1 97.81 458 SER A CA 1
ATOM 3523 C C . SER A 1 458 ? 14.719 14.938 8.43 1 97.81 458 SER A C 1
ATOM 3525 O O . SER A 1 458 ? 14.742 13.891 7.781 1 97.81 458 SER A O 1
ATOM 3527 N N . ALA A 1 459 ? 14.625 16.125 7.859 1 96.81 459 ALA A N 1
ATOM 3528 C CA . ALA A 1 459 ? 14.617 16.266 6.406 1 96.81 459 ALA A CA 1
ATOM 3529 C C . ALA A 1 459 ? 15.938 15.805 5.797 1 96.81 459 ALA A C 1
ATOM 3531 O O . ALA A 1 459 ? 15.953 15.219 4.711 1 96.81 459 ALA A O 1
ATOM 3532 N N . MET A 1 460 ? 17.016 16.062 6.438 1 95.94 460 MET A N 1
ATOM 3533 C CA . MET A 1 460 ? 18.328 15.594 5.984 1 95.94 460 MET A CA 1
ATOM 3534 C C . MET A 1 460 ? 18.391 14.07 5.984 1 95.94 460 MET A C 1
ATOM 3536 O O . MET A 1 460 ? 18.859 13.469 5.023 1 95.94 460 MET A O 1
ATOM 3540 N N . VAL A 1 461 ? 17.875 13.461 7.078 1 97.38 461 VAL A N 1
ATOM 3541 C CA . VAL A 1 461 ? 17.828 12 7.168 1 97.38 461 VAL A CA 1
ATOM 3542 C C . VAL A 1 461 ? 16.922 11.453 6.062 1 97.38 461 VAL A C 1
ATOM 3544 O O . VAL A 1 461 ? 17.25 10.445 5.43 1 97.38 461 VAL A O 1
ATOM 3547 N N . ASP A 1 462 ? 15.805 12.141 5.816 1 96.75 462 ASP A N 1
ATOM 3548 C CA . ASP A 1 462 ? 14.883 11.734 4.762 1 96.75 462 ASP A CA 1
ATOM 3549 C C . ASP A 1 462 ? 15.562 11.773 3.395 1 96.75 462 ASP A C 1
ATOM 3551 O O . ASP A 1 462 ? 15.336 10.906 2.553 1 96.75 462 ASP A O 1
ATOM 3555 N N . LEU A 1 463 ? 16.344 12.805 3.166 1 94.88 463 LEU A N 1
ATOM 3556 C CA . LEU A 1 463 ? 17.078 12.906 1.902 1 94.88 463 LEU A CA 1
ATOM 3557 C C . LEU A 1 463 ? 18.062 11.758 1.748 1 94.88 463 LEU A C 1
ATOM 3559 O O . LEU A 1 463 ? 18.109 11.109 0.697 1 94.88 463 LEU A O 1
ATOM 3563 N N . TYR A 1 464 ? 18.844 11.492 2.801 1 95.38 464 TYR A N 1
ATOM 3564 C CA . TYR A 1 464 ? 19.812 10.398 2.801 1 95.38 464 TYR A CA 1
ATOM 3565 C C . TYR A 1 464 ? 19.141 9.07 2.486 1 95.38 464 TYR A C 1
ATOM 3567 O O . TYR A 1 464 ? 19.578 8.336 1.599 1 95.38 464 TYR A O 1
ATOM 3575 N N . ARG A 1 465 ? 18.016 8.789 3.121 1 96.62 465 ARG A N 1
ATOM 3576 C CA . ARG A 1 465 ? 17.25 7.555 2.932 1 96.62 465 ARG A CA 1
ATOM 3577 C C . ARG A 1 465 ? 16.656 7.492 1.534 1 96.62 465 ARG A C 1
ATOM 3579 O O . ARG A 1 465 ? 16.688 6.449 0.879 1 96.62 465 ARG A O 1
ATOM 3586 N N . SER A 1 466 ? 16.031 8.617 1.119 1 96.31 466 SER A N 1
ATOM 3587 C CA . SER A 1 466 ? 15.336 8.656 -0.161 1 96.31 466 SER A CA 1
ATOM 3588 C C . SER A 1 466 ? 16.297 8.445 -1.324 1 96.31 466 SER A C 1
ATOM 3590 O O . SER A 1 466 ? 15.906 7.922 -2.371 1 96.31 466 SER A O 1
ATOM 3592 N N . LEU A 1 467 ? 17.578 8.773 -1.154 1 94.31 467 LEU A N 1
ATOM 3593 C CA . LEU A 1 467 ? 18.594 8.586 -2.18 1 94.31 467 LEU A CA 1
ATOM 3594 C C . LEU A 1 467 ? 19.141 7.16 -2.16 1 94.31 467 LEU A C 1
ATOM 3596 O O . LEU A 1 467 ? 19.828 6.738 -3.09 1 94.31 467 LEU A O 1
ATOM 3600 N N . GLY A 1 468 ? 18.812 6.426 -1.117 1 94.62 468 GLY A N 1
ATOM 3601 C CA . GLY A 1 468 ? 19.219 5.027 -1.043 1 94.62 468 GLY A CA 1
ATOM 3602 C C . GLY A 1 468 ? 20.328 4.773 -0.044 1 94.62 468 GLY A C 1
ATOM 3603 O O . GLY A 1 468 ? 20.984 3.732 -0.091 1 94.62 468 GLY A O 1
ATOM 3604 N N . GLY A 1 469 ? 20.562 5.742 0.824 1 93.5 469 GLY A N 1
ATOM 3605 C CA . GLY A 1 469 ? 21.562 5.551 1.853 1 93.5 469 GLY A CA 1
ATOM 3606 C C . GLY A 1 469 ? 21.078 4.746 3.037 1 93.5 469 GLY A C 1
ATOM 3607 O O . GLY A 1 469 ? 19.859 4.578 3.215 1 93.5 469 GLY A O 1
ATOM 3608 N N . GLY A 1 470 ? 22.109 4.117 3.75 1 90.56 470 GLY A N 1
ATOM 3609 C CA . GLY A 1 470 ? 21.734 3.496 5.012 1 90.56 470 GLY A CA 1
ATOM 3610 C C . GLY A 1 470 ? 21.984 2 5.039 1 90.56 470 GLY A C 1
ATOM 3611 O O . GLY A 1 470 ? 22.016 1.392 6.109 1 90.56 470 GLY A O 1
ATOM 3612 N N . TRP A 1 471 ? 22.156 1.419 3.844 1 90.38 471 TRP A N 1
ATOM 3613 C CA . TRP A 1 471 ? 22.391 -0.022 3.857 1 90.38 471 TRP A CA 1
ATOM 3614 C C . TRP A 1 471 ? 23.875 -0.335 3.732 1 90.38 471 TRP A C 1
ATOM 3616 O O . TRP A 1 471 ? 24.297 -1.465 3.982 1 90.38 471 TRP A O 1
ATOM 3626 N N . ASN A 1 472 ? 24.625 0.594 3.289 1 83 472 ASN A N 1
ATOM 3627 C CA . ASN A 1 472 ? 26.078 0.391 3.154 1 83 472 ASN A CA 1
ATOM 3628 C C . ASN A 1 472 ? 26.812 0.753 4.441 1 83 472 ASN A C 1
ATOM 3630 O O . ASN A 1 472 ? 26.359 1.604 5.207 1 83 472 ASN A O 1
ATOM 3634 N N . MET B 1 1 ? -34.312 -52.562 -41.938 1 36.44 1 MET B N 1
ATOM 3635 C CA . MET B 1 1 ? -34.469 -52.594 -40.5 1 36.44 1 MET B CA 1
ATOM 3636 C C . MET B 1 1 ? -33.281 -52 -39.781 1 36.44 1 MET B C 1
ATOM 3638 O O . MET B 1 1 ? -33.281 -51.875 -38.562 1 36.44 1 MET B O 1
ATOM 3642 N N . LYS B 1 2 ? -32.125 -52.094 -40.406 1 51.62 2 LYS B N 1
ATOM 3643 C CA . LYS B 1 2 ? -30.828 -51.625 -39.906 1 51.62 2 LYS B CA 1
ATOM 3644 C C . LYS B 1 2 ? -30.812 -50.125 -39.688 1 51.62 2 LYS B C 1
ATOM 3646 O O . LYS B 1 2 ? -29.844 -49.562 -39.156 1 51.62 2 LYS B O 1
ATOM 3651 N N . LEU B 1 3 ? -31.641 -49.438 -40.5 1 51.84 3 LEU B N 1
ATOM 3652 C CA . LEU B 1 3 ? -31.656 -47.969 -40.469 1 51.84 3 LEU B CA 1
ATOM 3653 C C . LEU B 1 3 ? -32.125 -47.438 -39.125 1 51.84 3 LEU B C 1
ATOM 3655 O O . LEU B 1 3 ? -31.719 -46.344 -38.719 1 51.84 3 LEU B O 1
ATOM 3659 N N . ASN B 1 4 ? -33.031 -48.25 -38.469 1 46.44 4 ASN B N 1
ATOM 3660 C CA . ASN B 1 4 ? -33.656 -47.719 -37.281 1 46.44 4 ASN B CA 1
ATOM 3661 C C . ASN B 1 4 ? -32.688 -47.625 -36.094 1 46.44 4 ASN B C 1
ATOM 3663 O O . ASN B 1 4 ? -33.062 -47.094 -35.062 1 46.44 4 ASN B O 1
ATOM 3667 N N . GLN B 1 5 ? -31.609 -48.406 -36.156 1 48.12 5 GLN B N 1
ATOM 3668 C CA . GLN B 1 5 ? -30.734 -48.469 -35 1 48.12 5 GLN B CA 1
ATOM 3669 C C . GLN B 1 5 ? -29.953 -47.156 -34.812 1 48.12 5 GLN B C 1
ATOM 3671 O O . GLN B 1 5 ? -29.547 -46.812 -33.719 1 48.12 5 GLN B O 1
ATOM 3676 N N . TYR B 1 6 ? -29.781 -46.406 -35.875 1 49.91 6 TYR B N 1
ATOM 3677 C CA . TYR B 1 6 ? -28.969 -45.188 -35.75 1 49.91 6 TYR B CA 1
ATOM 3678 C C . TYR B 1 6 ? -29.797 -44.062 -35.125 1 49.91 6 TYR B C 1
ATOM 3680 O O . TYR B 1 6 ? -29.25 -43.031 -34.781 1 49.91 6 TYR B O 1
ATOM 3688 N N . ILE B 1 7 ? -31.141 -44.188 -35.156 1 48.03 7 ILE B N 1
ATOM 3689 C CA . ILE B 1 7 ? -31.969 -43.094 -34.656 1 48.03 7 ILE B CA 1
ATOM 3690 C C . ILE B 1 7 ? -31.812 -42.938 -33.156 1 48.03 7 ILE B C 1
ATOM 3692 O O . ILE B 1 7 ? -31.938 -41.844 -32.594 1 48.03 7 ILE B O 1
ATOM 3696 N N . TYR B 1 8 ? -31.578 -44.094 -32.438 1 48.56 8 TYR B N 1
ATOM 3697 C CA . TYR B 1 8 ? -31.516 -43.938 -31 1 48.56 8 TYR B CA 1
ATOM 3698 C C . TYR B 1 8 ? -30.266 -43.188 -30.578 1 48.56 8 TYR B C 1
ATOM 3700 O O . TYR B 1 8 ? -30.203 -42.625 -29.484 1 48.56 8 TYR B O 1
ATOM 3708 N N . LEU B 1 9 ? -29.25 -43.219 -31.422 1 47.41 9 LEU B N 1
ATOM 3709 C CA . LEU B 1 9 ? -28.031 -42.531 -31 1 47.41 9 LEU B CA 1
ATOM 3710 C C . LEU B 1 9 ? -28.203 -41.031 -31.016 1 47.41 9 LEU B C 1
ATOM 3712 O O . LEU B 1 9 ? -27.531 -40.312 -30.266 1 47.41 9 LEU B O 1
ATOM 3716 N N . ILE B 1 10 ? -29.109 -40.5 -31.875 1 46.91 10 ILE B N 1
ATOM 3717 C CA . ILE B 1 10 ? -29.203 -39.031 -32.031 1 46.91 10 ILE B CA 1
ATOM 3718 C C . ILE B 1 10 ? -30.047 -38.469 -30.875 1 46.91 10 ILE B C 1
ATOM 3720 O O . ILE B 1 10 ? -30.016 -37.25 -30.625 1 46.91 10 ILE B O 1
ATOM 3724 N N . SER B 1 11 ? -30.969 -39.219 -30.297 1 47.28 11 SER B N 1
ATOM 3725 C CA . SER B 1 11 ? -31.875 -38.594 -29.359 1 47.28 11 SER B CA 1
ATOM 3726 C C . SER B 1 11 ? -31.203 -38.312 -28.031 1 47.28 11 SER B C 1
ATOM 3728 O O . SER B 1 11 ? -31.828 -37.781 -27.094 1 47.28 11 SER B O 1
ATOM 3730 N N . ILE B 1 12 ? -30.031 -38.719 -27.781 1 46.97 12 ILE B N 1
ATOM 3731 C CA . ILE B 1 12 ? -29.406 -38.594 -26.469 1 46.97 12 ILE B CA 1
ATOM 3732 C C . ILE B 1 12 ? -29.062 -37.125 -26.188 1 46.97 12 ILE B C 1
ATOM 3734 O O . ILE B 1 12 ? -29.062 -36.688 -25.031 1 46.97 12 ILE B O 1
ATOM 3738 N N . PRO B 1 13 ? -28.766 -36.406 -27.219 1 47.69 13 PRO B N 1
ATOM 3739 C CA . PRO B 1 13 ? -28.281 -35.094 -26.766 1 47.69 13 PRO B CA 1
ATOM 3740 C C . PRO B 1 13 ? -29.375 -34.25 -26.141 1 47.69 13 PRO B C 1
ATOM 3742 O O . PRO B 1 13 ? -29.094 -33.281 -25.453 1 47.69 13 PRO B O 1
ATOM 3745 N N . LEU B 1 14 ? -30.641 -34.438 -26.594 1 46.19 14 LEU B N 1
ATOM 3746 C CA . LEU B 1 14 ? -31.641 -33.438 -26.219 1 46.19 14 LEU B CA 1
ATOM 3747 C C . LEU B 1 14 ? -31.969 -33.5 -24.734 1 46.19 14 LEU B C 1
ATOM 3749 O O . LEU B 1 14 ? -32.5 -32.562 -24.156 1 46.19 14 LEU B O 1
ATOM 3753 N N . VAL B 1 15 ? -31.938 -34.656 -24.109 1 46.84 15 VAL B N 1
ATOM 3754 C CA . VAL B 1 15 ? -32.375 -34.781 -22.719 1 46.84 15 VAL B CA 1
ATOM 3755 C C . VAL B 1 15 ? -31.312 -34.125 -21.797 1 46.84 15 VAL B C 1
ATOM 3757 O O . VAL B 1 15 ? -31.562 -33.938 -20.609 1 46.84 15 VAL B O 1
ATOM 3760 N N . LEU B 1 16 ? -30.172 -33.875 -22.219 1 48.25 16 LEU B N 1
ATOM 3761 C CA . LEU B 1 16 ? -29.078 -33.5 -21.328 1 48.25 16 LEU B CA 1
ATOM 3762 C C . LEU B 1 16 ? -29.188 -32.062 -20.891 1 48.25 16 LEU B C 1
ATOM 3764 O O . LEU B 1 16 ? -28.375 -31.578 -20.078 1 48.25 16 LEU B O 1
ATOM 3768 N N . SER B 1 17 ? -29.875 -31.281 -21.578 1 51.03 17 SER B N 1
ATOM 3769 C CA . SER B 1 17 ? -29.891 -29.875 -21.188 1 51.03 17 SER B CA 1
ATOM 3770 C C . SER B 1 17 ? -30.578 -29.656 -19.844 1 51.03 17 SER B C 1
ATOM 3772 O O . SER B 1 17 ? -30.422 -28.609 -19.219 1 51.03 17 SER B O 1
ATOM 3774 N N . ALA B 1 18 ? -31.531 -30.531 -19.469 1 54.03 18 ALA B N 1
ATOM 3775 C CA . ALA B 1 18 ? -32.531 -30.234 -18.438 1 54.03 18 ALA B CA 1
ATOM 3776 C C . ALA B 1 18 ? -31.969 -30.484 -17.047 1 54.03 18 ALA B C 1
ATOM 3778 O O . ALA B 1 18 ? -32.562 -30.094 -16.047 1 54.03 18 ALA B O 1
ATOM 3779 N N . CYS B 1 19 ? -30.797 -31 -16.766 1 65.06 19 CYS B N 1
ATOM 3780 C CA . CYS B 1 19 ? -30.516 -31.5 -15.422 1 65.06 19 CYS B CA 1
ATOM 3781 C C . CYS B 1 19 ? -29.484 -30.625 -14.719 1 65.06 19 CYS B C 1
ATOM 3783 O O . CYS B 1 19 ? -28.625 -31.125 -13.992 1 65.06 19 CYS B O 1
ATOM 3785 N N . LYS B 1 20 ? -29.453 -29.344 -14.914 1 79.06 20 LYS B N 1
ATOM 3786 C CA . LYS B 1 20 ? -28.516 -28.5 -14.172 1 79.06 20 LYS B CA 1
ATOM 3787 C C . LYS B 1 20 ? -28.906 -28.406 -12.703 1 79.06 20 LYS B C 1
ATOM 3789 O O . LYS B 1 20 ? -29.984 -27.906 -12.367 1 79.06 20 LYS B O 1
ATOM 3794 N N . VAL B 1 21 ? -28.047 -28.797 -11.867 1 84.94 21 VAL B N 1
ATOM 3795 C CA . VAL B 1 21 ? -28.312 -28.797 -10.43 1 84.94 21 VAL B CA 1
ATOM 3796 C C . VAL B 1 21 ? -27.906 -27.453 -9.836 1 84.94 21 VAL B C 1
ATOM 3798 O O . VAL B 1 21 ? -27.141 -26.688 -10.445 1 84.94 21 VAL B O 1
ATOM 3801 N N . GLY B 1 22 ? -28.469 -27.109 -8.648 1 85.06 22 GLY B N 1
ATOM 3802 C CA . GLY B 1 22 ? -28.188 -25.859 -7.961 1 85.06 22 GLY B CA 1
ATOM 3803 C C . GLY B 1 22 ? -29.219 -24.781 -8.227 1 85.06 22 GLY B C 1
ATOM 3804 O O . GLY B 1 22 ? -29.891 -24.797 -9.258 1 85.06 22 GLY B O 1
ATOM 3805 N N . LYS B 1 23 ? -29.328 -23.812 -7.344 1 87.81 23 LYS B N 1
ATOM 3806 C CA . LYS B 1 23 ? -30.312 -22.734 -7.453 1 87.81 23 LYS B CA 1
ATOM 3807 C C . LYS B 1 23 ? -29.719 -21.516 -8.133 1 87.81 23 LYS B C 1
ATOM 3809 O O . LYS B 1 23 ? -28.562 -21.172 -7.898 1 87.81 23 LYS B O 1
ATOM 3814 N N . ASN B 1 24 ? -30.531 -20.938 -9.031 1 89.19 24 ASN B N 1
ATOM 3815 C CA . ASN B 1 24 ? -30.109 -19.672 -9.633 1 89.19 24 ASN B CA 1
ATOM 3816 C C . ASN B 1 24 ? -30.031 -18.547 -8.594 1 89.19 24 ASN B C 1
ATOM 3818 O O . ASN B 1 24 ? -30.703 -18.609 -7.562 1 89.19 24 ASN B O 1
ATOM 3822 N N . TYR B 1 25 ? -29.266 -17.594 -8.875 1 91.75 25 TYR B N 1
ATOM 3823 C CA . TYR B 1 25 ? -29.016 -16.484 -7.953 1 91.75 25 TYR B CA 1
ATOM 3824 C C . TYR B 1 25 ? -30.281 -15.633 -7.781 1 91.75 25 TYR B C 1
ATOM 3826 O O . TYR B 1 25 ? -30.953 -15.328 -8.758 1 91.75 25 TYR B O 1
ATOM 3834 N N . VAL B 1 26 ? -30.562 -15.328 -6.523 1 90.5 26 VAL B N 1
ATOM 3835 C CA . VAL B 1 26 ? -31.562 -14.344 -6.121 1 90.5 26 VAL B CA 1
ATOM 3836 C C . VAL B 1 26 ? -30.922 -13.305 -5.203 1 90.5 26 VAL B C 1
ATOM 3838 O O . VAL B 1 26 ? -30.266 -13.656 -4.219 1 90.5 26 VAL B O 1
ATOM 3841 N N . ARG B 1 27 ? -31.172 -12.07 -5.492 1 89.88 27 ARG B N 1
ATOM 3842 C CA . ARG B 1 27 ? -30.531 -11.023 -4.703 1 89.88 27 ARG B CA 1
ATOM 3843 C C . ARG B 1 27 ? -31.031 -11.047 -3.26 1 89.88 27 ARG B C 1
ATOM 3845 O O . ARG B 1 27 ? -32.25 -11.055 -3.016 1 89.88 27 ARG B O 1
ATOM 3852 N N . PRO B 1 28 ? -30.062 -10.914 -2.379 1 89.56 28 PRO B N 1
ATOM 3853 C CA . PRO B 1 28 ? -30.469 -10.836 -0.974 1 89.56 28 PRO B CA 1
ATOM 3854 C C . PRO B 1 28 ? -31.281 -9.578 -0.659 1 89.56 28 PRO B C 1
ATOM 3856 O O . PRO B 1 28 ? -31 -8.508 -1.202 1 89.56 28 PRO B O 1
ATOM 3859 N N . GLN B 1 29 ? -32.281 -9.727 0.152 1 85.06 29 GLN B N 1
ATOM 3860 C CA . GLN B 1 29 ? -33.156 -8.602 0.535 1 85.06 29 GLN B CA 1
ATOM 3861 C C . GLN B 1 29 ? -32.375 -7.594 1.383 1 85.06 29 GLN B C 1
ATOM 3863 O O . GLN B 1 29 ? -31.672 -7.973 2.324 1 85.06 29 GLN B O 1
ATOM 3868 N N . THR B 1 30 ? -32.438 -6.32 0.859 1 84.69 30 THR B N 1
ATOM 3869 C CA . THR B 1 30 ? -31.844 -5.23 1.639 1 84.69 30 THR B CA 1
ATOM 3870 C C . THR B 1 30 ? -32.938 -4.258 2.094 1 84.69 30 THR B C 1
ATOM 3872 O O . THR B 1 30 ? -33.844 -3.93 1.327 1 84.69 30 THR B O 1
ATOM 3875 N N . SER B 1 31 ? -33.125 -4.016 3.309 1 84.38 31 SER B N 1
ATOM 3876 C CA . SER B 1 31 ? -34.094 -3.051 3.818 1 84.38 31 SER B CA 1
ATOM 3877 C C . SER B 1 31 ? -33.562 -1.626 3.73 1 84.38 31 SER B C 1
ATOM 3879 O O . SER B 1 31 ? -32.812 -1.182 4.605 1 84.38 31 SER B O 1
ATOM 3881 N N . LEU B 1 32 ? -33.844 -1.024 2.574 1 88.81 32 LEU B N 1
ATOM 3882 C CA . LEU B 1 32 ? -33.375 0.34 2.371 1 88.81 32 LEU B CA 1
ATOM 3883 C C . LEU B 1 32 ? -34.5 1.344 2.568 1 88.81 32 LEU B C 1
ATOM 3885 O O . LEU B 1 32 ? -35.656 1.077 2.195 1 88.81 32 LEU B O 1
ATOM 3889 N N . PRO B 1 33 ? -34.156 2.52 3.205 1 84.69 33 PRO B N 1
ATOM 3890 C CA . PRO B 1 33 ? -35.156 3.576 3.314 1 84.69 33 PRO B CA 1
ATOM 3891 C C . PRO B 1 33 ? -35.531 4.188 1.963 1 84.69 33 PRO B C 1
ATOM 3893 O O . PRO B 1 33 ? -34.812 3.986 0.978 1 84.69 33 PRO B O 1
ATOM 3896 N N . GLU B 1 34 ? -36.625 4.918 1.924 1 82.38 34 GLU B N 1
ATOM 3897 C CA . GLU B 1 34 ? -37.094 5.523 0.679 1 82.38 34 GLU B CA 1
ATOM 3898 C C . GLU B 1 34 ? -36.25 6.711 0.282 1 82.38 34 GLU B C 1
ATOM 3900 O O . GLU B 1 34 ? -36.031 6.965 -0.907 1 82.38 34 GLU B O 1
ATOM 3905 N N . GLN B 1 35 ? -35.812 7.457 1.342 1 83.31 35 GLN B N 1
ATOM 3906 C CA . GLN B 1 35 ? -34.969 8.625 1.095 1 83.31 35 GLN B CA 1
ATOM 3907 C C . GLN B 1 35 ? -33.781 8.656 2.053 1 83.31 35 GLN B C 1
ATOM 3909 O O . GLN B 1 35 ? -33.812 8.031 3.115 1 83.31 35 GLN B O 1
ATOM 3914 N N . PHE B 1 36 ? -32.75 9.281 1.547 1 85 36 PHE B N 1
ATOM 3915 C CA . PHE B 1 36 ? -31.641 9.492 2.453 1 85 36 PHE B CA 1
ATOM 3916 C C . PHE B 1 36 ? -32.031 10.422 3.596 1 85 36 PHE B C 1
ATOM 3918 O O . PHE B 1 36 ? -32.75 11.391 3.387 1 85 36 PHE B O 1
ATOM 3925 N N . ASN B 1 37 ? -31.766 9.945 4.801 1 70.19 37 ASN B N 1
ATOM 3926 C CA . ASN B 1 37 ? -32.125 10.75 5.961 1 70.19 37 ASN B CA 1
ATOM 3927 C C . ASN B 1 37 ? -31.234 11.977 6.094 1 70.19 37 ASN B C 1
ATOM 3929 O O . ASN B 1 37 ? -30.031 11.852 6.367 1 70.19 37 ASN B O 1
ATOM 3933 N N . THR B 1 38 ? -31.719 12.953 5.449 1 64.75 38 THR B N 1
ATOM 3934 C CA . THR B 1 38 ? -30.984 14.18 5.727 1 64.75 38 THR B CA 1
ATOM 3935 C C . THR B 1 38 ? -31.547 14.891 6.957 1 64.75 38 THR B C 1
ATOM 3937 O O . THR B 1 38 ? -32.75 14.875 7.188 1 64.75 38 THR B O 1
ATOM 3940 N N . ARG B 1 39 ? -30.859 14.727 8.062 1 55.31 39 ARG B N 1
ATOM 3941 C CA . ARG B 1 39 ? -31.359 15.445 9.219 1 55.31 39 ARG B CA 1
ATOM 3942 C C . ARG B 1 39 ? -31.938 16.797 8.82 1 55.31 39 ARG B C 1
ATOM 3944 O O . ARG B 1 39 ? -32.656 17.422 9.594 1 55.31 39 ARG B O 1
ATOM 3951 N N . THR B 1 40 ? -31.5 17.375 7.621 1 51.31 40 THR B N 1
ATOM 3952 C CA . THR B 1 40 ? -32.062 18.625 7.113 1 51.31 40 THR B CA 1
ATOM 3953 C C . THR B 1 40 ? -32.719 18.422 5.75 1 51.31 40 THR B C 1
ATOM 3955 O O . THR B 1 40 ? -32.188 17.672 4.918 1 51.31 40 THR B O 1
ATOM 3958 N N . VAL B 1 41 ? -34 18.594 5.602 1 48.5 41 VAL B N 1
ATOM 3959 C CA . VAL B 1 41 ? -35.031 18.453 4.598 1 48.5 41 VAL B CA 1
ATOM 3960 C C . VAL B 1 41 ? -34.531 18.953 3.25 1 48.5 41 VAL B C 1
ATOM 3962 O O . VAL B 1 41 ? -35.062 18.578 2.201 1 48.5 41 VAL B O 1
ATOM 3965 N N . ALA B 1 42 ? -33.781 19.984 3.168 1 46.81 42 ALA B N 1
ATOM 3966 C CA . ALA B 1 42 ? -33.656 20.844 1.993 1 46.81 42 ALA B CA 1
ATOM 3967 C C . ALA B 1 42 ? -32.906 20.125 0.872 1 46.81 42 ALA B C 1
ATOM 3969 O O . ALA B 1 42 ? -32.938 20.562 -0.283 1 46.81 42 ALA B O 1
ATOM 3970 N N . ALA B 1 43 ? -32.156 19.172 1.115 1 49.53 43 ALA B N 1
ATOM 3971 C CA . ALA B 1 43 ? -31.156 18.859 0.095 1 49.53 43 ALA B CA 1
ATOM 3972 C C . ALA B 1 43 ? -31.703 17.875 -0.929 1 49.53 43 ALA B C 1
ATOM 3974 O O . ALA B 1 43 ? -31.031 17.562 -1.921 1 49.53 43 ALA B O 1
ATOM 3975 N N . VAL B 1 44 ? -32.812 17.203 -0.542 1 53.75 44 VAL B N 1
ATOM 3976 C CA . VAL B 1 44 ? -33.125 16.125 -1.481 1 53.75 44 VAL B CA 1
ATOM 3977 C C . VAL B 1 44 ? -34.188 16.578 -2.471 1 53.75 44 VAL B C 1
ATOM 3979 O O . VAL B 1 44 ? -35.312 16.875 -2.078 1 53.75 44 VAL B O 1
ATOM 3982 N N . THR B 1 45 ? -33.75 17.391 -3.484 1 56.81 45 THR B N 1
ATOM 3983 C CA . THR B 1 45 ? -34.719 17.609 -4.57 1 56.81 45 THR B CA 1
ATOM 3984 C C . THR B 1 45 ? -34.969 16.312 -5.34 1 56.81 45 THR B C 1
ATOM 3986 O O . THR B 1 45 ? -34.094 15.445 -5.414 1 56.81 45 THR B O 1
ATOM 3989 N N . ALA B 1 46 ? -36.25 16.188 -5.746 1 61.47 46 ALA B N 1
ATOM 3990 C CA . ALA B 1 46 ? -36.625 15.117 -6.66 1 61.47 46 ALA B CA 1
ATOM 3991 C C . ALA B 1 46 ? -35.844 15.234 -7.98 1 61.47 46 ALA B C 1
ATOM 3993 O O . ALA B 1 46 ? -35.594 16.344 -8.453 1 61.47 46 ALA B O 1
ATOM 3994 N N . GLY B 1 47 ? -34.938 14.273 -8.312 1 72.19 47 GLY B N 1
ATOM 3995 C CA . GLY B 1 47 ? -34.25 14.242 -9.586 1 72.19 47 GLY B CA 1
ATOM 3996 C C . GLY B 1 47 ? -33.219 13.133 -9.688 1 72.19 47 GLY B C 1
ATOM 3997 O O . GLY B 1 47 ? -33 12.391 -8.727 1 72.19 47 GLY B O 1
ATOM 3998 N N . PRO B 1 48 ? -32.75 13.133 -10.969 1 80.56 48 PRO B N 1
ATOM 3999 C CA . PRO B 1 48 ? -31.719 12.109 -11.164 1 80.56 48 PRO B CA 1
ATOM 4000 C C . PRO B 1 48 ? -30.453 12.375 -10.336 1 80.56 48 PRO B C 1
ATOM 4002 O O . PRO B 1 48 ? -30.062 13.531 -10.141 1 80.56 48 PRO B O 1
ATOM 4005 N N . SER B 1 49 ? -29.938 11.406 -9.75 1 87.38 49 SER B N 1
ATOM 4006 C CA . SER B 1 49 ? -28.734 11.484 -8.914 1 87.38 49 SER B CA 1
ATOM 4007 C C . SER B 1 49 ? -27.594 12.156 -9.664 1 87.38 49 SER B C 1
ATOM 4009 O O . SER B 1 49 ? -27.391 11.914 -10.852 1 87.38 49 SER B O 1
ATOM 4011 N N . ILE B 1 50 ? -26.844 12.961 -8.969 1 88.31 50 ILE B N 1
ATOM 4012 C CA . ILE B 1 50 ? -25.672 13.617 -9.539 1 88.31 50 ILE B CA 1
ATOM 4013 C C . ILE B 1 50 ? -24.641 12.562 -9.938 1 88.31 50 ILE B C 1
ATOM 4015 O O . ILE B 1 50 ? -23.703 12.859 -10.672 1 88.31 50 ILE B O 1
ATOM 4019 N N . ALA B 1 51 ? -24.797 11.406 -9.414 1 90.31 51 ALA B N 1
ATOM 4020 C CA . ALA B 1 51 ? -23.875 10.32 -9.742 1 90.31 51 ALA B CA 1
ATOM 4021 C C . ALA B 1 51 ? -23.938 9.984 -11.234 1 90.31 51 ALA B C 1
ATOM 4023 O O . ALA B 1 51 ? -23 9.391 -11.773 1 90.31 51 ALA B O 1
ATOM 4024 N N . ASN B 1 52 ? -25.016 10.328 -11.891 1 90.06 52 ASN B N 1
ATOM 4025 C CA . ASN B 1 52 ? -25.203 10.016 -13.305 1 90.06 52 ASN B CA 1
ATOM 4026 C C . ASN B 1 52 ? -24.469 11.023 -14.195 1 90.06 52 ASN B C 1
ATOM 4028 O O . ASN B 1 52 ? -24.344 10.797 -15.398 1 90.06 52 ASN B O 1
ATOM 4032 N N . ILE B 1 53 ? -24.062 12.078 -13.586 1 91.5 53 ILE B N 1
ATOM 4033 C CA . ILE B 1 53 ? -23.281 13.07 -14.32 1 91.5 53 ILE B CA 1
ATOM 4034 C C . ILE B 1 53 ? -21.844 12.578 -14.484 1 91.5 53 ILE B C 1
ATOM 4036 O O . ILE B 1 53 ? -21.188 12.227 -13.5 1 91.5 53 ILE B O 1
ATOM 4040 N N . ALA B 1 54 ? -21.375 12.594 -15.75 1 94.5 54 ALA B N 1
ATOM 4041 C CA . ALA B 1 54 ? -19.984 12.219 -15.992 1 94.5 54 ALA B CA 1
ATOM 4042 C C . ALA B 1 54 ? -19.031 13.172 -15.273 1 94.5 54 ALA B C 1
ATOM 4044 O O . ALA B 1 54 ? -19.312 14.359 -15.141 1 94.5 54 ALA B O 1
ATOM 4045 N N . TYR B 1 55 ? -17.875 12.602 -14.836 1 95 55 TYR B N 1
ATOM 4046 C CA . TYR B 1 55 ? -16.969 13.43 -14.047 1 95 55 TYR B CA 1
ATOM 4047 C C . TYR B 1 55 ? -16.5 14.641 -14.852 1 95 55 TYR B C 1
ATOM 4049 O O . TYR B 1 55 ? -16.266 15.711 -14.281 1 95 55 TYR B O 1
ATOM 4057 N N . LYS B 1 56 ? -16.469 14.523 -16.172 1 94.25 56 LYS B N 1
ATOM 4058 C CA . LYS B 1 56 ? -16.031 15.625 -17.031 1 94.25 56 LYS B CA 1
ATOM 4059 C C . LYS B 1 56 ? -17.047 16.766 -17.016 1 94.25 56 LYS B C 1
ATOM 4061 O O . LYS B 1 56 ? -16.688 17.922 -17.203 1 94.25 56 LYS B O 1
ATOM 4066 N N . ASP B 1 57 ? -18.328 16.438 -16.797 1 93.56 57 ASP B N 1
ATOM 4067 C CA . ASP B 1 57 ? -19.391 17.422 -16.766 1 93.56 57 ASP B CA 1
ATOM 4068 C C . ASP B 1 57 ? -19.609 17.953 -15.344 1 93.56 57 ASP B C 1
ATOM 4070 O O . ASP B 1 57 ? -20.172 19.031 -15.15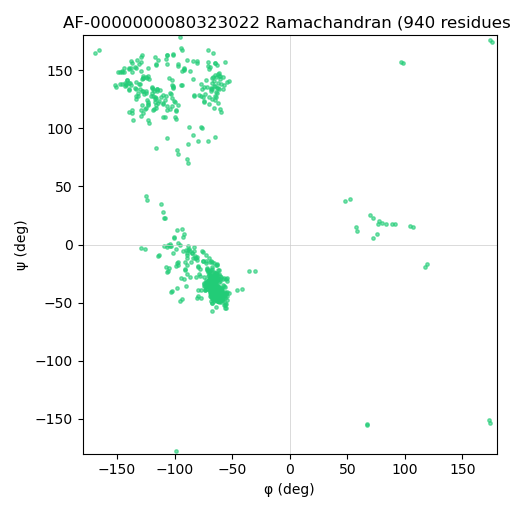6 1 93.56 57 ASP B O 1
ATOM 4074 N N . PHE B 1 58 ? -19.188 17.219 -14.367 1 93.69 58 PHE B N 1
ATOM 4075 C CA . PHE B 1 58 ? -19.297 17.625 -12.977 1 93.69 58 PHE B CA 1
ATOM 4076 C C . PHE B 1 58 ? -18.188 18.594 -12.609 1 93.69 58 PHE B C 1
ATOM 4078 O O . PHE B 1 58 ? -18.422 19.609 -11.938 1 93.69 58 PHE B O 1
ATOM 4085 N N . PHE B 1 59 ? -16.984 18.219 -13.039 1 94.81 59 PHE B N 1
ATOM 4086 C CA . PHE B 1 59 ? -15.836 19.094 -12.875 1 94.81 59 PHE B CA 1
ATOM 4087 C C . PHE B 1 59 ? -15.547 19.859 -14.164 1 94.81 59 PHE B C 1
ATOM 4089 O O . PHE B 1 59 ? -14.914 19.312 -15.078 1 94.81 59 PHE B O 1
ATOM 4096 N N . THR B 1 60 ? -15.836 21.156 -14.172 1 91.81 60 THR B N 1
ATOM 4097 C CA . THR B 1 60 ? -15.852 21.859 -15.445 1 91.81 60 THR B CA 1
ATOM 4098 C C . THR B 1 60 ? -14.617 22.734 -15.594 1 91.81 60 THR B C 1
ATOM 4100 O O . THR B 1 60 ? -14.273 23.156 -16.703 1 91.81 60 THR B O 1
ATOM 4103 N N . GLU B 1 61 ? -13.984 23.047 -14.477 1 94.75 61 GLU B N 1
ATOM 4104 C CA . GLU B 1 61 ? -12.797 23.906 -14.562 1 94.75 61 GLU B CA 1
ATOM 4105 C C . GLU B 1 61 ? -11.68 23.219 -15.352 1 94.75 61 GLU B C 1
ATOM 4107 O O . GLU B 1 61 ? -11.312 22.078 -15.047 1 94.75 61 GLU B O 1
ATOM 4112 N N . PRO B 1 62 ? -11.062 23.875 -16.312 1 95 62 PRO B N 1
ATOM 4113 C CA . PRO B 1 62 ? -10.172 23.25 -17.281 1 95 62 PRO B CA 1
ATOM 4114 C C . PRO B 1 62 ? -8.945 22.609 -16.641 1 95 62 PRO B C 1
ATOM 4116 O O . PRO B 1 62 ? -8.562 21.5 -17.016 1 95 62 PRO B O 1
ATOM 4119 N N . THR B 1 63 ? -8.297 23.297 -15.781 1 95.31 63 THR B N 1
ATOM 4120 C CA . THR B 1 63 ? -7.102 22.734 -15.156 1 95.31 63 THR B CA 1
ATOM 4121 C C . THR B 1 63 ? -7.438 21.484 -14.359 1 95.31 63 THR B C 1
ATOM 4123 O O . THR B 1 63 ? -6.727 20.484 -14.445 1 95.31 63 THR B O 1
ATOM 4126 N N . LEU B 1 64 ? -8.508 21.547 -13.602 1 96.5 64 LEU B N 1
ATOM 4127 C CA . LEU B 1 64 ? -8.961 20.391 -12.836 1 96.5 64 LEU B CA 1
ATOM 4128 C C . LEU B 1 64 ? -9.32 19.234 -13.758 1 96.5 64 LEU B C 1
ATOM 4130 O O . LEU B 1 64 ? -8.93 18.094 -13.516 1 96.5 64 LEU B O 1
ATOM 4134 N N . LYS B 1 65 ? -9.984 19.531 -14.82 1 95.75 65 LYS B N 1
ATOM 4135 C CA . LYS B 1 65 ? -10.367 18.516 -15.797 1 95.75 65 LYS B CA 1
ATOM 4136 C C . LYS B 1 65 ? -9.141 17.828 -16.375 1 95.75 65 LYS B C 1
ATOM 4138 O O . LYS B 1 65 ? -9.109 16.594 -16.5 1 95.75 65 LYS B O 1
ATOM 4143 N N . GLN B 1 66 ? -8.172 18.578 -16.719 1 95.75 66 GLN B N 1
ATOM 4144 C CA . GLN B 1 66 ? -6.945 18.031 -17.297 1 95.75 66 GLN B CA 1
ATOM 4145 C C . GLN B 1 66 ? -6.223 17.141 -16.297 1 95.75 66 GLN B C 1
ATOM 4147 O O . GLN B 1 66 ? -5.699 16.078 -16.672 1 95.75 66 GLN B O 1
ATOM 4152 N N . LEU B 1 67 ? -6.168 17.547 -15.055 1 97.12 67 LEU B N 1
ATOM 4153 C CA . LEU B 1 67 ? -5.523 16.75 -14.016 1 97.12 67 LEU B CA 1
ATOM 4154 C C . LEU B 1 67 ? -6.254 15.422 -13.82 1 97.12 67 LEU B C 1
ATOM 4156 O O . LEU B 1 67 ? -5.617 14.367 -13.703 1 97.12 67 LEU B O 1
ATOM 4160 N N . ILE B 1 68 ? -7.57 15.469 -13.82 1 97.75 68 ILE B N 1
ATOM 4161 C CA . ILE B 1 68 ? -8.367 14.266 -13.641 1 97.75 68 ILE B CA 1
ATOM 4162 C C . ILE B 1 68 ? -8.172 13.336 -14.836 1 97.75 68 ILE B C 1
ATOM 4164 O O . ILE B 1 68 ? -7.938 12.141 -14.672 1 97.75 68 ILE B O 1
ATOM 4168 N N . ASP B 1 69 ? -8.172 13.875 -16.031 1 96.69 69 ASP B N 1
ATOM 4169 C CA . ASP B 1 69 ? -7.984 13.078 -17.234 1 96.69 69 ASP B CA 1
ATOM 4170 C C . ASP B 1 69 ? -6.617 12.391 -17.234 1 96.69 69 ASP B C 1
ATOM 4172 O O . ASP B 1 69 ? -6.508 11.211 -17.578 1 96.69 69 ASP B O 1
ATOM 4176 N N . SER B 1 70 ? -5.656 13.148 -16.859 1 96.69 70 SER B N 1
ATOM 4177 C CA . SER B 1 70 ? -4.309 12.594 -16.781 1 96.69 70 SER B CA 1
ATOM 4178 C C . SER B 1 70 ? -4.234 11.461 -15.766 1 96.69 70 SER B C 1
ATOM 4180 O O . SER B 1 70 ? -3.65 10.414 -16.031 1 96.69 70 SER B O 1
ATOM 4182 N N . ALA B 1 71 ? -4.828 11.633 -14.602 1 97.56 71 ALA B N 1
ATOM 4183 C CA . ALA B 1 71 ? -4.812 10.609 -13.562 1 97.56 71 ALA B CA 1
ATOM 4184 C C . ALA B 1 71 ? -5.578 9.367 -14 1 97.56 71 ALA B C 1
ATOM 4186 O O . ALA B 1 71 ? -5.133 8.242 -13.758 1 97.56 71 ALA B O 1
ATOM 4187 N N . VAL B 1 72 ? -6.695 9.57 -14.641 1 97.31 72 VAL B N 1
ATOM 4188 C CA . VAL B 1 72 ? -7.504 8.445 -15.094 1 97.31 72 VAL B CA 1
ATOM 4189 C C . VAL B 1 72 ? -6.723 7.621 -16.125 1 97.31 72 VAL B C 1
ATOM 4191 O O . VAL B 1 72 ? -6.836 6.395 -16.156 1 97.31 72 VAL B O 1
ATOM 4194 N N . SER B 1 73 ? -5.84 8.25 -16.844 1 95.62 73 SER B N 1
ATOM 4195 C CA . SER B 1 73 ? -5.105 7.574 -17.906 1 95.62 73 SER B CA 1
ATOM 4196 C C . SER B 1 73 ? -3.818 6.953 -17.375 1 95.62 73 SER B C 1
ATOM 4198 O O . SER B 1 73 ? -3.34 5.953 -17.922 1 95.62 73 SER B O 1
ATOM 4200 N N . HIS B 1 74 ? -3.271 7.527 -16.25 1 95.94 74 HIS B N 1
ATOM 4201 C CA . HIS B 1 74 ? -1.89 7.156 -15.969 1 95.94 74 HIS B CA 1
ATOM 4202 C C . HIS B 1 74 ? -1.732 6.695 -14.523 1 95.94 74 HIS B C 1
ATOM 4204 O O . HIS B 1 74 ? -0.642 6.293 -14.109 1 95.94 74 HIS B O 1
ATOM 4210 N N . ASN B 1 75 ? -2.773 6.75 -13.742 1 97.06 75 ASN B N 1
ATOM 4211 C CA . ASN B 1 75 ? -2.68 6.309 -12.359 1 97.06 75 ASN B CA 1
ATOM 4212 C C . ASN B 1 75 ? -2.309 4.828 -12.266 1 97.06 75 ASN B C 1
ATOM 4214 O O . ASN B 1 75 ? -2.9 3.994 -12.945 1 97.06 75 ASN B O 1
ATOM 4218 N N . PHE B 1 76 ? -1.366 4.535 -11.406 1 96.69 76 PHE B N 1
ATOM 4219 C CA . PHE B 1 76 ? -0.817 3.186 -11.352 1 96.69 76 PHE B CA 1
ATOM 4220 C C . PHE B 1 76 ? -1.832 2.211 -10.766 1 96.69 76 PHE B C 1
ATOM 4222 O O . PHE B 1 76 ? -1.892 1.05 -11.172 1 96.69 76 PHE B O 1
ATOM 4229 N N . ASP B 1 77 ? -2.619 2.646 -9.797 1 96.44 77 ASP B N 1
ATOM 4230 C CA . ASP B 1 77 ? -3.641 1.775 -9.227 1 96.44 77 ASP B CA 1
ATOM 4231 C C . ASP B 1 77 ? -4.68 1.389 -10.281 1 96.44 77 ASP B C 1
ATOM 4233 O O . ASP B 1 77 ? -5.141 0.246 -10.312 1 96.44 77 ASP B O 1
ATOM 4237 N N . LEU B 1 78 ? -5.027 2.338 -11.086 1 96.5 78 LEU B N 1
ATOM 4238 C CA . LEU B 1 78 ? -5.992 2.066 -12.148 1 96.5 78 LEU B CA 1
ATOM 4239 C C . LEU B 1 78 ? -5.395 1.144 -13.203 1 96.5 78 LEU B C 1
ATOM 4241 O O . LEU B 1 78 ? -6.062 0.227 -13.68 1 96.5 78 LEU B O 1
ATOM 4245 N N . GLN B 1 79 ? -4.133 1.33 -13.57 1 96.5 79 GLN B N 1
ATOM 4246 C CA . GLN B 1 79 ? -3.455 0.437 -14.508 1 96.5 79 GLN B CA 1
ATOM 4247 C C . GLN B 1 79 ? -3.432 -0.995 -13.977 1 96.5 79 GLN B C 1
ATOM 4249 O O . GLN B 1 79 ? -3.668 -1.943 -14.734 1 96.5 79 GLN B O 1
ATOM 4254 N N . PHE B 1 80 ? -3.158 -1.1 -12.68 1 96.25 80 PHE B N 1
ATOM 4255 C CA . PHE B 1 80 ? -3.139 -2.408 -12.039 1 96.25 80 PHE B CA 1
ATOM 4256 C C . PHE B 1 80 ? -4.52 -3.053 -12.078 1 96.25 80 PHE B C 1
ATOM 4258 O O . PHE B 1 80 ? -4.645 -4.242 -12.375 1 96.25 80 PHE B O 1
ATOM 4265 N N . ALA B 1 81 ? -5.562 -2.27 -11.852 1 96.25 81 ALA B N 1
ATOM 4266 C CA . ALA B 1 81 ? -6.938 -2.768 -11.891 1 96.25 81 ALA B CA 1
ATOM 4267 C C . ALA B 1 81 ? -7.305 -3.244 -13.289 1 96.25 81 ALA B C 1
ATOM 4269 O O . ALA B 1 81 ? -7.992 -4.258 -13.453 1 96.25 81 ALA B O 1
ATOM 4270 N N . ILE B 1 82 ? -6.859 -2.568 -14.305 1 96.88 82 ILE B N 1
ATOM 4271 C CA . ILE B 1 82 ? -7.117 -2.949 -15.695 1 96.88 82 ILE B CA 1
ATOM 4272 C C . ILE B 1 82 ? -6.441 -4.285 -16 1 96.88 82 ILE B C 1
ATOM 4274 O O . ILE B 1 82 ? -7.023 -5.145 -16.656 1 96.88 82 ILE B O 1
ATOM 4278 N N . LYS B 1 83 ? -5.219 -4.484 -15.461 1 97.38 83 LYS B N 1
ATOM 4279 C CA . LYS B 1 83 ? -4.527 -5.758 -15.656 1 97.38 83 LYS B CA 1
ATOM 4280 C C . LYS B 1 83 ? -5.262 -6.895 -14.953 1 97.38 83 LYS B C 1
ATOM 4282 O O . LYS B 1 83 ? -5.27 -8.031 -15.43 1 97.38 83 LYS B O 1
ATOM 4287 N N . ASN B 1 84 ? -5.887 -6.625 -13.836 1 96.75 84 ASN B N 1
ATOM 4288 C CA . ASN B 1 84 ? -6.695 -7.633 -13.164 1 96.75 84 ASN B CA 1
ATOM 4289 C C . ASN B 1 84 ? -7.887 -8.062 -14.016 1 96.75 84 ASN B C 1
ATOM 4291 O O . ASN B 1 84 ? -8.25 -9.242 -14.039 1 96.75 84 ASN B O 1
ATOM 4295 N N . ILE B 1 85 ? -8.531 -7.094 -14.734 1 97.38 85 ILE B N 1
ATOM 4296 C CA . ILE B 1 85 ? -9.617 -7.414 -15.656 1 97.38 85 ILE B CA 1
ATOM 4297 C C . ILE B 1 85 ? -9.109 -8.352 -16.75 1 97.38 85 ILE B C 1
ATOM 4299 O O . ILE B 1 85 ? -9.758 -9.344 -17.078 1 97.38 85 ILE B O 1
ATOM 4303 N N . GLU B 1 86 ? -7.91 -8.047 -17.266 1 97.19 86 GLU B N 1
ATOM 4304 C CA . GLU B 1 86 ? -7.32 -8.883 -18.312 1 97.19 86 GLU B CA 1
ATOM 4305 C C . GLU B 1 86 ? -7.059 -10.297 -17.812 1 97.19 86 GLU B C 1
ATOM 4307 O O . GLU B 1 86 ? -7.309 -11.273 -18.516 1 97.19 86 GLU B O 1
ATOM 4312 N N . SER B 1 87 ? -6.562 -10.398 -16.562 1 97.69 87 SER B N 1
ATOM 4313 C CA . SER B 1 87 ? -6.328 -11.703 -15.961 1 97.69 87 SER B CA 1
ATOM 4314 C C . SER B 1 87 ? -7.621 -12.5 -15.852 1 97.69 87 SER B C 1
ATOM 4316 O O . SER B 1 87 ? -7.676 -13.664 -16.25 1 97.69 87 SER B O 1
ATOM 4318 N N . ALA B 1 88 ? -8.633 -11.844 -15.328 1 97.19 88 ALA B N 1
ATOM 4319 C CA . ALA B 1 88 ? -9.922 -12.516 -15.164 1 97.19 88 ALA B CA 1
ATOM 4320 C C . ALA B 1 88 ? -10.516 -12.906 -16.516 1 97.19 88 ALA B C 1
ATOM 4322 O O . ALA B 1 88 ? -11.172 -13.945 -16.625 1 97.19 88 ALA B O 1
ATOM 4323 N N . ARG B 1 89 ? -10.312 -12.094 -17.516 1 97.25 89 ARG B N 1
ATOM 4324 C CA . ARG B 1 89 ? -10.789 -12.398 -18.859 1 97.25 89 ARG B CA 1
ATOM 4325 C C . ARG B 1 89 ? -10.133 -13.672 -19.406 1 97.25 89 ARG B C 1
ATOM 4327 O O . ARG B 1 89 ? -10.797 -14.492 -20.031 1 97.25 89 ARG B O 1
ATOM 4334 N N . GLN B 1 90 ? -8.82 -13.797 -19.172 1 96.25 90 GLN B N 1
ATOM 4335 C CA . GLN B 1 90 ? -8.125 -15.008 -19.594 1 96.25 90 GLN B CA 1
ATOM 4336 C C . GLN B 1 90 ? -8.68 -16.234 -18.875 1 96.25 90 GLN B C 1
ATOM 4338 O O . GLN B 1 90 ? -8.867 -17.297 -19.484 1 96.25 90 GLN B O 1
ATOM 4343 N N . SER B 1 91 ? -8.969 -16.141 -17.609 1 96.44 91 SER B N 1
ATOM 4344 C CA . SER B 1 91 ? -9.539 -17.234 -16.828 1 96.44 91 SER B CA 1
ATOM 4345 C C . SER B 1 91 ? -10.938 -17.594 -17.344 1 96.44 91 SER B C 1
ATOM 4347 O O . SER B 1 91 ? -11.312 -18.766 -17.375 1 96.44 91 SER B O 1
ATOM 4349 N N . LEU B 1 92 ? -11.742 -16.594 -17.734 1 96.12 92 LEU B N 1
ATOM 4350 C CA . LEU B 1 92 ? -13.062 -16.828 -18.312 1 96.12 92 LEU B CA 1
ATOM 4351 C C . LEU B 1 92 ? -12.945 -17.562 -19.641 1 96.12 92 LEU B C 1
ATOM 4353 O O . LEU B 1 92 ? -13.711 -18.5 -19.906 1 96.12 92 LEU B O 1
ATOM 4357 N N . LYS B 1 93 ? -11.977 -17.172 -20.469 1 95.75 93 LYS B N 1
ATOM 4358 C CA . LYS B 1 93 ? -11.75 -17.859 -21.734 1 95.75 93 LYS B CA 1
ATOM 4359 C C . LYS B 1 93 ? -11.406 -19.328 -21.5 1 95.75 93 LYS B C 1
ATOM 4361 O O . LYS B 1 93 ? -11.867 -20.203 -22.234 1 95.75 93 LYS B O 1
ATOM 4366 N N . GLN B 1 94 ? -10.625 -19.578 -20.438 1 94.75 94 GLN B N 1
ATOM 4367 C CA . GLN B 1 94 ? -10.289 -20.953 -20.109 1 94.75 94 GLN B CA 1
ATOM 4368 C C . GLN B 1 94 ? -11.523 -21.734 -19.641 1 94.75 94 GLN B C 1
ATOM 4370 O O . GLN B 1 94 ? -11.734 -22.875 -20.062 1 94.75 94 GLN B O 1
ATOM 4375 N N . ALA B 1 95 ? -12.289 -21.109 -18.781 1 94.62 95 ALA B N 1
ATOM 4376 C CA . ALA B 1 95 ? -13.516 -21.75 -18.312 1 94.62 95 ALA B CA 1
ATOM 4377 C C . ALA B 1 95 ? -14.453 -22.078 -19.469 1 94.62 95 ALA B C 1
ATOM 4379 O O . ALA B 1 95 ? -15.07 -23.141 -19.484 1 94.62 95 ALA B O 1
ATOM 4380 N N . ASN B 1 96 ? -14.555 -21.25 -20.453 1 93.75 96 ASN B N 1
ATOM 4381 C CA . ASN B 1 96 ? -15.391 -21.469 -21.625 1 93.75 96 ASN B CA 1
ATOM 4382 C C . ASN B 1 96 ? -14.883 -22.656 -22.453 1 93.75 96 ASN B C 1
ATOM 4384 O O . ASN B 1 96 ? -15.672 -23.328 -23.109 1 93.75 96 ASN B O 1
ATOM 4388 N N . SER B 1 97 ? -13.609 -22.922 -22.375 1 93.25 97 SER B N 1
ATOM 4389 C CA . SER B 1 97 ? -13.008 -23.984 -23.172 1 93.25 97 SER B CA 1
ATOM 4390 C C . SER B 1 97 ? -13.086 -25.328 -22.438 1 93.25 97 SER B C 1
ATOM 4392 O O . SER B 1 97 ? -12.742 -26.359 -23.016 1 93.25 97 SER B O 1
ATOM 4394 N N . SER B 1 98 ? -13.578 -25.312 -21.172 1 91.81 98 SER B N 1
ATOM 4395 C CA . SER B 1 98 ? -13.617 -26.516 -20.344 1 91.81 98 SER B CA 1
ATOM 4396 C C . SER B 1 98 ? -14.656 -27.5 -20.859 1 91.81 98 SER B C 1
ATOM 4398 O O . SER B 1 98 ? -14.641 -28.672 -20.5 1 91.81 98 SER B O 1
ATOM 4400 N N . LEU B 1 99 ? -15.539 -27.109 -21.797 1 90.19 99 LEU B N 1
ATOM 4401 C CA . LEU B 1 99 ? -16.578 -27.969 -22.375 1 90.19 99 LEU B CA 1
ATOM 4402 C C . LEU B 1 99 ? -15.992 -28.859 -23.469 1 90.19 99 LEU B C 1
ATOM 4404 O O . LEU B 1 99 ? -16.625 -29.844 -23.875 1 90.19 99 LEU B O 1
ATOM 4408 N N . PHE B 1 100 ? -14.75 -28.578 -23.875 1 90.19 100 PHE B N 1
ATOM 4409 C CA . PHE B 1 100 ? -14.141 -29.328 -24.969 1 90.19 100 PHE B CA 1
ATOM 4410 C C . PHE B 1 100 ? -13.258 -30.438 -24.422 1 90.19 100 PHE B C 1
ATOM 4412 O O . PHE B 1 100 ? -12.812 -30.391 -23.281 1 90.19 100 PHE B O 1
ATOM 4419 N N . PRO B 1 101 ? -13.023 -31.5 -25.203 1 90.38 101 PRO B N 1
ATOM 4420 C CA . PRO B 1 101 ? -12.102 -32.562 -24.781 1 90.38 101 PRO B CA 1
ATOM 4421 C C . PRO B 1 101 ? -10.641 -32.094 -24.797 1 90.38 101 PRO B C 1
ATOM 4423 O O . PRO B 1 101 ? -10.305 -31.109 -25.453 1 90.38 101 PRO B O 1
ATOM 4426 N N . ASP B 1 102 ? -9.805 -32.688 -24.078 1 89.56 102 ASP B N 1
ATOM 4427 C CA . ASP B 1 102 ? -8.375 -32.469 -24.219 1 89.56 102 ASP B CA 1
ATOM 4428 C C . ASP B 1 102 ? -7.754 -33.469 -25.188 1 89.56 102 ASP B C 1
ATOM 4430 O O . ASP B 1 102 ? -8.312 -34.562 -25.406 1 89.56 102 ASP B O 1
ATOM 4434 N N . LEU B 1 103 ? -6.664 -33.156 -25.875 1 87.19 103 LEU B N 1
ATOM 4435 C CA . LEU B 1 103 ? -5.949 -33.969 -26.859 1 87.19 103 LEU B CA 1
ATOM 4436 C C . LEU B 1 103 ? -4.449 -33.938 -26.594 1 87.19 103 LEU B C 1
ATOM 4438 O O . LEU B 1 103 ? -3.852 -32.844 -26.484 1 87.19 103 LEU B O 1
ATOM 4442 N N . ASN B 1 104 ? -3.822 -35.125 -26.453 1 86.69 104 ASN B N 1
ATOM 4443 C CA . ASN B 1 104 ? -2.389 -35.25 -26.219 1 86.69 104 ASN B CA 1
ATOM 4444 C C . ASN B 1 104 ? -1.73 -36.188 -27.219 1 86.69 104 ASN B C 1
ATOM 4446 O O . ASN B 1 104 ? -2.324 -37.188 -27.609 1 86.69 104 ASN B O 1
ATOM 4450 N N . LEU B 1 105 ? -0.491 -35.844 -27.625 1 80.56 105 LEU B N 1
ATOM 4451 C CA . LEU B 1 105 ? 0.368 -36.719 -28.422 1 80.56 105 LEU B CA 1
ATOM 4452 C C . LEU B 1 105 ? 1.439 -37.375 -27.547 1 80.56 105 LEU B C 1
ATOM 4454 O O . LEU B 1 105 ? 2.105 -36.688 -26.766 1 80.56 105 LEU B O 1
ATOM 4458 N N . GLN B 1 106 ? 1.518 -38.625 -27.578 1 84.06 106 GLN B N 1
ATOM 4459 C CA . GLN B 1 106 ? 2.531 -39.375 -26.828 1 84.06 106 GLN B CA 1
ATOM 4460 C C . GLN B 1 106 ? 3.373 -40.25 -27.766 1 84.06 106 GLN B C 1
ATOM 4462 O O . GLN B 1 106 ? 2.836 -41 -28.562 1 84.06 106 GLN B O 1
ATOM 4467 N N . VAL B 1 107 ? 4.684 -40.062 -27.766 1 80.06 107 VAL B N 1
ATOM 4468 C CA . VAL B 1 107 ? 5.648 -40.906 -28.469 1 80.06 107 VAL B CA 1
ATOM 4469 C C . VAL B 1 107 ? 6.609 -41.562 -27.469 1 80.06 107 VAL B C 1
ATOM 4471 O O . VAL B 1 107 ? 7.277 -40.844 -26.719 1 80.06 107 VAL B O 1
ATOM 4474 N N . ASN B 1 108 ? 6.586 -42.875 -27.391 1 84.88 108 ASN B N 1
ATOM 4475 C CA . ASN B 1 108 ? 7.391 -43.562 -26.406 1 84.88 108 ASN B CA 1
ATOM 4476 C C . ASN B 1 108 ? 8.156 -44.75 -27.031 1 84.88 108 ASN B C 1
ATOM 4478 O O . ASN B 1 108 ? 7.652 -45.406 -27.953 1 84.88 108 ASN B O 1
ATOM 4482 N N . ALA B 1 109 ? 9.477 -44.969 -26.625 1 80.88 109 ALA B N 1
ATOM 4483 C CA . ALA B 1 109 ? 10.273 -46.156 -26.906 1 80.88 109 ALA B CA 1
ATOM 4484 C C . ALA B 1 109 ? 10.844 -46.75 -25.625 1 80.88 109 ALA B C 1
ATOM 4486 O O . ALA B 1 109 ? 11.32 -46.031 -24.75 1 80.88 109 ALA B O 1
ATOM 4487 N N . SER B 1 110 ? 10.625 -48.031 -25.484 1 84.62 110 SER B N 1
ATOM 4488 C CA . SER B 1 110 ? 11.141 -48.688 -24.281 1 84.62 110 SER B CA 1
ATOM 4489 C C . SER B 1 110 ? 11.711 -50.062 -24.594 1 84.62 110 SER B C 1
ATOM 4491 O O . SER B 1 110 ? 11.383 -50.656 -25.625 1 84.62 110 SER B O 1
ATOM 4493 N N . SER B 1 111 ? 12.703 -50.531 -23.812 1 80.94 111 SER B N 1
ATOM 4494 C CA . SER B 1 111 ? 13.242 -51.875 -23.781 1 80.94 111 SER B CA 1
ATOM 4495 C C . SER B 1 111 ? 13.156 -52.5 -22.391 1 80.94 111 SER B C 1
ATOM 4497 O O . SER B 1 111 ? 13.508 -51.844 -21.406 1 80.94 111 SER B O 1
ATOM 4499 N N . ASN B 1 112 ? 12.461 -53.594 -22.297 1 83 112 ASN B N 1
ATOM 4500 C CA . ASN B 1 112 ? 12.266 -54.281 -21.031 1 83 112 ASN B CA 1
ATOM 4501 C C . ASN B 1 112 ? 12.906 -55.688 -21.047 1 83 112 ASN B C 1
ATOM 4503 O O . ASN B 1 112 ? 12.617 -56.469 -21.938 1 83 112 ASN B O 1
ATOM 4507 N N . ARG B 1 113 ? 13.852 -55.969 -20.156 1 81.56 113 ARG B N 1
ATOM 4508 C CA . ARG B 1 113 ? 14.406 -57.312 -19.922 1 81.56 113 ARG B CA 1
ATOM 4509 C C . ARG B 1 113 ? 13.898 -57.875 -18.609 1 81.56 113 ARG B C 1
ATOM 4511 O O . ARG B 1 113 ? 14.477 -57.625 -17.547 1 81.56 113 ARG B O 1
ATOM 4518 N N . PRO B 1 114 ? 12.742 -58.625 -18.719 1 78.19 114 PRO B N 1
ATOM 4519 C CA . PRO B 1 114 ? 12.219 -59.25 -17.484 1 78.19 114 PRO B CA 1
ATOM 4520 C C . PRO B 1 114 ? 13.172 -60.281 -16.891 1 78.19 114 PRO B C 1
ATOM 4522 O O . PRO B 1 114 ? 14.039 -60.812 -17.609 1 78.19 114 PRO B O 1
ATOM 4525 N N . SER B 1 115 ? 12.984 -60.406 -15.656 1 80.88 115 SER B N 1
ATOM 4526 C CA . SER B 1 115 ? 13.719 -61.469 -14.969 1 80.88 115 SER B CA 1
ATOM 4527 C C . SER B 1 115 ? 13.422 -62.844 -15.57 1 80.88 115 SER B C 1
ATOM 4529 O O . SER B 1 115 ? 12.281 -63.125 -15.938 1 80.88 115 SER B O 1
ATOM 4531 N N . ASP B 1 116 ? 14.469 -63.719 -15.602 1 75.44 116 ASP B N 1
ATOM 4532 C CA . ASP B 1 116 ? 14.281 -65.125 -16.062 1 75.44 116 ASP B CA 1
ATOM 4533 C C . ASP B 1 116 ? 13.391 -65.875 -15.117 1 75.44 116 ASP B C 1
ATOM 4535 O O . ASP B 1 116 ? 12.82 -66.938 -15.492 1 75.44 116 ASP B O 1
ATOM 4539 N N . ASN B 1 117 ? 13.352 -65.375 -13.875 1 72.44 117 ASN B N 1
ATOM 4540 C CA . ASN B 1 117 ? 12.562 -66 -12.859 1 72.44 117 ASN B CA 1
ATOM 4541 C C . ASN B 1 117 ? 11.172 -65.438 -12.711 1 72.44 117 ASN B C 1
ATOM 4543 O O . ASN B 1 117 ? 10.523 -65.562 -11.68 1 72.44 117 ASN B O 1
ATOM 4547 N N . SER B 1 118 ? 10.812 -64.625 -13.758 1 74.56 118 SER B N 1
ATOM 4548 C CA . SER B 1 118 ? 9.469 -64.062 -13.766 1 74.56 118 SER B CA 1
ATOM 4549 C C . SER B 1 118 ? 8.609 -64.75 -14.844 1 74.56 118 SER B C 1
ATOM 4551 O O . SER B 1 118 ? 9.125 -65.312 -15.797 1 74.56 118 SER B O 1
ATOM 4553 N N . LEU B 1 119 ? 7.285 -64.625 -14.641 1 69.62 119 LEU B N 1
ATOM 4554 C CA . LEU B 1 119 ? 6.371 -65.188 -15.641 1 69.62 119 LEU B CA 1
ATOM 4555 C C . LEU B 1 119 ? 6.582 -64.5 -16.984 1 69.62 119 LEU B C 1
ATOM 4557 O O . LEU B 1 119 ? 6.547 -65.125 -18.031 1 69.62 119 LEU B O 1
ATOM 4561 N N . ASN B 1 120 ? 6.797 -63.25 -16.938 1 70.88 120 ASN B N 1
ATOM 4562 C CA . ASN B 1 120 ? 7.016 -62.5 -18.172 1 70.88 120 ASN B CA 1
ATOM 4563 C C . ASN B 1 120 ? 8.32 -62.906 -18.844 1 70.88 120 ASN B C 1
ATOM 4565 O O . ASN B 1 120 ? 8.391 -62.938 -20.078 1 70.88 120 ASN B O 1
ATOM 4569 N N . GLY B 1 121 ? 9.328 -63.219 -18.031 1 73.19 121 GLY B N 1
ATOM 4570 C CA . GLY B 1 121 ? 10.578 -63.656 -18.609 1 73.19 121 GLY B CA 1
ATOM 4571 C C . GLY B 1 121 ? 10.453 -65 -19.312 1 73.19 121 GLY B C 1
ATOM 4572 O O . GLY B 1 121 ? 10.969 -65.188 -20.422 1 73.19 121 GLY B O 1
ATOM 4573 N N . MET B 1 122 ? 9.797 -65.875 -18.656 1 70.44 122 MET B N 1
ATOM 4574 C CA . MET B 1 122 ? 9.594 -67.188 -19.25 1 70.44 122 MET B CA 1
ATOM 4575 C C . MET B 1 122 ? 8.766 -67.125 -20.531 1 70.44 122 MET B C 1
ATOM 4577 O O . MET B 1 122 ? 9.086 -67.75 -21.531 1 70.44 122 MET B O 1
ATOM 4581 N N . SER B 1 123 ? 7.719 -66.312 -20.422 1 71.75 123 SER B N 1
ATOM 4582 C CA . SER B 1 123 ? 6.84 -66.125 -21.578 1 71.75 123 SER B CA 1
ATOM 4583 C C . SER B 1 123 ? 7.566 -65.5 -22.734 1 71.75 123 SER B C 1
ATOM 4585 O O . SER B 1 123 ? 7.395 -65.875 -23.891 1 71.75 123 SER B O 1
ATOM 4587 N N . THR B 1 124 ? 8.359 -64.5 -22.438 1 72.5 124 THR B N 1
ATOM 4588 C CA . THR B 1 124 ? 9.102 -63.781 -23.453 1 72.5 124 THR B CA 1
ATOM 4589 C C . THR B 1 124 ? 10.094 -64.688 -24.172 1 72.5 124 THR B C 1
ATOM 4591 O O . THR B 1 124 ? 10.211 -64.625 -25.391 1 72.5 124 THR B O 1
ATOM 4594 N N . ALA B 1 125 ? 10.789 -65.5 -23.391 1 70.06 125 ALA B N 1
ATOM 4595 C CA . ALA B 1 125 ? 11.742 -66.438 -23.984 1 70.06 125 ALA B CA 1
ATOM 4596 C C . ALA B 1 125 ? 11.039 -67.438 -24.922 1 70.06 125 ALA B C 1
ATOM 4598 O O . ALA B 1 125 ? 11.539 -67.75 -26 1 70.06 125 ALA B O 1
ATOM 4599 N N . MET B 1 126 ? 9.883 -67.812 -24.516 1 67.75 126 MET B N 1
ATOM 4600 C CA . MET B 1 126 ? 9.156 -68.812 -25.281 1 67.75 126 MET B CA 1
ATOM 4601 C C . MET B 1 126 ? 8.523 -68.188 -26.531 1 67.75 126 MET B C 1
ATOM 4603 O O . MET B 1 126 ? 8.602 -68.75 -27.625 1 67.75 126 MET B O 1
ATOM 4607 N N . PHE B 1 127 ? 7.902 -67.062 -26.297 1 67 127 PHE B N 1
ATOM 4608 C CA . PHE B 1 127 ? 7.086 -66.5 -27.375 1 67 127 PHE B CA 1
ATOM 4609 C C . PHE B 1 127 ? 7.902 -65.562 -28.266 1 67 127 PHE B C 1
ATOM 4611 O O . PHE B 1 127 ? 7.715 -65.562 -29.484 1 67 127 PHE B O 1
ATOM 4618 N N . ALA B 1 128 ? 8.828 -64.812 -27.734 1 68.44 128 ALA B N 1
ATOM 4619 C CA . ALA B 1 128 ? 9.555 -63.781 -28.516 1 68.44 128 ALA B CA 1
ATOM 4620 C C . ALA B 1 128 ? 10.938 -64.312 -28.906 1 68.44 128 ALA B C 1
ATOM 4622 O O . ALA B 1 128 ? 11.594 -63.719 -29.781 1 68.44 128 ALA B O 1
ATOM 4623 N N . GLY B 1 129 ? 11.344 -65.5 -28.391 1 69.62 129 GLY B N 1
ATOM 4624 C CA . GLY B 1 129 ? 12.664 -66.062 -28.656 1 69.62 129 GLY B CA 1
ATOM 4625 C C . GLY B 1 129 ? 13.797 -65.125 -28.219 1 69.62 129 GLY B C 1
ATOM 4626 O O . GLY B 1 129 ? 14.883 -65.188 -28.781 1 69.62 129 GLY B O 1
ATOM 4627 N N . SER B 1 130 ? 13.461 -64.062 -27.453 1 76.31 130 SER B N 1
ATOM 4628 C CA . SER B 1 130 ? 14.438 -63.094 -26.984 1 76.31 130 SER B CA 1
ATOM 4629 C C . SER B 1 130 ? 14.32 -62.875 -25.469 1 76.31 130 SER B C 1
ATOM 4631 O O . SER B 1 130 ? 13.305 -63.219 -24.875 1 76.31 130 SER B O 1
ATOM 4633 N N . LYS B 1 131 ? 15.469 -62.375 -24.812 1 78.88 131 LYS B N 1
ATOM 4634 C CA . LYS B 1 131 ? 15.477 -62.125 -23.375 1 78.88 131 LYS B CA 1
ATOM 4635 C C . LYS B 1 131 ? 15.008 -60.719 -23.062 1 78.88 131 LYS B C 1
ATOM 4637 O O . LYS B 1 131 ? 14.812 -60.375 -21.891 1 78.88 131 LYS B O 1
ATOM 4642 N N . HIS B 1 132 ? 14.922 -59.906 -24.172 1 80.94 132 HIS B N 1
ATOM 4643 C CA . HIS B 1 132 ? 14.383 -58.562 -23.953 1 80.94 132 HIS B CA 1
ATOM 4644 C C . HIS B 1 132 ? 13.258 -58.25 -24.938 1 80.94 132 HIS B C 1
ATOM 4646 O O . HIS B 1 132 ? 13.164 -58.906 -25.984 1 80.94 132 HIS B O 1
ATOM 4652 N N . ILE B 1 133 ? 12.312 -57.438 -24.5 1 78.31 133 ILE B N 1
ATOM 4653 C CA . ILE B 1 133 ? 11.195 -57 -25.328 1 78.31 133 ILE B CA 1
ATOM 4654 C C . ILE B 1 133 ? 11.258 -55.5 -25.516 1 78.31 133 ILE B C 1
ATOM 4656 O O . ILE B 1 133 ? 11.43 -54.75 -24.562 1 78.31 133 ILE B O 1
ATOM 4660 N N . GLU B 1 134 ? 11.266 -55 -26.734 1 80.19 134 GLU B N 1
ATOM 4661 C CA . GLU B 1 134 ? 11.18 -53.562 -27.062 1 80.19 134 GLU B CA 1
ATOM 4662 C C . GLU B 1 134 ? 9.734 -53.156 -27.328 1 80.19 134 GLU B C 1
ATOM 4664 O O . GLU B 1 134 ? 8.898 -54 -27.688 1 80.19 134 GLU B O 1
ATOM 4669 N N . ASP B 1 135 ? 9.375 -52 -27.047 1 79.19 135 ASP B N 1
ATOM 4670 C CA . ASP B 1 135 ? 8.055 -51.438 -27.312 1 79.19 135 ASP B CA 1
ATOM 4671 C C . ASP B 1 135 ? 8.156 -50.031 -27.859 1 79.19 135 ASP B C 1
ATOM 4673 O O . ASP B 1 135 ? 8.734 -49.156 -27.219 1 79.19 135 ASP B O 1
ATOM 4677 N N . TYR B 1 136 ? 7.723 -49.781 -29.109 1 79.06 136 TYR B N 1
ATOM 4678 C CA . TYR B 1 136 ? 7.656 -48.469 -29.781 1 79.06 136 TYR B CA 1
ATOM 4679 C C . TYR B 1 136 ? 6.211 -48.031 -29.953 1 79.06 136 TYR B C 1
ATOM 4681 O O . TYR B 1 136 ? 5.418 -48.719 -30.594 1 79.06 136 TYR B O 1
ATOM 4689 N N . ASN B 1 137 ? 5.871 -46.906 -29.406 1 82.19 137 ASN B N 1
ATOM 4690 C CA . ASN B 1 137 ? 4.488 -46.438 -29.422 1 82.19 137 ASN B CA 1
ATOM 4691 C C . ASN B 1 137 ? 4.398 -44.969 -29.828 1 82.19 137 ASN B C 1
ATOM 4693 O O . ASN B 1 137 ? 5.207 -44.156 -29.391 1 82.19 137 ASN B O 1
ATOM 4697 N N . ALA B 1 138 ? 3.516 -44.531 -30.734 1 82.81 138 ALA B N 1
ATOM 4698 C CA . ALA B 1 138 ? 3.059 -43.188 -31.062 1 82.81 138 ALA B CA 1
ATOM 4699 C C . ALA B 1 138 ? 1.535 -43.125 -31.078 1 82.81 138 ALA B C 1
ATOM 4701 O O . ALA B 1 138 ? 0.883 -43.781 -31.891 1 82.81 138 ALA B O 1
ATOM 4702 N N . SER B 1 139 ? 0.96 -42.344 -30.172 1 86.94 139 SER B N 1
ATOM 4703 C CA . SER B 1 139 ? -0.494 -42.375 -30.062 1 86.94 139 SER B CA 1
ATOM 4704 C C . SER B 1 139 ? -1.059 -41 -29.734 1 86.94 139 SER B C 1
ATOM 4706 O O . SER B 1 139 ? -0.357 -40.156 -29.188 1 86.94 139 SER B O 1
ATOM 4708 N N . LEU B 1 140 ? -2.318 -40.719 -30.156 1 86.19 140 LEU B N 1
ATOM 4709 C CA . LEU B 1 140 ? -3.146 -39.594 -29.781 1 86.19 140 LEU B CA 1
ATOM 4710 C C . LEU B 1 140 ? -4.176 -40 -28.734 1 86.19 140 LEU B C 1
ATOM 4712 O O . LEU B 1 140 ? -4.875 -41 -28.906 1 86.19 140 LEU B O 1
ATOM 4716 N N . GLY B 1 141 ? -4.152 -39.312 -27.625 1 85.44 141 GLY B N 1
ATOM 4717 C CA . GLY B 1 141 ? -5.109 -39.562 -26.562 1 85.44 141 GLY B CA 1
ATOM 4718 C C . GLY B 1 141 ? -6.094 -38.438 -26.344 1 85.44 141 GLY B C 1
ATOM 4719 O O . GLY B 1 141 ? -5.699 -37.281 -26.281 1 85.44 141 GLY B O 1
ATOM 4720 N N . LEU B 1 142 ? -7.402 -38.719 -26.344 1 87.75 142 LEU B N 1
ATOM 4721 C CA . LEU B 1 142 ? -8.5 -37.781 -26.125 1 87.75 142 LEU B CA 1
ATOM 4722 C C . LEU B 1 142 ? -9.211 -38.094 -24.812 1 87.75 142 LEU B C 1
ATOM 4724 O O . LEU B 1 142 ? -9.438 -39.25 -24.469 1 87.75 142 LEU B O 1
ATOM 4728 N N . SER B 1 143 ? -9.469 -37.094 -23.984 1 89.38 143 SER B N 1
ATOM 4729 C CA . SER B 1 143 ? -10.258 -37.219 -22.75 1 89.38 143 SER B CA 1
ATOM 4730 C C . SER B 1 143 ? -11.312 -36.125 -22.672 1 89.38 143 SER B C 1
ATOM 4732 O O . SER B 1 143 ? -11.023 -34.938 -22.922 1 89.38 143 SER B O 1
ATOM 4734 N N . TRP B 1 144 ? -12.641 -36.469 -22.375 1 89.88 144 TRP B N 1
ATOM 4735 C CA . TRP B 1 144 ? -13.758 -35.531 -22.359 1 89.88 144 TRP B CA 1
ATOM 4736 C C . TRP B 1 144 ? -14.727 -35.844 -21.234 1 89.88 144 TRP B C 1
ATOM 4738 O O . TRP B 1 144 ? -15.016 -37.031 -20.969 1 89.88 144 TRP B O 1
ATOM 4748 N N . GLU B 1 145 ? -15.203 -34.875 -20.562 1 88.12 145 GLU B N 1
ATOM 4749 C CA . GLU B 1 145 ? -16.281 -35.031 -19.578 1 88.12 145 GLU B CA 1
ATOM 4750 C C . GLU B 1 145 ? -17.547 -34.312 -20.047 1 88.12 145 GLU B C 1
ATOM 4752 O O . GLU B 1 145 ? -17.531 -33.125 -20.344 1 88.12 145 GLU B O 1
ATOM 4757 N N . ALA B 1 146 ? -18.625 -35.094 -20.125 1 88.19 146 ALA B N 1
ATOM 4758 C CA . ALA B 1 146 ? -19.922 -34.5 -20.469 1 88.19 146 ALA B CA 1
ATOM 4759 C C . ALA B 1 146 ? -20.5 -33.719 -19.312 1 88.19 146 ALA B C 1
ATOM 4761 O O . ALA B 1 146 ? -20.469 -34.156 -18.156 1 88.19 146 ALA B O 1
ATOM 4762 N N . ASP B 1 147 ? -21 -32.562 -19.594 1 90.06 147 ASP B N 1
ATOM 4763 C CA . ASP B 1 147 ? -21.562 -31.703 -18.547 1 90.06 147 ASP B CA 1
ATOM 4764 C C . ASP B 1 147 ? -23.047 -32 -18.328 1 90.06 147 ASP B C 1
ATOM 4766 O O . ASP B 1 147 ? -23.891 -31.109 -18.484 1 90.06 147 ASP B O 1
ATOM 4770 N N . ILE B 1 148 ? -23.312 -33.031 -17.75 1 88.38 148 ILE B N 1
ATOM 4771 C CA . ILE B 1 148 ? -24.672 -33.531 -17.641 1 88.38 148 ILE B CA 1
ATOM 4772 C C . ILE B 1 148 ? -25.406 -32.781 -16.531 1 88.38 148 ILE B C 1
ATOM 4774 O O . ILE B 1 148 ? -26.562 -32.406 -16.703 1 88.38 148 ILE B O 1
ATOM 4778 N N . TRP B 1 149 ? -24.734 -32.5 -15.445 1 91.12 149 TRP B N 1
ATOM 4779 C CA . TRP B 1 149 ? -25.391 -31.922 -14.273 1 91.12 149 TRP B CA 1
ATOM 4780 C C . TRP B 1 149 ? -25.078 -30.438 -14.164 1 91.12 149 TRP B C 1
ATOM 4782 O O . TRP B 1 149 ? -25.484 -29.781 -13.188 1 91.12 149 TRP B O 1
ATOM 4792 N N . GLY B 1 150 ? -24.281 -29.906 -15.086 1 92.5 150 GLY B N 1
ATOM 4793 C CA . GLY B 1 150 ? -24.031 -28.469 -15.133 1 92.5 150 GLY B CA 1
ATOM 4794 C C . GLY B 1 150 ? -22.812 -28.062 -14.328 1 92.5 150 GLY B C 1
ATOM 4795 O O . GLY B 1 150 ? -22.672 -26.891 -13.938 1 92.5 150 GLY B O 1
ATOM 4796 N N . LYS B 1 151 ? -21.953 -28.969 -13.992 1 93.5 151 LYS B N 1
ATOM 4797 C CA . LYS B 1 151 ? -20.719 -28.672 -13.266 1 93.5 151 LYS B CA 1
ATOM 4798 C C . LYS B 1 151 ? -19.891 -27.625 -14.008 1 93.5 151 LYS B C 1
ATOM 4800 O O . LYS B 1 151 ? -19.531 -26.594 -13.445 1 93.5 151 LYS B O 1
ATOM 4805 N N . ILE B 1 152 ? -19.594 -27.875 -15.273 1 93.56 152 ILE B N 1
ATOM 4806 C CA . ILE B 1 152 ? -18.781 -27 -16.094 1 93.56 152 ILE B CA 1
ATOM 4807 C C . ILE B 1 152 ? -19.531 -25.688 -16.359 1 93.56 152 ILE B C 1
ATOM 4809 O O . ILE B 1 152 ? -18.922 -24.609 -16.375 1 93.56 152 ILE B O 1
ATOM 4813 N N . GLY B 1 153 ? -20.828 -25.828 -16.562 1 94.12 153 GLY B N 1
ATOM 4814 C CA . GLY B 1 153 ? -21.656 -24.625 -16.703 1 94.12 153 GLY B CA 1
ATOM 4815 C C . GLY B 1 153 ? -21.562 -23.703 -15.508 1 94.12 153 GLY B C 1
ATOM 4816 O O . GLY B 1 153 ? -21.438 -22.484 -15.672 1 94.12 153 GLY B O 1
ATOM 4817 N N . ARG B 1 154 ? -21.609 -24.25 -14.336 1 95.81 154 ARG B N 1
ATOM 4818 C CA . ARG B 1 154 ? -21.516 -23.469 -13.117 1 95.81 154 ARG B CA 1
ATOM 4819 C C . ARG B 1 154 ? -20.109 -22.875 -12.953 1 95.81 154 ARG B C 1
ATOM 4821 O O . ARG B 1 154 ? -19.969 -21.75 -12.461 1 95.81 154 ARG B O 1
ATOM 4828 N N . GLN B 1 155 ? -19.109 -23.609 -13.312 1 95.38 155 GLN B N 1
ATOM 4829 C CA . GLN B 1 155 ? -17.75 -23.078 -13.289 1 95.38 155 GLN B CA 1
ATOM 4830 C C . GLN B 1 155 ? -17.609 -21.875 -14.203 1 95.38 155 GLN B C 1
ATOM 4832 O O . GLN B 1 155 ? -16.969 -20.875 -13.836 1 95.38 155 GLN B O 1
ATOM 4837 N N . LYS B 1 156 ? -18.188 -21.922 -15.406 1 95.88 156 LYS B N 1
ATOM 4838 C CA . LYS B 1 156 ? -18.188 -20.812 -16.359 1 95.88 156 LYS B CA 1
ATOM 4839 C C . LYS B 1 156 ? -18.922 -19.609 -15.781 1 95.88 156 LYS B C 1
ATOM 4841 O O . LYS B 1 156 ? -18.484 -18.469 -15.922 1 95.88 156 LYS B O 1
ATOM 4846 N N . GLU B 1 157 ? -20.031 -19.938 -15.18 1 96.25 157 GLU B N 1
ATOM 4847 C CA . GLU B 1 157 ? -20.828 -18.875 -14.562 1 96.25 157 GLU B CA 1
ATOM 4848 C C . GLU B 1 157 ? -20.047 -18.172 -13.461 1 96.25 157 GLU B C 1
ATOM 4850 O O . GLU B 1 157 ? -20.047 -16.938 -13.383 1 96.25 157 GLU B O 1
ATOM 4855 N N . ALA B 1 158 ? -19.375 -18.906 -12.594 1 97.12 158 ALA B N 1
ATOM 4856 C CA . ALA B 1 158 ? -18.531 -18.344 -11.539 1 97.12 158 ALA B CA 1
ATOM 4857 C C . ALA B 1 158 ? -17.422 -17.469 -12.125 1 97.12 158 ALA B C 1
ATOM 4859 O O . ALA B 1 158 ? -17.172 -16.359 -11.641 1 97.12 158 ALA B O 1
ATOM 4860 N N . ALA B 1 159 ? -16.781 -17.938 -13.195 1 97 159 ALA B N 1
ATOM 4861 C CA . ALA B 1 159 ? -15.703 -17.203 -13.852 1 97 159 ALA B CA 1
ATOM 4862 C C . ALA B 1 159 ? -16.234 -15.898 -14.461 1 97 159 ALA B C 1
ATOM 4864 O O . ALA B 1 159 ? -15.562 -14.867 -14.406 1 97 159 ALA B O 1
ATOM 4865 N N . LEU B 1 160 ? -17.406 -15.977 -15.117 1 97.06 160 LEU B N 1
ATOM 4866 C CA . LEU B 1 160 ? -18.031 -14.797 -15.711 1 97.06 160 LEU B CA 1
ATOM 4867 C C . LEU B 1 160 ? -18.281 -13.727 -14.648 1 97.06 160 LEU B C 1
ATOM 4869 O O . LEU B 1 160 ? -17.906 -12.562 -14.844 1 97.06 160 LEU B O 1
ATOM 4873 N N . HIS B 1 161 ? -18.859 -14.156 -13.547 1 97.69 161 HIS B N 1
ATOM 4874 C CA . HIS B 1 161 ? -19.172 -13.195 -12.5 1 97.69 161 HIS B CA 1
ATOM 4875 C C . HIS B 1 161 ? -17.891 -12.641 -11.867 1 97.69 161 HIS B C 1
ATOM 4877 O O . HIS B 1 161 ? -17.844 -11.469 -11.484 1 97.69 161 HIS B O 1
ATOM 4883 N N . THR B 1 162 ? -16.859 -13.445 -11.727 1 97.62 162 THR B N 1
ATOM 4884 C CA . THR B 1 162 ? -15.578 -12.969 -11.242 1 97.62 162 THR B CA 1
ATOM 4885 C C . THR B 1 162 ? -14.992 -11.93 -12.203 1 97.62 162 THR B C 1
ATOM 4887 O O . THR B 1 162 ? -14.469 -10.906 -11.766 1 97.62 162 THR B O 1
ATOM 4890 N N . TYR B 1 163 ? -15.117 -12.148 -13.539 1 97.75 163 TYR B N 1
ATOM 4891 C CA . TYR B 1 163 ? -14.664 -11.203 -14.555 1 97.75 163 TYR B CA 1
ATOM 4892 C C . TYR B 1 163 ? -15.422 -9.891 -14.445 1 97.75 163 TYR B C 1
ATOM 4894 O O . TYR B 1 163 ? -14.805 -8.812 -14.406 1 97.75 163 TYR B O 1
ATOM 4902 N N . LEU B 1 164 ? -16.688 -9.977 -14.336 1 97.62 164 LEU B N 1
ATOM 4903 C CA . LEU B 1 164 ? -17.516 -8.781 -14.203 1 97.62 164 LEU B CA 1
ATOM 4904 C C . LEU B 1 164 ? -17.203 -8.031 -12.914 1 97.62 164 LEU B C 1
ATOM 4906 O O . LEU B 1 164 ? -17.219 -6.801 -12.883 1 97.62 164 LEU B O 1
ATOM 4910 N N . GLN B 1 165 ? -16.906 -8.773 -11.812 1 97.56 165 GLN B N 1
ATOM 4911 C CA . GLN B 1 165 ? -16.516 -8.203 -10.523 1 97.56 165 GLN B CA 1
ATOM 4912 C C . GLN B 1 165 ? -15.273 -7.344 -10.664 1 97.56 165 GLN B C 1
ATOM 4914 O O . GLN B 1 165 ? -15.188 -6.266 -10.07 1 97.56 165 GLN B O 1
ATOM 4919 N N . THR B 1 166 ? -14.289 -7.828 -11.438 1 97.44 166 THR B N 1
ATOM 4920 C CA . THR B 1 166 ? -13.062 -7.062 -11.633 1 97.44 166 THR B CA 1
ATOM 4921 C C . THR B 1 166 ? -13.344 -5.762 -12.383 1 97.44 166 THR B C 1
ATOM 4923 O O . THR B 1 166 ? -12.703 -4.742 -12.133 1 97.44 166 THR B O 1
ATOM 4926 N N . GLY B 1 167 ? -14.305 -5.777 -13.281 1 97.19 167 GLY B N 1
ATOM 4927 C CA . GLY B 1 167 ? -14.727 -4.555 -13.945 1 97.19 167 GLY B CA 1
ATOM 4928 C C . GLY B 1 167 ? -15.32 -3.535 -12.992 1 97.19 167 GLY B C 1
ATOM 4929 O O . GLY B 1 167 ? -14.961 -2.355 -13.031 1 97.19 167 GLY B O 1
ATOM 4930 N N . ALA B 1 168 ? -16.188 -3.982 -12.156 1 96.81 168 ALA B N 1
ATOM 4931 C CA . ALA B 1 168 ? -16.781 -3.111 -11.148 1 96.81 168 ALA B CA 1
ATOM 4932 C C . ALA B 1 168 ? -15.734 -2.574 -10.188 1 96.81 168 ALA B C 1
ATOM 4934 O O . ALA B 1 168 ? -15.773 -1.403 -9.805 1 96.81 168 ALA B O 1
ATOM 4935 N N . ALA B 1 169 ? -14.812 -3.389 -9.828 1 96.56 169 ALA B N 1
ATOM 4936 C CA . ALA B 1 169 ? -13.734 -2.98 -8.93 1 96.56 169 ALA B CA 1
ATOM 4937 C C . ALA B 1 169 ? -12.867 -1.899 -9.57 1 96.56 169 ALA B C 1
ATOM 4939 O O . ALA B 1 169 ? -12.438 -0.958 -8.898 1 96.56 169 ALA B O 1
ATOM 4940 N N . ALA B 1 170 ? -12.609 -2.025 -10.852 1 97.31 170 ALA B N 1
ATOM 4941 C CA . ALA B 1 170 ? -11.844 -1.014 -11.57 1 97.31 170 ALA B CA 1
ATOM 4942 C C . ALA B 1 170 ? -12.57 0.326 -11.578 1 97.31 170 ALA B C 1
ATOM 4944 O O . ALA B 1 170 ? -11.953 1.381 -11.438 1 97.31 170 ALA B O 1
ATOM 4945 N N . ARG B 1 171 ? -13.859 0.295 -11.758 1 96.56 171 ARG B N 1
ATOM 4946 C CA . ARG B 1 171 ? -14.656 1.517 -11.719 1 96.56 171 ARG B CA 1
ATOM 4947 C C . ARG B 1 171 ? -14.594 2.164 -10.336 1 96.56 171 ARG B C 1
ATOM 4949 O O . ARG B 1 171 ? -14.547 3.391 -10.227 1 96.56 171 ARG B O 1
ATOM 4956 N N . ALA B 1 172 ? -14.625 1.384 -9.273 1 96.56 172 ALA B N 1
ATOM 4957 C CA . ALA B 1 172 ? -14.492 1.9 -7.91 1 96.56 172 ALA B CA 1
ATOM 4958 C C . ALA B 1 172 ? -13.148 2.602 -7.723 1 96.56 172 ALA B C 1
ATOM 4960 O O . ALA B 1 172 ? -13.078 3.664 -7.098 1 96.56 172 ALA B O 1
ATOM 4961 N N . VAL B 1 173 ? -12.117 2.01 -8.305 1 97.12 173 VAL B N 1
ATOM 4962 C CA . VAL B 1 173 ? -10.789 2.619 -8.227 1 97.12 173 VAL B CA 1
ATOM 4963 C C . VAL B 1 173 ? -10.797 3.957 -8.969 1 97.12 173 VAL B C 1
ATOM 4965 O O . VAL B 1 173 ? -10.266 4.949 -8.469 1 97.12 173 VAL B O 1
ATOM 4968 N N . GLN B 1 174 ? -11.375 3.98 -10.117 1 97.25 174 GLN B N 1
ATOM 4969 C CA . GLN B 1 174 ? -11.438 5.211 -10.898 1 97.25 174 GLN B CA 1
ATOM 4970 C C . GLN B 1 174 ? -12.18 6.309 -10.133 1 97.25 174 GLN B C 1
ATOM 4972 O O . GLN B 1 174 ? -11.727 7.457 -10.094 1 97.25 174 GLN B O 1
ATOM 4977 N N . THR B 1 175 ? -13.32 5.957 -9.562 1 97 175 THR B N 1
ATOM 4978 C CA . THR B 1 175 ? -14.094 6.891 -8.742 1 97 175 THR B CA 1
ATOM 4979 C C . THR B 1 175 ? -13.227 7.477 -7.633 1 97 175 THR B C 1
ATOM 4981 O O . THR B 1 175 ? -13.242 8.688 -7.395 1 97 175 THR B O 1
ATOM 4984 N N . GLN B 1 176 ? -12.477 6.652 -7.004 1 97.44 176 GLN B N 1
ATOM 4985 C CA . GLN B 1 176 ? -11.609 7.09 -5.918 1 97.44 176 GLN B CA 1
ATOM 4986 C C . GLN B 1 176 ? -10.5 8.008 -6.434 1 97.44 176 GLN B C 1
ATOM 4988 O O . GLN B 1 176 ? -10.18 9.016 -5.801 1 97.44 176 GLN B O 1
ATOM 4993 N N . VAL B 1 177 ? -9.914 7.668 -7.57 1 97.88 177 VAL B N 1
ATOM 4994 C CA . VAL B 1 177 ? -8.844 8.469 -8.164 1 97.88 177 VAL B CA 1
ATOM 4995 C C . VAL B 1 177 ? -9.375 9.852 -8.523 1 97.88 177 VAL B C 1
ATOM 4997 O O . VAL B 1 177 ? -8.734 10.867 -8.211 1 97.88 177 VAL B O 1
ATOM 5000 N N . VAL B 1 178 ? -10.531 9.898 -9.086 1 97.88 178 VAL B N 1
ATOM 5001 C CA . VAL B 1 178 ? -11.156 11.156 -9.477 1 97.88 178 VAL B CA 1
ATOM 5002 C C . VAL B 1 178 ? -11.391 12.023 -8.234 1 97.88 178 VAL B C 1
ATOM 5004 O O . VAL B 1 178 ? -11.047 13.203 -8.227 1 97.88 178 VAL B O 1
ATOM 5007 N N . ALA B 1 179 ? -11.906 11.453 -7.176 1 98.06 179 ALA B N 1
ATOM 5008 C CA . ALA B 1 179 ? -12.172 12.18 -5.938 1 98.06 179 ALA B CA 1
ATOM 5009 C C . ALA B 1 179 ? -10.883 12.688 -5.305 1 98.06 179 ALA B C 1
ATOM 5011 O O . ALA B 1 179 ? -10.805 13.836 -4.867 1 98.06 179 ALA B O 1
ATOM 5012 N N . ASN B 1 180 ? -9.859 11.867 -5.297 1 98.12 180 ASN B N 1
ATOM 5013 C CA . ASN B 1 180 ? -8.586 12.234 -4.695 1 98.12 180 ASN B CA 1
ATOM 5014 C C . ASN B 1 180 ? -7.934 13.406 -5.434 1 98.12 180 ASN B C 1
ATOM 5016 O O . ASN B 1 180 ? -7.375 14.305 -4.809 1 98.12 180 ASN B O 1
ATOM 5020 N N . VAL B 1 181 ? -8.016 13.375 -6.762 1 98.25 181 VAL B N 1
ATOM 5021 C CA . VAL B 1 181 ? -7.438 14.461 -7.551 1 98.25 181 VAL B CA 1
ATOM 5022 C C . VAL B 1 181 ? -8.203 15.758 -7.281 1 98.25 181 VAL B C 1
ATOM 5024 O O . VAL B 1 181 ? -7.594 16.812 -7.055 1 98.25 181 VAL B O 1
ATOM 5027 N N . ALA B 1 182 ? -9.5 15.695 -7.273 1 98.19 182 ALA B N 1
ATOM 5028 C CA . ALA B 1 182 ? -10.312 16.875 -7.035 1 98.19 182 ALA B CA 1
ATOM 5029 C C . ALA B 1 182 ? -10.031 17.469 -5.656 1 98.19 182 ALA B C 1
ATOM 5031 O O . ALA B 1 182 ? -9.789 18.672 -5.527 1 98.19 182 ALA B O 1
ATOM 5032 N N . GLN B 1 183 ? -10.031 16.641 -4.648 1 98.25 183 GLN B N 1
ATOM 5033 C CA . GLN B 1 183 ? -9.773 17.094 -3.285 1 98.25 183 GLN B CA 1
ATOM 5034 C C . GLN B 1 183 ? -8.352 17.641 -3.148 1 98.25 183 GLN B C 1
ATOM 5036 O O . GLN B 1 183 ? -8.133 18.656 -2.463 1 98.25 183 GLN B O 1
ATOM 5041 N N . GLY B 1 184 ? -7.441 16.938 -3.791 1 98.38 184 GLY B N 1
ATOM 5042 C CA . GLY B 1 184 ? -6.078 17.453 -3.791 1 98.38 184 GLY B CA 1
ATOM 5043 C C . GLY B 1 184 ? -5.941 18.797 -4.461 1 98.38 184 GLY B C 1
ATOM 5044 O O . GLY B 1 184 ? -5.188 19.656 -3.992 1 98.38 184 GLY B O 1
ATOM 5045 N N . PHE B 1 185 ? -6.672 19.016 -5.504 1 98.12 185 PHE B N 1
ATOM 5046 C CA . PHE B 1 185 ? -6.645 20.297 -6.219 1 98.12 185 PHE B CA 1
ATOM 5047 C C . PHE B 1 185 ? -7.254 21.406 -5.371 1 98.12 185 PHE B C 1
ATOM 5049 O O . PHE B 1 185 ? -6.711 22.5 -5.297 1 98.12 185 PHE B O 1
ATOM 5056 N N . PHE B 1 186 ? -8.352 21.156 -4.707 1 98.38 186 PHE B N 1
ATOM 5057 C CA . PHE B 1 186 ? -8.969 22.141 -3.834 1 98.38 186 PHE B CA 1
ATOM 5058 C C . PHE B 1 186 ? -8.055 22.469 -2.658 1 98.38 186 PHE B C 1
ATOM 5060 O O . PHE B 1 186 ? -7.996 23.625 -2.209 1 98.38 186 PHE B O 1
ATOM 5067 N N . ASN B 1 187 ? -7.359 21.484 -2.162 1 98.5 187 ASN B N 1
ATOM 5068 C CA . ASN B 1 187 ? -6.367 21.75 -1.126 1 98.5 187 ASN B CA 1
ATOM 5069 C C . ASN B 1 187 ? -5.266 22.672 -1.627 1 98.5 187 ASN B C 1
ATOM 5071 O O . ASN B 1 187 ? -4.844 23.578 -0.914 1 98.5 187 ASN B O 1
ATOM 5075 N N . LEU B 1 188 ? -4.832 22.422 -2.865 1 98.38 188 LEU B N 1
ATOM 5076 C CA . LEU B 1 188 ? -3.811 23.266 -3.477 1 98.38 188 LEU B CA 1
ATOM 5077 C C . LEU B 1 188 ? -4.293 24.703 -3.592 1 98.38 188 LEU B C 1
ATOM 5079 O O . LEU B 1 188 ? -3.564 25.641 -3.246 1 98.38 188 LEU B O 1
ATOM 5083 N N . LEU B 1 189 ? -5.516 24.906 -3.971 1 98.38 189 LEU B N 1
ATOM 5084 C CA . LEU B 1 189 ? -6.078 26.25 -4.109 1 98.38 189 LEU B CA 1
ATOM 5085 C C . LEU B 1 189 ? -6.246 26.906 -2.746 1 98.38 189 LEU B C 1
ATOM 5087 O O . LEU B 1 189 ? -6.055 28.125 -2.611 1 98.38 189 LEU B O 1
ATOM 5091 N N . MET B 1 190 ? -6.645 26.109 -1.731 1 98.44 190 MET B N 1
ATOM 5092 C CA . MET B 1 190 ? -6.723 26.641 -0.372 1 98.44 190 MET B CA 1
ATOM 5093 C C . MET B 1 190 ? -5.363 27.141 0.094 1 98.44 190 MET B C 1
ATOM 5095 O O . MET B 1 190 ? -5.262 28.234 0.649 1 98.44 190 MET B O 1
ATOM 5099 N N . LEU B 1 191 ? -4.312 26.391 -0.19 1 98.62 191 LEU B N 1
ATOM 5100 C CA . LEU B 1 191 ? -2.959 26.781 0.193 1 98.62 191 LEU B CA 1
ATOM 5101 C C . LEU B 1 191 ? -2.533 28.047 -0.54 1 98.62 191 LEU B C 1
ATOM 5103 O O . LEU B 1 191 ? -1.893 28.922 0.046 1 98.62 191 LEU B O 1
ATOM 5107 N N . ASP B 1 192 ? -2.912 28.203 -1.766 1 98.12 192 ASP B N 1
ATOM 5108 C CA . ASP B 1 192 ? -2.648 29.422 -2.518 1 98.12 192 ASP B CA 1
ATOM 5109 C C . ASP B 1 192 ? -3.326 30.625 -1.866 1 98.12 192 ASP B C 1
ATOM 5111 O O . ASP B 1 192 ? -2.705 31.672 -1.694 1 98.12 192 ASP B O 1
ATOM 5115 N N . ALA B 1 193 ? -4.59 30.438 -1.533 1 98 193 ALA B N 1
ATOM 5116 C CA . ALA B 1 193 ? -5.34 31.516 -0.899 1 98 193 ALA B CA 1
ATOM 5117 C C . ALA B 1 193 ? -4.73 31.891 0.448 1 98 193 ALA B C 1
ATOM 5119 O O . ALA B 1 193 ? -4.605 33.062 0.771 1 98 193 ALA B O 1
ATOM 5120 N N . GLN B 1 194 ? -4.324 30.906 1.174 1 98.06 194 GLN B N 1
ATOM 5121 C CA . GLN B 1 194 ? -3.711 31.156 2.475 1 98.06 194 GLN B CA 1
ATOM 5122 C C . GLN B 1 194 ? -2.357 31.844 2.32 1 98.06 194 GLN B C 1
ATOM 5124 O O . GLN B 1 194 ? -1.981 32.688 3.146 1 98.06 194 GLN B O 1
ATOM 5129 N N . LEU B 1 195 ? -1.639 31.5 1.268 1 98 195 LEU B N 1
ATOM 5130 C CA . LEU B 1 195 ? -0.363 32.156 1.004 1 98 195 LEU B CA 1
ATOM 5131 C C . LEU B 1 195 ? -0.567 33.625 0.701 1 98 195 LEU B C 1
ATOM 5133 O O . LEU B 1 195 ? 0.175 34.469 1.201 1 98 195 LEU B O 1
ATOM 5137 N N . GLU B 1 196 ? -1.585 33.969 -0.016 1 97.5 196 GLU B N 1
ATOM 5138 C CA . GLU B 1 196 ? -1.894 35.375 -0.315 1 97.5 196 GLU B CA 1
ATOM 5139 C C . GLU B 1 196 ? -2.275 36.156 0.949 1 97.5 196 GLU B C 1
ATOM 5141 O O . GLU B 1 196 ? -1.838 37.281 1.151 1 97.5 196 GLU B O 1
ATOM 5146 N N . ILE B 1 197 ? -3.072 35.5 1.762 1 97.06 197 ILE B N 1
ATOM 5147 C CA . ILE B 1 197 ? -3.471 36.062 3.035 1 97.06 197 ILE B CA 1
ATOM 5148 C C . ILE B 1 197 ? -2.238 36.312 3.906 1 97.06 197 ILE B C 1
ATOM 5150 O O . ILE B 1 197 ? -2.09 37.375 4.516 1 97.06 197 ILE B O 1
ATOM 5154 N N . ALA B 1 198 ? -1.382 35.344 3.936 1 97 198 ALA B N 1
ATOM 5155 C CA . ALA B 1 198 ? -0.161 35.438 4.734 1 97 198 ALA B CA 1
ATOM 5156 C C . ALA B 1 198 ? 0.727 36.562 4.246 1 97 198 ALA B C 1
ATOM 5158 O O . ALA B 1 198 ? 1.244 37.344 5.047 1 97 198 ALA B O 1
ATOM 5159 N N . LYS B 1 199 ? 0.896 36.688 2.955 1 96.94 199 LYS B N 1
ATOM 5160 C CA . LYS B 1 199 ? 1.711 37.75 2.383 1 96.94 199 LYS B CA 1
ATOM 5161 C C . LYS B 1 199 ? 1.109 39.125 2.682 1 96.94 199 LYS B C 1
ATOM 5163 O O . LYS B 1 199 ? 1.83 40.062 3.025 1 96.94 199 LYS B O 1
ATOM 5168 N N . HIS B 1 200 ? -0.188 39.25 2.588 1 95.31 200 HIS B N 1
ATOM 5169 C CA . HIS B 1 200 ? -0.876 40.5 2.932 1 95.31 200 HIS B CA 1
ATOM 5170 C C . HIS B 1 200 ? -0.679 40.844 4.402 1 95.31 200 HIS B C 1
ATOM 5172 O O . HIS B 1 200 ? -0.461 42 4.746 1 95.31 200 HIS B O 1
ATOM 5178 N N . ASN B 1 201 ? -0.782 39.875 5.215 1 94.19 201 ASN B N 1
ATOM 5179 C CA . ASN B 1 201 ? -0.611 40.062 6.652 1 94.19 201 ASN B CA 1
ATOM 5180 C C . ASN B 1 201 ? 0.806 40.531 6.984 1 94.19 201 ASN B C 1
ATOM 5182 O O . ASN B 1 201 ? 1.003 41.344 7.898 1 94.19 201 ASN B O 1
ATOM 5186 N N . VAL B 1 202 ? 1.796 40 6.281 1 95.69 202 VAL B N 1
ATOM 5187 C CA . VAL B 1 202 ? 3.17 40.469 6.473 1 95.69 202 VAL B CA 1
ATOM 5188 C C . VAL B 1 202 ? 3.271 41.969 6.164 1 95.69 202 VAL B C 1
ATOM 5190 O O . VAL B 1 202 ? 3.854 42.719 6.941 1 95.69 202 VAL B O 1
ATOM 5193 N N . ARG B 1 203 ? 2.682 42.438 5.148 1 94.5 203 ARG B N 1
ATOM 5194 C CA . ARG B 1 203 ? 2.713 43.844 4.77 1 94.5 203 ARG B CA 1
ATOM 5195 C C . ARG B 1 203 ? 2.004 44.688 5.809 1 94.5 203 ARG B C 1
ATOM 5197 O O . ARG B 1 203 ? 2.473 45.781 6.145 1 94.5 203 ARG B O 1
ATOM 5204 N N . LEU B 1 204 ? 0.887 44.219 6.266 1 91.31 204 LEU B N 1
ATOM 5205 C CA . LEU B 1 204 ? 0.153 44.938 7.301 1 91.31 204 LEU B CA 1
ATOM 5206 C C . LEU B 1 204 ? 0.998 45.094 8.562 1 91.31 204 LEU B C 1
ATOM 5208 O O . LEU B 1 204 ? 1.039 46.156 9.164 1 91.31 204 LEU B O 1
ATOM 5212 N N . ASN B 1 205 ? 1.625 44.031 8.977 1 93.81 205 ASN B N 1
ATOM 5213 C CA . ASN B 1 205 ? 2.479 44.062 10.156 1 93.81 205 ASN B CA 1
ATOM 5214 C C . ASN B 1 205 ? 3.689 44.969 9.945 1 93.81 205 ASN B C 1
ATOM 5216 O O . ASN B 1 205 ? 4.148 45.625 10.883 1 93.81 205 ASN B O 1
ATOM 5220 N N . ASP B 1 206 ? 4.195 45.031 8.703 1 94 206 ASP B N 1
ATOM 5221 C CA . ASP B 1 206 ? 5.273 45.938 8.375 1 94 206 ASP B CA 1
ATOM 5222 C C . ASP B 1 206 ? 4.84 47.406 8.602 1 94 206 ASP B C 1
ATOM 5224 O O . ASP B 1 206 ? 5.57 48.188 9.211 1 94 206 ASP B O 1
ATOM 5228 N N . SER B 1 207 ? 3.68 47.719 8.141 1 91.69 207 SER B N 1
ATOM 5229 C CA . SER B 1 207 ? 3.146 49.062 8.281 1 91.69 207 SER B CA 1
ATOM 5230 C C . SER B 1 207 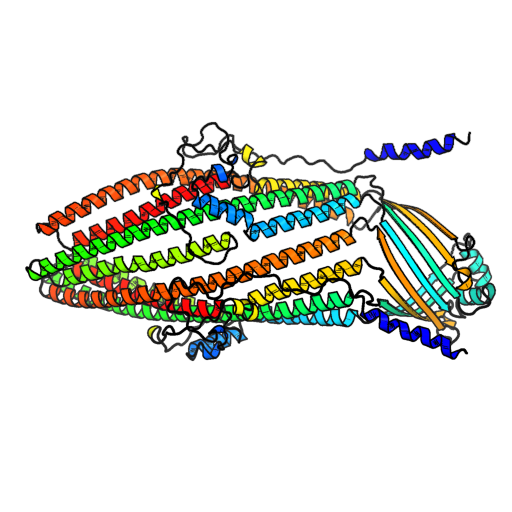? 2.922 49.406 9.75 1 91.69 207 SER B C 1
ATOM 5232 O O . SER B 1 207 ? 3.242 50.531 10.188 1 91.69 207 SER B O 1
ATOM 5234 N N . THR B 1 208 ? 2.371 48.469 10.422 1 91.44 208 THR B N 1
ATOM 5235 C CA . THR B 1 208 ? 2.117 48.688 11.836 1 91.44 208 THR B CA 1
ATOM 5236 C C . THR B 1 208 ? 3.424 48.906 12.594 1 91.44 208 THR B C 1
ATOM 5238 O O . THR B 1 208 ? 3.5 49.75 13.469 1 91.44 208 THR B O 1
ATOM 5241 N N . LEU B 1 209 ? 4.418 48.094 12.266 1 94.25 209 LEU B N 1
ATOM 5242 C CA . LEU B 1 209 ? 5.723 48.219 12.898 1 94.25 209 LEU B CA 1
ATOM 5243 C C . LEU B 1 209 ? 6.324 49.594 12.641 1 94.25 209 LEU B C 1
ATOM 5245 O O . LEU B 1 209 ? 6.902 50.188 13.547 1 94.25 209 LEU B O 1
ATOM 5249 N N . ILE B 1 210 ? 6.172 50.156 11.484 1 93.62 210 ILE B N 1
ATOM 5250 C CA . ILE B 1 210 ? 6.672 51.5 11.133 1 93.62 210 ILE B CA 1
ATOM 5251 C C . ILE B 1 210 ? 5.992 52.531 11.992 1 93.62 210 ILE B C 1
ATOM 5253 O O . ILE B 1 210 ? 6.652 53.438 12.547 1 93.62 210 ILE B O 1
ATOM 5257 N N . VAL B 1 211 ? 4.684 52.406 12.172 1 91.31 211 VAL B N 1
ATOM 5258 C CA . VAL B 1 211 ? 3.918 53.375 12.961 1 91.31 211 VAL B CA 1
ATOM 5259 C C . VAL B 1 211 ? 4.355 53.312 14.422 1 91.31 211 VAL B C 1
ATOM 5261 O O . VAL B 1 211 ? 4.555 54.344 15.062 1 91.31 211 VAL B O 1
ATOM 5264 N N . ILE B 1 212 ? 4.508 52.156 14.945 1 92.94 212 ILE B N 1
ATOM 5265 C CA . ILE B 1 212 ? 4.875 51.969 16.344 1 92.94 212 ILE B CA 1
ATOM 5266 C C . ILE B 1 212 ? 6.281 52.5 16.578 1 92.94 212 ILE B C 1
ATOM 5268 O O . ILE B 1 212 ? 6.559 53.094 17.625 1 92.94 212 ILE B O 1
ATOM 5272 N N . ARG B 1 213 ? 7.156 52.375 15.609 1 94.06 213 ARG B N 1
ATOM 5273 C CA . ARG B 1 213 ? 8.5 52.938 15.703 1 94.06 213 ARG B CA 1
ATOM 5274 C C . ARG B 1 213 ? 8.453 54.469 15.742 1 94.06 213 ARG B C 1
ATOM 5276 O O . ARG B 1 213 ? 9.18 55.094 16.516 1 94.06 213 ARG B O 1
ATOM 5283 N N . LEU B 1 214 ? 7.59 55.062 14.961 1 91.62 214 LEU B N 1
ATOM 5284 C CA . LEU B 1 214 ? 7.418 56.5 14.953 1 91.62 214 LEU B CA 1
ATOM 5285 C C . LEU B 1 214 ? 6.855 57 16.281 1 91.62 214 LEU B C 1
ATOM 5287 O O . LEU B 1 214 ? 7.281 58.031 16.797 1 91.62 214 LEU B O 1
ATOM 5291 N N . GLN B 1 215 ? 5.945 56.281 16.844 1 91.44 215 GLN B N 1
ATOM 5292 C CA . GLN B 1 215 ? 5.359 56.625 18.141 1 91.44 215 GLN B CA 1
ATOM 5293 C C . GLN B 1 215 ? 6.391 56.531 19.266 1 91.44 215 GLN B C 1
ATOM 5295 O O . GLN B 1 215 ? 6.367 57.312 20.203 1 91.44 215 GLN B O 1
ATOM 5300 N N . LYS B 1 216 ? 7.207 55.531 19.172 1 91.06 216 LYS B N 1
ATOM 5301 C CA . LYS B 1 216 ? 8.289 55.406 20.141 1 91.06 216 LYS B CA 1
ATOM 5302 C C . LYS B 1 216 ? 9.227 56.594 20.062 1 91.06 216 LYS B C 1
ATOM 5304 O O . LYS B 1 216 ? 9.602 57.156 21.094 1 91.06 216 LYS B O 1
ATOM 5309 N N . ASP B 1 217 ? 9.547 57.062 18.891 1 92.88 217 ASP B N 1
ATOM 5310 C CA . ASP B 1 217 ? 10.43 58.188 18.703 1 92.88 217 ASP B CA 1
ATOM 5311 C C . ASP B 1 217 ? 9.781 59.469 19.219 1 92.88 217 ASP B C 1
ATOM 5313 O O . ASP B 1 217 ? 10.477 60.375 19.672 1 92.88 217 ASP B O 1
ATOM 5317 N N . ALA B 1 218 ? 8.453 59.5 19.219 1 91.31 218 ALA B N 1
ATOM 5318 C CA . ALA B 1 218 ? 7.695 60.625 19.719 1 91.31 218 ALA B CA 1
ATOM 5319 C C . ALA B 1 218 ? 7.441 60.531 21.219 1 91.31 218 ALA B C 1
ATOM 5321 O O . ALA B 1 218 ? 6.828 61.406 21.812 1 91.31 218 ALA B O 1
ATOM 5322 N N . GLY B 1 219 ? 7.816 59.438 21.828 1 88.25 219 GLY B N 1
ATOM 5323 C CA . GLY B 1 219 ? 7.691 59.25 23.25 1 88.25 219 GLY B CA 1
ATOM 5324 C C . GLY B 1 219 ? 6.305 58.781 23.672 1 88.25 219 GLY B C 1
ATOM 5325 O O . GLY B 1 219 ? 5.961 58.844 24.859 1 88.25 219 GLY B O 1
ATOM 5326 N N . GLN B 1 220 ? 5.586 58.281 22.719 1 86.69 220 GLN B N 1
ATOM 5327 C CA . GLN B 1 220 ? 4.199 57.906 23 1 86.69 220 GLN B CA 1
ATOM 5328 C C . GLN B 1 220 ? 4.09 56.469 23.422 1 86.69 220 GLN B C 1
ATOM 5330 O O . GLN B 1 220 ? 3.123 56.062 24.094 1 86.69 220 GLN B O 1
ATOM 5335 N N . VAL B 1 221 ? 4.973 55.594 22.969 1 87.69 221 VAL B N 1
ATOM 5336 C CA . VAL B 1 221 ? 5.039 54.188 23.391 1 87.69 221 VAL B CA 1
ATOM 5337 C C . VAL B 1 221 ? 6.469 53.844 23.797 1 87.69 221 VAL B C 1
ATOM 5339 O O . VAL B 1 221 ? 7.398 54.594 23.531 1 87.69 221 VAL B O 1
ATOM 5342 N N . ASN B 1 222 ? 6.637 52.781 24.531 1 87 222 ASN B N 1
ATOM 5343 C CA . ASN B 1 222 ? 7.965 52.375 24.984 1 87 222 ASN B CA 1
ATOM 5344 C C . ASN B 1 222 ? 8.578 51.344 24.047 1 87 222 ASN B C 1
ATOM 5346 O O . ASN B 1 222 ? 7.977 50.969 23.047 1 87 222 ASN B O 1
ATOM 5350 N N . ILE B 1 223 ? 9.867 50.906 24.359 1 89.88 223 ILE B N 1
ATOM 5351 C CA . ILE B 1 223 ? 10.656 50.031 23.5 1 89.88 223 ILE B CA 1
ATOM 5352 C C . ILE B 1 223 ? 10.016 48.656 23.469 1 89.88 223 ILE B C 1
ATOM 5354 O O . ILE B 1 223 ? 10.172 47.906 22.484 1 89.88 223 ILE B O 1
ATOM 5358 N N . LEU B 1 224 ? 9.289 48.25 24.453 1 89.31 224 LEU B N 1
ATOM 5359 C CA . LEU B 1 224 ? 8.586 46.969 24.516 1 89.31 224 LEU B CA 1
ATOM 5360 C C . LEU B 1 224 ? 7.547 46.875 23.406 1 89.31 224 LEU B C 1
ATOM 5362 O O . LEU B 1 224 ? 7.363 45.781 22.812 1 89.31 224 LEU B O 1
ATOM 5366 N N . ALA B 1 225 ? 6.902 47.969 23.156 1 90.5 225 ALA B N 1
ATOM 5367 C CA . ALA B 1 225 ? 5.91 48 22.078 1 90.5 225 ALA B CA 1
ATOM 5368 C C . ALA B 1 225 ? 6.543 47.688 20.734 1 90.5 225 ALA B C 1
ATOM 5370 O O . ALA B 1 225 ? 5.977 46.938 19.938 1 90.5 225 ALA B O 1
ATOM 5371 N N . VAL B 1 226 ? 7.746 48.188 20.469 1 93.44 226 VAL B N 1
ATOM 5372 C CA . VAL B 1 226 ? 8.453 47.969 19.219 1 93.44 226 VAL B CA 1
ATOM 5373 C C . VAL B 1 226 ? 8.867 46.5 19.109 1 93.44 226 VAL B C 1
ATOM 5375 O O . VAL B 1 226 ? 8.656 45.875 18.078 1 93.44 226 VAL B O 1
ATOM 5378 N N . GLN B 1 227 ? 9.375 45.969 20.141 1 92.69 227 GLN B N 1
ATOM 5379 C CA . GLN B 1 227 ? 9.852 44.594 20.141 1 92.69 227 GLN B CA 1
ATOM 5380 C C . GLN B 1 227 ? 8.695 43.625 19.969 1 92.69 227 GLN B C 1
ATOM 5382 O O . GLN B 1 227 ? 8.836 42.594 19.281 1 92.69 227 GLN B O 1
ATOM 5387 N N . GLN B 1 228 ? 7.625 43.844 20.594 1 90.94 228 GLN B N 1
ATOM 5388 C CA . GLN B 1 228 ? 6.441 43 20.438 1 90.94 228 GLN B CA 1
ATOM 5389 C C . GLN B 1 228 ? 5.906 43.062 19 1 90.94 228 GLN B C 1
ATOM 5391 O O . GLN B 1 228 ? 5.5 42.062 18.438 1 90.94 228 GLN B O 1
ATOM 5396 N N . ALA B 1 229 ? 5.895 44.219 18.469 1 93.06 229 ALA B N 1
ATOM 5397 C CA . ALA B 1 229 ? 5.465 44.406 17.078 1 93.06 229 ALA B CA 1
ATOM 5398 C C . ALA B 1 229 ? 6.402 43.688 16.125 1 93.06 229 ALA B C 1
ATOM 5400 O O . ALA B 1 229 ? 5.957 43.062 15.141 1 93.06 229 ALA B O 1
ATOM 5401 N N . GLU B 1 230 ? 7.684 43.781 16.391 1 94.62 230 GLU B N 1
ATOM 5402 C CA . GLU B 1 230 ? 8.672 43.062 15.57 1 94.62 230 GLU B CA 1
ATOM 5403 C C . GLU B 1 230 ? 8.484 41.562 15.641 1 94.62 230 GLU B C 1
ATOM 5405 O O . GLU B 1 230 ? 8.555 40.875 14.625 1 94.62 230 GLU B O 1
ATOM 5410 N N . ALA B 1 231 ? 8.281 41.031 16.766 1 93.38 231 ALA B N 1
ATOM 5411 C CA . ALA B 1 231 ? 8.031 39.625 16.953 1 93.38 231 ALA B CA 1
ATOM 5412 C C . ALA B 1 231 ? 6.789 39.156 16.203 1 93.38 231 ALA B C 1
ATOM 5414 O O . ALA B 1 231 ? 6.758 38.062 15.641 1 93.38 231 ALA B O 1
ATOM 5415 N N . GLN B 1 232 ? 5.805 40 16.266 1 91.69 232 GLN B N 1
ATOM 5416 C CA . GLN B 1 232 ? 4.57 39.688 15.555 1 91.69 232 GLN B CA 1
ATOM 5417 C C . GLN B 1 232 ? 4.801 39.656 14.047 1 91.69 232 GLN B C 1
ATOM 5419 O O . GLN B 1 232 ? 4.266 38.812 13.336 1 91.69 232 GLN B O 1
ATOM 5424 N N . GLN B 1 233 ? 5.535 40.656 13.547 1 94.25 233 GLN B N 1
ATOM 5425 C CA . GLN B 1 233 ? 5.887 40.719 12.125 1 94.25 233 GLN B CA 1
ATOM 5426 C C . GLN B 1 233 ? 6.648 39.469 11.711 1 94.25 233 GLN B C 1
ATOM 5428 O O . GLN B 1 233 ? 6.391 38.906 10.648 1 94.25 233 GLN B O 1
ATOM 5433 N N . LEU B 1 234 ? 7.527 39 12.523 1 94.69 234 LEU B N 1
ATOM 5434 C CA . LEU B 1 234 ? 8.305 37.781 12.227 1 94.69 234 LEU B CA 1
ATOM 5435 C C . LEU B 1 234 ? 7.43 36.562 12.258 1 94.69 234 LEU B C 1
ATOM 5437 O O . LEU B 1 234 ? 7.633 35.625 11.477 1 94.69 234 LEU B O 1
ATOM 5441 N N . SER B 1 235 ? 6.473 36.5 13.164 1 93.5 235 SER B N 1
ATOM 5442 C CA . SER B 1 235 ? 5.504 35.406 13.195 1 93.5 235 SER B CA 1
ATOM 5443 C C . SER B 1 235 ? 4.711 35.344 11.898 1 93.5 235 SER B C 1
ATOM 5445 O O . SER B 1 235 ? 4.477 34.25 11.367 1 93.5 235 SER B O 1
ATOM 5447 N N . ALA B 1 236 ? 4.293 36.438 11.438 1 93.06 236 ALA B N 1
ATOM 5448 C CA . ALA B 1 236 ? 3.582 36.5 10.164 1 93.06 236 ALA B CA 1
ATOM 5449 C C . ALA B 1 236 ? 4.48 36.062 9.008 1 93.06 236 ALA B C 1
ATOM 5451 O O . ALA B 1 236 ? 4.043 35.312 8.125 1 93.06 236 ALA B O 1
ATOM 5452 N N . ALA B 1 237 ? 5.727 36.5 9.047 1 95.5 237 ALA B N 1
ATOM 5453 C CA . ALA B 1 237 ? 6.68 36.188 7.988 1 95.5 237 ALA B CA 1
ATOM 5454 C C . ALA B 1 237 ? 6.965 34.688 7.949 1 95.5 237 ALA B C 1
ATOM 5456 O O . ALA B 1 237 ? 7.207 34.125 6.879 1 95.5 237 ALA B O 1
ATOM 5457 N N . LEU B 1 238 ? 6.922 34 9.07 1 96 238 LEU B N 1
ATOM 5458 C CA . LEU B 1 238 ? 7.199 32.562 9.195 1 96 238 LEU B CA 1
ATOM 5459 C C . LEU B 1 238 ? 6.145 31.75 8.469 1 96 238 LEU B C 1
ATOM 5461 O O . LEU B 1 238 ? 6.43 30.641 7.996 1 96 238 LEU B O 1
ATOM 5465 N N . LEU B 1 239 ? 4.977 32.219 8.336 1 96.25 239 LEU B N 1
ATOM 5466 C CA . LEU B 1 239 ? 3.873 31.484 7.723 1 96.25 239 LEU B CA 1
ATOM 5467 C C . LEU B 1 239 ? 4.09 31.328 6.223 1 96.25 239 LEU B C 1
ATOM 5469 O O . LEU B 1 239 ? 3.643 30.344 5.625 1 96.25 239 LEU B O 1
ATOM 5473 N N . VAL B 1 240 ? 4.844 32.25 5.598 1 97.31 240 VAL B N 1
ATOM 5474 C CA . VAL B 1 240 ? 5.023 32.281 4.148 1 97.31 240 VAL B CA 1
ATOM 5475 C C . VAL B 1 240 ? 5.836 31.047 3.707 1 97.31 240 VAL B C 1
ATOM 5477 O O . VAL B 1 240 ? 5.352 30.219 2.936 1 97.31 240 VAL B O 1
ATOM 5480 N N . PRO B 1 241 ? 7.051 30.828 4.234 1 97 241 PRO B N 1
ATOM 5481 C CA . PRO B 1 241 ? 7.785 29.641 3.809 1 97 241 PRO B CA 1
ATOM 5482 C C . PRO B 1 241 ? 7.098 28.344 4.223 1 97 241 PRO B C 1
ATOM 5484 O O . PRO B 1 241 ? 7.238 27.312 3.549 1 97 241 PRO B O 1
ATOM 5487 N N . GLN B 1 242 ? 6.324 28.312 5.309 1 97.38 242 GLN B N 1
ATOM 5488 C CA . GLN B 1 242 ? 5.555 27.141 5.707 1 97.38 242 GLN B CA 1
ATOM 5489 C C . GLN B 1 242 ? 4.535 26.766 4.641 1 97.38 242 GLN B C 1
ATOM 5491 O O . GLN B 1 242 ? 4.422 25.594 4.266 1 97.38 242 GLN B O 1
ATOM 5496 N N . LEU B 1 243 ? 3.834 27.75 4.141 1 98 243 LEU B N 1
ATOM 5497 C CA . LEU B 1 243 ? 2.811 27.516 3.129 1 98 243 LEU B CA 1
ATOM 5498 C C . LEU B 1 243 ? 3.445 27.188 1.784 1 98 243 LEU B C 1
ATOM 5500 O O . LEU B 1 243 ? 2.92 26.344 1.039 1 98 243 LEU B O 1
ATOM 5504 N N . GLU B 1 244 ? 4.582 27.828 1.484 1 96.81 244 GLU B N 1
ATOM 5505 C CA . GLU B 1 244 ? 5.293 27.5 0.253 1 96.81 244 GLU B CA 1
ATOM 5506 C C . GLU B 1 244 ? 5.742 26.031 0.249 1 96.81 244 GLU B C 1
ATOM 5508 O O . GLU B 1 244 ? 5.672 25.359 -0.781 1 96.81 244 GLU B O 1
ATOM 5513 N N . GLN B 1 245 ? 6.195 25.531 1.331 1 96.25 245 GLN B N 1
ATOM 5514 C CA . GLN B 1 245 ? 6.555 24.125 1.486 1 96.25 245 GLN B CA 1
ATOM 5515 C C . GLN B 1 245 ? 5.359 23.219 1.221 1 96.25 245 GLN B C 1
ATOM 5517 O O . GLN B 1 245 ? 5.461 22.25 0.455 1 96.25 245 GLN B O 1
ATOM 5522 N N . GLN B 1 246 ? 4.219 23.531 1.813 1 97.56 246 GLN B N 1
ATOM 5523 C CA . GLN B 1 246 ? 3.018 22.719 1.676 1 97.56 246 GLN B CA 1
ATOM 5524 C C . GLN B 1 246 ? 2.512 22.719 0.236 1 97.56 246 GLN B C 1
ATOM 5526 O O . GLN B 1 246 ? 2.023 21.703 -0.258 1 97.56 246 GLN B O 1
ATOM 5531 N N . ILE B 1 247 ? 2.639 23.844 -0.415 1 97.88 247 ILE B N 1
ATOM 5532 C CA . ILE B 1 247 ? 2.215 23.969 -1.806 1 97.88 247 ILE B CA 1
ATOM 5533 C C . ILE B 1 247 ? 3.062 23.062 -2.686 1 97.88 247 ILE B C 1
ATOM 5535 O O . ILE B 1 247 ? 2.527 22.297 -3.492 1 97.88 247 ILE B O 1
ATOM 5539 N N . ALA B 1 248 ? 4.383 23.094 -2.529 1 96.5 248 ALA B N 1
ATOM 5540 C CA . ALA B 1 248 ? 5.281 22.266 -3.338 1 96.5 248 ALA B CA 1
ATOM 5541 C C . ALA B 1 248 ? 5.012 20.781 -3.123 1 96.5 248 ALA B C 1
ATOM 5543 O O . ALA B 1 248 ? 4.961 20.016 -4.082 1 96.5 248 ALA B O 1
ATOM 5544 N N . ILE B 1 249 ? 4.824 20.375 -1.921 1 97.12 249 ILE B N 1
ATOM 5545 C CA . ILE B 1 249 ? 4.562 18.984 -1.58 1 97.12 249 ILE B CA 1
ATOM 5546 C C . ILE B 1 249 ? 3.23 18.547 -2.186 1 97.12 249 ILE B C 1
ATOM 5548 O O . ILE B 1 249 ? 3.115 17.438 -2.713 1 97.12 249 ILE B O 1
ATOM 5552 N N . GLN B 1 250 ? 2.215 19.438 -2.123 1 97.62 250 GLN B N 1
ATOM 5553 C CA . GLN B 1 250 ? 0.901 19.125 -2.678 1 97.62 250 GLN B CA 1
ATOM 5554 C C . GLN B 1 250 ? 0.963 19 -4.199 1 97.62 250 GLN B C 1
ATOM 5556 O O . GLN B 1 250 ? 0.288 18.156 -4.781 1 97.62 250 GLN B O 1
ATOM 5561 N N . GLU B 1 251 ? 1.726 19.859 -4.828 1 97.44 251 GLU B N 1
ATOM 5562 C CA . GLU B 1 251 ? 1.917 19.75 -6.273 1 97.44 251 GLU B CA 1
ATOM 5563 C C . GLU B 1 251 ? 2.535 18.406 -6.645 1 97.44 251 GLU B C 1
ATOM 5565 O O . GLU B 1 251 ? 2.076 17.75 -7.578 1 97.44 251 GLU B O 1
ATOM 5570 N N . ASN B 1 252 ? 3.566 18.016 -5.918 1 96.44 252 ASN B N 1
ATOM 5571 C CA . ASN B 1 252 ? 4.211 16.734 -6.156 1 96.44 252 ASN B CA 1
ATOM 5572 C C . ASN B 1 252 ? 3.232 15.57 -5.969 1 96.44 252 ASN B C 1
ATOM 5574 O O . ASN B 1 252 ? 3.229 14.617 -6.754 1 96.44 252 ASN B O 1
ATOM 5578 N N . ALA B 1 253 ? 2.395 15.656 -4.945 1 97.31 253 ALA B N 1
ATOM 5579 C CA . ALA B 1 253 ? 1.425 14.602 -4.66 1 97.31 253 ALA B CA 1
ATOM 5580 C C . ALA B 1 253 ? 0.433 14.445 -5.809 1 97.31 253 ALA B C 1
ATOM 5582 O O . ALA B 1 253 ? 0.099 13.32 -6.199 1 97.31 253 ALA B O 1
ATOM 5583 N N . LEU B 1 254 ? -0.02 15.57 -6.336 1 97.88 254 LEU B N 1
ATOM 5584 C CA . LEU B 1 254 ? -0.963 15.547 -7.449 1 97.88 254 LEU B CA 1
ATOM 5585 C C . LEU B 1 254 ? -0.314 14.953 -8.695 1 97.88 254 LEU B C 1
ATOM 5587 O O . LEU B 1 254 ? -0.946 14.18 -9.422 1 97.88 254 LEU B O 1
ATOM 5591 N N . ARG B 1 255 ? 0.944 15.297 -8.953 1 96.31 255 ARG B N 1
ATOM 5592 C CA . ARG B 1 255 ? 1.669 14.742 -10.086 1 96.31 255 ARG B CA 1
ATOM 5593 C C . ARG B 1 255 ? 1.834 13.227 -9.945 1 96.31 255 ARG B C 1
ATOM 5595 O O . ARG B 1 255 ? 1.629 12.484 -10.906 1 96.31 255 ARG B O 1
ATOM 5602 N N . THR B 1 256 ? 2.17 12.812 -8.758 1 95.75 256 THR B N 1
ATOM 5603 C CA . THR B 1 256 ? 2.344 11.391 -8.492 1 95.75 256 THR B CA 1
ATOM 5604 C C . THR B 1 256 ? 1.038 10.633 -8.719 1 95.75 256 THR B C 1
ATOM 5606 O O . THR B 1 256 ? 1.041 9.531 -9.273 1 95.75 256 THR B O 1
ATOM 5609 N N . LEU B 1 257 ? -0.129 11.227 -8.328 1 95.94 257 LEU B N 1
ATOM 5610 C CA . LEU B 1 257 ? -1.435 10.617 -8.562 1 95.94 257 LEU B CA 1
ATOM 5611 C C . LEU B 1 257 ? -1.679 10.414 -10.047 1 95.94 257 LEU B C 1
ATOM 5613 O O . LEU B 1 257 ? -2.367 9.469 -10.445 1 95.94 257 LEU B O 1
ATOM 5617 N N . ALA B 1 258 ? -1.111 11.258 -10.836 1 94.38 258 ALA B N 1
ATOM 5618 C CA . ALA B 1 258 ? -1.27 11.18 -12.281 1 94.38 258 ALA B CA 1
ATOM 5619 C C . ALA B 1 258 ? -0.156 10.352 -12.914 1 94.38 258 ALA B C 1
ATOM 5621 O O . ALA B 1 258 ? 0.035 10.375 -14.133 1 94.38 258 ALA B O 1
ATOM 5622 N N . GLY B 1 259 ? 0.684 9.672 -12.062 1 92.69 259 GLY B N 1
ATOM 5623 C CA . GLY B 1 259 ? 1.749 8.828 -12.57 1 92.69 259 GLY B CA 1
ATOM 5624 C C . GLY B 1 259 ? 2.875 9.609 -13.219 1 92.69 259 GLY B C 1
ATOM 5625 O O . GLY B 1 259 ? 3.529 9.117 -14.141 1 92.69 259 GLY B O 1
ATOM 5626 N N . ALA B 1 260 ? 3.039 10.852 -12.82 1 93.62 260 ALA B N 1
ATOM 5627 C CA . ALA B 1 260 ? 4.043 11.719 -13.422 1 93.62 260 ALA B CA 1
ATOM 5628 C C . ALA B 1 260 ? 5.09 12.148 -12.398 1 93.62 260 ALA B C 1
ATOM 5630 O O . ALA B 1 260 ? 4.855 12.055 -11.188 1 93.62 260 ALA B O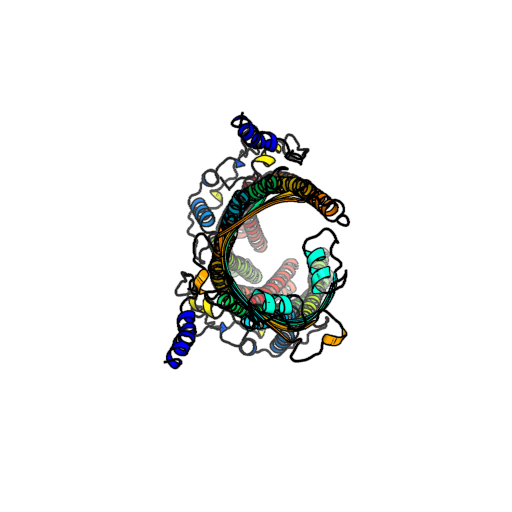 1
ATOM 5631 N N . LEU B 1 261 ? 6.227 12.602 -12.891 1 94.25 261 LEU B N 1
ATOM 5632 C CA . LEU B 1 261 ? 7.309 13.102 -12.047 1 94.25 261 LEU B CA 1
ATOM 5633 C C . LEU B 1 261 ? 6.93 14.43 -11.414 1 94.25 261 LEU B C 1
ATOM 5635 O O . LEU B 1 261 ? 6.129 15.188 -11.969 1 94.25 261 LEU B O 1
ATOM 5639 N N . PRO B 1 262 ? 7.5 14.703 -10.211 1 93.88 262 PRO B N 1
ATOM 5640 C CA . PRO B 1 262 ? 7.188 15.961 -9.531 1 93.88 262 PRO B CA 1
ATOM 5641 C C . PRO B 1 262 ? 7.504 17.188 -10.375 1 93.88 262 PRO B C 1
ATOM 5643 O O . PRO B 1 262 ? 8.539 17.234 -11.047 1 93.88 262 PRO B O 1
ATOM 5646 N N . SER B 1 263 ? 6.582 18.141 -10.352 1 91.94 263 SER B N 1
ATOM 5647 C CA . SER B 1 263 ? 6.715 19.422 -11.039 1 91.94 263 SER B CA 1
ATOM 5648 C C . SER B 1 263 ? 5.629 20.406 -10.609 1 91.94 263 SER B C 1
ATOM 5650 O O . SER B 1 263 ? 4.629 20 -10.008 1 91.94 263 SER B O 1
ATOM 5652 N N . LYS B 1 264 ? 5.859 21.672 -10.938 1 94.12 264 LYS B N 1
ATOM 5653 C CA . LYS B 1 264 ? 4.863 22.703 -10.648 1 94.12 264 LYS B CA 1
ATOM 5654 C C . LYS B 1 264 ? 3.582 22.469 -11.445 1 94.12 264 LYS B C 1
ATOM 5656 O O . LYS B 1 264 ? 3.623 21.922 -12.555 1 94.12 264 LYS B O 1
ATOM 5661 N N . ILE B 1 265 ? 2.445 22.781 -10.891 1 95.38 265 ILE B N 1
ATOM 5662 C CA . ILE B 1 265 ? 1.153 22.75 -11.57 1 95.38 265 ILE B CA 1
ATOM 5663 C C . ILE B 1 265 ? 0.679 24.172 -11.844 1 95.38 265 ILE B C 1
ATOM 5665 O O . ILE B 1 265 ? 0.438 24.938 -10.914 1 95.38 265 ILE B O 1
ATOM 5669 N N . GLU B 1 266 ? 0.591 24.469 -13.109 1 93.31 266 GLU B N 1
ATOM 5670 C CA . GLU B 1 266 ? 0.117 25.812 -13.477 1 93.31 266 GLU B CA 1
ATOM 5671 C C . GLU B 1 266 ? -1.386 25.938 -13.25 1 93.31 266 GLU B C 1
ATOM 5673 O O . GLU B 1 266 ? -2.154 25.047 -13.602 1 93.31 266 GLU B O 1
ATOM 5678 N N . ARG B 1 267 ? -1.729 26.984 -12.555 1 92.06 267 ARG B N 1
ATOM 5679 C CA . ARG B 1 267 ? -3.139 27.25 -12.281 1 92.06 267 ARG B CA 1
ATOM 5680 C C . ARG B 1 267 ? -3.408 28.75 -12.203 1 92.06 267 ARG B C 1
ATOM 5682 O O . ARG B 1 267 ? -2.576 29.5 -11.703 1 92.06 267 ARG B O 1
ATOM 5689 N N . LYS B 1 268 ? -4.531 29.156 -12.805 1 90.56 268 LYS B N 1
ATOM 5690 C CA . LYS B 1 268 ? -4.906 30.562 -12.836 1 90.56 268 LYS B CA 1
ATOM 5691 C C . LYS B 1 268 ? -6.184 30.812 -12.039 1 90.56 268 LYS B C 1
ATOM 5693 O O . LYS B 1 268 ? -6.508 31.969 -11.719 1 90.56 268 LYS B O 1
ATOM 5698 N N . VAL B 1 269 ? -6.812 29.812 -11.664 1 93 269 VAL B N 1
ATOM 5699 C CA . VAL B 1 269 ? -8.094 29.953 -10.969 1 93 269 VAL B CA 1
ATOM 5700 C C . VAL B 1 269 ? -7.855 30 -9.461 1 93 269 VAL B C 1
ATOM 5702 O O . VAL B 1 269 ? -6.883 29.422 -8.961 1 93 269 VAL B O 1
ATOM 5705 N N . SER B 1 270 ? -8.781 30.719 -8.75 1 95.62 270 SER B N 1
ATOM 5706 C CA . SER B 1 270 ? -8.711 30.797 -7.293 1 95.62 270 SER B CA 1
ATOM 5707 C C . SER B 1 270 ? -9.805 29.953 -6.641 1 95.62 270 SER B C 1
ATOM 5709 O O . SER B 1 270 ? -10.734 29.5 -7.312 1 95.62 270 SER B O 1
ATOM 5711 N N . LEU B 1 271 ? -9.578 29.688 -5.352 1 96 271 LEU B N 1
ATOM 5712 C CA . LEU B 1 271 ? -10.523 28.875 -4.582 1 96 271 LEU B CA 1
ATOM 5713 C C . LEU B 1 271 ? -11.922 29.484 -4.625 1 96 271 LEU B C 1
ATOM 5715 O O . LEU B 1 271 ? -12.914 28.766 -4.68 1 96 271 LEU B O 1
ATOM 5719 N N . SER B 1 272 ? -12.016 30.828 -4.605 1 92.31 272 SER B N 1
ATOM 5720 C CA . SER B 1 272 ? -13.281 31.547 -4.539 1 92.31 272 SER B CA 1
ATOM 5721 C C . SER B 1 272 ? -14.078 31.391 -5.828 1 92.31 272 SER B C 1
ATOM 5723 O O . SER B 1 272 ? -15.273 31.703 -5.867 1 92.31 272 SER B O 1
ATOM 5725 N N . ALA B 1 273 ? -13.43 30.922 -6.875 1 92.19 273 ALA B N 1
ATOM 5726 C CA . ALA B 1 273 ? -14.102 30.719 -8.156 1 92.19 273 ALA B CA 1
ATOM 5727 C C . ALA B 1 273 ? -14.992 29.469 -8.109 1 92.19 273 ALA B C 1
ATOM 5729 O O . ALA B 1 273 ? -15.836 29.281 -8.992 1 92.19 273 ALA B O 1
ATOM 5730 N N . PHE B 1 274 ? -14.805 28.688 -7.129 1 93 274 PHE B N 1
ATOM 5731 C CA . PHE B 1 274 ? -15.586 27.469 -6.992 1 93 274 PHE B CA 1
ATOM 5732 C C . PHE B 1 274 ? -16.688 27.656 -5.965 1 93 274 PHE B C 1
ATOM 5734 O O . PHE B 1 274 ? -16.484 28.281 -4.926 1 93 274 PHE B O 1
ATOM 5741 N N . ALA B 1 275 ? -17.859 27.203 -6.328 1 88 275 ALA B N 1
ATOM 5742 C CA . ALA B 1 275 ? -19 27.219 -5.402 1 88 275 ALA B CA 1
ATOM 5743 C C . ALA B 1 275 ? -19.641 25.828 -5.312 1 88 275 ALA B C 1
ATOM 5745 O O . ALA B 1 275 ? -19.594 25.062 -6.27 1 88 275 ALA B O 1
ATOM 5746 N N . VAL B 1 276 ? -20.047 25.594 -4.094 1 88.38 276 VAL B N 1
ATOM 5747 C CA . VAL B 1 276 ? -20.844 24.375 -3.951 1 88.38 276 VAL B CA 1
ATOM 5748 C C . VAL B 1 276 ? -22.188 24.562 -4.656 1 88.38 276 VAL B C 1
ATOM 5750 O O . VAL B 1 276 ? -22.844 25.594 -4.504 1 88.38 276 VAL B O 1
ATOM 5753 N N . ALA B 1 277 ? -22.484 23.562 -5.414 1 82.62 277 ALA B N 1
ATOM 5754 C CA . ALA B 1 277 ? -23.766 23.625 -6.117 1 82.62 277 ALA B CA 1
ATOM 5755 C C . ALA B 1 277 ? -24.922 23.734 -5.137 1 82.62 277 ALA B C 1
ATOM 5757 O O . ALA B 1 277 ? -24.922 23.094 -4.082 1 82.62 277 ALA B O 1
ATOM 5758 N N . GLU B 1 278 ? -25.859 24.578 -5.488 1 76.19 278 GLU B N 1
ATOM 5759 C CA . GLU B 1 278 ? -27 24.828 -4.613 1 76.19 278 GLU B CA 1
ATOM 5760 C C . GLU B 1 278 ? -27.938 23.625 -4.551 1 76.19 278 GLU B C 1
ATOM 5762 O O . GLU B 1 278 ? -28.531 23.344 -3.508 1 76.19 278 GLU B O 1
ATOM 5767 N N . HIS B 1 279 ? -28.031 22.984 -5.707 1 78.31 279 HIS B N 1
ATOM 5768 C CA . HIS B 1 279 ? -28.938 21.844 -5.758 1 78.31 279 HIS B CA 1
ATOM 5769 C C . HIS B 1 279 ? -28.203 20.578 -6.176 1 78.31 279 HIS B C 1
ATOM 5771 O O . HIS B 1 279 ? -27.703 20.484 -7.301 1 78.31 279 HIS B O 1
ATOM 5777 N N . LEU B 1 280 ? -27.938 19.703 -5.23 1 84.94 280 LEU B N 1
ATOM 5778 C CA . LEU B 1 280 ? -27.344 18.406 -5.48 1 84.94 280 LEU B CA 1
ATOM 5779 C C . LEU B 1 280 ? -28.375 17.297 -5.289 1 84.94 280 LEU B C 1
ATOM 5781 O O . LEU B 1 280 ? -28.844 17.062 -4.168 1 84.94 280 LEU B O 1
ATOM 5785 N N . THR B 1 281 ? -28.766 16.672 -6.402 1 86.62 281 THR B N 1
ATOM 5786 C CA . THR B 1 281 ? -29.75 15.602 -6.34 1 86.62 281 THR B CA 1
ATOM 5787 C C . THR B 1 281 ? -29.094 14.281 -5.98 1 86.62 281 THR B C 1
ATOM 5789 O O . THR B 1 281 ? -28.141 13.859 -6.641 1 86.62 281 THR B O 1
ATOM 5792 N N . THR B 1 282 ? -29.578 13.648 -5.023 1 87.69 282 THR B N 1
ATOM 5793 C CA . THR B 1 282 ? -28.953 12.43 -4.539 1 87.69 282 THR B CA 1
ATOM 5794 C C . THR B 1 282 ? -29.641 11.203 -5.141 1 87.69 282 THR B C 1
ATOM 5796 O O . THR B 1 282 ? -29.078 10.102 -5.109 1 87.69 282 THR B O 1
ATOM 5799 N N . GLY B 1 283 ? -30.812 11.344 -5.715 1 87.62 283 GLY B N 1
ATOM 5800 C CA . GLY B 1 283 ? -31.625 10.164 -6 1 87.62 283 GLY B CA 1
ATOM 5801 C C . GLY B 1 283 ? -32.125 9.469 -4.746 1 87.62 283 GLY B C 1
ATOM 5802 O O . GLY B 1 283 ? -32.375 10.117 -3.732 1 87.62 283 GLY B O 1
ATOM 5803 N N . ILE B 1 284 ? -32.406 8.094 -4.902 1 86.12 284 ILE B N 1
ATOM 5804 C CA . ILE B 1 284 ? -32.938 7.34 -3.766 1 86.12 284 ILE B CA 1
ATOM 5805 C C . ILE B 1 284 ? -31.922 6.262 -3.367 1 86.12 284 ILE B C 1
ATOM 5807 O O . ILE B 1 284 ? -31.125 5.824 -4.188 1 86.12 284 ILE B O 1
ATOM 5811 N N . PRO B 1 285 ? -31.938 5.824 -2.123 1 89.38 285 PRO B N 1
ATOM 5812 C CA . PRO B 1 285 ? -30.969 4.824 -1.643 1 89.38 285 PRO B CA 1
ATOM 5813 C C . PRO B 1 285 ? -30.969 3.557 -2.498 1 89.38 285 PRO B C 1
ATOM 5815 O O . PRO B 1 285 ? -29.906 2.951 -2.695 1 89.38 285 PRO B O 1
ATOM 5818 N N . ALA B 1 286 ? -32.031 3.221 -3.074 1 87.25 286 ALA B N 1
ATOM 5819 C CA . ALA B 1 286 ? -32.125 2.01 -3.889 1 87.25 286 ALA B CA 1
ATOM 5820 C C . ALA B 1 286 ? -31.219 2.104 -5.113 1 87.25 286 ALA B C 1
ATOM 5822 O O . ALA B 1 286 ? -30.75 1.083 -5.625 1 87.25 286 ALA B O 1
ATOM 5823 N N . ASP B 1 287 ? -30.938 3.318 -5.559 1 86.62 287 ASP B N 1
ATOM 5824 C CA . ASP B 1 287 ? -30.078 3.545 -6.719 1 86.62 287 ASP B CA 1
ATOM 5825 C C . ASP B 1 287 ? -28.641 3.092 -6.445 1 86.62 287 ASP B C 1
ATOM 5827 O O . ASP B 1 287 ? -27.906 2.766 -7.371 1 86.62 287 ASP B O 1
ATOM 5831 N N . ILE B 1 288 ? -28.266 3.059 -5.18 1 87.44 288 ILE B N 1
ATOM 5832 C CA . ILE B 1 288 ? -26.906 2.732 -4.773 1 87.44 288 ILE B CA 1
ATOM 5833 C C . ILE B 1 288 ? -26.562 1.302 -5.188 1 87.44 288 ILE B C 1
ATOM 5835 O O . ILE B 1 288 ? -25.422 1.007 -5.562 1 87.44 288 ILE B O 1
ATOM 5839 N N . LEU B 1 289 ? -27.578 0.512 -5.227 1 87.06 289 LEU B N 1
ATOM 5840 C CA . LEU B 1 289 ? -27.406 -0.902 -5.539 1 87.06 289 LEU B CA 1
ATOM 5841 C C . LEU B 1 289 ? -26.969 -1.087 -6.988 1 87.06 289 LEU B C 1
ATOM 5843 O O . LEU B 1 289 ? -26.234 -2.025 -7.305 1 87.06 289 LEU B O 1
ATOM 5847 N N . SER B 1 290 ? -27.359 -0.173 -7.82 1 85.62 290 SER B N 1
ATOM 5848 C CA . SER B 1 290 ? -27.094 -0.333 -9.242 1 85.62 290 SER B CA 1
ATOM 5849 C C . SER B 1 290 ? -25.969 0.594 -9.703 1 85.62 290 SER B C 1
ATOM 5851 O O . SER B 1 290 ? -25.25 0.282 -10.648 1 85.62 290 SER B O 1
ATOM 5853 N N . ILE B 1 291 ? -25.75 1.625 -8.977 1 88.19 291 ILE B N 1
ATOM 5854 C CA . ILE B 1 291 ? -24.891 2.67 -9.516 1 88.19 291 ILE B CA 1
ATOM 5855 C C . ILE B 1 291 ? -23.516 2.58 -8.875 1 88.19 291 ILE B C 1
ATOM 5857 O O . ILE B 1 291 ? -22.5 2.771 -9.547 1 88.19 291 ILE B O 1
ATOM 5861 N N . ARG B 1 292 ? -23.391 2.316 -7.543 1 94.12 292 ARG B N 1
ATOM 5862 C CA . ARG B 1 292 ? -22.125 2.354 -6.832 1 94.12 292 ARG B CA 1
ATOM 5863 C C . ARG B 1 292 ? -21.266 1.135 -7.176 1 94.12 292 ARG B C 1
ATOM 5865 O O . ARG B 1 292 ? -21.672 -0 -6.898 1 94.12 292 ARG B O 1
ATOM 5872 N N . PRO B 1 293 ? -20.062 1.37 -7.672 1 96.31 293 PRO B N 1
ATOM 5873 C CA . PRO B 1 293 ? -19.25 0.267 -8.203 1 96.31 293 PRO B CA 1
ATOM 5874 C C . PRO B 1 293 ? -18.844 -0.733 -7.121 1 96.31 293 PRO B C 1
ATOM 5876 O O . PRO B 1 293 ? -18.812 -1.94 -7.375 1 96.31 293 PRO B O 1
ATOM 5879 N N . ASP B 1 294 ? -18.531 -0.306 -5.906 1 96.38 294 ASP B N 1
ATOM 5880 C CA . ASP B 1 294 ? -18.109 -1.226 -4.859 1 96.38 294 ASP B CA 1
ATOM 5881 C C . ASP B 1 294 ? -19.25 -2.123 -4.402 1 96.38 294 ASP B C 1
ATOM 5883 O O . ASP B 1 294 ? -19.047 -3.297 -4.09 1 96.38 294 ASP B O 1
ATOM 5887 N N . VAL B 1 295 ? -20.469 -1.604 -4.395 1 96.69 295 VAL B N 1
ATOM 5888 C CA . VAL B 1 295 ? -21.641 -2.395 -4.059 1 96.69 295 VAL B CA 1
ATOM 5889 C C . VAL B 1 295 ? -21.906 -3.42 -5.156 1 96.69 295 VAL B C 1
ATOM 5891 O O . VAL B 1 295 ? -22.188 -4.59 -4.871 1 96.69 295 VAL B O 1
ATOM 5894 N N . LYS B 1 296 ? -21.812 -2.975 -6.379 1 96.56 296 LYS B N 1
ATOM 5895 C CA . LYS B 1 296 ? -21.984 -3.883 -7.508 1 96.56 296 LYS B CA 1
ATOM 5896 C C . LYS B 1 296 ? -20.953 -5.004 -7.473 1 96.56 296 LYS B C 1
ATOM 5898 O O . LYS B 1 296 ? -21.281 -6.168 -7.723 1 96.56 296 LYS B O 1
ATOM 5903 N N . ALA B 1 297 ? -19.688 -4.684 -7.164 1 97.31 297 ALA B N 1
ATOM 5904 C CA . ALA B 1 297 ? -18.641 -5.691 -7.055 1 97.31 297 ALA B CA 1
ATOM 5905 C C . ALA B 1 297 ? -18.969 -6.723 -5.984 1 97.31 297 ALA B C 1
ATOM 5907 O O . ALA B 1 297 ? -18.781 -7.926 -6.188 1 97.31 297 ALA B O 1
ATOM 5908 N N . ALA B 1 298 ? -19.438 -6.254 -4.848 1 97.12 298 ALA B N 1
ATOM 5909 C CA . ALA B 1 298 ? -19.812 -7.156 -3.76 1 97.12 298 ALA B CA 1
ATOM 5910 C C . ALA B 1 298 ? -20.953 -8.078 -4.176 1 97.12 298 ALA B C 1
ATOM 5912 O O . ALA B 1 298 ? -20.969 -9.258 -3.84 1 97.12 298 ALA B O 1
ATOM 5913 N N . GLU B 1 299 ? -21.984 -7.543 -4.922 1 96.88 299 GLU B N 1
ATOM 5914 C CA . GLU B 1 299 ? -23.078 -8.367 -5.406 1 96.88 299 GLU B CA 1
ATOM 5915 C C . GLU B 1 299 ? -22.594 -9.438 -6.375 1 96.88 299 GLU B C 1
ATOM 5917 O O . GLU B 1 299 ? -23.016 -10.594 -6.297 1 96.88 299 GLU B O 1
ATOM 5922 N N . LEU B 1 300 ? -21.672 -9.031 -7.234 1 97.56 300 LEU B N 1
ATOM 5923 C CA . LEU B 1 300 ? -21.125 -9.969 -8.211 1 97.56 300 LEU B CA 1
ATOM 5924 C C . LEU B 1 300 ? -20.344 -11.078 -7.512 1 97.56 300 LEU B C 1
ATOM 5926 O O . LEU B 1 300 ? -20.328 -12.219 -7.977 1 97.56 300 LEU B O 1
ATOM 5930 N N . ASN B 1 301 ? -19.719 -10.789 -6.387 1 97.56 301 ASN B N 1
ATOM 5931 C CA . ASN B 1 301 ? -19.047 -11.812 -5.59 1 97.56 301 ASN B CA 1
ATOM 5932 C C . ASN B 1 301 ? -20.047 -12.828 -5.043 1 97.56 301 ASN B C 1
ATOM 5934 O O . ASN B 1 301 ? -19.75 -14.023 -4.973 1 97.56 301 ASN B O 1
ATOM 5938 N N . VAL B 1 302 ? -21.266 -12.398 -4.633 1 97.62 302 VAL B N 1
ATOM 5939 C CA . VAL B 1 302 ? -22.328 -13.305 -4.18 1 97.62 302 VAL B CA 1
ATOM 5940 C C . VAL B 1 302 ? -22.75 -14.219 -5.328 1 97.62 302 VAL B C 1
ATOM 5942 O O . VAL B 1 302 ? -22.922 -15.422 -5.141 1 97.62 302 VAL B O 1
ATOM 5945 N N . MET B 1 303 ? -22.859 -13.633 -6.477 1 97.81 303 MET B N 1
ATOM 5946 C CA . MET B 1 303 ? -23.266 -14.406 -7.645 1 97.81 303 MET B CA 1
ATOM 5947 C C . MET B 1 303 ? -22.234 -15.469 -7.984 1 97.81 303 MET B C 1
ATOM 5949 O O . MET B 1 303 ? -22.578 -16.609 -8.305 1 97.81 303 MET B O 1
ATOM 5953 N N . ALA B 1 304 ? -20.953 -15.094 -7.91 1 98.06 304 ALA B N 1
ATOM 5954 C CA . ALA B 1 304 ? -19.891 -16.062 -8.148 1 98.06 304 ALA B CA 1
ATOM 5955 C C . ALA B 1 304 ? -19.922 -17.188 -7.121 1 98.06 304 ALA B C 1
ATOM 5957 O O . ALA B 1 304 ? -19.797 -18.359 -7.473 1 98.06 304 ALA B O 1
ATOM 5958 N N . ALA B 1 305 ? -20.078 -16.797 -5.879 1 97.56 305 ALA B N 1
ATOM 5959 C CA . ALA B 1 305 ? -20.156 -17.797 -4.805 1 97.56 305 ALA B CA 1
ATOM 5960 C C . ALA B 1 305 ? -21.344 -18.719 -4.98 1 97.56 305 ALA B C 1
ATOM 5962 O O . ALA B 1 305 ? -21.266 -19.906 -4.695 1 97.56 305 ALA B O 1
ATOM 5963 N N . ASN B 1 306 ? -22.5 -18.188 -5.406 1 97.44 306 ASN B N 1
ATOM 5964 C CA . ASN B 1 306 ? -23.688 -18.984 -5.684 1 97.44 306 ASN B CA 1
ATOM 5965 C C . ASN B 1 306 ? -23.422 -20.031 -6.758 1 97.44 306 ASN B C 1
ATOM 5967 O O . ASN B 1 306 ? -23.859 -21.188 -6.633 1 97.44 306 ASN B O 1
ATOM 5971 N N . ALA B 1 307 ? -22.719 -19.594 -7.77 1 97.12 307 ALA B N 1
ATOM 5972 C CA . ALA B 1 307 ? -22.359 -20.531 -8.828 1 97.12 307 ALA B CA 1
ATOM 5973 C C . ALA B 1 307 ? -21.438 -21.625 -8.305 1 97.12 307 ALA B C 1
ATOM 5975 O O . ALA B 1 307 ? -21.562 -22.797 -8.703 1 97.12 307 ALA B O 1
ATOM 5976 N N . LYS B 1 308 ? -20.562 -21.344 -7.379 1 97.56 308 LYS B N 1
ATOM 5977 C CA . LYS B 1 308 ? -19.656 -22.312 -6.793 1 97.56 308 LYS B CA 1
ATOM 5978 C C . LYS B 1 308 ? -20.406 -23.344 -5.953 1 97.56 308 LYS B C 1
ATOM 5980 O O . LYS B 1 308 ? -20.016 -24.5 -5.883 1 97.56 308 LYS B O 1
ATOM 5985 N N . VAL B 1 309 ? -21.484 -22.938 -5.297 1 97.06 309 VAL B N 1
ATOM 5986 C CA . VAL B 1 309 ? -22.344 -23.875 -4.594 1 97.06 309 VAL B CA 1
ATOM 5987 C C . VAL B 1 309 ? -22.938 -24.875 -5.59 1 97.06 309 VAL B C 1
ATOM 5989 O O . VAL B 1 309 ? -22.953 -26.078 -5.328 1 97.06 309 VAL B O 1
ATOM 5992 N N . GLY B 1 310 ? -23.406 -24.359 -6.723 1 96.25 310 GLY B N 1
ATOM 5993 C CA . GLY B 1 310 ? -23.906 -25.234 -7.766 1 96.25 310 GLY B CA 1
ATOM 5994 C C . GLY B 1 310 ? -22.875 -26.219 -8.281 1 96.25 310 GLY B C 1
ATOM 5995 O O . GLY B 1 310 ? -23.172 -27.375 -8.539 1 96.25 310 GLY B O 1
ATOM 5996 N N . GLU B 1 311 ? -21.672 -25.734 -8.43 1 95.75 311 GLU B N 1
ATOM 5997 C CA . GLU B 1 311 ? -20.562 -26.609 -8.844 1 95.75 311 GLU B CA 1
ATOM 5998 C C . GLU B 1 311 ? -20.312 -27.703 -7.824 1 95.75 311 GLU B C 1
ATOM 6000 O O . GLU B 1 311 ? -20.172 -28.875 -8.188 1 95.75 311 GLU B O 1
ATOM 6005 N N . ALA B 1 312 ? -20.219 -27.359 -6.559 1 95.56 312 ALA B N 1
ATOM 6006 C CA . ALA B 1 312 ? -19.984 -28.328 -5.492 1 95.56 312 ALA B CA 1
ATOM 6007 C C . ALA B 1 312 ? -21.109 -29.359 -5.43 1 95.56 312 ALA B C 1
ATOM 6009 O O . ALA B 1 312 ? -20.859 -30.547 -5.184 1 95.56 312 ALA B O 1
ATOM 6010 N N . GLN B 1 313 ? -22.344 -28.938 -5.637 1 94.94 313 GLN B N 1
ATOM 6011 C CA . GLN B 1 313 ? -23.469 -29.859 -5.664 1 94.94 313 GLN B CA 1
ATOM 6012 C C . GLN B 1 313 ? -23.359 -30.828 -6.836 1 94.94 313 GLN B C 1
ATOM 6014 O O . GLN B 1 313 ? -23.625 -32.031 -6.684 1 94.94 313 GLN B O 1
ATOM 6019 N N . ALA B 1 314 ? -22.969 -30.297 -7.949 1 93.31 314 ALA B N 1
ATOM 6020 C CA . ALA B 1 314 ? -22.828 -31.125 -9.141 1 93.31 314 ALA B CA 1
ATOM 6021 C C . ALA B 1 314 ? -21.75 -32.188 -8.945 1 93.31 314 ALA B C 1
ATOM 6023 O O . ALA B 1 314 ? -21.844 -33.281 -9.492 1 93.31 314 ALA B O 1
ATOM 6024 N N . ASN B 1 315 ? -20.766 -31.906 -8.133 1 92.31 315 ASN B N 1
ATOM 6025 C CA . ASN B 1 315 ? -19.672 -32.844 -7.875 1 92.31 315 ASN B CA 1
ATOM 6026 C C . ASN B 1 315 ? -20.156 -34.062 -7.113 1 92.3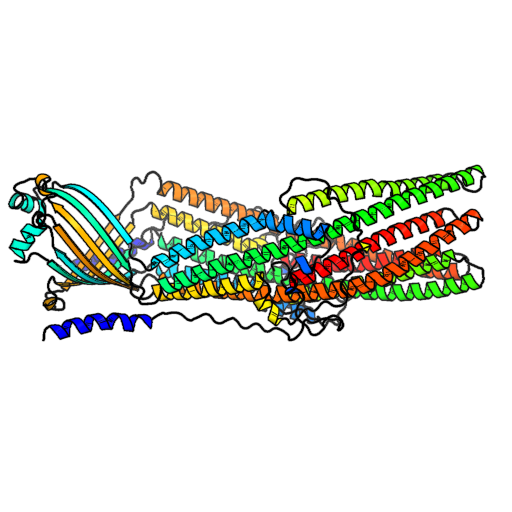1 315 ASN B C 1
ATOM 6028 O O . ASN B 1 315 ? -19.453 -35.094 -7.066 1 92.31 315 ASN B O 1
ATOM 6032 N N . MET B 1 316 ? -21.328 -34.031 -6.516 1 91.38 316 MET B N 1
ATOM 6033 C CA . MET B 1 316 ? -21.875 -35.156 -5.746 1 91.38 316 MET B CA 1
ATOM 6034 C C . MET B 1 316 ? -22.578 -36.156 -6.656 1 91.38 316 MET B C 1
ATOM 6036 O O . MET B 1 316 ? -22.922 -37.25 -6.23 1 91.38 316 MET B O 1
ATOM 6040 N N . TYR B 1 317 ? -22.734 -35.812 -7.926 1 89.44 317 TYR B N 1
ATOM 6041 C CA . TYR B 1 317 ? -23.438 -36.656 -8.883 1 89.44 317 TYR B CA 1
ATOM 6042 C C . TYR B 1 317 ? -22.438 -37.406 -9.758 1 89.44 317 TYR B C 1
ATOM 6044 O O . TYR B 1 317 ? -21.266 -37.062 -9.812 1 89.44 317 TYR B O 1
ATOM 6052 N N . PRO B 1 318 ? -22.828 -38.438 -10.445 1 89.5 318 PRO B N 1
ATOM 6053 C CA . PRO B 1 318 ? -21.922 -39.219 -11.273 1 89.5 318 PRO B CA 1
ATOM 6054 C C . PRO B 1 318 ? -21.281 -38.406 -12.383 1 89.5 318 PRO B C 1
ATOM 6056 O O . PRO B 1 318 ? -21.922 -37.531 -12.961 1 89.5 318 PRO B O 1
ATOM 6059 N N . SER B 1 319 ? -20.062 -38.656 -12.672 1 88.88 319 SER B N 1
ATOM 6060 C CA . SER B 1 319 ? -19.359 -38.031 -13.781 1 88.88 319 SER B CA 1
ATOM 6061 C C . SER B 1 319 ? -19.219 -38.969 -14.961 1 88.88 319 SER B C 1
ATOM 6063 O O . SER B 1 319 ? -18.844 -40.156 -14.773 1 88.88 319 SER B O 1
ATOM 6065 N N . LEU B 1 320 ? -19.578 -38.5 -16.078 1 87.31 320 LEU B N 1
ATOM 6066 C CA . LEU B 1 320 ? -19.406 -39.281 -17.312 1 87.31 320 LEU B CA 1
ATOM 6067 C C . LEU B 1 320 ? -18.141 -38.844 -18.047 1 87.31 320 LEU B C 1
ATOM 6069 O O . LEU B 1 320 ? -18.047 -37.719 -18.531 1 87.31 320 LEU B O 1
ATOM 6073 N N . ASN B 1 321 ? -17.25 -39.75 -18.109 1 88.31 321 ASN B N 1
ATOM 6074 C CA . ASN B 1 321 ? -15.984 -39.5 -18.797 1 88.31 321 ASN B CA 1
ATOM 6075 C C . ASN B 1 321 ? -15.82 -40.406 -20.031 1 88.31 321 ASN B C 1
ATOM 6077 O O . ASN B 1 321 ? -16.125 -41.594 -19.969 1 88.31 321 ASN B O 1
ATOM 6081 N N . ILE B 1 322 ? -15.398 -39.75 -21.109 1 85.81 322 ILE B N 1
ATOM 6082 C CA . ILE B 1 322 ? -15.125 -40.438 -22.359 1 85.81 322 ILE B CA 1
ATOM 6083 C C . ILE B 1 322 ? -13.648 -40.312 -22.719 1 85.81 322 ILE B C 1
ATOM 6085 O O . ILE B 1 322 ? -13.117 -39.188 -22.734 1 85.81 322 ILE B O 1
ATOM 6089 N N . THR B 1 323 ? -12.992 -41.406 -22.953 1 87.75 323 THR B N 1
ATOM 6090 C CA . THR B 1 323 ? -11.594 -41.406 -23.375 1 87.75 323 THR B CA 1
ATOM 6091 C C . THR B 1 323 ? -11.414 -42.156 -24.688 1 87.75 323 THR B C 1
ATOM 6093 O O . THR B 1 323 ? -12.164 -43.094 -24.969 1 87.75 323 THR B O 1
ATOM 6096 N N . ALA B 1 324 ? -10.555 -41.719 -25.531 1 83.38 324 ALA B N 1
ATOM 6097 C CA . ALA B 1 324 ? -10.188 -42.375 -26.781 1 83.38 324 ALA B CA 1
ATOM 6098 C C . ALA B 1 324 ? -8.695 -42.219 -27.078 1 83.38 324 ALA B C 1
ATOM 6100 O O . ALA B 1 324 ? -8.094 -41.188 -26.703 1 83.38 324 ALA B O 1
ATOM 6101 N N . SER B 1 325 ? -8.078 -43.312 -27.562 1 86.75 325 SER B N 1
ATOM 6102 C CA . SER B 1 325 ? -6.684 -43.25 -27.969 1 86.75 325 SER B CA 1
ATOM 6103 C C . SER B 1 325 ? -6.445 -44.031 -29.25 1 86.75 325 SER B C 1
ATOM 6105 O O . SER B 1 325 ? -7.133 -45.031 -29.5 1 86.75 325 SER B O 1
ATOM 6107 N N . GLY B 1 326 ? -5.656 -43.531 -30.156 1 82.5 326 GLY B N 1
ATOM 6108 C CA . GLY B 1 326 ? -5.27 -44.219 -31.375 1 82.5 326 GLY B CA 1
ATOM 6109 C C . GLY B 1 326 ? -3.883 -43.844 -31.859 1 82.5 326 GLY B C 1
ATOM 6110 O O . GLY B 1 326 ? -3.375 -42.781 -31.531 1 82.5 326 GLY B O 1
ATOM 6111 N N . GLY B 1 327 ? -3.232 -44.906 -32.531 1 87.69 327 GLY B N 1
ATOM 6112 C CA . GLY B 1 327 ? -1.895 -44.688 -33.062 1 87.69 327 GLY B CA 1
ATOM 6113 C C . GLY B 1 327 ? -1.251 -45.938 -33.625 1 87.69 327 GLY B C 1
ATOM 6114 O O . GLY B 1 327 ? -1.924 -46.75 -34.25 1 87.69 327 GLY B O 1
ATOM 6115 N N . ILE B 1 328 ? 0.069 -45.938 -33.594 1 79.5 328 ILE B N 1
ATOM 6116 C CA . ILE B 1 328 ? 0.844 -47.062 -34.094 1 79.5 328 ILE B CA 1
ATOM 6117 C C . ILE B 1 328 ? 1.697 -47.656 -32.969 1 79.5 328 ILE B C 1
ATOM 6119 O O . ILE B 1 328 ? 2.213 -46.906 -32.125 1 79.5 328 ILE B O 1
ATOM 6123 N N . ASN B 1 329 ? 1.737 -48.938 -32.844 1 83.19 329 ASN B N 1
ATOM 6124 C CA . ASN B 1 329 ? 2.504 -49.656 -31.828 1 83.19 329 ASN B CA 1
ATOM 6125 C C . ASN B 1 329 ? 3.152 -50.906 -32.438 1 83.19 329 ASN B C 1
ATOM 6127 O O . ASN B 1 329 ? 2.541 -51.625 -33.25 1 83.19 329 ASN B O 1
ATOM 6131 N N . ALA B 1 330 ? 4.465 -51.094 -32.125 1 73.31 330 ALA B N 1
ATOM 6132 C CA . ALA B 1 330 ? 5.184 -52.281 -32.562 1 73.31 330 ALA B CA 1
ATOM 6133 C C . ALA B 1 330 ? 6.219 -52.719 -31.531 1 73.31 330 ALA B C 1
ATOM 6135 O O . ALA B 1 330 ? 6.695 -51.875 -30.75 1 73.31 330 ALA B O 1
ATOM 6136 N N . PHE B 1 331 ? 6.527 -54.031 -31.406 1 76.94 331 PHE B N 1
ATOM 6137 C CA . PHE B 1 331 ? 7.543 -54.531 -30.484 1 76.94 331 PHE B CA 1
ATOM 6138 C C . PHE B 1 331 ? 8.906 -54.562 -31.156 1 76.94 331 PHE B C 1
ATOM 6140 O O . PHE B 1 331 ? 9.891 -55 -30.547 1 76.94 331 PHE B O 1
ATOM 6147 N N . LYS B 1 332 ? 9.008 -54.344 -32.438 1 73.25 332 LYS B N 1
ATOM 6148 C CA . LYS B 1 332 ? 10.266 -54.188 -33.156 1 73.25 332 LYS B CA 1
ATOM 6149 C C . LYS B 1 332 ? 10.32 -52.844 -33.906 1 73.25 332 LYS B C 1
ATOM 6151 O O . LYS B 1 332 ? 9.32 -52.406 -34.469 1 73.25 332 LYS B O 1
ATOM 6156 N N . ALA B 1 333 ? 11.461 -52.281 -33.969 1 79.75 333 ALA B N 1
ATOM 6157 C CA . ALA B 1 333 ? 11.664 -50.969 -34.594 1 79.75 333 ALA B CA 1
ATOM 6158 C C . ALA B 1 333 ? 11.32 -51.031 -36.094 1 79.75 333 ALA B C 1
ATOM 6160 O O . ALA B 1 333 ? 10.766 -50.062 -36.625 1 79.75 333 ALA B O 1
ATOM 6161 N N . SER B 1 334 ? 11.609 -52.094 -36.75 1 77.88 334 SER B N 1
ATOM 6162 C CA . SER B 1 334 ? 11.422 -52.219 -38.188 1 77.88 334 SER B CA 1
ATOM 6163 C C . SER B 1 334 ? 9.945 -52.219 -38.562 1 77.88 334 SER B C 1
ATOM 6165 O O . SER B 1 334 ? 9.586 -51.875 -39.688 1 77.88 334 SER B O 1
ATOM 6167 N N . ASN B 1 335 ? 9.055 -52.562 -37.562 1 76.5 335 ASN B N 1
ATOM 6168 C CA . ASN B 1 335 ? 7.629 -52.656 -37.844 1 76.5 335 ASN B CA 1
ATOM 6169 C C . ASN B 1 335 ? 6.867 -51.438 -37.312 1 76.5 335 ASN B C 1
ATOM 6171 O O . ASN B 1 335 ? 5.637 -51.406 -37.375 1 76.5 335 ASN B O 1
ATOM 6175 N N . TRP B 1 336 ? 7.469 -50.562 -36.719 1 80.5 336 TRP B N 1
ATOM 6176 C CA . TRP B 1 336 ? 6.801 -49.5 -36 1 80.5 336 TRP B CA 1
ATOM 6177 C C . TRP B 1 336 ? 5.832 -48.75 -36.906 1 80.5 336 TRP B C 1
ATOM 6179 O O . TRP B 1 336 ? 4.676 -48.531 -36.531 1 80.5 336 TRP B O 1
ATOM 6189 N N . PHE B 1 337 ? 6.219 -48.469 -38.156 1 82.62 337 PHE B N 1
ATOM 6190 C CA . PHE B 1 337 ? 5.359 -47.688 -39.062 1 82.62 337 PHE B CA 1
ATOM 6191 C C . PHE B 1 337 ? 4.766 -48.562 -40.156 1 82.62 337 PHE B C 1
ATOM 6193 O O . PHE B 1 337 ? 4.426 -48.094 -41.219 1 82.62 337 PHE B O 1
ATOM 6200 N N . ASN B 1 338 ? 4.738 -49.844 -39.812 1 80.56 338 ASN B N 1
ATOM 6201 C CA . ASN B 1 338 ? 4.09 -50.781 -40.75 1 80.56 338 ASN B CA 1
ATOM 6202 C C . ASN B 1 338 ? 2.57 -50.656 -40.656 1 80.56 338 ASN B C 1
ATOM 6204 O O . ASN B 1 338 ? 1.947 -51.281 -39.812 1 80.56 338 ASN B O 1
ATOM 6208 N N . ILE B 1 339 ? 2.012 -49.969 -41.562 1 82.25 339 ILE B N 1
ATOM 6209 C CA . ILE B 1 339 ? 0.569 -49.75 -41.594 1 82.25 339 ILE B CA 1
ATOM 6210 C C . ILE B 1 339 ? -0.061 -50.688 -42.625 1 82.25 339 ILE B C 1
ATOM 6212 O O . ILE B 1 339 ? 0.433 -50.812 -43.75 1 82.25 339 ILE B O 1
ATOM 6216 N N . PRO B 1 340 ? -1.253 -51.312 -42.188 1 81.94 340 PRO B N 1
ATOM 6217 C CA . PRO B 1 340 ? -2.145 -51.125 -41.062 1 81.94 340 PRO B CA 1
ATOM 6218 C C . PRO B 1 340 ? -1.781 -52.031 -39.875 1 81.94 340 PRO B C 1
ATOM 6220 O O . PRO B 1 340 ? -2.439 -52 -38.844 1 81.94 340 PRO B O 1
ATOM 6223 N N . GLY B 1 341 ? -0.833 -52.906 -40.062 1 77 341 GLY B N 1
ATOM 6224 C CA . GLY B 1 341 ? -0.512 -53.875 -39.062 1 77 341 GLY B CA 1
ATOM 6225 C C . GLY B 1 341 ? -0.198 -53.281 -37.719 1 77 341 GLY B C 1
ATOM 6226 O O . GLY B 1 341 ? -0.514 -53.875 -36.656 1 77 341 GLY B O 1
ATOM 6227 N N . SER B 1 342 ? 0.308 -52.094 -37.656 1 81.94 342 SER B N 1
ATOM 6228 C CA . SER B 1 342 ? 0.753 -51.5 -36.406 1 81.94 342 SER B CA 1
ATOM 6229 C C . SER B 1 342 ? -0.32 -50.594 -35.812 1 81.94 342 SER B C 1
ATOM 6231 O O . SER B 1 342 ? -0.163 -50.062 -34.688 1 81.94 342 SER B O 1
ATOM 6233 N N . LEU B 1 343 ? -1.487 -50.469 -36.438 1 81.38 343 LEU B N 1
ATOM 6234 C CA . LEU B 1 343 ? -2.527 -49.531 -35.969 1 81.38 343 LEU B CA 1
ATOM 6235 C C . LEU B 1 343 ? -3.246 -50.125 -34.75 1 81.38 343 LEU B C 1
ATOM 6237 O O . LEU B 1 343 ? -3.504 -51.312 -34.688 1 81.38 343 LEU B O 1
ATOM 6241 N N . PHE B 1 344 ? -3.494 -49.25 -33.781 1 76.5 344 PHE B N 1
ATOM 6242 C CA . PHE B 1 344 ? -4.367 -49.625 -32.656 1 76.5 344 PHE B CA 1
ATOM 6243 C C . PHE B 1 344 ? -5.328 -48.5 -32.312 1 76.5 344 PHE B C 1
ATOM 6245 O O . PHE B 1 344 ? -5.145 -47.375 -32.781 1 76.5 344 PHE B O 1
ATOM 6252 N N . GLY B 1 345 ? -6.477 -48.719 -31.703 1 80.75 345 GLY B N 1
ATOM 6253 C CA . GLY B 1 345 ? -7.453 -47.781 -31.219 1 80.75 345 GLY B CA 1
ATOM 6254 C C . GLY B 1 345 ? -8.242 -48.281 -30.031 1 80.75 345 GLY B C 1
ATOM 6255 O O . GLY B 1 345 ? -8.469 -49.5 -29.906 1 80.75 345 GLY B O 1
ATOM 6256 N N . THR B 1 346 ? -8.391 -47.5 -29.156 1 80.81 346 THR B N 1
ATOM 6257 C CA . THR B 1 346 ? -9.242 -47.812 -28.016 1 80.81 346 THR B CA 1
ATOM 6258 C C . THR B 1 346 ? -10.219 -46.688 -27.734 1 80.81 346 THR B C 1
ATOM 6260 O O . THR B 1 346 ? -9.891 -45.5 -27.922 1 80.81 346 THR B O 1
ATOM 6263 N N . VAL B 1 347 ? -11.492 -46.875 -27.422 1 83.75 347 VAL B N 1
ATOM 6264 C CA . VAL B 1 347 ? -12.492 -45.938 -26.922 1 83.75 347 VAL B CA 1
ATOM 6265 C C . VAL B 1 347 ? -13.156 -46.5 -25.672 1 83.75 347 VAL B C 1
ATOM 6267 O O . VAL B 1 347 ? -13.414 -47.719 -25.578 1 83.75 347 VAL B O 1
ATOM 6270 N N . ALA B 1 348 ? -13.258 -45.719 -24.672 1 83.12 348 ALA B N 1
ATOM 6271 C CA . ALA B 1 348 ? -13.883 -46.125 -23.422 1 83.12 348 ALA B CA 1
ATOM 6272 C C . ALA B 1 348 ? -14.758 -45.031 -22.844 1 83.12 348 ALA B C 1
ATOM 6274 O O . ALA B 1 348 ? -14.438 -43.844 -22.984 1 83.12 348 ALA B O 1
ATOM 6275 N N . GLY B 1 349 ? -15.953 -45.438 -22.312 1 84.5 349 GLY B N 1
ATOM 6276 C CA . GLY B 1 349 ? -16.812 -44.562 -21.516 1 84.5 349 GLY B CA 1
ATOM 6277 C C . GLY B 1 349 ? -17 -45.094 -20.094 1 84.5 349 GLY B C 1
ATOM 6278 O O . GLY B 1 349 ? -17.109 -46.281 -19.859 1 84.5 349 GLY B O 1
ATOM 6279 N N . GLY B 1 350 ? -16.828 -44.188 -19.172 1 86.44 350 GLY B N 1
ATOM 6280 C CA . GLY B 1 350 ? -16.969 -44.594 -17.781 1 86.44 350 GLY B CA 1
ATOM 6281 C C . GLY B 1 350 ? -17.812 -43.625 -16.969 1 86.44 350 GLY B C 1
ATOM 6282 O O . GLY B 1 350 ? -17.781 -42.438 -17.172 1 86.44 350 GLY B O 1
ATOM 6283 N N . LEU B 1 351 ? -18.719 -44.188 -16.188 1 86.06 351 LEU B N 1
ATOM 6284 C CA . LEU B 1 351 ? -19.516 -43.438 -15.219 1 86.06 351 LEU B CA 1
ATOM 6285 C C . LEU B 1 351 ? -19.047 -43.719 -13.789 1 86.06 351 LEU B C 1
ATOM 6287 O O . LEU B 1 351 ? -18.984 -44.875 -13.352 1 86.06 351 LEU B O 1
ATOM 6291 N N . THR B 1 352 ? -18.625 -42.719 -13.125 1 86.44 352 THR B N 1
ATOM 6292 C CA . THR B 1 352 ? -18.141 -42.875 -11.758 1 86.44 352 THR B CA 1
ATOM 6293 C C . THR B 1 352 ? -18.953 -42.031 -10.789 1 86.44 352 THR B C 1
ATOM 6295 O O . THR B 1 352 ? -19.188 -40.844 -11.023 1 86.44 352 THR B O 1
ATOM 6298 N N . GLN B 1 353 ? -19.453 -42.656 -9.742 1 85.69 353 GLN B N 1
ATOM 6299 C CA . GLN B 1 353 ? -20.203 -41.969 -8.695 1 85.69 353 GLN B CA 1
ATOM 6300 C C . GLN B 1 353 ? -19.625 -42.281 -7.316 1 85.69 353 GLN B C 1
ATOM 6302 O O . GLN B 1 353 ? -19.656 -43.406 -6.852 1 85.69 353 GLN B O 1
ATOM 6307 N N . PRO B 1 354 ? -19.078 -41.281 -6.723 1 83.94 354 PRO B N 1
ATOM 6308 C CA . PRO B 1 354 ? -18.688 -41.5 -5.332 1 83.94 354 PRO B CA 1
ATOM 6309 C C . PRO B 1 354 ? -19.875 -41.75 -4.41 1 83.94 354 PRO B C 1
ATOM 6311 O O . PRO B 1 354 ? -20.812 -40.938 -4.379 1 83.94 354 PRO B O 1
ATOM 6314 N N . LEU B 1 355 ? -19.859 -42.812 -3.744 1 86.75 355 LEU B N 1
ATOM 6315 C CA . LEU B 1 355 ? -20.953 -43.188 -2.84 1 86.75 355 LEU B CA 1
ATOM 6316 C C . LEU B 1 355 ? -20.641 -42.75 -1.411 1 86.75 355 LEU B C 1
ATOM 6318 O O . LEU B 1 355 ? -21.5 -42.219 -0.715 1 86.75 355 LEU B O 1
ATOM 6322 N N . PHE B 1 356 ? -19.375 -43.094 -0.96 1 87.19 356 PHE B N 1
ATOM 6323 C CA . PHE B 1 356 ? -18.891 -42.719 0.362 1 87.19 356 PHE B CA 1
ATOM 6324 C C . PHE B 1 356 ? -17.453 -42.219 0.286 1 87.19 356 PHE B C 1
ATOM 6326 O O . PHE B 1 356 ? -16.531 -43 -0.016 1 87.19 356 PHE B O 1
ATOM 6333 N N . GLN B 1 357 ? -17.219 -41.062 0.524 1 91.5 357 GLN B N 1
ATOM 6334 C CA . GLN B 1 357 ? -15.898 -40.438 0.466 1 91.5 357 GLN B CA 1
ATOM 6335 C C . GLN B 1 357 ? -15.555 -39.75 1.79 1 91.5 357 GLN B C 1
ATOM 6337 O O . GLN B 1 357 ? -15.062 -38.625 1.806 1 91.5 357 GLN B O 1
ATOM 6342 N N . ARG B 1 358 ? -15.875 -40.406 2.889 1 93.69 358 ARG B N 1
ATOM 6343 C CA . ARG B 1 358 ? -15.562 -39.938 4.23 1 93.69 358 ARG B CA 1
ATOM 6344 C C . ARG B 1 358 ? -15.961 -38.469 4.395 1 93.69 358 ARG B C 1
ATOM 6346 O O . ARG B 1 358 ? -15.172 -37.656 4.867 1 93.69 358 ARG B O 1
ATOM 6353 N N . ARG B 1 359 ? -17.094 -38.062 3.801 1 93.38 359 ARG B N 1
ATOM 6354 C CA . ARG B 1 359 ? -17.797 -36.781 3.945 1 93.38 359 ARG B CA 1
ATOM 6355 C C . ARG B 1 359 ? -17.078 -35.688 3.17 1 93.38 359 ARG B C 1
ATOM 6357 O O . ARG B 1 359 ? -17.359 -34.5 3.379 1 93.38 359 ARG B O 1
ATOM 6364 N N . GLN B 1 360 ? -16.109 -35.969 2.367 1 93.5 360 GLN B N 1
ATOM 6365 C CA . GLN B 1 360 ? -15.32 -34.969 1.651 1 93.5 360 GLN B CA 1
ATOM 6366 C C . GLN B 1 360 ? -16.203 -34.125 0.76 1 93.5 360 GLN B C 1
ATOM 6368 O O . GLN B 1 360 ? -16.172 -32.875 0.843 1 93.5 360 GLN B O 1
ATOM 6373 N N . LEU B 1 361 ? -17.125 -34.75 -0.114 1 93.44 361 LEU B N 1
ATOM 6374 C CA . LEU B 1 361 ? -17.953 -34 -1.056 1 93.44 361 LEU B CA 1
ATOM 6375 C C . LEU B 1 361 ? -19.047 -33.219 -0.324 1 93.44 361 LEU B C 1
ATOM 6377 O O . LEU B 1 361 ? -19.359 -32.062 -0.684 1 93.44 361 LEU B O 1
ATOM 6381 N N . LYS B 1 362 ? -19.625 -33.812 0.719 1 94.12 362 LYS B N 1
ATOM 6382 C CA . LYS B 1 362 ? -20.625 -33.125 1.523 1 94.12 362 LYS B CA 1
ATOM 6383 C C . LYS B 1 362 ? -20.031 -31.906 2.213 1 94.12 362 LYS B C 1
ATOM 6385 O O . LYS B 1 362 ? -20.656 -30.844 2.256 1 94.12 362 LYS B O 1
ATOM 6390 N N . THR B 1 363 ? -18.797 -32.062 2.838 1 95.88 363 THR B N 1
ATOM 6391 C CA . THR B 1 363 ? -18.125 -30.938 3.494 1 95.88 363 THR B CA 1
ATOM 6392 C C . THR B 1 363 ? -17.828 -29.828 2.496 1 95.88 363 THR B C 1
ATOM 6394 O O . THR B 1 363 ? -18 -28.641 2.807 1 95.88 363 THR B O 1
ATOM 6397 N N . GLN B 1 364 ? -17.406 -30.172 1.284 1 96.12 364 GLN B N 1
ATOM 6398 C CA . GLN B 1 364 ? -17.125 -29.172 0.262 1 96.12 364 GLN B CA 1
ATOM 6399 C C . GLN B 1 364 ? -18.375 -28.391 -0.097 1 96.12 364 GLN B C 1
ATOM 6401 O O . GLN B 1 364 ? -18.312 -27.172 -0.281 1 96.12 364 GLN B O 1
ATOM 6406 N N . LEU B 1 365 ? -19.5 -29.047 -0.267 1 96.06 365 LEU B N 1
ATOM 6407 C CA . LEU B 1 365 ? -20.766 -28.375 -0.555 1 96.06 365 LEU B CA 1
ATOM 6408 C C . LEU B 1 365 ? -21.156 -27.422 0.576 1 96.06 365 LEU B C 1
ATOM 6410 O O . LEU B 1 365 ? -21.516 -26.266 0.33 1 96.06 365 LEU B O 1
ATOM 6414 N N . GLU B 1 366 ? -21.016 -27.891 1.824 1 97.06 366 GLU B N 1
ATOM 6415 C CA . GLU B 1 366 ? -21.359 -27.047 2.969 1 97.06 366 GLU B CA 1
ATOM 6416 C C . GLU B 1 366 ? -20.422 -25.844 3.078 1 97.06 366 GLU B C 1
ATOM 6418 O O . GLU B 1 366 ? -20.859 -24.75 3.422 1 97.06 366 GLU B O 1
ATOM 6423 N N . LEU B 1 367 ? -19.141 -26.062 2.838 1 96.94 367 LEU B N 1
ATOM 6424 C CA . LEU B 1 367 ? -18.188 -24.969 2.848 1 96.94 367 LEU B CA 1
ATOM 6425 C C . LEU B 1 367 ? -18.531 -23.938 1.772 1 96.94 367 LEU B C 1
ATOM 6427 O O . LEU B 1 367 ? -18.422 -22.734 2.004 1 96.94 367 LEU B O 1
ATOM 6431 N N . ALA B 1 368 ? -18.906 -24.391 0.59 1 97.38 368 ALA B N 1
ATOM 6432 C CA . ALA B 1 368 ? -19.312 -23.484 -0.479 1 97.38 368 ALA B CA 1
ATOM 6433 C C . ALA B 1 368 ? -20.531 -22.656 -0.065 1 97.38 368 ALA B C 1
ATOM 6435 O O . ALA B 1 368 ? -20.609 -21.469 -0.361 1 97.38 368 ALA B O 1
ATOM 6436 N N . ARG B 1 369 ? -21.469 -23.312 0.587 1 97.56 369 ARG B N 1
ATOM 6437 C CA . ARG B 1 369 ? -22.641 -22.594 1.083 1 97.56 369 ARG B CA 1
ATOM 6438 C C . ARG B 1 369 ? -22.25 -21.531 2.107 1 97.56 369 ARG B C 1
ATOM 6440 O O . ARG B 1 369 ? -22.766 -20.422 2.082 1 97.56 369 ARG B O 1
ATOM 6447 N N . ILE B 1 370 ? -21.344 -21.891 3.047 1 97.69 370 ILE B N 1
ATOM 6448 C CA . ILE B 1 370 ? -20.875 -20.953 4.062 1 97.69 370 ILE B CA 1
ATOM 6449 C C . ILE B 1 370 ? -20.172 -19.781 3.398 1 97.69 370 ILE B C 1
ATOM 6451 O O . ILE B 1 370 ? -20.359 -18.625 3.793 1 97.69 370 ILE B O 1
ATOM 6455 N N . GLU B 1 371 ? -19.391 -20.047 2.361 1 97.69 371 GLU B N 1
ATOM 6456 C CA . GLU B 1 371 ? -18.703 -18.984 1.641 1 97.69 371 GLU B CA 1
ATOM 6457 C C . GLU B 1 371 ? -19.703 -18.047 0.955 1 97.69 371 GLU B C 1
ATOM 6459 O O . GLU B 1 371 ? -19.484 -16.828 0.913 1 97.69 371 GLU B O 1
ATOM 6464 N N . LYS B 1 372 ? -20.734 -18.562 0.388 1 97.5 372 LYS B N 1
ATOM 6465 C CA . LYS B 1 372 ? -21.781 -17.734 -0.179 1 97.5 372 LYS B CA 1
ATOM 6466 C C . LYS B 1 372 ? -22.422 -16.844 0.888 1 97.5 372 LYS B C 1
ATOM 6468 O O . LYS B 1 372 ? -22.594 -15.641 0.674 1 97.5 372 LYS B O 1
ATOM 6473 N N . ASP B 1 373 ? -22.703 -17.422 2.066 1 97.38 373 ASP B N 1
ATOM 6474 C CA . ASP B 1 373 ? -23.281 -16.641 3.16 1 97.38 373 ASP B CA 1
ATOM 6475 C C . ASP B 1 373 ? -22.344 -15.516 3.592 1 97.38 373 ASP B C 1
ATOM 6477 O O . ASP B 1 373 ? -22.797 -14.398 3.871 1 97.38 373 ASP B O 1
ATOM 6481 N N . LYS B 1 374 ? -21.078 -15.844 3.67 1 97.62 374 LYS B N 1
ATOM 6482 C CA . LYS B 1 374 ? -20.094 -14.812 3.99 1 97.62 374 LYS B CA 1
ATOM 6483 C C . LYS B 1 374 ? -20.125 -13.68 2.973 1 97.62 374 LYS B C 1
ATOM 6485 O O . LYS B 1 374 ? -20.047 -12.508 3.342 1 97.62 374 LYS B O 1
ATOM 6490 N N . SER B 1 375 ? -20.234 -14.023 1.725 1 97.75 375 SER B N 1
ATOM 6491 C CA . SER B 1 375 ? -20.281 -13.008 0.672 1 97.75 375 SER B CA 1
ATOM 6492 C C . SER B 1 375 ? -21.547 -12.164 0.771 1 97.75 375 SER B C 1
ATOM 6494 O O . SER B 1 375 ? -21.516 -10.969 0.47 1 97.75 375 SER B O 1
ATOM 6496 N N . VAL B 1 376 ? -22.656 -12.789 1.168 1 97.12 376 VAL B N 1
ATOM 6497 C CA . VAL B 1 376 ? -23.906 -12.055 1.384 1 97.12 376 VAL B CA 1
ATOM 6498 C C . VAL B 1 376 ? -23.703 -11.039 2.504 1 97.12 376 VAL B C 1
ATOM 6500 O O . VAL B 1 376 ? -24.156 -9.898 2.396 1 97.12 376 VAL B O 1
ATOM 6503 N N . ILE B 1 377 ? -23.047 -11.398 3.6 1 96.81 377 ILE B N 1
ATOM 6504 C CA . ILE B 1 377 ? -22.75 -10.5 4.715 1 96.81 377 ILE B CA 1
ATOM 6505 C C . ILE B 1 377 ? -21.922 -9.312 4.227 1 96.81 377 ILE B C 1
ATOM 6507 O O . ILE B 1 377 ? -22.219 -8.164 4.551 1 96.81 377 ILE B O 1
ATOM 6511 N N . GLU B 1 378 ? -20.953 -9.586 3.398 1 97 378 GLU B N 1
ATOM 6512 C CA . GLU B 1 378 ? -20.094 -8.531 2.857 1 97 378 GLU B CA 1
ATOM 6513 C C . GLU B 1 378 ? -20.891 -7.59 1.957 1 97 378 GLU B C 1
ATOM 6515 O O . GLU B 1 378 ? -20.656 -6.383 1.944 1 97 378 GLU B O 1
ATOM 6520 N N . PHE B 1 379 ? -21.828 -8.172 1.197 1 96.69 379 PHE B N 1
ATOM 6521 C CA . PHE B 1 379 ? -22.688 -7.375 0.332 1 96.69 379 PHE B CA 1
ATOM 6522 C C . PHE B 1 379 ? -23.578 -6.445 1.156 1 96.69 379 PHE B C 1
ATOM 6524 O O . PHE B 1 379 ? -23.625 -5.238 0.902 1 96.69 379 PHE B O 1
ATOM 6531 N N . LYS B 1 380 ? -24.141 -6.938 2.16 1 95.88 380 LYS B N 1
ATOM 6532 C CA . LYS B 1 380 ? -24.984 -6.133 3.039 1 95.88 380 LYS B CA 1
ATOM 6533 C C . LYS B 1 380 ? -24.188 -5.043 3.732 1 95.88 380 LYS B C 1
ATOM 6535 O O . LYS B 1 380 ? -24.641 -3.904 3.854 1 95.88 380 LYS B O 1
ATOM 6540 N N . ARG B 1 381 ? -23.016 -5.344 4.168 1 95.69 381 ARG B N 1
ATOM 6541 C CA . ARG B 1 381 ? -22.125 -4.363 4.773 1 95.69 381 ARG B CA 1
ATOM 6542 C C . ARG B 1 381 ? -21.812 -3.232 3.803 1 95.69 381 ARG B C 1
ATOM 6544 O O . ARG B 1 381 ? -21.828 -2.059 4.18 1 95.69 381 ARG B O 1
ATOM 6551 N N . SER B 1 382 ? -21.5 -3.584 2.58 1 96.44 382 SER B N 1
ATOM 6552 C CA . SER B 1 382 ? -21.172 -2.582 1.574 1 96.44 382 SER B CA 1
ATOM 6553 C C . SER B 1 382 ? -22.344 -1.643 1.316 1 96.44 382 SER B C 1
ATOM 6555 O O . SER B 1 382 ? -22.141 -0.445 1.097 1 96.44 382 SER B O 1
ATOM 6557 N N . VAL B 1 383 ? -23.516 -2.193 1.36 1 95 383 VAL B N 1
ATOM 6558 C CA . VAL B 1 383 ? -24.719 -1.391 1.157 1 95 383 VAL B CA 1
ATOM 6559 C C . VAL B 1 383 ? -24.891 -0.4 2.309 1 95 383 VAL B C 1
ATOM 6561 O O . VAL B 1 383 ? -25.094 0.794 2.082 1 95 383 VAL B O 1
ATOM 6564 N N . ILE B 1 384 ? -24.766 -0.81 3.576 1 94.44 384 ILE B N 1
ATOM 6565 C CA . ILE B 1 384 ? -24.906 0.046 4.75 1 94.44 384 ILE B CA 1
ATOM 6566 C C . ILE B 1 384 ? -23.828 1.126 4.73 1 94.44 384 ILE B C 1
ATOM 6568 O O . ILE B 1 384 ? -24.109 2.301 4.977 1 94.44 384 ILE B O 1
ATOM 6572 N N . ASN B 1 385 ? -22.609 0.714 4.391 1 95.56 385 ASN B N 1
ATOM 6573 C CA . ASN B 1 385 ? -21.516 1.684 4.305 1 95.56 385 ASN B CA 1
ATOM 6574 C C . ASN B 1 385 ? -21.797 2.744 3.246 1 95.56 385 ASN B C 1
ATOM 6576 O O . ASN B 1 385 ? -21.531 3.928 3.461 1 95.56 385 ASN B O 1
ATOM 6580 N N . ALA B 1 386 ? -22.297 2.281 2.143 1 95.31 386 ALA B N 1
ATOM 6581 C CA . ALA B 1 386 ? -22.578 3.207 1.05 1 95.31 386 ALA B CA 1
ATOM 6582 C C . ALA B 1 386 ? -23.625 4.246 1.473 1 95.31 386 ALA B C 1
ATOM 6584 O O . ALA B 1 386 ? -23.438 5.445 1.247 1 95.31 386 ALA B O 1
ATOM 6585 N N . VAL B 1 387 ? -24.688 3.865 2.119 1 93.5 387 VAL B N 1
ATOM 6586 C CA . VAL B 1 387 ? -25.75 4.77 2.572 1 93.5 387 VAL B CA 1
ATOM 6587 C C . VAL B 1 387 ? -25.188 5.707 3.645 1 93.5 387 VAL B C 1
ATOM 6589 O O . VAL B 1 387 ? -25.5 6.902 3.646 1 93.5 387 VAL B O 1
ATOM 6592 N N . THR B 1 388 ? -24.375 5.195 4.531 1 94.19 388 THR B N 1
ATOM 6593 C CA . THR B 1 388 ? -23.781 5.98 5.605 1 94.19 388 THR B CA 1
ATOM 6594 C C . THR B 1 388 ? -22.875 7.066 5.039 1 94.19 388 THR B C 1
ATOM 6596 O O . THR B 1 388 ? -22.906 8.211 5.484 1 94.19 388 THR B O 1
ATOM 6599 N N . GLU B 1 389 ? -22.094 6.715 4.035 1 95.56 389 GLU B N 1
ATOM 6600 C CA . GLU B 1 389 ? -21.172 7.676 3.428 1 95.56 389 GLU B CA 1
ATOM 6601 C C . GLU B 1 389 ? -21.938 8.828 2.773 1 95.56 389 GLU B C 1
ATOM 6603 O O . GLU B 1 389 ? -21.531 9.984 2.879 1 95.56 389 GLU B O 1
ATOM 6608 N N . VAL B 1 390 ? -23.031 8.508 2.105 1 93.88 390 VAL B N 1
ATOM 6609 C CA . VAL B 1 390 ? -23.859 9.539 1.488 1 93.88 390 VAL B CA 1
ATOM 6610 C C . VAL B 1 390 ? -24.453 10.445 2.568 1 93.88 390 VAL B C 1
ATOM 6612 O O . VAL B 1 390 ? -24.359 11.672 2.471 1 93.88 390 VAL B O 1
ATOM 6615 N N . THR B 1 391 ? -24.969 9.883 3.635 1 92.62 391 THR B N 1
ATOM 6616 C CA . THR B 1 391 ? -25.578 10.633 4.723 1 92.62 391 THR B CA 1
ATOM 6617 C C . THR B 1 391 ? -24.547 11.523 5.414 1 92.62 391 THR B C 1
ATOM 6619 O O . THR B 1 391 ? -24.828 12.68 5.727 1 92.62 391 THR B O 1
ATOM 6622 N N . ASP B 1 392 ? -23.391 10.977 5.621 1 94 392 ASP B N 1
ATOM 6623 C CA . ASP B 1 392 ? -22.312 11.75 6.23 1 94 392 ASP B CA 1
ATOM 6624 C C . ASP B 1 392 ? -21.953 12.953 5.367 1 94 392 ASP B C 1
ATOM 6626 O O . ASP B 1 392 ? -21.75 14.055 5.883 1 94 392 ASP B O 1
ATOM 6630 N N . ALA B 1 393 ? -21.844 12.75 4.082 1 94.25 393 ALA B N 1
ATOM 6631 C CA . ALA B 1 393 ? -21.5 13.836 3.17 1 94.25 393 ALA B CA 1
ATOM 6632 C C . ALA B 1 393 ? -22.562 14.922 3.178 1 94.25 393 ALA B C 1
ATOM 6634 O O . ALA B 1 393 ? -22.25 16.109 3.148 1 94.25 393 ALA B O 1
ATOM 6635 N N . LEU B 1 394 ? -23.781 14.508 3.252 1 92.06 394 LEU B N 1
ATOM 6636 C CA . LEU B 1 394 ? -24.891 15.453 3.297 1 92.06 394 LEU B CA 1
ATOM 6637 C C . LEU B 1 394 ? -24.859 16.266 4.586 1 92.06 394 LEU B C 1
ATOM 6639 O O . LEU B 1 394 ? -25.062 17.484 4.562 1 92.06 394 LEU B O 1
ATOM 6643 N N . VAL B 1 395 ? -24.578 15.602 5.73 1 93.06 395 VAL B N 1
ATOM 6644 C CA . VAL B 1 395 ? -24.469 16.297 7.016 1 93.06 395 VAL B CA 1
ATOM 6645 C C . VAL B 1 395 ? -23.312 17.297 6.969 1 93.06 395 VAL B C 1
ATOM 6647 O O . VAL B 1 395 ? -23.453 18.422 7.418 1 93.06 395 VAL B O 1
ATOM 6650 N N . LYS B 1 396 ? -22.234 16.875 6.371 1 94.38 396 LYS B N 1
ATOM 6651 C CA . LYS B 1 396 ? -21.078 17.766 6.254 1 94.38 396 LYS B CA 1
ATOM 6652 C C . LYS B 1 396 ? -21.422 18.984 5.422 1 94.38 396 LYS B C 1
ATOM 6654 O O . LYS B 1 396 ? -21.094 20.109 5.801 1 94.38 396 LYS B O 1
ATOM 6659 N N . LEU B 1 397 ? -22.109 18.812 4.312 1 93.44 397 LEU B N 1
ATOM 6660 C CA . LEU B 1 397 ? -22.453 19.922 3.439 1 93.44 397 LEU B CA 1
ATOM 6661 C C . LEU B 1 397 ? -23.359 20.922 4.16 1 93.44 397 LEU B C 1
ATOM 6663 O O . LEU B 1 397 ? -23.141 22.141 4.09 1 93.44 397 LEU B O 1
ATOM 6667 N N . GLU B 1 398 ? -24.266 20.438 4.902 1 91.12 398 GLU B N 1
ATOM 6668 C CA . GLU B 1 398 ? -25.219 21.281 5.621 1 91.12 398 GLU B CA 1
ATOM 6669 C C . GLU B 1 398 ? -24.516 22.062 6.727 1 91.12 398 GLU B C 1
ATOM 6671 O O . GLU B 1 398 ? -24.656 23.297 6.816 1 91.12 398 GLU B O 1
ATOM 6676 N N . GLN B 1 399 ? -23.719 21.344 7.527 1 94.44 399 GLN B N 1
ATOM 6677 C CA . GLN B 1 399 ? -23.094 21.984 8.68 1 94.44 399 GLN B CA 1
ATOM 6678 C C . GLN B 1 399 ? -21.969 22.922 8.242 1 94.44 399 GLN B C 1
ATOM 6680 O O . GLN B 1 399 ? -21.766 23.969 8.852 1 94.44 399 GLN B O 1
ATOM 6685 N N . LEU B 1 400 ? -21.312 22.578 7.18 1 95.81 400 LEU B N 1
ATOM 6686 C CA . LEU B 1 400 ? -20.234 23.438 6.691 1 95.81 400 LEU B CA 1
ATOM 6687 C C . LEU B 1 400 ? -20.781 24.703 6.059 1 95.81 400 LEU B C 1
ATOM 6689 O O . LEU B 1 400 ? -20.156 25.766 6.129 1 95.81 400 LEU B O 1
ATOM 6693 N N . LYS B 1 401 ? -21.953 24.609 5.484 1 93.75 401 LYS B N 1
ATOM 6694 C CA . LYS B 1 401 ? -22.594 25.828 4.977 1 93.75 401 LYS B CA 1
ATOM 6695 C C . LYS B 1 401 ? -22.875 26.812 6.105 1 93.75 401 LYS B C 1
ATOM 6697 O O . LYS B 1 401 ? -22.562 28 5.98 1 93.75 401 LYS B O 1
ATOM 6702 N N . LYS B 1 402 ? -23.328 26.328 7.25 1 94.69 402 LYS B N 1
ATOM 6703 C CA . LYS B 1 402 ? -23.578 27.172 8.422 1 94.69 402 LYS B CA 1
ATOM 6704 C C . LYS B 1 402 ? -22.266 27.734 8.969 1 94.69 402 LYS B C 1
ATOM 6706 O O . LYS B 1 402 ? -22.188 28.922 9.305 1 94.69 402 LYS B O 1
ATOM 6711 N N . GLN B 1 403 ? -21.297 26.891 9 1 96.75 403 GLN B N 1
ATOM 6712 C CA . GLN B 1 403 ? -20 27.344 9.469 1 96.75 403 GLN B CA 1
ATOM 6713 C C . GLN B 1 403 ? -19.422 28.438 8.57 1 96.75 403 GLN B C 1
ATOM 6715 O O . GLN B 1 403 ? -18.875 29.422 9.047 1 96.75 403 GLN B O 1
ATOM 6720 N N . HIS B 1 404 ? -19.594 28.25 7.285 1 96.19 404 HIS B N 1
ATOM 6721 C CA . HIS B 1 404 ? -19.078 29.203 6.316 1 96.19 404 HIS B CA 1
ATOM 6722 C C . HIS B 1 404 ? -19.734 30.578 6.496 1 96.19 404 HIS B C 1
ATOM 6724 O O . HIS B 1 404 ? -19.062 31.594 6.52 1 96.19 404 HIS B O 1
ATOM 6730 N N . GLU B 1 405 ? -21.016 30.594 6.711 1 95.88 405 GLU B N 1
ATOM 6731 C CA . GLU B 1 405 ? -21.766 31.844 6.895 1 95.88 405 GLU B CA 1
ATOM 6732 C C . GLU B 1 405 ? -21.328 32.562 8.172 1 95.88 405 GLU B C 1
ATOM 6734 O O . GLU B 1 405 ? -21.078 33.75 8.156 1 95.88 405 GLU B O 1
ATOM 6739 N N . LEU B 1 406 ? -21.156 31.781 9.219 1 96.94 406 LEU B N 1
ATOM 6740 C CA . LEU B 1 406 ? -20.75 32.375 10.492 1 96.94 406 LEU B CA 1
ATOM 6741 C C . LEU B 1 406 ? -19.328 32.906 10.414 1 96.94 406 LEU B C 1
ATOM 6743 O O . LEU B 1 406 ? -19.031 33.969 10.93 1 96.94 406 LEU B O 1
ATOM 6747 N N . GLN B 1 407 ? -18.516 32.156 9.734 1 97.56 407 GLN B N 1
ATOM 6748 C CA . GLN B 1 407 ? -17.125 32.562 9.617 1 97.56 407 GLN B CA 1
ATOM 6749 C C . GLN B 1 407 ? -16.969 33.781 8.734 1 97.56 407 GLN B C 1
ATOM 6751 O O . GLN B 1 407 ? -16.109 34.625 8.969 1 97.56 407 GLN B O 1
ATOM 6756 N N . GLU B 1 408 ? -17.781 33.906 7.73 1 96.38 408 GLU B N 1
ATOM 6757 C CA . GLU B 1 408 ? -17.766 35.094 6.883 1 96.38 408 GLU B CA 1
ATOM 6758 C C . GLU B 1 408 ? -18.125 36.344 7.684 1 96.38 408 GLU B C 1
ATOM 6760 O O . GLU B 1 408 ? -17.5 37.375 7.527 1 96.38 408 GLU B O 1
ATOM 6765 N N . ILE B 1 409 ? -19.109 36.188 8.523 1 96.38 409 ILE B N 1
ATOM 6766 C CA . ILE B 1 409 ? -19.531 37.281 9.383 1 96.38 409 ILE B CA 1
ATOM 6767 C C . ILE B 1 409 ? -18.406 37.656 10.344 1 96.38 409 ILE B C 1
ATOM 6769 O O . ILE B 1 409 ? -18.109 38.844 10.555 1 96.38 409 ILE B O 1
ATOM 6773 N N . ARG B 1 410 ? -17.781 36.594 10.844 1 96.56 410 ARG B N 1
ATOM 6774 C CA . ARG B 1 410 ? -16.672 36.844 11.773 1 96.56 410 ARG B CA 1
ATOM 6775 C C . ARG B 1 410 ? -15.539 37.594 11.094 1 96.56 410 ARG B C 1
ATOM 6777 O O . ARG B 1 410 ? -15 38.531 11.656 1 96.56 410 ARG B O 1
ATOM 6784 N N . VAL B 1 411 ? -15.188 37.219 9.875 1 96.44 411 VAL B N 1
ATOM 6785 C CA . VAL B 1 411 ? -14.117 37.875 9.133 1 96.44 411 VAL B CA 1
ATOM 6786 C C . VAL B 1 411 ? -14.477 39.344 8.859 1 96.44 411 VAL B C 1
ATOM 6788 O O . VAL B 1 411 ? -13.656 40.25 9.062 1 96.44 411 VAL B O 1
ATOM 6791 N N . LYS B 1 412 ? -15.672 39.594 8.523 1 95.88 412 LYS B N 1
ATOM 6792 C CA . LYS B 1 412 ? -16.141 40.969 8.258 1 95.88 412 LYS B CA 1
ATOM 6793 C C . LYS B 1 412 ? -16.078 41.812 9.523 1 95.88 412 LYS B C 1
ATOM 6795 O O . LYS B 1 412 ? -15.602 42.938 9.484 1 95.88 412 LYS B O 1
ATOM 6800 N N . THR B 1 413 ? -16.516 41.219 10.602 1 96.12 413 THR B N 1
ATOM 6801 C CA . THR B 1 413 ? -16.531 41.906 11.883 1 96.12 413 THR B CA 1
ATOM 6802 C C . THR B 1 413 ? -15.102 42.25 12.312 1 96.12 413 THR B C 1
ATOM 6804 O O . THR B 1 413 ? -14.828 43.375 12.727 1 96.12 413 THR B O 1
ATOM 6807 N N . LEU B 1 414 ? -14.219 41.344 12.125 1 94 414 LEU B N 1
ATOM 6808 C CA . LEU B 1 414 ? -12.836 41.531 12.555 1 94 414 LEU B CA 1
ATOM 6809 C C . LEU B 1 414 ? -12.102 42.5 11.633 1 94 414 LEU B C 1
ATOM 6811 O O . LEU B 1 414 ? -11.234 43.25 12.086 1 94 414 LEU B O 1
ATOM 6815 N N . ASN B 1 415 ? -12.438 42.5 10.383 1 93.69 415 ASN B N 1
ATOM 6816 C CA . ASN B 1 415 ? -11.859 43.469 9.453 1 93.69 415 ASN B CA 1
ATOM 6817 C C . ASN B 1 415 ? -12.258 44.906 9.82 1 93.69 415 ASN B C 1
ATOM 6819 O O . ASN B 1 415 ? -11.445 45.844 9.719 1 93.69 415 ASN B O 1
ATOM 6823 N N . GLN B 1 416 ? -13.484 45.062 10.273 1 93.5 416 GLN B N 1
ATOM 6824 C CA . GLN B 1 416 ? -13.914 46.375 10.773 1 93.5 416 GLN B CA 1
ATOM 6825 C C . GLN B 1 416 ? -13.195 46.719 12.07 1 93.5 416 GLN B C 1
ATOM 6827 O O . GLN B 1 416 ? -12.812 47.875 12.273 1 93.5 416 GLN B O 1
ATOM 6832 N N . ALA B 1 417 ? -13.023 45.719 12.836 1 91.75 417 ALA B N 1
ATOM 6833 C CA . ALA B 1 417 ? -12.359 45.938 14.117 1 91.75 417 ALA B CA 1
ATOM 6834 C C . ALA B 1 417 ? -10.922 46.406 13.922 1 91.75 417 ALA B C 1
ATOM 6836 O O . ALA B 1 417 ? -10.445 47.281 14.656 1 91.75 417 ALA B O 1
ATOM 6837 N N . ILE B 1 418 ? -10.227 45.844 12.969 1 90.81 418 ILE B N 1
ATOM 6838 C CA . ILE B 1 418 ? -8.836 46.25 12.758 1 90.81 418 ILE B CA 1
ATOM 6839 C C . ILE B 1 418 ? -8.766 47.656 12.219 1 90.81 418 ILE B C 1
ATOM 6841 O O . ILE B 1 418 ? -7.855 48.438 12.555 1 90.81 418 ILE B O 1
ATOM 6845 N N . LYS B 1 419 ? -9.672 48.125 11.391 1 90.38 419 LYS B N 1
ATOM 6846 C CA . LYS B 1 419 ? -9.75 49.5 10.914 1 90.38 419 LYS B CA 1
ATOM 6847 C C . LYS B 1 419 ? -9.961 50.469 12.07 1 90.38 419 LYS B C 1
ATOM 6849 O O . LYS B 1 419 ? -9.289 51.5 12.156 1 90.38 419 LYS B O 1
ATOM 6854 N N . ASN B 1 420 ? -10.867 50.094 12.961 1 91.81 420 ASN B N 1
ATOM 6855 C CA . ASN B 1 420 ? -11.141 50.906 14.133 1 91.81 420 ASN B CA 1
ATOM 6856 C C . ASN B 1 420 ? -9.945 50.969 15.07 1 91.81 420 ASN B C 1
ATOM 6858 O O . ASN B 1 420 ? -9.602 52.031 15.602 1 91.81 420 ASN B O 1
ATOM 6862 N N . ALA B 1 421 ? -9.375 49.781 15.258 1 89.94 421 ALA B N 1
ATOM 6863 C CA . ALA B 1 421 ? -8.219 49.719 16.141 1 89.94 421 ALA B CA 1
ATOM 6864 C C . ALA B 1 421 ? -7.086 50.594 15.633 1 89.94 421 ALA B C 1
ATOM 6866 O O . ALA B 1 421 ? -6.43 51.281 16.406 1 89.94 421 ALA B O 1
ATOM 6867 N N . ASP B 1 422 ? -6.848 50.656 14.367 1 87.56 422 ASP B N 1
ATOM 6868 C CA . ASP B 1 422 ? -5.816 51.469 13.734 1 87.56 422 ASP B CA 1
ATOM 6869 C C . ASP B 1 422 ? -6.109 52.969 13.93 1 87.56 422 ASP B C 1
ATOM 6871 O O . ASP B 1 422 ? -5.215 53.75 14.281 1 87.56 422 ASP B O 1
ATOM 6875 N N . MET B 1 423 ? -7.363 53.344 13.781 1 89.31 423 MET B N 1
ATOM 6876 C CA . MET B 1 423 ? -7.773 54.75 13.938 1 89.31 423 MET B CA 1
ATOM 6877 C C . MET B 1 423 ? -7.625 55.188 15.391 1 89.31 423 MET B C 1
ATOM 6879 O O . MET B 1 423 ? -7.102 56.281 15.656 1 89.31 423 MET B O 1
ATOM 6883 N N . LEU B 1 424 ? -8.078 54.375 16.281 1 89.81 424 LEU B N 1
ATOM 6884 C CA . LEU B 1 424 ? -8.008 54.688 17.703 1 89.81 424 LEU B CA 1
ATOM 6885 C C . LEU B 1 424 ? -6.562 54.781 18.172 1 89.81 424 LEU B C 1
ATOM 6887 O O . LEU B 1 424 ? -6.223 55.625 19 1 89.81 424 LEU B O 1
ATOM 6891 N N . PHE B 1 425 ? -5.785 53.938 17.672 1 88.38 425 PHE B N 1
ATOM 6892 C CA . PHE B 1 425 ? -4.379 53.938 18.062 1 88.38 425 PHE B CA 1
ATOM 6893 C C . PHE B 1 425 ? -3.676 55.188 17.562 1 88.38 425 PHE B C 1
ATOM 6895 O O . PHE B 1 425 ? -2.92 55.812 18.312 1 88.38 425 PHE B O 1
ATOM 6902 N N . LYS B 1 426 ? -3.953 55.562 16.312 1 84.31 426 LYS B N 1
ATOM 6903 C CA . LYS B 1 426 ? -3.365 56.781 15.734 1 84.31 426 LYS B CA 1
ATOM 6904 C C . LYS B 1 426 ? -3.783 58.031 16.516 1 84.31 426 LYS B C 1
ATOM 6906 O O . LYS B 1 426 ? -3.041 59 16.562 1 84.31 426 LYS B O 1
ATOM 6911 N N . ASN B 1 427 ? -4.938 57.906 17.172 1 84.44 427 ASN B N 1
ATOM 6912 C CA . ASN B 1 427 ? -5.453 59.062 17.938 1 84.44 427 ASN B CA 1
ATOM 6913 C C . ASN B 1 427 ? -5.164 58.906 19.422 1 84.44 427 ASN B C 1
ATOM 6915 O O . ASN B 1 427 ? -5.691 59.656 20.25 1 84.44 427 ASN B O 1
ATOM 6919 N N . GLY B 1 428 ? -4.438 57.875 19.75 1 82.81 428 GLY B N 1
ATOM 6920 C CA . GLY B 1 428 ? -4.012 57.688 21.125 1 82.81 428 GLY B CA 1
ATOM 6921 C C . GLY B 1 428 ? -5.094 57.094 22.016 1 82.81 428 GLY B C 1
ATOM 6922 O O . GLY B 1 428 ? -5.004 57.156 23.25 1 82.81 428 GLY B O 1
ATOM 6923 N N . MET B 1 429 ? -6.082 56.5 21.375 1 84.44 429 MET B N 1
ATOM 6924 C CA . MET B 1 429 ? -7.23 56.031 22.125 1 84.44 429 MET B CA 1
ATOM 6925 C C . MET B 1 429 ? -7.195 54.5 22.234 1 84.44 429 MET B C 1
ATOM 6927 O O . MET B 1 429 ? -8.109 53.875 22.797 1 84.44 429 MET B O 1
ATOM 6931 N N . ALA B 1 430 ? -6.242 53.875 21.656 1 84.56 430 ALA B N 1
ATOM 6932 C CA . ALA B 1 430 ? -5.992 52.438 21.781 1 84.56 430 ALA B CA 1
ATOM 6933 C C . ALA B 1 430 ? -4.5 52.156 21.938 1 84.56 430 ALA B C 1
ATOM 6935 O O . ALA B 1 430 ? -3.662 53 21.562 1 84.56 430 ALA B O 1
ATOM 6936 N N . ASN B 1 431 ? -4.176 51.094 22.594 1 85.38 431 ASN B N 1
ATOM 6937 C CA . ASN B 1 431 ? -2.77 50.719 22.734 1 85.38 431 ASN B CA 1
ATOM 6938 C C . ASN B 1 431 ? -2.332 49.75 21.656 1 85.38 431 ASN B C 1
ATOM 6940 O O . ASN B 1 431 ? -3.162 49.25 20.891 1 85.38 431 ASN B O 1
ATOM 6944 N N . TYR B 1 432 ? -0.967 49.594 21.578 1 86.38 432 TYR B N 1
ATOM 6945 C CA . TYR B 1 432 ? -0.372 48.812 20.5 1 86.38 432 TYR B CA 1
ATOM 6946 C C . TYR B 1 432 ? -0.78 47.344 20.609 1 86.38 432 TYR B C 1
ATOM 6948 O O . TYR B 1 432 ? -0.909 46.656 19.594 1 86.38 432 TYR B O 1
ATOM 6956 N N . LEU B 1 433 ? -1.055 46.812 21.781 1 85.19 433 LEU B N 1
ATOM 6957 C CA . LEU B 1 433 ? -1.431 45.438 21.969 1 85.19 433 LEU B CA 1
ATOM 6958 C C . LEU B 1 433 ? -2.811 45.156 21.375 1 85.19 433 LEU B C 1
ATOM 6960 O O . LEU B 1 433 ? -3.068 44.062 20.875 1 85.19 433 LEU B O 1
ATOM 6964 N N . GLU B 1 434 ? -3.65 46.156 21.484 1 85.94 434 GLU B N 1
ATOM 6965 C CA . GLU B 1 434 ? -4.984 46.031 20.906 1 85.94 434 GLU B CA 1
ATOM 6966 C C . GLU B 1 434 ? -4.914 45.875 19.375 1 85.94 434 GLU B C 1
ATOM 6968 O O . GLU B 1 434 ? -5.66 45.094 18.797 1 85.94 434 GLU B O 1
ATOM 6973 N N . VAL B 1 435 ? -4.039 46.625 18.75 1 88 435 VAL B N 1
ATOM 6974 C CA . VAL B 1 435 ? -3.867 46.594 17.297 1 88 435 VAL B CA 1
ATOM 6975 C C . VAL B 1 435 ? -3.293 45.219 16.891 1 88 435 VAL B C 1
ATOM 6977 O O . VAL B 1 435 ? -3.822 44.562 16 1 88 435 VAL B O 1
ATOM 6980 N N . ILE B 1 436 ? -2.256 44.75 17.594 1 87.75 436 ILE B N 1
ATOM 6981 C CA . ILE B 1 436 ? -1.582 43.5 17.297 1 87.75 436 ILE B CA 1
ATOM 6982 C C . ILE B 1 436 ? -2.561 42.344 17.453 1 87.75 436 ILE B C 1
ATOM 6984 O O . ILE B 1 436 ? -2.613 41.438 16.625 1 87.75 436 ILE B O 1
ATOM 6988 N N . THR B 1 437 ? -3.299 42.344 18.453 1 88.12 437 THR B N 1
ATOM 6989 C CA . THR B 1 437 ? -4.273 41.281 18.719 1 88.12 437 THR B CA 1
ATOM 6990 C C . THR B 1 437 ? -5.352 41.25 17.641 1 88.12 437 THR B C 1
ATOM 6992 O O . THR B 1 437 ? -5.742 40.188 17.172 1 88.12 437 THR B O 1
ATOM 6995 N N . ALA B 1 438 ? -5.812 42.469 17.312 1 89.5 438 ALA B N 1
ATOM 6996 C CA . ALA B 1 438 ? -6.812 42.531 16.25 1 89.5 438 ALA B CA 1
ATOM 6997 C C . ALA B 1 438 ? -6.273 41.969 14.938 1 89.5 438 ALA B C 1
ATOM 6999 O O . ALA B 1 438 ? -6.98 41.25 14.234 1 89.5 438 ALA B O 1
ATOM 7000 N N . GLN B 1 439 ? -5.059 42.281 14.625 1 90.44 439 GLN B N 1
ATOM 7001 C CA . GLN B 1 439 ? -4.434 41.812 13.406 1 90.44 439 GLN B CA 1
ATOM 7002 C C . GLN B 1 439 ? -4.301 40.281 13.422 1 90.44 439 GLN B C 1
ATOM 7004 O O . GLN B 1 439 ? -4.59 39.625 12.43 1 90.44 439 GLN B O 1
ATOM 7009 N N . SER B 1 440 ? -3.883 39.719 14.484 1 91.5 440 SER B N 1
ATOM 7010 C CA . SER B 1 440 ? -3.756 38.281 14.641 1 91.5 440 SER B CA 1
ATOM 7011 C C . SER B 1 440 ? -5.105 37.594 14.484 1 91.5 440 SER B C 1
ATOM 7013 O O . SER B 1 440 ? -5.195 36.531 13.859 1 91.5 440 SER B O 1
ATOM 7015 N N . ASN B 1 441 ? -6.078 38.188 15.062 1 90.31 441 ASN B N 1
ATOM 7016 C CA . ASN B 1 441 ? -7.418 37.625 14.984 1 90.31 441 ASN B CA 1
ATOM 7017 C C . ASN B 1 441 ? -7.938 37.594 13.547 1 90.31 441 ASN B C 1
ATOM 7019 O O . ASN B 1 441 ? -8.562 36.625 13.125 1 90.31 441 ASN B O 1
ATOM 7023 N N . VAL B 1 442 ? -7.699 38.656 12.789 1 92.94 442 VAL B N 1
ATOM 7024 C CA . VAL B 1 442 ? -8.125 38.719 11.391 1 92.94 442 VAL B CA 1
ATOM 7025 C C . VAL B 1 442 ? -7.402 37.625 10.594 1 92.94 442 VAL B C 1
ATOM 7027 O O . VAL B 1 442 ? -8.023 36.906 9.82 1 92.94 442 VAL B O 1
ATOM 7030 N N . LEU B 1 443 ? -6.09 37.531 10.766 1 94.06 443 LEU B N 1
ATOM 7031 C CA . LEU B 1 443 ? -5.309 36.531 10.047 1 94.06 443 LEU B CA 1
ATOM 7032 C C . LEU B 1 443 ? -5.859 35.125 10.297 1 94.06 443 LEU B C 1
ATOM 7034 O O . LEU B 1 443 ? -6.156 34.406 9.344 1 94.06 443 LEU B O 1
ATOM 7038 N N . GLN B 1 444 ? -6.047 34.781 11.547 1 94.25 444 GLN B N 1
ATOM 7039 C CA . GLN B 1 444 ? -6.52 33.438 11.906 1 94.25 444 GLN B CA 1
ATOM 7040 C C . GLN B 1 444 ? -7.91 33.188 11.344 1 94.25 444 GLN B C 1
ATOM 7042 O O . GLN B 1 444 ? -8.203 32.062 10.891 1 94.25 444 GLN B O 1
ATOM 7047 N N . SER B 1 445 ? -8.711 34.156 11.422 1 94.62 445 SER B N 1
ATOM 7048 C CA . SER B 1 445 ? -10.078 34 10.945 1 94.62 445 SER B CA 1
ATOM 7049 C C . SER B 1 445 ? -10.117 33.844 9.43 1 94.62 445 SER B C 1
ATOM 7051 O O . SER B 1 445 ? -10.906 33.062 8.906 1 94.62 445 SER B O 1
ATOM 7053 N N . GLU B 1 446 ? -9.297 34.625 8.719 1 95.62 446 GLU B N 1
ATOM 7054 C CA . GLU B 1 446 ? -9.242 34.531 7.262 1 95.62 446 GLU B CA 1
ATOM 7055 C C . GLU B 1 446 ? -8.695 33.188 6.824 1 95.62 446 GLU B C 1
ATOM 7057 O O . GLU B 1 446 ? -9.203 32.562 5.879 1 95.62 446 GLU B O 1
ATOM 7062 N N . LEU B 1 447 ? -7.648 32.688 7.453 1 96.62 447 LEU B N 1
ATOM 7063 C CA . LEU B 1 447 ? -7.105 31.359 7.16 1 96.62 447 LEU B CA 1
ATOM 7064 C C . LEU B 1 447 ? -8.164 30.281 7.363 1 96.62 447 LEU B C 1
ATOM 7066 O O . LEU B 1 447 ? -8.297 29.375 6.535 1 96.62 447 LEU B O 1
ATOM 7070 N N . SER B 1 448 ? -8.898 30.406 8.445 1 96 448 SER B N 1
ATOM 7071 C CA . SER B 1 448 ? -9.938 29.453 8.781 1 96 448 SER B CA 1
ATOM 7072 C C . SER B 1 448 ? -11.062 29.469 7.75 1 96 448 SER B C 1
ATOM 7074 O O . SER B 1 448 ? -11.625 28.422 7.414 1 96 448 SER B O 1
ATOM 7076 N N . LEU B 1 449 ? -11.406 30.656 7.289 1 96.81 449 LEU B N 1
ATOM 7077 C CA . LEU B 1 449 ? -12.445 30.766 6.273 1 96.81 449 LEU B CA 1
ATOM 7078 C C . LEU B 1 449 ? -12.07 29.984 5.016 1 96.81 449 LEU B C 1
ATOM 7080 O O . LEU B 1 449 ? -12.898 29.297 4.438 1 96.81 449 LEU B O 1
ATOM 7084 N N . MET B 1 450 ? -10.781 30.094 4.594 1 97.56 450 MET B N 1
ATOM 7085 C CA . MET B 1 450 ? -10.32 29.375 3.412 1 97.56 450 MET B CA 1
ATOM 7086 C C . MET B 1 450 ? -10.375 27.859 3.645 1 97.56 450 MET B C 1
ATOM 7088 O O . MET B 1 450 ? -10.719 27.109 2.736 1 97.56 450 MET B O 1
ATOM 7092 N N . ASP B 1 451 ? -10.117 27.391 4.816 1 97.44 451 ASP B N 1
ATOM 7093 C CA . ASP B 1 451 ? -10.172 25.969 5.152 1 97.44 451 ASP B CA 1
ATOM 7094 C C . ASP B 1 451 ? -11.609 25.453 5.117 1 97.44 451 ASP B C 1
ATOM 7096 O O . ASP B 1 451 ? -11.875 24.359 4.637 1 97.44 451 ASP B O 1
ATOM 7100 N N . ILE B 1 452 ? -12.5 26.25 5.664 1 97.06 452 ILE B N 1
ATOM 7101 C CA . ILE B 1 452 ? -13.906 25.875 5.672 1 97.06 452 ILE B CA 1
ATOM 7102 C C . ILE B 1 452 ? -14.422 25.766 4.238 1 97.06 452 ILE B C 1
ATOM 7104 O O . ILE B 1 452 ? -15.148 24.828 3.896 1 97.06 452 ILE B O 1
ATOM 7108 N N . GLN B 1 453 ? -14.055 26.75 3.443 1 97.19 453 GLN B N 1
ATOM 7109 C CA . GLN B 1 453 ? -14.453 26.703 2.041 1 97.19 453 GLN B CA 1
ATOM 7110 C C . GLN B 1 453 ? -13.922 25.438 1.358 1 97.19 453 GLN B C 1
ATOM 7112 O O . GLN B 1 453 ? -14.641 24.781 0.607 1 97.19 453 GLN B O 1
ATOM 7117 N N . ARG B 1 454 ? -12.688 25.094 1.518 1 98 454 ARG B N 1
ATOM 7118 C CA . ARG B 1 454 ? -12.102 23.875 0.976 1 98 454 ARG B CA 1
ATOM 7119 C C . ARG B 1 454 ? -12.859 22.641 1.458 1 98 454 ARG B C 1
ATOM 7121 O O . ARG B 1 454 ? -13.125 21.719 0.679 1 98 454 ARG B O 1
ATOM 7128 N N . GLN B 1 455 ? -13.211 22.609 2.746 1 97.44 455 GLN B N 1
ATOM 7129 C CA . GLN B 1 455 ? -13.953 21.5 3.312 1 97.44 455 GLN B CA 1
ATOM 7130 C C . GLN B 1 455 ? -15.312 21.328 2.633 1 97.44 455 GLN B C 1
ATOM 7132 O O . GLN B 1 455 ? -15.773 20.203 2.414 1 97.44 455 GLN B O 1
ATOM 7137 N N . GLN B 1 456 ? -15.945 22.453 2.352 1 96.69 456 GLN B N 1
ATOM 7138 C CA . GLN B 1 456 ? -17.219 22.406 1.648 1 96.69 456 GLN B CA 1
ATOM 7139 C C . GLN B 1 456 ? -17.078 21.766 0.272 1 96.69 456 GLN B C 1
ATOM 7141 O O . GLN B 1 456 ? -17.859 20.891 -0.103 1 96.69 456 GLN B O 1
ATOM 7146 N N . LEU B 1 457 ? -16.094 22.219 -0.422 1 97.38 457 LEU B N 1
ATOM 7147 C CA . LEU B 1 457 ? -15.844 21.656 -1.748 1 97.38 457 LEU B CA 1
ATOM 7148 C C . LEU B 1 457 ? -15.492 20.172 -1.659 1 97.38 457 LEU B C 1
ATOM 7150 O O . LEU B 1 457 ? -15.945 19.375 -2.48 1 97.38 457 LEU B O 1
ATOM 7154 N N . SER B 1 458 ? -14.703 19.812 -0.639 1 97.81 458 SER B N 1
ATOM 7155 C CA . SER B 1 458 ? -14.352 18.422 -0.417 1 97.81 458 SER B CA 1
ATOM 7156 C C . SER B 1 458 ? -15.586 17.578 -0.098 1 97.81 458 SER B C 1
ATOM 7158 O O . SER B 1 458 ? -15.703 16.438 -0.542 1 97.81 458 SER B O 1
ATOM 7160 N N . ALA B 1 459 ? -16.5 18.141 0.655 1 96.44 459 ALA B N 1
ATOM 7161 C CA . ALA B 1 459 ? -17.734 17.453 0.994 1 96.44 459 ALA B CA 1
ATOM 7162 C C . ALA B 1 459 ? -18.594 17.219 -0.249 1 96.44 459 ALA B C 1
ATOM 7164 O O . ALA B 1 459 ? -19.234 16.188 -0.378 1 96.44 459 ALA B O 1
ATOM 7165 N N . MET B 1 460 ? -18.656 18.156 -1.121 1 95.94 460 MET B N 1
ATOM 7166 C CA . MET B 1 460 ? -19.375 18 -2.383 1 95.94 460 MET B CA 1
ATOM 7167 C C . MET B 1 460 ? -18.781 16.859 -3.207 1 95.94 460 MET B C 1
ATOM 7169 O O . MET B 1 460 ? -19.516 16.047 -3.764 1 95.94 460 MET B O 1
ATOM 7173 N N . VAL B 1 461 ? -17.422 16.812 -3.291 1 97.25 461 VAL B N 1
ATOM 7174 C CA . VAL B 1 461 ? -16.734 15.734 -4 1 97.25 461 VAL B CA 1
ATOM 7175 C C . VAL B 1 461 ? -17.047 14.398 -3.338 1 97.25 461 VAL B C 1
ATOM 7177 O O . VAL B 1 461 ? -17.297 13.398 -4.02 1 97.25 461 VAL B O 1
ATOM 7180 N N . ASP B 1 462 ? -17.078 14.383 -2.01 1 96.69 462 ASP B N 1
ATOM 7181 C CA . ASP B 1 462 ? -17.391 13.172 -1.262 1 96.69 462 ASP B CA 1
ATOM 7182 C C . ASP B 1 462 ? -18.812 12.688 -1.571 1 96.69 462 ASP B C 1
ATOM 7184 O O . ASP B 1 462 ? -19.047 11.484 -1.687 1 96.69 462 ASP B O 1
ATOM 7188 N N . LEU B 1 463 ? -19.719 13.625 -1.65 1 94.75 463 LEU B N 1
ATOM 7189 C CA . LEU B 1 463 ? -21.078 13.258 -1.991 1 94.75 463 LEU B CA 1
ATOM 7190 C C . LEU B 1 463 ? -21.156 12.641 -3.383 1 94.75 463 LEU B C 1
ATOM 7192 O O . LEU B 1 463 ? -21.766 11.586 -3.57 1 94.75 463 LEU B O 1
ATOM 7196 N N . TYR B 1 464 ? -20.547 13.289 -4.32 1 95.25 464 TYR B N 1
ATOM 7197 C CA . TYR B 1 464 ? -20.5 12.797 -5.691 1 95.25 464 TYR B CA 1
ATOM 7198 C C . TYR B 1 464 ? -19.938 11.383 -5.742 1 95.25 464 TYR B C 1
ATOM 7200 O O . TYR B 1 464 ? -20.547 10.484 -6.348 1 95.25 464 TYR B O 1
ATOM 7208 N N . ARG B 1 465 ? -18.812 11.133 -5.055 1 96.31 465 ARG B N 1
ATOM 7209 C CA . ARG B 1 465 ? -18.156 9.828 -5.012 1 96.31 465 ARG B CA 1
ATOM 7210 C C . ARG B 1 465 ? -19.031 8.805 -4.293 1 96.31 465 ARG B C 1
ATOM 7212 O O . ARG B 1 465 ? -19.172 7.668 -4.75 1 96.31 465 ARG B O 1
ATOM 7219 N N . SER B 1 466 ? -19.562 9.219 -3.164 1 96.06 466 SER B N 1
ATOM 7220 C CA . SER B 1 466 ? -20.328 8.297 -2.336 1 96.06 466 SER B CA 1
ATOM 7221 C C . SER B 1 466 ? -21.594 7.832 -3.055 1 96.06 466 SER B C 1
ATOM 7223 O O . SER B 1 466 ? -22.078 6.723 -2.816 1 96.06 466 SER B O 1
ATOM 7225 N N . LEU B 1 467 ? -22.125 8.625 -3.988 1 94.19 467 LEU B N 1
ATOM 7226 C CA . LEU B 1 467 ? -23.312 8.266 -4.77 1 94.19 467 LEU B CA 1
ATOM 7227 C C . LEU B 1 467 ? -22.938 7.379 -5.949 1 94.19 467 LEU B C 1
ATOM 7229 O O . LEU B 1 467 ? -23.812 6.789 -6.59 1 94.19 467 LEU B O 1
ATOM 7233 N N . GLY B 1 468 ? -21.672 7.27 -6.172 1 94.44 468 GLY B N 1
ATOM 7234 C CA . GLY B 1 468 ? -21.203 6.383 -7.227 1 94.44 468 GLY B CA 1
ATOM 7235 C C . GLY B 1 468 ? -20.75 7.121 -8.469 1 94.44 468 GLY B C 1
ATOM 7236 O O . GLY B 1 468 ? -20.625 6.527 -9.547 1 94.44 468 GLY B O 1
ATOM 7237 N N . GLY B 1 469 ? -20.531 8.43 -8.312 1 93.31 469 GLY B N 1
ATOM 7238 C CA . GLY B 1 469 ? -20.031 9.195 -9.445 1 93.31 469 GLY B CA 1
ATOM 7239 C C . GLY B 1 469 ? -18.531 9.055 -9.633 1 93.31 469 GLY B C 1
ATOM 7240 O O . GLY B 1 469 ? -17.828 8.586 -8.734 1 93.31 469 GLY B O 1
ATOM 7241 N N . GLY B 1 470 ? -18.125 9.352 -10.969 1 90.69 470 GLY B N 1
ATOM 7242 C CA . GLY B 1 470 ? -16.688 9.43 -11.18 1 90.69 470 GLY B CA 1
ATOM 7243 C C . GLY B 1 470 ? -16.172 8.391 -12.148 1 90.69 470 GLY B C 1
ATOM 7244 O O . GLY B 1 470 ? -15.062 8.531 -12.688 1 90.69 470 GLY B O 1
ATOM 7245 N N . TRP B 1 471 ? -16.938 7.312 -12.391 1 90.69 471 TRP B N 1
ATOM 7246 C CA . TRP B 1 471 ? -16.438 6.301 -13.32 1 90.69 471 TRP B CA 1
ATOM 7247 C C . TRP B 1 471 ? -17.016 6.512 -14.719 1 90.69 471 TRP B C 1
ATOM 7249 O O . TRP B 1 471 ? -16.547 5.93 -15.688 1 90.69 471 TRP B O 1
ATOM 7259 N N . ASN B 1 472 ? -18.062 7.262 -14.805 1 83.44 472 ASN B N 1
ATOM 7260 C CA . ASN B 1 472 ? -18.688 7.539 -16.094 1 83.44 472 ASN B CA 1
ATOM 7261 C C . ASN B 1 472 ? -18.109 8.797 -16.734 1 83.44 472 ASN B C 1
ATOM 7263 O O . ASN B 1 472 ? -17.656 9.711 -16.031 1 83.44 472 ASN B O 1
#

pLDDT: mean 88.91, std 11.85, range [35.19, 98.62]

Secondary structure (DSSP, 8-state):
--STTTHHHHTHHHHGGG---SPPP-PPP----SS---SSGGG--SS--GGGS-HHHH---HHHHHHHHHHHHH-HHHHHHHHHHHHHHHHHHHHHHTTSPEEEEEEEEEEE---TTSHHHHHHHHHHSSSSEEEEEEEEEEEEEE-TTSHHHHHHHHHHHHHHHHHHHHHHHHHHHHHHHHHHHHHHHHHHHHHHHHHHHHHHHHHHHHHHHHHHHTTSS-HHHHHHHHHHHHHHHHHHHHHHHHHHHHHHHHHHHTT----PPP----GGG----S------GGGHHHH-HHHHHHHHHHHHHHHHHHHHHHTTSPEEEEEEEEEEEESSGGGTT-TTTTEEEEEEEEEEEEEE-TTHHHHHHHHHHHHHHHHHHHHHHHHHHHHHHHHHHHHHHHHHHHHHHHHHHHHHHHHHHHHHHHHHHHTTSS-HHHHHHHHHHHHHHHHHHHHHHHHHHHHHHHHHHHTT-S--/--STTTHHHHTHHHHTTS---SPPP-PPP----SS---SSGGG--SS--GGGS-HHHH---HHHHHHHHHHHHH-HHHHHHHHHHHHHHHHHHHHHHTTSPEEEEEEEEEEEE--TTSHHHHHHHHHHSSS-EEEEEEEEEEEEEE-SSSHHHHHHHHHHHHHHHHHHHHHHHHHHHHHHHHHHHHHHHHHHHHHHHHHHHHHHHHHHHHHHHHHHHTTSS-HHHHHHHHHHHHHHHHHHHHHHHHHHHHHHHHHHHTT-----------GGG----S------GGGHHHH-HHHHHHHHHHHHHHHHHHHHHHTTSPEEEEEEEEEEEESSGGGTT-TTTTEEEEEEEEEE--S-STTHHHHHHHHHHHHHHHHHHHHHHHHHHHHHHHHHHHHHHHHHHHHHHHHHHHHHHHHHHHHHHHHHHHTTSS-HHHHHHHHHHHHHHHHHHHHHHHHHHHHHHHHHHHTT-S--

Radius of gyration: 40.95 Å; Cα contacts (8 Å, |Δi|>4): 1485; chains: 2; bounding box: 70×135×91 Å

Organism: NCBI:txid1503925

Nearest PDB structures (foldseek):
  5azs-assembly1_B  TM=9.196E-01  e=3.188E-27  Pseudomonas aeruginosa PAO1
  5iuy-assembly1_A  TM=9.330E-01  e=2.553E-26  Pseudomonas aeruginosa PAO1
  5azs-assembly1_C  TM=9.052E-01  e=2.918E-27  Pseudomonas aeruginosa PAO1
  4mt0-assembly1_A  TM=9.228E-01  e=6.473E-27  Neisseria gonorrhoeae
  5azs-assembly1_A  TM=9.067E-01  e=3.639E-26  Pseudomonas aeruginosa PAO1

Sequence (944 aa):
MKLNQYIYLISIPLVLSACKVGKNYVRPQTSLPEQFNTRTVAAVTAGPSIANIAYKDFFTEPTLKQLIDSAVSHNFDLQFAIKNIESARQSLKQANSSLFPDLNLQVNASSNRPSDNSLNGMSTAMFAGSKHIEDYNASLGLSWEADIWGKIGRQKEAALHTYLQTGAAARAVQTQVVANVAQGFFNLLMLDAQLEIAKHNVRLNDSTLIVIRLQKDAGQVNILAVQQAEAQQLSAALLVPQLEQQIAIQENALRTLAGALPSKIERKVSLSAFAVAEHLTTGIPADILSIRPDVKAAELNVMAANAKVGEAQANMYPSLNITASGGINAFKASNWFNIPGSLFGTVAGGLTQPLFQRRQLKTQLELARIEKDKSVIEFKRSVINAVTEVTDALVKLEQLKKQHELQEIRVKTLNQAIKNADMLFKNGMANYLEVITAQSNVLQSELSLMDIQRQQLSAMVDLYRSLGGGWNMKLNQYIYLISIPLVLSACKVGKNYVRPQTSLPEQFNTRTVAAVTAGPSIANIAYKDFFTEPTLKQLIDSAVSHNFDLQFAIKNIESARQSLKQANSSLFPDLNLQVNASSNRPSDNSLNGMSTAMFAGSKHIEDYNASLGLSWEADIWGKIGRQKEAALHTYLQTGAAARAVQTQVVANVAQGFFNLLMLDAQLEIAKHNVRLNDSTLIVIRLQKDAGQVNILAVQQAEAQQLSAALLVPQLEQQIAIQENALRTLAGALPSKIERKVSLSAFAVAEHLTTGIPADILSIRPDVKAAELNVMAANAKVGEAQANMYPSLNITASGGINAFKASNWFNIPGSLFGTVAGGLTQPLFQRRQLKTQLELARIEKDKSVIEFKRSVINAVTEVTDALVKLEQLKKQHELQEIRVKTLNQAIKNADMLFKNGMANYLEVITAQSNVLQSELSLMDIQRQQLSAMVDLYRSLGGGWN

InterPro domains:
  IPR003423 Outer membrane efflux protein [PF02321] (67-260)
  IPR003423 Outer membrane efflux protein [PF02321] (287-469)
  IPR010131 Multidrug resistance outer membrane protein MdtP/Nodulation protein T-like [PTHR30203] (1-471)
  IPR010131 Multidrug resistance outer membrane protein MdtP/Nodulation protein T-like [TIGR01845] (14-470)

Solvent-accessible surface area (backbone atoms only — not comparable to full-atom values): 47154 Å² total; per-residue (Å²): 124,76,69,64,64,59,55,65,65,64,60,55,66,70,68,41,73,74,46,54,49,61,72,78,86,70,84,78,90,75,93,71,58,79,55,71,71,51,96,59,78,81,54,69,46,94,48,75,32,53,30,76,44,31,38,70,74,69,43,68,54,64,66,59,38,50,50,39,53,42,20,74,74,40,17,62,68,49,53,51,32,52,52,47,29,52,52,32,45,53,52,30,54,50,38,64,51,62,74,52,60,50,77,44,82,47,76,50,76,48,76,46,62,55,51,78,88,33,74,65,20,48,47,33,39,70,73,67,74,32,74,58,46,42,43,36,37,41,35,42,38,37,43,34,60,61,60,50,37,27,34,56,57,21,49,31,50,21,34,47,28,48,29,52,22,34,51,26,44,33,37,35,47,36,16,49,51,41,42,50,45,53,43,50,49,42,49,43,29,30,39,52,55,40,38,52,51,31,53,52,48,28,54,52,32,50,54,50,41,53,52,46,47,53,34,32,75,71,66,73,45,56,70,66,57,44,53,51,36,48,54,50,30,50,56,37,49,54,47,39,61,54,36,52,50,50,41,54,53,46,32,29,51,54,26,46,52,27,57,40,73,72,52,88,70,88,74,88,75,56,54,84,76,58,75,75,72,91,78,58,28,67,46,40,52,71,50,39,62,76,49,17,28,60,40,40,20,32,48,27,47,27,49,18,30,38,22,46,27,17,24,36,51,26,66,64,46,64,46,41,38,38,38,35,35,38,38,31,28,10,40,44,81,91,40,31,84,39,77,72,47,5,41,30,40,34,43,36,40,33,39,40,30,72,74,35,58,32,46,48,60,60,35,49,27,51,43,29,48,49,51,22,52,48,31,46,52,51,29,54,50,40,49,44,51,40,54,39,44,34,40,46,21,51,46,44,41,56,30,39,51,55,38,46,57,45,41,52,54,31,38,55,40,29,53,54,26,39,56,47,31,52,55,31,34,77,69,69,72,41,57,72,65,60,41,54,50,36,49,51,51,36,52,55,42,49,47,48,44,42,52,46,51,36,49,38,50,38,24,53,45,43,32,37,40,42,49,29,12,36,58,86,124,77,70,64,66,60,55,65,68,65,59,57,67,72,67,44,73,76,48,55,50,62,72,79,84,71,82,78,90,72,93,71,59,79,55,72,72,50,97,58,77,80,52,68,48,94,48,74,31,54,29,76,44,32,38,69,73,69,43,68,55,65,66,61,37,51,52,39,53,42,22,74,74,38,16,61,70,49,52,48,30,52,50,49,30,52,44,31,47,42,51,29,54,24,38,66,30,58,74,49,53,32,34,33,39,40,38,36,42,35,42,38,27,52,12,62,47,22,71,64,21,49,48,32,41,69,73,67,71,32,72,59,47,43,43,36,38,40,35,41,39,37,44,34,58,63,60,50,38,27,35,57,57,20,48,31,48,20,32,47,27,49,26,53,21,34,51,25,44,33,37,36,48,37,15,49,50,42,42,50,47,52,44,51,49,42,50,46,28,31,42,51,53,42,40,53,51,32,54,52,48,29,52,52,33,50,53,50,37,53,52,47,48,51,33,33,74,69,67,73,44,56,72,44,58,43,30,53,37,48,35,49,31,39,55,36,50,43,49,42,43,55,38,52,40,52,44,54,48,47,32,29,51,55,26,46,51,28,57,37,67,59,50,89,72,85,76,89,76,56,54,84,78,59,73,74,72,90,77,59,26,65,46,40,54,70,50,38,61,76,51,17,29,60,37,40,21,31,48,26,48,27,48,18,30,39,22,45,29,17,24,36,53,27,66,61,45,65,45,45,38,40,37,37,36,40,38,32,43,23,60,45,82,92,41,30,84,38,78,72,82,12,56,51,73,49,75,50,75,47,78,48,60,82,85,78,62,90,56,50,60,60,49,49,27,52,49,29,48,51,50,22,51,52,31,46,53,52,28,52,48,41,49,54,50,40,55,49,45,32,41,50,21,53,50,46,40,57,54,39,52,54,50,45,54,52,41,51,51,48,38,53,52,34,54,52,47,37,54,50,35,52,52,31,33,78,68,68,72,40,56,71,67,58,38,52,49,35,49,52,52,35,52,54,4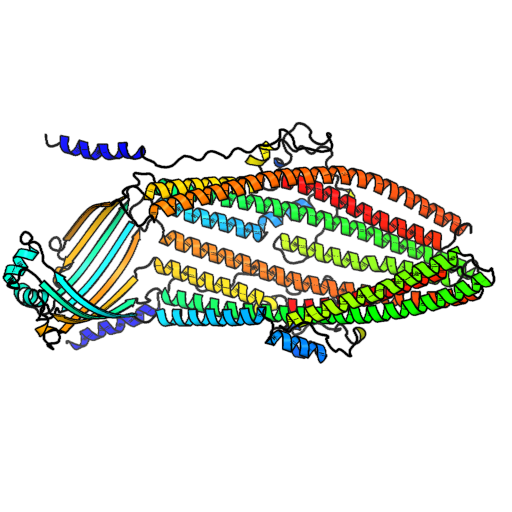1,49,49,48,44,42,51,45,51,38,48,37,50,39,24,53,45,45,30,36,39,43,47,28,12,38,59,86

Foldseek 3Di:
DVVVVVVVVVVVVVVQVPQADADADDADDDDFDFAQPQVDDQFADPDDACQPPALCRVDPDPLLNVLLVLLCVAFPVLVVLVVVLVVLVVVLVVLVCLQAKDKDKDWDKDKAQDDCPDPVQVVCCVPVVDRMWIKTDIKMKIKGWHCRHCLSVLVSQLSVLLSVLSVLVSLLVQLVLSLVLLLLVLVLLLLVLLLVLLVVLLVVLVVLLVVVVVCVVVVNDHPVLNVVSVVLSVVSVVVNVVSVVVNQVSQQVSQVSSVHGRDDRDDDDHSVVDDDDSHGHLHTLVLCCPQASNLVSLSSNLSSLSSQLSNLVSLQAKIKMKMKMKDFMDRDPVCRPPPPVRIDMDIDIDIDHDDDDPCVSVVSSVVSVVSSVVSSVVSNVVSVVLSVLLNVLSNQLVVLVVVLVVLVVQLVVLVVQLVVQVVCVVVVNHDSVSNSVSSVSNSVSSSVSSVSSSSNSSSSSSNSSSSNHRSD/DVVVVVVVVVVVVPVQVPAADADADDADDFDFDFAQDQVDPPFADPDDACQPPALCRVDPDVLLNVLLVLLCVAFPVLVVLVVVLVVLVVVLVVLVCLQAKDKDKDWDKDKAQDDCPDPVQVCCCVPVVDRMWIKTWIKMKIKGWHCRHCLSVLVSQLSVLLSVLSVLVSLLVQLVLSLVLQLLVLVLLLLVLLLVLLVVLLVVLVVLLVVVVVCCVVVNDDPVLNVVSVVLSVVSVVVNVVSVVVNQVSQQVSQVSSVHGRDDRDDDDHSVVDDDDPHGHLRTLVLCCVFASNLVSLSSNLSSLSSQLSNLVSLQAKIKMKMKMKDFMDRDPVCRPPPPVRIDMDIDIDIDHDDDDPCVSVVSSVVSVVSSVVSSVVSNVVSVVLSVLLNVLSNQLVVLVVVLVVLVVVLVVLVVQLVVQVVCVVVVNHDSVSNSVSSVSNSVSSSVSSVSSSSNSSSSSSNSSSSNHRSD